Protein AF-0000000084602650 (afdb_homodimer)

Radius of gyration: 38.77 Å; Cα contacts (8 Å, |Δi|>4): 1571; chains: 2; bounding box: 84×88×216 Å

Sequence (1328 aa):
MAAQHLLAAPGPGEALDPTVNPKLTRLRRACDLCSRRKVKCDDSNIPCRPCRELGADCTWERETKRRGPPNKHAEAAKAAKRARLEMAAASPSPQTAAKTLMNIAADGILDAESIAPLPVLELLVDDFFTYIHPLAPFPHEPTFRQSFANREDRVKPEFLGLLASMVGALVASFPRSAREHLKAQHGAHLFPKAIVLVEKCRDVALLSRGSRWILKQPKTLDDACASYFLGLTGAYTLQLNVARHFMAETLILVRELGYVKPKHAGELPTFGADPFSQDALPFNHVKDQIGKRLFWCLLVTILSMSQSGISGADLVIPPSTPSLPYPAYPENVDDICVLANEIIHPAEGSVTLLTGFRFGIDVYTTMNGVVSLELAYGMSTLPWADQRILLRDGLLAAKSITDDLPPELQLGPQGDDANSLAFLDESGLQYVPPAWPNAQPPHDIRNVIKTQPAQRRRLQYEIQKANIFMSQLATRSHFVELYFNLRDIHLAEQQNSLVESGGGGGETAADKTFQDIDDAEIYTLIADEREVIVQNLLEVLGSISQRNMEPNGFSLISKIRQVASTLLNDSQDRKGPVALKSEEALSQLIDILIKLEKTGAAAAGRAPDPSQMTAEDEEEELSHWADLREYQLRFAASGGFAGVEAYGSCEKGLLTIRACKNELMAAQHLLAAPGPGEALDPTVNPKLTRLRRACDLCSRRKVKCDDSNIPCRPCRELGADCTWERETKRRGPPNKHAEAAKAAKRARLEMAAASPSPQTAAKTLMNIAADGILDAESIAPLPVLELLVDDFFTYIHPLAPFPHEPTFRQSFANREDRVKPEFLGLLASMVGALVASFPRSAREHLKAQHGAHLFPKAIVLVEKCRDVALLSRGSRWILKQPKTLDDACASYFLGLTGAYTLQLNVARHFMAETLILVRELGYVKPKHAGELPTFGADPFSQDALPFNHVKDQIGKRLFWCLLVTILSMSQSGISGADLVIPPSTPSLPYPAYPENVDDICVLANEIIHPAEGSVTLLTGFRFGIDVYTTMNGVVSLELAYGMSTLPWADQRILLRDGLLAAKSITDDLPPELQLGPQGDDANSLAFLDESGLQYVPPAWPNAQPPHDIRNVIKTQPAQRRRLQYEIQKANIFMSQLATRSHFVELYFNLRDIHLAEQQNSLVESGGGGGETAADKTFQDIDDAEIYTLIADEREVIVQNLLEVLGSISQRNMEPNGFSLISKIRQVASTLLNDSQDRKGPVALKSEEALSQLIDILIKLEKTGAAAAGRAPDPSQMTAEDEEEELSHWADLREYQLRFAASGGFAGVEAYGSCEKGLLTIRACKNEL

Structure (mmCIF, N/CA/C/O backbone):
data_AF-0000000084602650-model_v1
#
loop_
_entity.id
_entity.type
_entity.pdbx_description
1 polymer 'Zn(2)-C6 fungal-type domain-containing protein'
#
loop_
_atom_site.group_PDB
_atom_site.id
_atom_site.type_symbol
_atom_site.label_atom_id
_atom_site.label_alt_id
_atom_site.label_comp_id
_atom_site.label_asym_id
_atom_site.label_entity_id
_atom_site.label_seq_id
_atom_site.pdbx_PDB_ins_code
_atom_site.Cartn_x
_atom_site.Cartn_y
_atom_site.Cartn_z
_atom_site.occupancy
_atom_site.B_iso_or_equiv
_atom_site.auth_seq_id
_atom_site.auth_comp_id
_atom_site.auth_asym_id
_atom_site.auth_atom_id
_atom_site.pdbx_PDB_model_num
ATOM 1 N N . MET A 1 1 ? -32.344 -35.25 -100.25 1 19.3 1 MET A N 1
ATOM 2 C CA . MET A 1 1 ? -30.875 -35.188 -100.125 1 19.3 1 MET A CA 1
ATOM 3 C C . MET A 1 1 ? -30.391 -33.781 -99.875 1 19.3 1 MET A C 1
ATOM 5 O O . MET A 1 1 ? -29.188 -33.562 -99.75 1 19.3 1 MET A O 1
ATOM 9 N N . ALA A 1 2 ? -31.25 -32.938 -100.188 1 19.52 2 ALA A N 1
ATOM 10 C CA . ALA A 1 2 ? -31.359 -31.672 -100.938 1 19.52 2 ALA A CA 1
ATOM 11 C C . ALA A 1 2 ? -31.047 -30.484 -100 1 19.52 2 ALA A C 1
ATOM 13 O O . ALA A 1 2 ? -31.891 -30.062 -99.188 1 19.52 2 ALA A O 1
ATOM 14 N N . ALA A 1 3 ? -29.781 -30.5 -99.5 1 21.55 3 ALA A N 1
ATOM 15 C CA . ALA A 1 3 ? -29.047 -30.125 -98.312 1 21.55 3 ALA A CA 1
ATOM 16 C C . ALA A 1 3 ? -28.859 -28.625 -98.188 1 21.55 3 ALA A C 1
ATOM 18 O O . ALA A 1 3 ? -27.938 -28.062 -98.75 1 21.55 3 ALA A O 1
ATOM 19 N N . GLN A 1 4 ? -30.078 -27.953 -98.5 1 20.77 4 GLN A N 1
ATOM 20 C CA . GLN A 1 4 ? -30.188 -26.547 -98.938 1 20.77 4 GLN A CA 1
ATOM 21 C C . GLN A 1 4 ? -29.609 -25.609 -97.875 1 20.77 4 GLN A C 1
ATOM 23 O O . GLN A 1 4 ? -30.125 -25.547 -96.75 1 20.77 4 GLN A O 1
ATOM 28 N N . HIS A 1 5 ? -28.266 -25.359 -97.938 1 20.5 5 HIS A N 1
ATOM 29 C CA . HIS A 1 5 ? -27.188 -24.781 -97.125 1 20.5 5 HIS A CA 1
ATOM 30 C C . HIS A 1 5 ? -27.406 -23.297 -96.938 1 20.5 5 HIS A C 1
ATOM 32 O O . HIS A 1 5 ? -27.391 -22.516 -97.875 1 20.5 5 HIS A O 1
ATOM 38 N N . LEU A 1 6 ? -28.453 -22.953 -96.062 1 22.02 6 LEU A N 1
ATOM 39 C CA . LEU A 1 6 ? -29.188 -21.75 -95.625 1 22.02 6 LEU A CA 1
ATOM 40 C C . LEU A 1 6 ? -28.234 -20.656 -95.188 1 22.02 6 LEU A C 1
ATOM 42 O O . LEU A 1 6 ? -27.734 -20.719 -94.062 1 22.02 6 LEU A O 1
ATOM 46 N N . LEU A 1 7 ? -27.469 -20.219 -96.188 1 19.05 7 LEU A N 1
ATOM 47 C CA . LEU A 1 7 ? -26.203 -19.516 -96.062 1 19.05 7 LEU A CA 1
ATOM 48 C C . LEU A 1 7 ? -26.391 -18.203 -95.312 1 19.05 7 LEU A C 1
ATOM 50 O O . LEU A 1 7 ? -27.5 -17.672 -95.25 1 19.05 7 LEU A O 1
ATOM 54 N N . ALA A 1 8 ? -25.281 -17.484 -95.062 1 20.39 8 ALA A N 1
ATOM 55 C CA . ALA A 1 8 ? -24.359 -16.828 -94.125 1 20.39 8 ALA A CA 1
ATOM 56 C C . ALA A 1 8 ? -24.438 -15.305 -94.25 1 20.39 8 ALA A C 1
ATOM 58 O O . ALA A 1 8 ? -23.578 -14.586 -93.75 1 20.39 8 ALA A O 1
ATOM 59 N N . ALA A 1 9 ? -25.781 -14.781 -94.625 1 21.88 9 ALA A N 1
ATOM 60 C CA . ALA A 1 9 ? -25.531 -13.477 -95.25 1 21.88 9 ALA A CA 1
ATOM 61 C C . ALA A 1 9 ? -24.828 -12.531 -94.312 1 21.88 9 ALA A C 1
ATOM 63 O O . ALA A 1 9 ? -25.25 -12.391 -93.125 1 21.88 9 ALA A O 1
ATOM 64 N N . PRO A 1 10 ? -23.562 -12.172 -94.625 1 21.34 10 PRO A N 1
ATOM 65 C CA . PRO A 1 10 ? -22.469 -11.656 -93.812 1 21.34 10 PRO A CA 1
ATOM 66 C C . PRO A 1 10 ? -22.812 -10.328 -93.125 1 21.34 10 PRO A C 1
ATOM 68 O O . PRO A 1 10 ? -22.719 -10.203 -91.938 1 21.34 10 PRO A O 1
ATOM 71 N N . GLY A 1 11 ? -22.609 -9.281 -93.812 1 21.28 11 GLY A N 1
ATOM 72 C CA . GLY A 1 11 ? -21.375 -8.531 -93.625 1 21.28 11 GLY A CA 1
ATOM 73 C C . GLY A 1 11 ? -21.594 -7.195 -92.938 1 21.28 11 GLY A C 1
ATOM 74 O O . GLY A 1 11 ? -20.625 -6.508 -92.625 1 21.28 11 GLY A O 1
ATOM 75 N N . PRO A 1 12 ? -22.922 -6.547 -93.188 1 24.62 12 PRO A N 1
ATOM 76 C CA . PRO A 1 12 ? -22.641 -5.129 -93.438 1 24.62 12 PRO A CA 1
ATOM 77 C C . PRO A 1 12 ? -22.078 -4.414 -92.188 1 24.62 12 PRO A C 1
ATOM 79 O O . PRO A 1 12 ? -22.234 -4.887 -91.062 1 24.62 12 PRO A O 1
ATOM 82 N N . GLY A 1 13 ? -21.312 -3.289 -92.438 1 22.89 13 GLY A N 1
ATOM 83 C CA . GLY A 1 13 ? -20.297 -2.457 -91.812 1 22.89 13 GLY A CA 1
ATOM 84 C C . GLY A 1 13 ? -20.812 -1.647 -90.625 1 22.89 13 GLY A C 1
ATOM 85 O O . GLY A 1 13 ? -21.844 -0.969 -90.75 1 22.89 13 GLY A O 1
ATOM 86 N N . GLU A 1 14 ? -20.781 -2.201 -89.438 1 25.31 14 GLU A N 1
ATOM 87 C CA . GLU A 1 14 ? -21.234 -1.786 -88.125 1 25.31 14 GLU A CA 1
ATOM 88 C C . GLU A 1 14 ? -20.734 -0.387 -87.75 1 25.31 14 GLU A C 1
ATOM 90 O O . GLU A 1 14 ? -19.547 -0.188 -87.562 1 25.31 14 GLU A O 1
ATOM 95 N N . ALA A 1 15 ? -21.172 0.602 -88.75 1 27.3 15 ALA A N 1
ATOM 96 C CA . ALA A 1 15 ? -20.688 1.967 -88.562 1 27.3 15 ALA A CA 1
ATOM 97 C C . ALA A 1 15 ? -20.625 2.33 -87.062 1 27.3 15 ALA A C 1
ATOM 99 O O . ALA A 1 15 ? -21.578 2.072 -86.312 1 27.3 15 ALA A O 1
ATOM 100 N N . LEU A 1 16 ? -19.422 2.469 -86.625 1 25.92 16 LEU A N 1
ATOM 101 C CA . LEU A 1 16 ? -18.938 2.762 -85.25 1 25.92 16 LEU A CA 1
ATOM 102 C C . LEU A 1 16 ? -19.578 4.031 -84.688 1 25.92 16 LEU A C 1
ATOM 104 O O . LEU A 1 16 ? -19.406 5.113 -85.25 1 25.92 16 LEU A O 1
ATOM 108 N N . ASP A 1 17 ? -20.891 3.973 -84.5 1 27 17 ASP A N 1
ATOM 109 C CA . ASP A 1 17 ? -21.609 5.168 -84.062 1 27 17 ASP A CA 1
ATOM 110 C C . ASP A 1 17 ? -20.766 5.945 -83.062 1 27 17 ASP A C 1
ATOM 112 O O . ASP A 1 17 ? -20.359 5.398 -82 1 27 17 ASP A O 1
ATOM 116 N N . PRO A 1 18 ? -20 6.949 -83.625 1 31.09 18 PRO A N 1
ATOM 117 C CA . PRO A 1 18 ? -18.969 7.77 -83 1 31.09 18 PRO A CA 1
ATOM 118 C C . PRO A 1 18 ? -19.406 8.242 -81.625 1 31.09 18 PRO A C 1
ATOM 120 O O . PRO A 1 18 ? -18.594 8.812 -80.875 1 31.09 18 PRO A O 1
ATOM 123 N N . THR A 1 19 ? -20.688 8.586 -81.688 1 30.41 19 THR A N 1
ATOM 124 C CA . THR A 1 19 ? -21.078 9.625 -80.75 1 30.41 19 THR A CA 1
ATOM 125 C C . THR A 1 19 ? -20.891 9.133 -79.312 1 30.41 19 THR A C 1
ATOM 127 O O . THR A 1 19 ? -21.156 9.867 -78.375 1 30.41 19 THR A O 1
ATOM 130 N N . VAL A 1 20 ? -21.141 7.727 -79.25 1 29.08 20 VAL A N 1
ATOM 131 C CA . VAL A 1 20 ? -21.422 7.43 -77.812 1 29.08 20 VAL A CA 1
ATOM 132 C C . VAL A 1 20 ? -20.188 7.684 -77 1 29.08 20 VAL A C 1
ATOM 134 O O . VAL A 1 20 ? -19.203 6.957 -77.062 1 29.08 20 VAL A O 1
ATOM 137 N N . ASN A 1 21 ? -19.766 8.914 -77.062 1 27.72 21 ASN A N 1
ATOM 138 C CA . ASN A 1 21 ? -18.594 9.242 -76.25 1 27.72 21 ASN A CA 1
ATOM 139 C C . ASN A 1 21 ? -18.641 8.586 -74.875 1 27.72 21 ASN A C 1
ATOM 141 O O . ASN A 1 21 ? -19.5 8.93 -74.062 1 27.72 21 ASN A O 1
ATOM 145 N N . PRO A 1 22 ? -18.5 7.203 -74.812 1 27.55 22 PRO A N 1
ATOM 146 C CA . PRO A 1 22 ? -18.766 6.586 -73.5 1 27.55 22 PRO A CA 1
ATOM 147 C C . PRO A 1 22 ? -18.141 7.359 -72.375 1 27.55 22 PRO A C 1
ATOM 149 O O . PRO A 1 22 ? -16.969 7.734 -72.438 1 27.55 22 PRO A O 1
ATOM 152 N N . LYS A 1 23 ? -18.938 8.258 -71.812 1 30.94 23 LYS A N 1
ATOM 153 C CA . LYS A 1 23 ? -18.516 8.977 -70.625 1 30.94 23 LYS A CA 1
ATOM 154 C C . LYS A 1 23 ? -17.594 8.117 -69.75 1 30.94 23 LYS A C 1
ATOM 156 O O . LYS A 1 23 ? -17.891 6.945 -69.562 1 30.94 23 LYS A O 1
ATOM 161 N N . LEU A 1 24 ? -16.297 8.344 -69.875 1 29.89 24 LEU A N 1
ATOM 162 C CA . LEU A 1 24 ? -15.234 7.699 -69.125 1 29.89 24 LEU A CA 1
ATOM 163 C C . LEU A 1 24 ? -15.727 7.32 -67.75 1 29.89 24 LEU A C 1
ATOM 165 O O . LEU A 1 24 ? -16.094 8.195 -66.938 1 29.89 24 LEU A O 1
ATOM 169 N N . THR A 1 25 ? -16.641 6.328 -67.688 1 32.19 25 THR A N 1
ATOM 170 C CA . THR A 1 25 ? -17.125 5.91 -66.375 1 32.19 25 THR A CA 1
ATOM 171 C C . THR A 1 25 ? -15.992 5.984 -65.375 1 32.19 25 THR A C 1
ATOM 173 O O . THR A 1 25 ? -14.875 5.547 -65.625 1 32.19 25 THR A O 1
ATOM 176 N N . ARG A 1 26 ? -16.109 7.039 -64.625 1 37.59 26 ARG A N 1
ATOM 177 C CA . ARG A 1 26 ? -15.203 7.266 -63.531 1 37.59 26 ARG A CA 1
ATOM 178 C C . ARG A 1 26 ? -14.773 5.945 -62.906 1 37.59 26 ARG A C 1
ATOM 180 O O . ARG A 1 26 ? -15.602 5.051 -62.688 1 37.59 26 ARG A O 1
ATOM 187 N N . LEU A 1 27 ? -13.562 5.504 -63.312 1 40.66 27 LEU A N 1
ATOM 188 C CA . LEU A 1 27 ? -12.922 4.312 -62.781 1 40.66 27 LEU A CA 1
ATOM 189 C C . LEU A 1 27 ? -13.359 4.051 -61.344 1 40.66 27 LEU A C 1
ATOM 191 O O . LEU A 1 27 ? -13.32 4.953 -60.5 1 40.66 27 LEU A O 1
ATOM 195 N N . ARG A 1 28 ? -14.359 3.279 -61.25 1 50.09 28 ARG A N 1
ATOM 196 C CA . ARG A 1 28 ? -14.82 2.852 -59.906 1 50.09 28 ARG A CA 1
ATOM 197 C C . ARG A 1 28 ? -13.641 2.625 -58.969 1 50.09 28 ARG A C 1
ATOM 199 O O . ARG A 1 28 ? -12.531 2.328 -59.406 1 50.09 28 ARG A O 1
ATOM 206 N N . ARG A 1 29 ? -13.703 3.023 -57.844 1 60.31 29 ARG A N 1
ATOM 207 C CA . ARG A 1 29 ? -12.766 2.93 -56.719 1 60.31 29 ARG A CA 1
ATOM 208 C C . ARG A 1 29 ? -12.219 1.513 -56.594 1 60.31 29 ARG A C 1
ATOM 210 O O . ARG A 1 29 ? -12.961 0.54 -56.75 1 60.31 29 ARG A O 1
ATOM 217 N N . ALA A 1 30 ? -10.922 1.316 -56.688 1 69.81 30 ALA A N 1
ATOM 218 C CA . ALA A 1 30 ? -10.273 0.025 -56.469 1 69.81 30 ALA A CA 1
ATOM 219 C C . ALA A 1 30 ? -10.859 -0.68 -55.219 1 69.81 30 ALA A C 1
ATOM 221 O O . ALA A 1 30 ? -11.32 -0.028 -54.281 1 69.81 30 ALA A O 1
ATOM 222 N N . CYS A 1 31 ? -11.195 -1.968 -55.156 1 71.5 31 CYS A N 1
ATOM 223 C CA . CYS A 1 31 ? -11.672 -2.715 -54 1 71.5 31 CYS A CA 1
ATOM 224 C C . CYS A 1 31 ? -10.727 -2.539 -52.812 1 71.5 31 CYS A C 1
ATOM 226 O O . CYS A 1 31 ? -9.602 -2.07 -53 1 71.5 31 CYS A O 1
ATOM 228 N N . ASP A 1 32 ? -11.016 -2.793 -51.656 1 71.56 32 ASP A N 1
ATOM 229 C CA . ASP A 1 32 ? -10.273 -2.541 -50.438 1 71.56 32 ASP A CA 1
ATOM 230 C C . ASP A 1 32 ? -8.906 -3.229 -50.469 1 71.56 32 ASP A C 1
ATOM 232 O O . ASP A 1 32 ? -7.898 -2.641 -50.062 1 71.56 32 ASP A O 1
ATOM 236 N N . LEU A 1 33 ? -8.797 -4.43 -51 1 75.56 33 LEU A N 1
ATOM 237 C CA . LEU A 1 33 ? -7.539 -5.164 -51.062 1 75.56 33 LEU A CA 1
ATOM 238 C C . LEU A 1 33 ? -6.625 -4.613 -52.125 1 75.56 33 LEU A C 1
ATOM 240 O O . LEU A 1 33 ? -5.426 -4.43 -51.906 1 75.56 33 LEU A O 1
ATOM 244 N N . CYS A 1 34 ? -7.121 -4.434 -53.188 1 76.31 34 CYS A N 1
ATOM 245 C CA . CYS A 1 34 ? -6.305 -3.928 -54.281 1 76.31 34 CYS A CA 1
ATOM 246 C C . CYS A 1 34 ? -5.809 -2.518 -53.969 1 76.31 34 CYS A C 1
ATOM 248 O O . CYS A 1 34 ? -4.676 -2.168 -54.312 1 76.31 34 CYS A O 1
ATOM 250 N N . SER A 1 35 ? -6.664 -1.691 -53.344 1 74.38 35 SER A N 1
ATOM 251 C CA . SER A 1 35 ? -6.258 -0.364 -52.906 1 74.38 35 SER A CA 1
ATOM 252 C C . SER A 1 35 ? -5.129 -0.446 -51.875 1 74.38 35 SER A C 1
ATOM 254 O O . SER A 1 35 ? -4.164 0.318 -51.938 1 74.38 35 SER A O 1
ATOM 256 N N . ARG A 1 36 ? -5.199 -1.439 -51.062 1 70.31 36 ARG A N 1
ATOM 257 C CA . ARG A 1 36 ? -4.18 -1.606 -50.031 1 70.31 36 ARG A CA 1
ATOM 258 C C . ARG A 1 36 ? -2.867 -2.096 -50.625 1 70.31 36 ARG A C 1
ATOM 260 O O . ARG A 1 36 ? -1.789 -1.7 -50.156 1 70.31 36 ARG A O 1
ATOM 267 N N . ARG A 1 37 ? -2.938 -2.83 -51.531 1 74.56 37 ARG A N 1
ATOM 268 C CA . ARG A 1 37 ? -1.755 -3.395 -52.188 1 74.56 37 ARG A CA 1
ATOM 269 C C . ARG A 1 37 ? -1.275 -2.51 -53.312 1 74.56 37 ARG A C 1
ATOM 271 O O . ARG A 1 37 ? -0.245 -2.785 -53.938 1 74.56 37 ARG A O 1
ATOM 278 N N . LYS A 1 38 ? -1.939 -1.402 -53.562 1 74.06 38 LYS A N 1
ATOM 279 C CA . LYS A 1 38 ? -1.631 -0.415 -54.594 1 74.06 38 LYS A CA 1
ATOM 280 C C . LYS A 1 38 ? -1.478 -1.076 -55.969 1 74.06 38 LYS A C 1
ATOM 282 O O . LYS A 1 38 ? -0.571 -0.734 -56.75 1 74.06 38 LYS A O 1
ATOM 287 N N . VAL A 1 39 ? -2.295 -2.119 -56.188 1 78.75 39 VAL A N 1
ATOM 288 C CA . VAL A 1 39 ? -2.268 -2.76 -57.5 1 78.75 39 VAL A CA 1
ATOM 289 C C . VAL A 1 39 ? -3.498 -2.344 -58.312 1 78.75 39 VAL A C 1
ATOM 291 O O . VAL A 1 39 ? -4.508 -1.925 -57.75 1 78.75 39 VAL A O 1
ATOM 294 N N . LYS A 1 40 ? -3.365 -2.43 -59.562 1 73.81 40 LYS A N 1
ATOM 295 C CA . LYS A 1 40 ? -4.426 -2.01 -60.469 1 73.81 40 LYS A CA 1
ATOM 296 C C . LYS A 1 40 ? -5.633 -2.936 -60.375 1 73.81 40 LYS A C 1
ATOM 298 O O . LYS A 1 40 ? -5.52 -4.141 -60.625 1 73.81 40 LYS A O 1
ATOM 303 N N . CYS A 1 41 ? -6.719 -2.443 -59.719 1 69.19 41 CYS A N 1
ATOM 304 C CA . CYS A 1 41 ? -7.957 -3.199 -59.562 1 69.19 41 CYS A CA 1
ATOM 305 C C . CYS A 1 41 ? -8.719 -3.311 -60.875 1 69.19 41 CYS A C 1
ATOM 307 O O . CYS A 1 41 ? -8.883 -2.318 -61.594 1 69.19 41 CYS A O 1
ATOM 309 N N . ASP A 1 42 ? -8.836 -4.395 -61.531 1 67.69 42 ASP A N 1
ATOM 310 C CA . ASP A 1 42 ? -9.633 -4.551 -62.719 1 67.69 42 ASP A CA 1
ATOM 311 C C . ASP A 1 42 ? -11.133 -4.523 -62.406 1 67.69 42 ASP A C 1
ATOM 313 O O . ASP A 1 42 ? -11.617 -5.352 -61.656 1 67.69 42 ASP A O 1
ATOM 317 N N . ASP A 1 43 ? -11.93 -3.434 -62.312 1 58.91 43 ASP A N 1
ATOM 318 C CA . ASP A 1 43 ? -13.289 -3.117 -61.906 1 58.91 43 ASP A CA 1
ATOM 319 C C . ASP A 1 43 ? -14.312 -3.852 -62.75 1 58.91 43 ASP A C 1
ATOM 321 O O . ASP A 1 43 ? -15.516 -3.635 -62.625 1 58.91 43 ASP A O 1
ATOM 325 N N . SER A 1 44 ? -14.109 -4.566 -63.75 1 64.19 44 SER A N 1
ATOM 326 C CA . SER A 1 44 ? -15.148 -5.039 -64.688 1 64.19 44 SER A CA 1
ATOM 327 C C . SER A 1 44 ? -15.812 -6.309 -64.125 1 64.19 44 SER A C 1
ATOM 329 O O . SER A 1 44 ? -16.969 -6.586 -64.5 1 64.19 44 SER A O 1
ATOM 331 N N . ASN A 1 45 ? -15.164 -7.293 -63.375 1 66.06 45 ASN A N 1
ATOM 332 C CA . ASN A 1 45 ? -15.703 -8.531 -62.844 1 66.06 45 ASN A CA 1
ATOM 333 C C . ASN A 1 45 ? -15.484 -8.625 -61.312 1 66.06 45 ASN A C 1
ATOM 335 O O . ASN A 1 45 ? -14.352 -8.516 -60.844 1 66.06 45 ASN A O 1
ATOM 339 N N . ILE A 1 46 ? -16.547 -8.312 -60.438 1 66.94 46 ILE A N 1
ATOM 340 C CA . ILE A 1 46 ? -16.5 -8.5 -59 1 66.94 46 ILE A CA 1
ATOM 341 C C . ILE A 1 46 ? -16.594 -9.984 -58.656 1 66.94 46 ILE A C 1
ATOM 343 O O . ILE A 1 46 ? -17.531 -10.664 -59.094 1 66.94 46 ILE A O 1
ATOM 347 N N . PRO A 1 47 ? -15.547 -10.602 -57.906 1 71.5 47 PRO A N 1
ATOM 348 C CA . PRO A 1 47 ? -14.344 -10 -57.312 1 71.5 47 PRO A CA 1
ATOM 349 C C . PRO A 1 47 ? -13.305 -9.633 -58.375 1 71.5 47 PRO A C 1
ATOM 351 O O . PRO A 1 47 ? -13.234 -10.266 -59.438 1 71.5 47 PRO A O 1
ATOM 354 N N . CYS A 1 48 ? -12.578 -8.578 -58.094 1 73.88 48 CYS A N 1
ATOM 355 C CA . CYS A 1 48 ? -11.602 -8.094 -59.062 1 73.88 48 CYS A CA 1
ATOM 356 C C . CYS A 1 48 ? -10.531 -9.148 -59.312 1 73.88 48 CYS A C 1
ATOM 358 O O . CYS A 1 48 ? -10.336 -10.055 -58.5 1 73.88 48 CYS A O 1
ATOM 360 N N . ARG A 1 49 ? -9.914 -9.273 -60.5 1 76.69 49 ARG A N 1
ATOM 361 C CA . ARG A 1 49 ? -8.969 -10.305 -60.906 1 76.69 49 ARG A CA 1
ATOM 362 C C . ARG A 1 49 ? -7.871 -10.477 -59.875 1 76.69 49 ARG A C 1
ATOM 364 O O . ARG A 1 49 ? -7.551 -11.602 -59.469 1 76.69 49 ARG A O 1
ATOM 371 N N . PRO A 1 50 ? -7.344 -9.375 -59.406 1 77.31 50 PRO A N 1
ATOM 372 C CA . PRO A 1 50 ? -6.301 -9.625 -58.406 1 77.31 50 PRO A CA 1
ATOM 373 C C . PRO A 1 50 ? -6.844 -10.266 -57.125 1 77.31 50 PRO A C 1
ATOM 375 O O . PRO A 1 50 ? -6.172 -11.109 -56.531 1 77.31 50 PRO A O 1
ATOM 378 N N . CYS A 1 51 ? -7.914 -9.852 -56.625 1 74.06 51 CYS A N 1
ATOM 379 C CA . CYS A 1 51 ? -8.516 -10.469 -55.469 1 74.06 51 CYS A CA 1
ATOM 380 C C . CYS A 1 51 ? -8.891 -11.922 -55.75 1 74.06 51 CYS A C 1
ATOM 382 O O . CYS A 1 51 ? -8.695 -12.789 -54.875 1 74.06 51 CYS A O 1
ATOM 384 N N . ARG A 1 52 ? -9.414 -12.32 -56.812 1 77.06 52 ARG A N 1
ATOM 385 C CA . ARG A 1 52 ? -9.742 -13.688 -57.188 1 77.06 52 ARG A CA 1
ATOM 386 C C . ARG A 1 52 ? -8.492 -14.562 -57.25 1 77.06 52 ARG A C 1
ATOM 388 O O . ARG A 1 52 ? -8.508 -15.703 -56.781 1 77.06 52 ARG A O 1
ATOM 395 N N . GLU A 1 53 ? -7.414 -14.039 -57.844 1 76.25 53 GLU A N 1
ATOM 396 C CA . GLU A 1 53 ? -6.199 -14.836 -57.969 1 76.25 53 GLU A CA 1
ATOM 397 C C . GLU A 1 53 ? -5.57 -15.094 -56.594 1 76.25 53 GLU A C 1
ATOM 399 O O . GLU A 1 53 ? -4.914 -16.109 -56.375 1 76.25 53 GLU A O 1
ATOM 404 N N . LEU A 1 54 ? -5.781 -14.133 -55.625 1 71.62 54 LEU A N 1
ATOM 405 C CA . LEU A 1 54 ? -5.234 -14.273 -54.281 1 71.62 54 LEU A CA 1
ATOM 406 C C . LEU A 1 54 ? -6.238 -14.961 -53.344 1 71.62 54 LEU A C 1
ATOM 408 O O . LEU A 1 54 ? -5.914 -15.273 -52.188 1 71.62 54 LEU A O 1
ATOM 412 N N . GLY A 1 55 ? -7.43 -15.383 -53.781 1 74.38 55 GLY A N 1
ATOM 413 C CA . GLY A 1 55 ? -8.516 -15.984 -53.031 1 74.38 55 GLY A CA 1
ATOM 414 C C . GLY A 1 55 ? -9.055 -15.086 -51.938 1 74.38 55 GLY A C 1
ATOM 415 O O . GLY A 1 55 ? -9.562 -15.562 -50.906 1 74.38 55 GLY A O 1
ATOM 416 N N . ALA A 1 56 ? -8.805 -13.836 -52.031 1 68.88 56 ALA A N 1
ATOM 417 C CA . ALA A 1 56 ? -9.242 -12.898 -51.031 1 68.88 56 ALA A CA 1
ATOM 418 C C . ALA A 1 56 ? -10.586 -12.273 -51.406 1 68.88 56 ALA A C 1
ATOM 420 O O . ALA A 1 56 ? -10.961 -12.258 -52.562 1 68.88 56 ALA A O 1
ATOM 421 N N . ASP A 1 57 ? -11.344 -11.867 -50.375 1 73.06 57 ASP A N 1
ATOM 422 C CA . ASP A 1 57 ? -12.633 -11.227 -50.594 1 73.06 57 ASP A CA 1
ATOM 423 C C . ASP A 1 57 ? -12.461 -9.836 -51.219 1 73.06 57 ASP A C 1
ATOM 425 O O . ASP A 1 57 ? -11.641 -9.039 -50.75 1 73.06 57 ASP A O 1
ATOM 429 N N . CYS A 1 58 ? -12.992 -9.547 -52.312 1 70.88 58 CYS A N 1
ATOM 430 C CA . CYS A 1 58 ? -12.969 -8.289 -53.062 1 70.88 58 CYS A CA 1
ATOM 431 C C . CYS A 1 58 ? -14.031 -7.336 -52.531 1 70.88 58 CYS A C 1
ATOM 433 O O . CYS A 1 58 ? -15.203 -7.445 -52.906 1 70.88 58 CYS A O 1
ATOM 435 N N . THR A 1 59 ? -13.766 -6.66 -51.344 1 75.12 59 THR A N 1
ATOM 436 C CA . THR A 1 59 ? -14.734 -5.816 -50.656 1 75.12 59 THR A CA 1
ATOM 437 C C . THR A 1 59 ? -14.484 -4.34 -50.969 1 75.12 59 THR A C 1
ATOM 439 O O . THR A 1 59 ? -13.398 -3.969 -51.406 1 75.12 59 THR A O 1
ATOM 442 N N . TRP A 1 60 ? -15.43 -3.496 -50.969 1 65.56 60 TRP A N 1
ATOM 443 C CA . TRP A 1 60 ? -15.383 -2.059 -51.188 1 65.56 60 TRP A CA 1
ATOM 444 C C . TRP A 1 60 ? -15.93 -1.284 -50 1 65.56 60 TRP A C 1
ATOM 446 O O . TRP A 1 60 ? -16.766 -0.392 -50.156 1 65.56 60 TRP A O 1
ATOM 456 N N . GLU A 1 61 ? -15.719 -1.705 -48.875 1 64.62 61 GLU A N 1
ATOM 457 C CA . GLU A 1 61 ? -16.328 -1.139 -47.656 1 64.62 61 GLU A CA 1
ATOM 458 C C . GLU A 1 61 ? -15.57 0.09 -47.188 1 64.62 61 GLU A C 1
ATOM 460 O O . GLU A 1 61 ? -15.906 0.67 -46.156 1 64.62 61 GLU A O 1
ATOM 465 N N . ARG A 1 62 ? -14.609 0.371 -47.75 1 55.81 62 ARG A N 1
ATOM 466 C CA . ARG A 1 62 ? -13.812 1.503 -47.281 1 55.81 62 ARG A CA 1
ATOM 467 C C . ARG A 1 62 ? -14.602 2.805 -47.375 1 55.81 62 ARG A C 1
ATOM 469 O O . ARG A 1 62 ? -15.211 3.086 -48.438 1 55.81 62 ARG A O 1
ATOM 476 N N . GLU A 1 63 ? -14.898 3.451 -46.188 1 52.34 63 GLU A N 1
ATOM 477 C CA . GLU A 1 63 ? -15.57 4.75 -46.125 1 52.34 63 GLU A CA 1
ATOM 478 C C . GLU A 1 63 ? -14.758 5.824 -46.844 1 52.34 63 GLU A C 1
ATOM 480 O O . GLU A 1 63 ? -13.539 5.887 -46.688 1 52.34 63 GLU A O 1
ATOM 485 N N . THR A 1 64 ? -15.281 6.332 -47.844 1 44.38 64 THR A N 1
ATOM 486 C CA . THR A 1 64 ? -14.68 7.492 -48.469 1 44.38 64 THR A CA 1
ATOM 487 C C . THR A 1 64 ? -14.734 8.711 -47.562 1 44.38 64 THR A C 1
ATOM 489 O O . THR A 1 64 ? -15.812 9.125 -47.125 1 44.38 64 THR A O 1
ATOM 492 N N . LYS A 1 65 ? -13.664 9.094 -46.875 1 41.09 65 LYS A N 1
ATOM 493 C CA . LYS A 1 65 ? -13.594 10.352 -46.125 1 41.09 65 LYS A CA 1
ATOM 494 C C . LYS A 1 65 ? -13.898 11.547 -47.031 1 41.09 65 LYS A C 1
ATOM 496 O O . LYS A 1 65 ? -13.297 11.688 -48.094 1 41.09 65 LYS A O 1
ATOM 501 N N . ARG A 1 66 ? -15.148 12.078 -46.906 1 40.31 66 ARG A N 1
ATOM 502 C CA . ARG A 1 66 ? -15.352 13.359 -47.594 1 40.31 66 ARG A CA 1
ATOM 503 C C . ARG A 1 66 ? -14.273 14.367 -47.188 1 40.31 66 ARG A C 1
ATOM 505 O O . ARG A 1 66 ? -13.766 14.336 -46.062 1 40.31 66 ARG A O 1
ATOM 512 N N . ARG A 1 67 ? -13.672 15.117 -48.062 1 39.62 67 ARG A N 1
ATOM 513 C CA . ARG A 1 67 ? -12.578 16.062 -47.906 1 39.62 67 ARG A CA 1
ATOM 514 C C . ARG A 1 67 ? -12.953 17.188 -46.938 1 39.62 67 ARG A C 1
ATOM 516 O O . ARG A 1 67 ? -12.094 17.984 -46.531 1 39.62 67 ARG A O 1
ATOM 523 N N . GLY A 1 68 ? -14.203 17.734 -46.875 1 39.22 68 GLY A N 1
ATOM 524 C CA . GLY A 1 68 ? -14.297 19.062 -46.312 1 39.22 68 GLY A CA 1
ATOM 525 C C . GLY A 1 68 ? -14.133 19.078 -44.812 1 39.22 68 GLY A C 1
ATOM 526 O O . GLY A 1 68 ? -14.086 18.016 -44.156 1 39.22 68 GLY A O 1
ATOM 527 N N . PRO A 1 69 ? -13.953 20.406 -44.188 1 37.34 69 PRO A N 1
ATOM 528 C CA . PRO A 1 69 ? -13.625 20.516 -42.75 1 37.34 69 PRO A CA 1
ATOM 529 C C . PRO A 1 69 ? -14.68 19.875 -41.844 1 37.34 69 PRO A C 1
ATOM 531 O O . PRO A 1 69 ? -15.875 20.016 -42.094 1 37.34 69 PRO A O 1
ATOM 534 N N . PRO A 1 70 ? -14.453 18.703 -41.25 1 38.91 70 PRO A N 1
ATOM 535 C CA . PRO A 1 70 ? -15.469 17.922 -40.531 1 38.91 70 PRO A CA 1
ATOM 536 C C . PRO A 1 70 ? -16.25 18.766 -39.531 1 38.91 70 PRO A C 1
ATOM 538 O O . PRO A 1 70 ? -15.688 19.641 -38.875 1 38.91 70 PRO A O 1
ATOM 541 N N . ASN A 1 71 ? -17.516 19.047 -39.938 1 39.22 71 ASN A N 1
ATOM 542 C CA . ASN A 1 71 ? -18.359 19.922 -39.125 1 39.22 71 ASN A CA 1
ATOM 543 C C . ASN A 1 71 ? -18.375 19.469 -37.656 1 39.22 71 ASN A C 1
ATOM 545 O O . ASN A 1 71 ? -18.875 18.391 -37.344 1 39.22 71 ASN A O 1
ATOM 549 N N . LYS A 1 72 ? -17.484 20.016 -36.781 1 39.38 72 LYS A N 1
ATOM 550 C CA . LYS A 1 72 ? -17.156 19.766 -35.375 1 39.38 72 LYS A CA 1
ATOM 551 C C . LYS A 1 72 ? -18.422 19.672 -34.531 1 39.38 72 LYS A C 1
ATOM 553 O O . LYS A 1 72 ? -18.438 19 -33.5 1 39.38 72 LYS A O 1
ATOM 558 N N . HIS A 1 73 ? -19.438 20.484 -35.031 1 43 73 HIS A N 1
ATOM 559 C CA . HIS A 1 73 ? -20.641 20.547 -34.188 1 43 73 HIS A CA 1
ATOM 560 C C . HIS A 1 73 ? -21.438 19.25 -34.25 1 43 73 HIS A C 1
ATOM 562 O O . HIS A 1 73 ? -21.969 18.781 -33.25 1 43 73 HIS A O 1
ATOM 568 N N . ALA A 1 74 ? -21.719 18.797 -35.531 1 42.38 74 ALA A N 1
ATOM 569 C CA . ALA A 1 74 ? -22.531 17.594 -35.656 1 42.38 74 ALA A CA 1
ATOM 570 C C . ALA A 1 74 ? -21.812 16.375 -35.094 1 42.38 74 ALA A C 1
ATOM 572 O O . ALA A 1 74 ? -22.453 15.5 -34.5 1 42.38 74 ALA A O 1
ATOM 573 N N . GLU A 1 75 ? -20.469 16.328 -35.25 1 40.47 75 GLU A N 1
ATOM 574 C CA . GLU A 1 75 ? -19.719 15.211 -34.656 1 40.47 75 GLU A CA 1
ATOM 575 C C . GLU A 1 75 ? -19.719 15.273 -33.125 1 40.47 75 GLU A C 1
ATOM 577 O O . GLU A 1 75 ? -19.781 14.242 -32.469 1 40.47 75 GLU A O 1
ATOM 582 N N . ALA A 1 76 ? -19.703 16.5 -32.562 1 42.56 76 ALA A N 1
ATOM 583 C CA . ALA A 1 76 ? -19.844 16.672 -31.125 1 42.56 76 ALA A CA 1
ATOM 584 C C . ALA A 1 76 ? -21.219 16.203 -30.656 1 42.56 76 ALA A C 1
ATOM 586 O O . ALA A 1 76 ? -21.344 15.594 -29.594 1 42.56 76 ALA A O 1
ATOM 587 N N . ALA A 1 77 ? -22.328 16.562 -31.453 1 44.44 77 ALA A N 1
ATOM 588 C CA . ALA A 1 77 ? -23.672 16.125 -31.062 1 44.44 77 ALA A CA 1
ATOM 589 C C . ALA A 1 77 ? -23.812 14.617 -31.172 1 44.44 77 ALA A C 1
ATOM 591 O O . ALA A 1 77 ? -24.422 13.977 -30.312 1 44.44 77 ALA A O 1
ATOM 592 N N . LYS A 1 78 ? -23.344 14 -32.219 1 45.03 78 LYS A N 1
ATOM 593 C CA . LYS A 1 78 ? -23.391 12.547 -32.344 1 45.03 78 LYS A CA 1
ATOM 594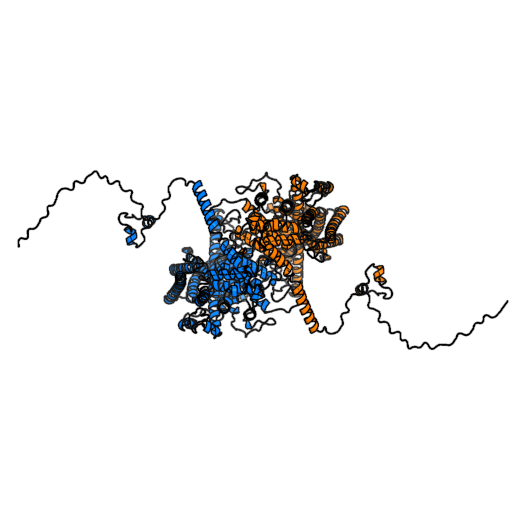 C C . LYS A 1 78 ? -22.469 11.883 -31.312 1 45.03 78 LYS A C 1
ATOM 596 O O . LYS A 1 78 ? -22.812 10.844 -30.75 1 45.03 78 LYS A O 1
ATOM 601 N N . ALA A 1 79 ? -21.281 12.461 -31.047 1 42.81 79 ALA A N 1
ATOM 602 C CA . ALA A 1 79 ? -20.422 11.945 -30 1 42.81 79 ALA A CA 1
ATOM 603 C C . ALA A 1 79 ? -21.078 12.109 -28.625 1 42.81 79 ALA A C 1
ATOM 605 O O . ALA A 1 79 ? -20.969 11.227 -27.766 1 42.81 79 ALA A O 1
ATOM 606 N N . ALA A 1 80 ? -21.797 13.266 -28.422 1 42.47 80 ALA A N 1
ATOM 607 C CA . ALA A 1 80 ? -22.594 13.422 -27.219 1 42.47 80 ALA A CA 1
ATOM 608 C C . ALA A 1 80 ? -23.734 12.406 -27.172 1 42.47 80 ALA A C 1
ATOM 610 O O . ALA A 1 80 ? -24.047 11.859 -26.109 1 42.47 80 ALA A O 1
ATOM 611 N N . LYS A 1 81 ? -24.469 12.195 -28.328 1 43.66 81 LYS A N 1
ATOM 612 C CA . LYS A 1 81 ? -25.516 11.18 -28.344 1 43.66 81 LYS A CA 1
ATOM 613 C C . LYS A 1 81 ? -24.938 9.781 -28.172 1 43.66 81 LYS A C 1
ATOM 615 O O . LYS A 1 81 ? -25.484 8.961 -27.438 1 43.66 81 LYS A O 1
ATOM 620 N N . ARG A 1 82 ? -23.875 9.406 -28.875 1 40.09 82 ARG A N 1
ATOM 621 C CA . ARG A 1 82 ? -23.266 8.094 -28.656 1 40.09 82 ARG A CA 1
ATOM 622 C C . ARG A 1 82 ? -22.688 7.98 -27.25 1 40.09 82 ARG A C 1
ATOM 624 O O . ARG A 1 82 ? -22.781 6.926 -26.625 1 40.09 82 ARG A O 1
ATOM 631 N N . ALA A 1 83 ? -22.016 9.039 -26.734 1 38.25 83 ALA A N 1
ATOM 632 C CA . ALA A 1 83 ? -21.578 9.047 -25.328 1 38.25 83 ALA A CA 1
ATOM 633 C C . ALA A 1 83 ? -22.766 8.867 -24.391 1 38.25 83 ALA A C 1
ATOM 635 O O . ALA A 1 83 ? -22.656 8.156 -23.375 1 38.25 83 ALA A O 1
ATOM 636 N N . ARG A 1 84 ? -23.891 9.547 -24.703 1 39.47 84 ARG A N 1
ATOM 637 C CA . ARG A 1 84 ? -25.125 9.305 -23.953 1 39.47 84 ARG A CA 1
ATOM 638 C C . ARG A 1 84 ? -25.625 7.879 -24.156 1 39.47 84 ARG A C 1
ATOM 640 O O . ARG A 1 84 ? -26.125 7.254 -23.219 1 39.47 84 ARG A O 1
ATOM 647 N N . LEU A 1 85 ? -25.641 7.492 -25.391 1 38.16 85 LEU A N 1
ATOM 648 C CA . LEU A 1 85 ? -26.094 6.129 -25.656 1 38.16 85 LEU A CA 1
ATOM 649 C C . LEU A 1 85 ? -25.109 5.113 -25.078 1 38.16 85 LEU A C 1
ATOM 651 O O . LEU A 1 85 ? -25.516 4.062 -24.578 1 38.16 85 LEU A O 1
ATOM 655 N N . GLU A 1 86 ? -23.781 5.293 -25.266 1 34.91 86 GLU A N 1
ATOM 656 C CA . GLU A 1 86 ? -22.797 4.395 -24.688 1 34.91 86 GLU A CA 1
ATOM 657 C C . GLU A 1 86 ? -22.719 4.566 -23.172 1 34.91 86 GLU A C 1
ATOM 659 O O . GLU A 1 86 ? -22.438 3.607 -22.438 1 34.91 86 GLU A O 1
ATOM 664 N N . MET A 1 87 ? -22.828 5.801 -22.562 1 33.62 87 MET A N 1
ATOM 665 C CA . MET A 1 87 ? -23.125 5.953 -21.125 1 33.62 87 MET A CA 1
ATOM 666 C C . MET A 1 87 ? -24.422 5.238 -20.766 1 33.62 87 MET A C 1
ATOM 668 O O . MET A 1 87 ? -24.609 4.863 -19.609 1 33.62 87 MET A O 1
ATOM 672 N N . ALA A 1 88 ? -25.453 5.234 -21.484 1 32.84 88 ALA A N 1
ATOM 673 C CA . ALA A 1 88 ? -26.688 4.477 -21.281 1 32.84 88 ALA A CA 1
ATOM 674 C C . ALA A 1 88 ? -26.438 2.977 -21.375 1 32.84 88 ALA A C 1
ATOM 676 O O . ALA A 1 88 ? -27.047 2.189 -20.656 1 32.84 88 ALA A O 1
ATOM 677 N N . ALA A 1 89 ? -25.734 2.408 -22.438 1 32.34 89 ALA A N 1
ATOM 678 C CA . ALA A 1 89 ? -25.469 0.977 -22.547 1 32.34 89 ALA A CA 1
ATOM 679 C C . ALA A 1 89 ? -24.438 0.53 -21.516 1 32.34 89 ALA A C 1
ATOM 681 O O . ALA A 1 89 ? -24.219 -0.668 -21.328 1 32.34 89 ALA A O 1
ATOM 682 N N . ALA A 1 90 ? -23.484 1.339 -21.234 1 32.78 90 ALA A N 1
ATOM 683 C CA . ALA A 1 90 ? -22.422 0.946 -20.297 1 32.78 90 ALA A CA 1
ATOM 684 C C . ALA A 1 90 ? -22.969 0.827 -18.875 1 32.78 90 ALA A C 1
ATOM 686 O O . ALA A 1 90 ? -22.219 0.562 -17.938 1 32.78 90 ALA A O 1
ATOM 687 N N . SER A 1 91 ? -24.031 1.645 -18.547 1 29.66 91 SER A N 1
ATOM 688 C CA . SER A 1 91 ? -24.672 1.433 -17.266 1 29.66 91 SER A CA 1
ATOM 689 C C . SER A 1 91 ? -25.234 0.02 -17.141 1 29.66 91 SER A C 1
ATOM 691 O O . SER A 1 91 ? -26.062 -0.396 -17.969 1 29.66 91 SER A O 1
ATOM 693 N N . PRO A 1 92 ? -24.516 -0.946 -16.875 1 31.36 92 PRO A N 1
ATOM 694 C CA . PRO A 1 92 ? -25.406 -2.113 -16.75 1 31.36 92 PRO A CA 1
ATOM 695 C C . PRO A 1 92 ? -26.828 -1.735 -16.375 1 31.36 92 PRO A C 1
ATOM 697 O O . PRO A 1 92 ? -27.062 -0.675 -15.797 1 31.36 92 PRO A O 1
ATOM 700 N N . SER A 1 93 ? -27.797 -2.006 -17.172 1 30.08 93 SER A N 1
ATOM 701 C CA . SER A 1 93 ? -29.188 -1.757 -16.844 1 30.08 93 SER A CA 1
ATOM 702 C C . SER A 1 93 ? -29.422 -1.773 -15.336 1 30.08 93 SER A C 1
ATOM 704 O O . SER A 1 93 ? -28.891 -2.645 -14.641 1 30.08 93 SER A O 1
ATOM 706 N N . PRO A 1 94 ? -29.656 -0.682 -14.664 1 32.88 94 PRO A N 1
ATOM 707 C CA . PRO A 1 94 ? -30.141 -0.638 -13.281 1 32.88 94 PRO A CA 1
ATOM 708 C C . PRO A 1 94 ? -30.922 -1.891 -12.891 1 32.88 94 PRO A C 1
ATOM 710 O O . PRO A 1 94 ? -30.969 -2.246 -11.711 1 32.88 94 PRO A O 1
ATOM 713 N N . GLN A 1 95 ? -31.656 -2.48 -13.836 1 33.19 95 GLN A N 1
ATOM 714 C CA . GLN A 1 95 ? -32.531 -3.609 -13.562 1 33.19 95 GLN A CA 1
ATOM 715 C C . GLN A 1 95 ? -31.734 -4.863 -13.227 1 33.19 95 GLN A C 1
ATOM 717 O O . GLN A 1 95 ? -32.094 -5.621 -12.328 1 33.19 95 GLN A O 1
ATOM 722 N N . THR A 1 96 ? -30.625 -5.164 -13.992 1 34.75 96 THR A N 1
ATOM 723 C CA . THR A 1 96 ? -29.984 -6.438 -13.719 1 34.75 96 THR A CA 1
ATOM 724 C C . THR A 1 96 ? -29.062 -6.328 -12.5 1 34.75 96 THR A C 1
ATOM 726 O O . THR A 1 96 ? -28.969 -7.262 -11.695 1 34.75 96 THR A O 1
ATOM 729 N N . ALA A 1 97 ? -28.312 -5.301 -12.211 1 34.75 97 ALA A N 1
ATOM 730 C CA . ALA A 1 97 ? -27.578 -5.117 -10.953 1 34.75 97 ALA A CA 1
ATOM 731 C C . ALA A 1 97 ? -28.547 -4.973 -9.781 1 34.75 97 ALA A C 1
ATOM 733 O O . ALA A 1 97 ? -28.312 -5.539 -8.711 1 34.75 97 ALA A O 1
ATOM 734 N N . ALA A 1 98 ? -29.641 -4.215 -9.867 1 36.09 98 ALA A N 1
ATOM 735 C CA . ALA A 1 98 ? -30.766 -4.188 -8.938 1 36.09 98 ALA A CA 1
ATOM 736 C C . ALA A 1 98 ? -31.406 -5.57 -8.82 1 36.09 98 ALA A C 1
ATOM 738 O O . ALA A 1 98 ? -31.734 -6.012 -7.715 1 36.09 98 ALA A O 1
ATOM 739 N N . LYS A 1 99 ? -31.562 -6.359 -9.906 1 39.03 99 LYS A N 1
ATOM 740 C CA . LYS A 1 99 ? -32.094 -7.719 -9.859 1 39.03 99 LYS A CA 1
ATOM 741 C C . LYS A 1 99 ? -31.125 -8.672 -9.188 1 39.03 99 LYS A C 1
ATOM 743 O O . LYS A 1 99 ? -31.531 -9.539 -8.406 1 39.03 99 LYS A O 1
ATOM 748 N N . THR A 1 100 ? -29.797 -8.562 -9.375 1 37.31 100 THR A N 1
ATOM 749 C CA . THR A 1 100 ? -28.844 -9.391 -8.664 1 37.31 100 THR A CA 1
ATOM 750 C C . THR A 1 100 ? -28.75 -8.984 -7.199 1 37.31 100 THR A C 1
ATOM 752 O O . THR A 1 100 ? -28.719 -9.836 -6.312 1 37.31 100 THR A O 1
ATOM 755 N N . LEU A 1 101 ? -28.641 -7.695 -6.879 1 37.88 101 LEU A N 1
ATOM 756 C CA . LEU A 1 101 ? -28.766 -7.23 -5.504 1 37.88 101 LEU A CA 1
ATOM 757 C C . LEU A 1 101 ? -30.156 -7.539 -4.953 1 37.88 101 LEU A C 1
ATOM 759 O O . LEU A 1 101 ? -30.297 -7.887 -3.781 1 37.88 101 LEU A O 1
ATOM 763 N N . MET A 1 102 ? -31.219 -7.195 -5.645 1 38.16 102 MET A N 1
ATOM 764 C CA . MET A 1 102 ? -32.562 -7.645 -5.316 1 38.16 102 MET A CA 1
ATOM 765 C C . MET A 1 102 ? -32.625 -9.156 -5.145 1 38.16 102 MET A C 1
ATOM 767 O O . MET A 1 102 ? -33.312 -9.664 -4.262 1 38.16 102 MET A O 1
ATOM 771 N N . ASN A 1 103 ? -32 -9.93 -6.043 1 39.09 103 ASN A N 1
ATOM 772 C CA . ASN A 1 103 ? -31.953 -11.367 -5.812 1 39.09 103 ASN A CA 1
ATOM 773 C C . ASN A 1 103 ? -31.094 -11.711 -4.605 1 39.09 103 ASN A C 1
ATOM 775 O O . ASN A 1 103 ? -31.375 -12.664 -3.881 1 39.09 103 ASN A O 1
ATOM 779 N N . ILE A 1 104 ? -29.938 -11.125 -4.406 1 40.34 104 ILE A N 1
ATOM 780 C CA . ILE A 1 104 ? -29.203 -11.344 -3.16 1 40.34 104 ILE A CA 1
ATOM 781 C C . ILE A 1 104 ? -29.984 -10.758 -1.992 1 40.34 104 ILE A C 1
ATOM 783 O O . ILE A 1 104 ? -30.047 -11.344 -0.91 1 40.34 104 ILE A O 1
ATOM 787 N N . ALA A 1 105 ? -30.406 -9.484 -1.988 1 36.38 105 ALA A N 1
ATOM 788 C CA . ALA A 1 105 ? -31.297 -8.953 -0.952 1 36.38 105 ALA A CA 1
ATOM 789 C C . ALA A 1 105 ? -32.594 -9.773 -0.861 1 36.38 105 ALA A C 1
ATOM 791 O O . ALA A 1 105 ? -33.438 -9.484 -0.027 1 36.38 105 ALA A O 1
ATOM 792 N N . ALA A 1 106 ? -33.25 -10.094 -1.98 1 34.69 106 ALA A N 1
ATOM 793 C CA . ALA A 1 106 ? -34.25 -11.055 -1.547 1 34.69 106 ALA A CA 1
ATOM 794 C C . ALA A 1 106 ? -33.719 -11.938 -0.418 1 34.69 106 ALA A C 1
ATOM 796 O O . ALA A 1 106 ? -32.562 -12.312 -0.415 1 34.69 106 ALA A O 1
ATOM 797 N N . ASP A 1 107 ? -34.406 -12.242 0.62 1 40.28 107 ASP A N 1
ATOM 798 C CA . ASP A 1 107 ? -34.25 -12.555 2.035 1 40.28 107 ASP A CA 1
ATOM 799 C C . ASP A 1 107 ? -33.219 -13.664 2.236 1 40.28 107 ASP A C 1
ATOM 801 O O . ASP A 1 107 ? -33.062 -14.18 3.344 1 40.28 107 ASP A O 1
ATOM 805 N N . GLY A 1 108 ? -32.781 -14.625 1.355 1 47.22 108 GLY A N 1
ATOM 806 C CA . GLY A 1 108 ? -32.312 -15.883 1.93 1 47.22 108 GLY A CA 1
ATOM 807 C C . GLY A 1 108 ? -30.859 -15.852 2.352 1 47.22 108 GLY A C 1
ATOM 808 O O . GLY A 1 108 ? -30.141 -14.898 2.051 1 47.22 108 GLY A O 1
ATOM 809 N N . ILE A 1 109 ? -30.203 -16.562 3.27 1 63.81 109 ILE A N 1
ATOM 810 C CA . ILE A 1 109 ? -28.969 -16.906 3.973 1 63.81 109 ILE A CA 1
ATOM 811 C C . ILE A 1 109 ? -27.859 -17.188 2.963 1 63.81 109 ILE A C 1
ATOM 813 O O . ILE A 1 109 ? -28 -18.062 2.104 1 63.81 109 ILE A O 1
ATOM 817 N N . LEU A 1 110 ? -26.859 -15.922 2.477 1 85.94 110 LEU A N 1
ATOM 818 C CA . LEU A 1 110 ? -25.672 -16.188 1.663 1 85.94 110 LEU A CA 1
ATOM 819 C C . LEU A 1 110 ? -24.844 -17.328 2.254 1 85.94 110 LEU A C 1
ATOM 821 O O . LEU A 1 110 ? -24.453 -17.266 3.422 1 85.94 110 LEU A O 1
ATOM 825 N N . ASP A 1 111 ? -24.844 -18.297 1.461 1 92.69 111 ASP A N 1
ATOM 826 C CA . ASP A 1 111 ? -23.984 -19.406 1.874 1 92.69 111 ASP A CA 1
ATOM 827 C C . ASP A 1 111 ? -23.281 -20.031 0.673 1 92.69 111 ASP A C 1
ATOM 829 O O . ASP A 1 111 ? -23.281 -19.469 -0.418 1 92.69 111 ASP A O 1
ATOM 833 N N . ALA A 1 112 ? -22.609 -21.078 0.81 1 94.69 112 ALA A N 1
ATOM 834 C CA . ALA A 1 112 ? -21.797 -21.719 -0.226 1 94.69 112 ALA A CA 1
ATOM 835 C C . ALA A 1 112 ? -22.656 -22.141 -1.41 1 94.69 112 ALA A C 1
ATOM 837 O O . ALA A 1 112 ? -22.203 -22.141 -2.553 1 94.69 112 ALA A O 1
ATOM 838 N N . GLU A 1 113 ? -23.891 -22.406 -1.187 1 91.25 113 GLU A N 1
ATOM 839 C CA . GLU A 1 113 ? -24.781 -22.891 -2.23 1 91.25 113 GLU A CA 1
ATOM 840 C C . GLU A 1 113 ? -25.203 -21.766 -3.16 1 91.25 113 GLU A C 1
ATOM 842 O O . GLU A 1 113 ? -25.766 -22 -4.23 1 91.25 113 GLU A O 1
ATOM 847 N N . SER A 1 114 ? -24.922 -20.547 -2.725 1 89.31 114 SER A N 1
ATOM 848 C CA . SER A 1 114 ? -25.109 -19.422 -3.623 1 89.31 114 SER A CA 1
ATOM 849 C C . SER A 1 114 ? -24.141 -19.469 -4.797 1 89.31 114 SER A C 1
ATOM 851 O O . SER A 1 114 ? -24.359 -18.828 -5.824 1 89.31 114 SER A O 1
ATOM 853 N N . ILE A 1 115 ? -23.047 -20.188 -4.68 1 90.81 115 ILE A N 1
ATOM 854 C CA . ILE A 1 115 ? -22.047 -20.344 -5.73 1 90.81 115 ILE A CA 1
ATOM 855 C C . ILE A 1 115 ? -22.406 -21.5 -6.637 1 90.81 115 ILE A C 1
ATOM 857 O O . ILE A 1 115 ? -22.531 -21.344 -7.855 1 90.81 115 ILE A O 1
ATOM 861 N N . ALA A 1 116 ? -22.578 -22.656 -6.043 1 87 116 ALA A N 1
ATOM 862 C CA . ALA A 1 116 ? -22.891 -23.906 -6.719 1 87 116 ALA A CA 1
ATOM 863 C C . ALA A 1 116 ? -23.391 -24.953 -5.723 1 87 116 ALA A C 1
ATOM 865 O O . ALA A 1 116 ? -23.203 -24.812 -4.512 1 87 116 ALA A O 1
ATOM 866 N N . PRO A 1 117 ? -24.031 -25.984 -6.219 1 85.69 117 PRO A N 1
ATOM 867 C CA . PRO A 1 117 ? -24.422 -27.062 -5.305 1 85.69 117 PRO A CA 1
ATOM 868 C C . PRO A 1 117 ? -23.25 -27.672 -4.566 1 85.69 117 PRO A C 1
ATOM 870 O O . PRO A 1 117 ? -22.141 -27.766 -5.117 1 85.69 117 PRO A O 1
ATOM 873 N N . LEU A 1 118 ? -23.438 -28.188 -3.352 1 88.19 118 LEU A N 1
ATOM 874 C CA . LEU A 1 118 ? -22.391 -28.641 -2.439 1 88.19 118 LEU A CA 1
ATOM 875 C C . LEU A 1 118 ? -21.547 -29.734 -3.072 1 88.19 118 LEU A C 1
ATOM 877 O O . LEU A 1 118 ? -20.312 -29.75 -2.945 1 88.19 118 LEU A O 1
ATOM 881 N N . PRO A 1 119 ? -22.125 -30.734 -3.799 1 83.81 119 PRO A N 1
ATOM 882 C CA . PRO A 1 119 ? -21.281 -31.781 -4.406 1 83.81 119 PRO A CA 1
ATOM 883 C C . PRO A 1 119 ? -20.312 -31.219 -5.445 1 83.81 119 PRO A C 1
ATOM 885 O O . PRO A 1 119 ? -19.188 -31.719 -5.574 1 83.81 119 PRO A O 1
ATOM 888 N N . VAL A 1 120 ? -20.781 -30.203 -6.141 1 84.25 120 VAL A N 1
ATOM 889 C CA . VAL A 1 120 ? -19.922 -29.547 -7.121 1 84.25 120 VAL A CA 1
ATOM 890 C C . VAL A 1 120 ? -18.812 -28.781 -6.406 1 84.25 120 VAL A C 1
ATOM 892 O O . VAL A 1 120 ? -17.656 -28.797 -6.836 1 84.25 120 VAL A O 1
ATOM 895 N N . LEU A 1 121 ? -19.188 -28.109 -5.352 1 91 121 LEU A N 1
ATOM 896 C CA . LEU A 1 121 ? -18.219 -27.344 -4.59 1 91 121 LEU A CA 1
ATOM 897 C C . LEU A 1 121 ? -17.141 -28.25 -4.004 1 91 121 LEU A C 1
ATOM 899 O O . LEU A 1 121 ? -15.977 -27.859 -3.902 1 91 121 LEU A O 1
ATOM 903 N N . GLU A 1 122 ? -17.531 -29.422 -3.625 1 90.06 122 GLU A N 1
ATOM 904 C CA . GLU A 1 122 ? -16.562 -30.391 -3.094 1 90.06 122 GLU A CA 1
ATOM 905 C C . GLU A 1 122 ? -15.516 -30.766 -4.145 1 90.06 122 GLU A C 1
ATOM 907 O O . GLU A 1 122 ? -14.328 -30.875 -3.834 1 90.06 122 GLU A O 1
ATOM 912 N N . LEU A 1 123 ? -15.992 -30.922 -5.344 1 86 123 LEU A N 1
ATOM 913 C CA . LEU A 1 123 ? -15.086 -31.25 -6.438 1 86 123 LEU A CA 1
ATOM 914 C C . LEU A 1 123 ? -14.156 -30.078 -6.746 1 86 123 LEU A C 1
ATOM 916 O O . LEU A 1 123 ? -12.969 -30.281 -7.027 1 86 123 LEU A O 1
ATOM 920 N N . LEU A 1 124 ? -14.711 -28.906 -6.727 1 90.06 124 LEU A N 1
ATOM 921 C CA . LEU A 1 124 ? -13.906 -27.719 -7 1 90.06 124 LEU A CA 1
ATOM 922 C C . LEU A 1 124 ? -12.867 -27.5 -5.91 1 90.06 124 LEU A C 1
ATOM 924 O O . LEU A 1 124 ? -11.734 -27.078 -6.195 1 90.06 124 LEU A O 1
ATOM 928 N N . VAL A 1 125 ? -13.242 -27.766 -4.691 1 93.62 125 VAL A N 1
ATOM 929 C CA . VAL A 1 125 ? -12.312 -27.656 -3.574 1 93.62 125 VAL A CA 1
ATOM 930 C C . VAL A 1 125 ? -11.188 -28.688 -3.742 1 93.62 125 VAL A C 1
ATOM 932 O O . VAL A 1 125 ? -10.016 -28.375 -3.514 1 93.62 125 VAL A O 1
ATOM 935 N N . ASP A 1 126 ? -11.531 -29.891 -4.172 1 91.06 126 ASP A N 1
ATOM 936 C CA . ASP A 1 126 ? -10.531 -30.906 -4.449 1 91.06 126 ASP A CA 1
ATOM 937 C C . ASP A 1 126 ? -9.562 -30.453 -5.535 1 91.06 126 ASP A C 1
ATOM 939 O O . ASP A 1 126 ? -8.352 -30.641 -5.414 1 91.06 126 ASP A O 1
ATOM 943 N N . ASP A 1 127 ? -10.117 -29.859 -6.535 1 89.06 127 ASP A N 1
ATOM 944 C CA . ASP A 1 127 ? -9.289 -29.359 -7.625 1 89.06 127 ASP A CA 1
ATOM 945 C C . ASP A 1 127 ? -8.359 -28.25 -7.137 1 89.06 127 ASP A C 1
ATOM 947 O O . ASP A 1 127 ? -7.195 -28.188 -7.547 1 89.06 127 ASP A O 1
ATOM 951 N N . PHE A 1 128 ? -8.906 -27.391 -6.344 1 94.44 128 PHE A N 1
ATOM 952 C CA . PHE A 1 128 ? -8.07 -26.312 -5.824 1 94.44 128 PHE A CA 1
ATOM 953 C C . PHE A 1 128 ? -6.852 -26.875 -5.098 1 94.44 128 PHE A C 1
ATOM 955 O O . PHE A 1 128 ? -5.723 -26.453 -5.355 1 94.44 128 PHE A O 1
ATOM 962 N N . PHE A 1 129 ? -7.078 -27.781 -4.188 1 94.75 129 PHE A N 1
ATOM 963 C CA . PHE A 1 129 ? -5.996 -28.297 -3.354 1 94.75 129 PHE A CA 1
ATOM 964 C C . PHE A 1 129 ? -5.051 -29.172 -4.164 1 94.75 129 PHE A C 1
ATOM 966 O O . PHE A 1 129 ? -3.914 -29.406 -3.758 1 94.75 129 PHE A O 1
ATOM 973 N N . THR A 1 130 ? -5.445 -29.562 -5.355 1 90.88 130 THR A N 1
ATOM 974 C CA . THR A 1 130 ? -4.59 -30.391 -6.211 1 90.88 130 THR A CA 1
ATOM 975 C C . THR A 1 130 ? -3.76 -29.5 -7.145 1 90.88 130 THR A C 1
ATOM 977 O O . THR A 1 130 ? -2.557 -29.719 -7.301 1 90.88 130 THR A O 1
ATOM 980 N N . TYR A 1 131 ? -4.438 -28.516 -7.715 1 89.19 131 TYR A N 1
ATOM 981 C CA . TYR A 1 131 ? -3.809 -27.844 -8.844 1 89.19 131 TYR A CA 1
ATOM 982 C C . TYR A 1 131 ? -3.307 -26.453 -8.445 1 89.19 131 TYR A C 1
ATOM 984 O O . TYR A 1 131 ? -2.332 -25.953 -9.016 1 89.19 131 TYR A O 1
ATOM 992 N N . ILE A 1 132 ? -3.949 -25.734 -7.523 1 93.75 132 ILE A N 1
ATOM 993 C CA . ILE A 1 132 ? -3.604 -24.359 -7.191 1 93.75 132 ILE A CA 1
ATOM 994 C C . ILE A 1 132 ? -2.764 -24.328 -5.914 1 93.75 132 ILE A C 1
ATOM 996 O O . ILE A 1 132 ? -1.825 -23.547 -5.801 1 93.75 132 ILE A O 1
ATOM 1000 N N . HIS A 1 133 ? -3.049 -25.219 -4.977 1 95.88 133 HIS A N 1
ATOM 1001 C CA . HIS A 1 133 ? -2.426 -25.266 -3.66 1 95.88 133 HIS A CA 1
ATOM 1002 C C . HIS A 1 133 ? -0.914 -25.422 -3.77 1 95.88 133 HIS A C 1
ATOM 1004 O O . HIS A 1 133 ? -0.169 -24.891 -2.938 1 95.88 133 HIS A O 1
ATOM 1010 N N . PRO A 1 134 ? -0.362 -26.141 -4.762 1 95 134 PRO A N 1
ATOM 1011 C CA . PRO A 1 134 ? 1.094 -26.234 -4.898 1 95 134 PRO A CA 1
ATOM 1012 C C . PRO A 1 134 ? 1.748 -24.891 -5.188 1 95 134 PRO A C 1
ATOM 1014 O O . PRO A 1 134 ? 2.926 -24.688 -4.879 1 95 134 PRO A O 1
ATOM 1017 N N . LEU A 1 135 ? 1.001 -24 -5.789 1 95.25 135 LEU A N 1
ATOM 1018 C CA . LEU A 1 135 ? 1.514 -22.688 -6.148 1 95.25 135 LEU A CA 1
ATOM 1019 C C . LEU A 1 135 ? 1.196 -21.672 -5.059 1 95.25 135 LEU A C 1
ATOM 1021 O O . LEU A 1 135 ? 1.976 -20.734 -4.824 1 95.25 135 LEU A O 1
ATOM 1025 N N . ALA A 1 136 ? 0.068 -21.781 -4.477 1 97 136 ALA A N 1
ATOM 1026 C CA . ALA A 1 136 ? -0.399 -20.984 -3.348 1 97 136 ALA A CA 1
ATOM 1027 C C . ALA A 1 136 ? -0.841 -21.875 -2.188 1 97 136 ALA A C 1
ATOM 1029 O O . ALA A 1 136 ? -2.039 -22.094 -1.988 1 97 136 ALA A O 1
ATOM 1030 N N . PRO A 1 137 ? 0.171 -22.25 -1.385 1 98.06 137 PRO A N 1
ATOM 1031 C CA . PRO A 1 137 ? -0.083 -23.312 -0.41 1 98.06 137 PRO A CA 1
ATOM 1032 C C . PRO A 1 137 ? -0.834 -22.812 0.823 1 98.06 137 PRO A C 1
ATOM 1034 O O . PRO A 1 137 ? -0.371 -23 1.95 1 98.06 137 PRO A O 1
ATOM 1037 N N . PHE A 1 138 ? -1.852 -22.25 0.676 1 98.19 138 PHE A N 1
ATOM 1038 C CA . PHE A 1 138 ? -2.838 -21.844 1.672 1 98.19 138 PHE A CA 1
ATOM 1039 C C . PHE A 1 138 ? -4.234 -21.797 1.063 1 98.19 138 PHE A C 1
ATOM 1041 O O . PHE A 1 138 ? -4.383 -21.656 -0.153 1 98.19 138 PHE A O 1
ATOM 1048 N N . PRO A 1 139 ? -5.305 -22 1.837 1 98.19 139 PRO A N 1
ATOM 1049 C CA . PRO A 1 139 ? -5.32 -22.188 3.291 1 98.19 139 PRO A CA 1
ATOM 1050 C C . PRO A 1 139 ? -4.848 -23.562 3.719 1 98.19 139 PRO A C 1
ATOM 1052 O O . PRO A 1 139 ? -4.43 -24.375 2.879 1 98.19 139 PRO A O 1
ATOM 1055 N N . HIS A 1 140 ? -4.73 -23.719 5.02 1 98.5 140 HIS A N 1
ATOM 1056 C CA . HIS A 1 140 ? -4.391 -25.016 5.586 1 98.5 140 HIS A CA 1
ATOM 1057 C C . HIS A 1 140 ? -5.461 -26.062 5.262 1 98.5 140 HIS A C 1
ATOM 1059 O O . HIS A 1 140 ? -6.602 -25.938 5.719 1 98.5 140 HIS A O 1
ATOM 1065 N N . GLU A 1 141 ? -5.105 -27.125 4.535 1 97.88 141 GLU A N 1
ATOM 1066 C CA . GLU A 1 141 ? -6.094 -28.016 3.949 1 97.88 141 GLU A CA 1
ATOM 1067 C C . GLU A 1 141 ? -6.898 -28.734 5.031 1 97.88 141 GLU A C 1
ATOM 1069 O O . GLU A 1 141 ? -8.133 -28.734 4.996 1 97.88 141 GLU A O 1
ATOM 1074 N N . PRO A 1 142 ? -6.293 -29.328 6.102 1 97.44 142 PRO A N 1
ATOM 1075 C CA . PRO A 1 142 ? -7.098 -30.047 7.094 1 97.44 142 PRO A CA 1
ATOM 1076 C C . PRO A 1 142 ? -8.086 -29.141 7.82 1 97.44 142 PRO A C 1
ATOM 1078 O O . PRO A 1 142 ? -9.25 -29.5 7.996 1 97.44 142 PRO A O 1
ATOM 1081 N N . THR A 1 143 ? -7.648 -27.984 8.211 1 97.38 143 THR A N 1
ATOM 1082 C CA . THR A 1 143 ? -8.516 -27.062 8.922 1 97.38 143 THR A CA 1
ATOM 1083 C C . THR A 1 143 ? -9.641 -26.562 8.016 1 97.38 143 THR A C 1
ATOM 1085 O O . THR A 1 143 ? -10.781 -26.406 8.453 1 97.38 143 THR A O 1
ATOM 1088 N N . PHE A 1 144 ? -9.328 -26.344 6.77 1 98.19 144 PHE A N 1
ATOM 1089 C CA . PHE A 1 144 ? -10.328 -25.875 5.812 1 98.19 144 PHE A CA 1
ATOM 1090 C C . PHE A 1 144 ? -11.406 -26.922 5.598 1 98.19 144 PHE A C 1
ATOM 1092 O O . PHE A 1 144 ? -12.602 -26.609 5.617 1 98.19 144 PHE A O 1
ATOM 1099 N N . ARG A 1 145 ? -10.938 -28.125 5.324 1 97.38 145 ARG A N 1
ATOM 1100 C CA . ARG A 1 145 ? -11.883 -29.203 5.047 1 97.38 145 ARG A CA 1
ATOM 1101 C C . ARG A 1 145 ? -12.781 -29.469 6.25 1 97.38 145 ARG A C 1
ATOM 1103 O O . ARG A 1 145 ? -13.945 -29.828 6.094 1 97.38 145 ARG A O 1
ATOM 1110 N N . GLN A 1 146 ? -12.219 -29.328 7.473 1 97.06 146 GLN A N 1
ATOM 1111 C CA . GLN A 1 146 ? -13.031 -29.453 8.672 1 97.06 146 GLN A CA 1
ATOM 1112 C C . GLN A 1 146 ? -14.102 -28.375 8.734 1 97.06 146 GLN A C 1
ATOM 1114 O O . GLN A 1 146 ? -15.266 -28.656 9.023 1 97.06 146 GLN A O 1
ATOM 1119 N N . SER A 1 147 ? -13.734 -27.125 8.453 1 97.44 147 SER A N 1
ATOM 1120 C CA . SER A 1 147 ? -14.672 -26 8.445 1 97.44 147 SER A CA 1
ATOM 1121 C C . SER A 1 147 ? -15.727 -26.188 7.352 1 97.44 147 SER A C 1
ATOM 1123 O O . SER A 1 147 ? -16.891 -25.844 7.551 1 97.44 147 SER A O 1
ATOM 1125 N N . PHE A 1 148 ? -15.281 -26.703 6.211 1 97.62 148 PHE A N 1
ATOM 1126 C CA . PHE A 1 148 ? -16.172 -26.953 5.086 1 97.62 148 PHE A CA 1
ATOM 1127 C C . PHE A 1 148 ? -17.203 -28.016 5.434 1 97.62 148 PHE A C 1
ATOM 1129 O O . PHE A 1 148 ? -18.391 -27.859 5.16 1 97.62 148 PHE A O 1
ATOM 1136 N N . ALA A 1 149 ? -16.703 -29.047 6.074 1 96.56 149 ALA A N 1
ATOM 1137 C CA . ALA A 1 149 ? -17.578 -30.141 6.484 1 96.56 149 ALA A CA 1
ATOM 1138 C C . ALA A 1 149 ? -18.578 -29.672 7.539 1 96.56 149 ALA A C 1
ATOM 1140 O O . ALA A 1 149 ? -19.719 -30.141 7.566 1 96.56 149 ALA A O 1
ATOM 1141 N N . ASN A 1 150 ? -18.156 -28.719 8.367 1 96.69 150 ASN A N 1
ATOM 1142 C CA . ASN A 1 150 ? -19 -28.188 9.422 1 96.69 150 ASN A CA 1
ATOM 1143 C C . ASN A 1 150 ? -19.938 -27.094 8.898 1 96.69 150 ASN A C 1
ATOM 1145 O O . ASN A 1 150 ? -20.719 -26.516 9.664 1 96.69 150 ASN A O 1
ATOM 1149 N N . ARG A 1 151 ? -19.906 -26.781 7.617 1 96.25 151 ARG A N 1
ATOM 1150 C CA . ARG A 1 151 ? -20.719 -25.766 6.953 1 96.25 151 ARG A CA 1
ATOM 1151 C C . ARG A 1 151 ? -20.547 -24.406 7.637 1 96.25 151 ARG A C 1
ATOM 1153 O O . ARG A 1 151 ? -21.531 -23.734 7.922 1 96.25 151 ARG A O 1
ATOM 1160 N N . GLU A 1 152 ? -19.312 -24.094 7.883 1 96.5 152 GLU A N 1
ATOM 1161 C CA . GLU A 1 152 ? -19.031 -22.812 8.531 1 96.5 152 GLU A CA 1
ATOM 1162 C C . GLU A 1 152 ? -19.297 -21.641 7.586 1 96.5 152 GLU A C 1
ATOM 1164 O O . GLU A 1 152 ? -19.312 -20.484 8.008 1 96.5 152 GLU A O 1
ATOM 1169 N N . ASP A 1 153 ? -19.547 -21.906 6.293 1 95.44 153 ASP A N 1
ATOM 1170 C CA . ASP A 1 153 ? -19.953 -20.875 5.332 1 95.44 153 ASP A CA 1
ATOM 1171 C C . ASP A 1 153 ? -21.25 -20.203 5.75 1 95.44 153 ASP A C 1
ATOM 1173 O O . ASP A 1 153 ? -21.547 -19.078 5.332 1 95.44 153 ASP A O 1
ATOM 1177 N N . ARG A 1 154 ? -21.984 -20.875 6.605 1 93.38 154 ARG A N 1
ATOM 1178 C CA . ARG A 1 154 ? -23.281 -20.359 7.012 1 93.38 154 ARG A CA 1
ATOM 1179 C C . ARG A 1 154 ? -23.156 -19.484 8.258 1 93.38 154 ARG A C 1
ATOM 1181 O O . ARG A 1 154 ? -24.031 -18.656 8.523 1 93.38 154 ARG A O 1
ATOM 1188 N N . VAL A 1 155 ? -22.062 -19.672 8.961 1 92.44 155 VAL A N 1
ATOM 1189 C CA . VAL A 1 155 ? -21.969 -19.016 10.258 1 92.44 155 VAL A CA 1
ATOM 1190 C C . VAL A 1 155 ? -20.844 -17.969 10.227 1 92.44 155 VAL A C 1
ATOM 1192 O O . VAL A 1 155 ? -20.891 -17 10.969 1 92.44 155 VAL A O 1
ATOM 1195 N N . LYS A 1 156 ? -19.859 -18.234 9.484 1 94.5 156 LYS A N 1
ATOM 1196 C CA . LYS A 1 156 ? -18.703 -17.344 9.398 1 94.5 156 LYS A CA 1
ATOM 1197 C C . LYS A 1 156 ? -18.578 -16.719 8.016 1 94.5 156 LYS A C 1
ATOM 1199 O O . LYS A 1 156 ? -18.047 -17.344 7.094 1 94.5 156 LYS A O 1
ATOM 1204 N N . PRO A 1 157 ? -18.922 -15.445 7.898 1 94.56 157 PRO A N 1
ATOM 1205 C CA . PRO A 1 157 ? -18.812 -14.805 6.586 1 94.56 157 PRO A CA 1
ATOM 1206 C C . PRO A 1 157 ? -17.391 -14.812 6.027 1 94.56 157 PRO A C 1
ATOM 1208 O O . PRO A 1 157 ? -17.203 -14.883 4.809 1 94.56 157 PRO A O 1
ATOM 1211 N N . GLU A 1 158 ? -16.422 -14.766 6.898 1 96.44 158 GLU A N 1
ATOM 1212 C CA . GLU A 1 158 ? -15.039 -14.781 6.441 1 96.44 158 GLU A CA 1
ATOM 1213 C C . GLU A 1 158 ? -14.695 -16.109 5.766 1 96.44 158 GLU A C 1
ATOM 1215 O O . GLU A 1 158 ? -13.914 -16.141 4.812 1 96.44 158 GLU A O 1
ATOM 1220 N N . PHE A 1 159 ? -15.305 -17.203 6.289 1 97.69 159 PHE A N 1
ATOM 1221 C CA . PHE A 1 159 ? -15.062 -18.5 5.664 1 97.69 159 PHE A CA 1
ATOM 1222 C C . PHE A 1 159 ? -15.758 -18.594 4.312 1 97.69 159 PHE A C 1
ATOM 1224 O O . PHE A 1 159 ? -15.211 -19.156 3.361 1 97.69 159 PHE A O 1
ATOM 1231 N N . LEU A 1 160 ? -16.953 -18.062 4.277 1 97.69 160 LEU A N 1
ATOM 1232 C CA . LEU A 1 160 ? -17.641 -18.031 2.996 1 97.69 160 LEU A CA 1
ATOM 1233 C C . LEU A 1 160 ? -16.844 -17.234 1.968 1 97.69 160 LEU A C 1
ATOM 1235 O O . LEU A 1 160 ? -16.734 -17.641 0.809 1 97.69 160 LEU A O 1
ATOM 1239 N N . GLY A 1 161 ? -16.344 -16.031 2.379 1 97.88 161 GLY A N 1
ATOM 1240 C CA . GLY A 1 161 ? -15.508 -15.234 1.496 1 97.88 161 GLY A CA 1
ATOM 1241 C C . GLY A 1 161 ? -14.273 -15.977 1.021 1 97.88 161 GLY A C 1
ATOM 1242 O O . GLY A 1 161 ? -13.898 -15.875 -0.147 1 97.88 161 GLY A O 1
ATOM 1243 N N . LEU A 1 162 ? -13.641 -16.703 1.907 1 98.69 162 LEU A N 1
ATOM 1244 C CA . LEU A 1 162 ? -12.461 -17.5 1.565 1 98.69 162 LEU A CA 1
ATOM 1245 C C . LEU A 1 162 ? -12.82 -18.578 0.543 1 98.69 162 LEU A C 1
ATOM 1247 O O . LEU A 1 162 ? -12.141 -18.719 -0.476 1 98.69 162 LEU A O 1
ATOM 1251 N N . LEU A 1 163 ? -13.891 -19.297 0.836 1 98.44 163 LEU A N 1
ATOM 1252 C CA . LEU A 1 163 ? -14.328 -20.359 -0.061 1 98.44 163 LEU A CA 1
ATOM 1253 C C . LEU A 1 163 ? -14.641 -19.812 -1.448 1 98.44 163 LEU A C 1
ATOM 1255 O O . LEU A 1 163 ? -14.18 -20.344 -2.455 1 98.44 163 LEU A O 1
ATOM 1259 N N . ALA A 1 164 ? -15.375 -18.75 -1.492 1 98 164 ALA A N 1
ATOM 1260 C CA . ALA A 1 164 ? -15.766 -18.156 -2.764 1 98 164 ALA A CA 1
ATOM 1261 C C . ALA A 1 164 ? -14.547 -17.672 -3.545 1 98 164 ALA A C 1
ATOM 1263 O O . ALA A 1 164 ? -14.445 -17.906 -4.75 1 98 164 ALA A O 1
ATOM 1264 N N . SER A 1 165 ? -13.641 -16.969 -2.875 1 98.38 165 SER A N 1
ATOM 1265 C CA . SER A 1 165 ? -12.461 -16.438 -3.543 1 98.38 165 SER A CA 1
ATOM 1266 C C . SER A 1 165 ? -11.531 -17.562 -4.008 1 98.38 165 SER A C 1
ATOM 1268 O O . SER A 1 165 ? -10.906 -17.453 -5.062 1 98.38 165 SER A O 1
ATOM 1270 N N . MET A 1 166 ? -11.453 -18.625 -3.258 1 97.69 166 MET A N 1
ATOM 1271 C CA . MET A 1 166 ? -10.648 -19.781 -3.625 1 97.69 166 MET A CA 1
ATOM 1272 C C . MET A 1 166 ? -11.164 -20.422 -4.914 1 97.69 166 MET A C 1
ATOM 1274 O O . MET A 1 166 ? -10.383 -20.719 -5.82 1 97.69 166 MET A O 1
ATOM 1278 N N . VAL A 1 167 ? -12.445 -20.625 -4.957 1 95.38 167 VAL A N 1
ATOM 1279 C CA . VAL A 1 167 ? -13.07 -21.219 -6.133 1 95.38 167 VAL A CA 1
ATOM 1280 C C . VAL A 1 167 ? -12.922 -20.281 -7.332 1 95.38 167 VAL A C 1
ATOM 1282 O O . VAL A 1 167 ? -12.641 -20.719 -8.445 1 95.38 167 VAL A O 1
ATOM 1285 N N . GLY A 1 168 ? -13.141 -18.984 -7.074 1 94.38 168 GLY A N 1
ATOM 1286 C CA . GLY A 1 168 ? -12.938 -18.016 -8.141 1 94.38 168 GLY A CA 1
ATOM 1287 C C . GLY A 1 168 ? -11.539 -18.062 -8.719 1 94.38 168 GLY A C 1
ATOM 1288 O O . GLY A 1 168 ? -11.367 -18 -9.938 1 94.38 168 GLY A O 1
ATOM 1289 N N . ALA A 1 169 ? -10.555 -18.156 -7.891 1 94.75 169 ALA A N 1
ATOM 1290 C CA . ALA A 1 169 ? -9.156 -18.203 -8.328 1 94.75 169 ALA A CA 1
ATOM 1291 C C . ALA A 1 169 ? -8.875 -19.484 -9.117 1 94.75 169 ALA A C 1
ATOM 1293 O O . ALA A 1 169 ? -8.125 -19.469 -10.094 1 94.75 169 ALA A O 1
ATOM 1294 N N . LEU A 1 170 ? -9.453 -20.578 -8.648 1 93.25 170 LEU A N 1
ATOM 1295 C CA . LEU A 1 170 ? -9.305 -21.844 -9.352 1 93.25 170 LEU A CA 1
ATOM 1296 C C . LEU A 1 170 ? -9.859 -21.75 -10.773 1 93.25 170 LEU A C 1
ATOM 1298 O O . LEU A 1 170 ? -9.195 -22.125 -11.734 1 93.25 170 LEU A O 1
ATOM 1302 N N . VAL A 1 171 ? -11.062 -21.203 -10.883 1 88.62 171 VAL A N 1
ATOM 1303 C CA . VAL A 1 171 ? -11.734 -21.141 -12.18 1 88.62 171 VAL A CA 1
ATOM 1304 C C . VAL A 1 171 ? -11 -20.156 -13.094 1 88.62 171 VAL A C 1
ATOM 1306 O O . VAL A 1 171 ? -10.891 -20.391 -14.297 1 88.62 171 VAL A O 1
ATOM 1309 N N . ALA A 1 172 ? -10.523 -19.109 -12.523 1 87.75 172 ALA A N 1
ATOM 1310 C CA . ALA A 1 172 ? -9.781 -18.141 -13.32 1 87.75 172 ALA A CA 1
ATOM 1311 C C . ALA A 1 172 ? -8.461 -18.719 -13.812 1 87.75 172 ALA A C 1
ATOM 1313 O O . ALA A 1 172 ? -8 -18.391 -14.906 1 87.75 172 ALA A O 1
ATOM 1314 N N . SER A 1 173 ? -7.867 -19.562 -13.047 1 84.88 173 SER A N 1
ATOM 1315 C CA . SER A 1 173 ? -6.574 -20.156 -13.367 1 84.88 173 SER A CA 1
ATOM 1316 C C . SER A 1 173 ? -6.734 -21.359 -14.297 1 84.88 173 SER A C 1
ATOM 1318 O O . SER A 1 173 ? -5.879 -21.594 -15.148 1 84.88 173 SER A O 1
ATOM 1320 N N . PHE A 1 174 ? -7.773 -22.062 -13.984 1 77.81 174 PHE A N 1
ATOM 1321 C CA . PHE A 1 174 ? -7.996 -23.344 -14.656 1 77.81 174 PHE A CA 1
ATOM 1322 C C . PHE A 1 174 ? -9.438 -23.453 -15.141 1 77.81 174 PHE A C 1
ATOM 1324 O O . PHE A 1 174 ? -10.18 -24.328 -14.695 1 77.81 174 PHE A O 1
ATOM 1331 N N . PRO A 1 175 ? -9.805 -22.656 -16.094 1 68.88 175 PRO A N 1
ATOM 1332 C CA . PRO A 1 175 ? -11.203 -22.578 -16.516 1 68.88 175 PRO A CA 1
ATOM 1333 C C . PRO A 1 175 ? -11.734 -23.906 -17.062 1 68.88 175 PRO A C 1
ATOM 1335 O O . PRO A 1 175 ? -12.906 -24.234 -16.859 1 68.88 175 PRO A O 1
ATOM 1338 N N . ARG A 1 176 ? -10.969 -24.641 -17.703 1 68.62 176 ARG A N 1
ATOM 1339 C CA . ARG A 1 176 ? -11.422 -25.875 -18.328 1 68.62 176 ARG A CA 1
ATOM 1340 C C . ARG A 1 176 ? -11.922 -26.859 -17.281 1 68.62 176 ARG A C 1
ATOM 1342 O O . ARG A 1 176 ? -12.953 -27.5 -17.469 1 68.62 176 ARG A O 1
ATOM 1349 N N . SER A 1 177 ? -11.172 -26.938 -16.234 1 64.62 177 SER A N 1
ATOM 1350 C CA . SER A 1 177 ? -11.578 -27.859 -15.172 1 64.62 177 SER A CA 1
ATOM 1351 C C . SER A 1 177 ? -12.945 -27.469 -14.602 1 64.62 177 SER A C 1
ATOM 1353 O O . SER A 1 177 ? -13.789 -28.328 -14.367 1 64.62 177 SER A O 1
ATOM 1355 N N . ALA A 1 178 ? -13.141 -26.188 -14.453 1 65.25 178 ALA A N 1
ATOM 1356 C CA . ALA A 1 178 ? -14.383 -25.688 -13.875 1 65.25 178 ALA A CA 1
ATOM 1357 C C . ALA A 1 178 ? -15.562 -25.906 -14.82 1 65.25 178 ALA A C 1
ATOM 1359 O O . ALA A 1 178 ? -16.656 -26.281 -14.391 1 65.25 178 ALA A O 1
ATOM 1360 N N . ARG A 1 179 ? -15.32 -25.672 -16.062 1 64.62 179 ARG A N 1
ATOM 1361 C CA . ARG A 1 179 ? -16.375 -25.828 -17.062 1 64.62 179 ARG A CA 1
ATOM 1362 C C . ARG A 1 179 ? -16.828 -27.281 -17.125 1 64.62 179 ARG A C 1
ATOM 1364 O O . ARG A 1 179 ? -18.031 -27.547 -17.266 1 64.62 179 ARG A O 1
ATOM 1371 N N . GLU A 1 180 ? -15.914 -28.047 -17.047 1 63.59 180 GLU A N 1
ATOM 1372 C CA . GLU A 1 180 ? -16.234 -29.469 -17.125 1 63.59 180 GLU A CA 1
ATOM 1373 C C . GLU A 1 180 ? -17.156 -29.891 -15.977 1 63.59 180 GLU A C 1
ATOM 1375 O O . GLU A 1 180 ? -18.062 -30.719 -16.172 1 63.59 180 GLU A O 1
ATOM 1380 N N . HIS A 1 181 ? -16.984 -29.219 -14.859 1 61.91 181 HIS A N 1
ATOM 1381 C CA . HIS A 1 181 ? -17.844 -29.5 -13.703 1 61.91 181 HIS A CA 1
ATOM 1382 C C . HIS A 1 181 ? -19.234 -28.938 -13.906 1 61.91 181 HIS A C 1
ATOM 1384 O O . HIS A 1 181 ? -20.234 -29.578 -13.531 1 61.91 181 HIS A O 1
ATOM 1390 N N . LEU A 1 182 ? -19.297 -27.812 -14.508 1 63.28 182 LEU A N 1
ATOM 1391 C CA . LEU A 1 182 ? -20.547 -27.094 -14.656 1 63.28 182 LEU A CA 1
ATOM 1392 C C . LEU A 1 182 ? -21.406 -27.703 -15.773 1 63.28 182 LEU A C 1
ATOM 1394 O O . LEU A 1 182 ? -22.625 -27.719 -15.68 1 63.28 182 LEU A O 1
ATOM 1398 N N . LYS A 1 183 ? -20.781 -28.125 -16.891 1 59.75 183 LYS A N 1
ATOM 1399 C CA . LYS A 1 183 ? -21.484 -28.781 -17.984 1 59.75 183 LYS A CA 1
ATOM 1400 C C . LYS A 1 183 ? -22.109 -30.109 -17.531 1 59.75 183 LYS A C 1
ATOM 1402 O O . LYS A 1 183 ? -23.203 -30.453 -17.953 1 59.75 183 LYS A O 1
ATOM 1407 N N . ALA A 1 184 ? -21.406 -30.734 -16.781 1 53.19 184 ALA A N 1
ATOM 1408 C CA . ALA A 1 184 ? -21.844 -32.062 -16.344 1 53.19 184 ALA A CA 1
ATOM 1409 C C . ALA A 1 184 ? -23.109 -31.969 -15.508 1 53.19 184 ALA A C 1
ATOM 1411 O O . ALA A 1 184 ? -23.891 -32.906 -15.453 1 53.19 184 ALA A O 1
ATOM 1412 N N . GLN A 1 185 ? -23.297 -30.859 -14.789 1 51.75 185 GLN A N 1
ATOM 1413 C CA . GLN A 1 185 ? -24.453 -30.734 -13.898 1 51.75 185 GLN A CA 1
ATOM 1414 C C . GLN A 1 185 ? -25.672 -30.188 -14.641 1 51.75 185 GLN A C 1
ATOM 1416 O O . GLN A 1 185 ? -26.672 -29.812 -14.016 1 51.75 185 GLN A O 1
ATOM 1421 N N . HIS A 1 186 ? -25.766 -30.656 -16.047 1 45.59 186 HIS A N 1
ATOM 1422 C CA . HIS A 1 186 ? -26.891 -30.109 -16.781 1 45.59 186 HIS A CA 1
ATOM 1423 C C . HIS A 1 186 ? -27.094 -28.641 -16.453 1 45.59 186 HIS A C 1
ATOM 1425 O O . HIS A 1 186 ? -28.188 -28.094 -16.688 1 45.59 186 HIS A O 1
ATOM 1431 N N . GLY A 1 187 ? -26.266 -28.141 -15.711 1 46.28 187 GLY A N 1
ATOM 1432 C CA . GLY A 1 187 ? -26.266 -26.734 -15.312 1 46.28 187 GLY A CA 1
ATOM 1433 C C . GLY A 1 187 ? -25.547 -25.844 -16.297 1 46.28 187 GLY A C 1
ATOM 1434 O O . GLY A 1 187 ? -25.203 -24.703 -15.969 1 46.28 187 GLY A O 1
ATOM 1435 N N . ALA A 1 188 ? -25.125 -26.578 -17.312 1 49.69 188 ALA A N 1
ATOM 1436 C CA . ALA A 1 188 ? -24.453 -25.906 -18.422 1 49.69 188 ALA A CA 1
ATOM 1437 C C . ALA A 1 188 ? -25.094 -24.547 -18.703 1 49.69 188 ALA A C 1
ATOM 1439 O O . ALA A 1 188 ? -24.438 -23.625 -19.188 1 49.69 188 ALA A O 1
ATOM 1440 N N . HIS A 1 189 ? -26.281 -24.703 -18.234 1 50.91 189 HIS A N 1
ATOM 1441 C CA . HIS A 1 189 ? -27.016 -23.469 -18.453 1 50.91 189 HIS A CA 1
ATOM 1442 C C . HIS A 1 189 ? -26.688 -22.438 -17.391 1 50.91 189 HIS A C 1
ATOM 1444 O O . HIS A 1 189 ? -27 -21.25 -17.562 1 50.91 189 HIS A O 1
ATOM 1450 N N . LEU A 1 190 ? -25.984 -23.031 -16.359 1 51.78 190 LEU A N 1
ATOM 1451 C CA . LEU A 1 190 ? -25.828 -22.078 -15.258 1 51.78 190 LEU A CA 1
ATOM 1452 C C . LEU A 1 190 ? -24.656 -21.141 -15.508 1 51.78 190 LEU A C 1
ATOM 1454 O O . LEU A 1 190 ? -24.734 -19.953 -15.219 1 51.78 190 LEU A O 1
ATOM 1458 N N . PHE A 1 191 ? -23.547 -21.812 -16.062 1 59.47 191 PHE A N 1
ATOM 1459 C CA . PHE A 1 191 ? -22.406 -20.922 -16.281 1 59.47 191 PHE A CA 1
ATOM 1460 C C . PHE A 1 191 ? -21.797 -21.156 -17.656 1 59.47 191 PHE A C 1
ATOM 1462 O O . PHE A 1 191 ? -20.828 -21.906 -17.781 1 59.47 191 PHE A O 1
ATOM 1469 N N . PRO A 1 192 ? -22.359 -20.578 -18.547 1 60.78 192 PRO A N 1
ATOM 1470 C CA . PRO A 1 192 ? -21.938 -20.812 -19.938 1 60.78 192 PRO A CA 1
ATOM 1471 C C . PRO A 1 192 ? -20.453 -20.5 -20.156 1 60.78 192 PRO A C 1
ATOM 1473 O O . PRO A 1 192 ? -19.797 -21.141 -20.984 1 60.78 192 PRO A O 1
ATOM 1476 N N . LYS A 1 193 ? -19.922 -19.531 -19.328 1 70.06 193 LYS A N 1
ATOM 1477 C CA . LYS A 1 193 ? -18.531 -19.125 -19.438 1 70.06 193 LYS A CA 1
ATOM 1478 C C . LYS A 1 193 ? -17.859 -19.109 -18.062 1 70.06 193 LYS A C 1
ATOM 1480 O O . LYS A 1 193 ? -18.516 -18.859 -17.047 1 70.06 193 LYS A O 1
ATOM 1485 N N . ALA A 1 194 ? -16.609 -19.5 -18.062 1 75.88 194 ALA A N 1
ATOM 1486 C CA . ALA A 1 194 ? -15.859 -19.5 -16.812 1 75.88 194 ALA A CA 1
ATOM 1487 C C . ALA A 1 194 ? -15.914 -18.141 -16.125 1 75.88 194 ALA A C 1
ATOM 1489 O O . ALA A 1 194 ? -15.969 -18.078 -14.898 1 75.88 194 ALA A O 1
ATOM 1490 N N . ILE A 1 195 ? -16.016 -17.125 -16.906 1 79.62 195 ILE A N 1
ATOM 1491 C CA . ILE A 1 195 ? -15.977 -15.781 -16.359 1 79.62 195 ILE A CA 1
ATOM 1492 C C . ILE A 1 195 ? -17.234 -15.523 -15.516 1 79.62 195 ILE A C 1
ATOM 1494 O O . ILE A 1 195 ? -17.188 -14.781 -14.531 1 79.62 195 ILE A O 1
ATOM 1498 N N . VAL A 1 196 ? -18.297 -16.172 -15.883 1 80.81 196 VAL A N 1
ATOM 1499 C CA . VAL A 1 196 ? -19.547 -15.992 -15.148 1 80.81 196 VAL A CA 1
ATOM 1500 C C . VAL A 1 196 ? -19.422 -16.562 -13.742 1 80.81 196 VAL A C 1
ATOM 1502 O O . VAL A 1 196 ? -19.859 -15.953 -12.773 1 80.81 196 VAL A O 1
ATOM 1505 N N . LEU A 1 197 ? -18.828 -17.719 -13.688 1 84.69 197 LEU A N 1
ATOM 1506 C CA . LEU A 1 197 ? -18.609 -18.312 -12.375 1 84.69 197 LEU A CA 1
ATOM 1507 C C . LEU A 1 197 ? -17.594 -17.516 -11.57 1 84.69 197 LEU A C 1
ATOM 1509 O O . LEU A 1 197 ? -17.734 -17.375 -10.359 1 84.69 197 LEU A O 1
ATOM 1513 N N . VAL A 1 198 ? -16.547 -17.062 -12.25 1 89.75 198 VAL A N 1
ATOM 1514 C CA . VAL A 1 198 ? -15.555 -16.219 -11.594 1 89.75 198 VAL A CA 1
ATOM 1515 C C . VAL A 1 198 ? -16.219 -14.992 -10.984 1 89.75 198 VAL A C 1
ATOM 1517 O O . VAL A 1 198 ? -15.984 -14.656 -9.828 1 89.75 198 VAL A O 1
ATOM 1520 N N . GLU A 1 199 ? -17.094 -14.391 -11.742 1 86.56 199 GLU A N 1
ATOM 1521 C CA . GLU A 1 199 ? -17.766 -13.18 -11.281 1 86.56 199 GLU A CA 1
ATOM 1522 C C . GLU A 1 199 ? -18.75 -13.492 -10.156 1 86.56 199 GLU A C 1
ATOM 1524 O O . GLU A 1 199 ? -18.891 -12.711 -9.211 1 86.56 199 GLU A O 1
ATOM 1529 N N . LYS A 1 200 ? -19.344 -14.594 -10.305 1 88.19 200 LYS A N 1
ATOM 1530 C CA . LYS A 1 200 ? -20.25 -15.016 -9.242 1 88.19 200 LYS A CA 1
ATOM 1531 C C . LYS A 1 200 ? -19.5 -15.227 -7.93 1 88.19 200 LYS A C 1
ATOM 1533 O O . LYS A 1 200 ? -19.953 -14.789 -6.871 1 88.19 200 LYS A O 1
ATOM 1538 N N . CYS A 1 201 ? -18.422 -15.922 -8.016 1 94.38 201 CYS A N 1
ATOM 1539 C CA . CYS A 1 201 ? -17.594 -16.172 -6.836 1 94.38 201 CYS A CA 1
ATOM 1540 C C . CYS A 1 201 ? -17.109 -14.852 -6.227 1 94.38 201 CYS A C 1
ATOM 1542 O O . CYS A 1 201 ? -17.172 -14.672 -5.008 1 94.38 201 CYS A O 1
ATOM 1544 N N . ARG A 1 202 ? -16.625 -13.961 -7.066 1 95.06 202 ARG A N 1
ATOM 1545 C CA . ARG A 1 202 ? -16.172 -12.648 -6.613 1 95.06 202 ARG A CA 1
ATOM 1546 C C . ARG A 1 202 ? -17.281 -11.883 -5.918 1 95.06 202 ARG A C 1
ATOM 1548 O O . ARG A 1 202 ? -17.078 -11.305 -4.852 1 95.06 202 ARG A O 1
ATOM 1555 N N . ASP A 1 203 ? -18.469 -11.953 -6.492 1 91.81 203 ASP A N 1
ATOM 1556 C CA . ASP A 1 203 ? -19.594 -11.234 -5.926 1 91.81 203 ASP A CA 1
ATOM 1557 C C . ASP A 1 203 ? -19.984 -11.812 -4.566 1 91.81 203 ASP A C 1
ATOM 1559 O O . ASP A 1 203 ? -20.266 -11.062 -3.627 1 91.81 203 ASP A O 1
ATOM 1563 N N . VAL A 1 204 ? -20.016 -13.094 -4.496 1 95.06 204 VAL A N 1
ATOM 1564 C CA . VAL A 1 204 ? -20.359 -13.727 -3.232 1 95.06 204 VAL A CA 1
ATOM 1565 C C . VAL A 1 204 ? -19.328 -13.367 -2.17 1 95.06 204 VAL A C 1
ATOM 1567 O O . VAL A 1 204 ? -19.672 -13.094 -1.02 1 95.06 204 VAL A O 1
ATOM 1570 N N . ALA A 1 205 ? -18.031 -13.391 -2.557 1 97.38 205 ALA A N 1
ATOM 1571 C CA . ALA A 1 205 ? -16.969 -13.023 -1.621 1 97.38 205 ALA A CA 1
ATOM 1572 C C . ALA A 1 205 ? -17.141 -11.586 -1.134 1 97.38 205 ALA A C 1
ATOM 1574 O O . ALA A 1 205 ? -17.062 -11.32 0.067 1 97.38 205 ALA A O 1
ATOM 1575 N N . LEU A 1 206 ? -17.469 -10.648 -2.023 1 95.62 206 LEU A N 1
ATOM 1576 C CA . LEU A 1 206 ? -17.594 -9.234 -1.681 1 95.62 206 LEU A CA 1
ATOM 1577 C C . LEU A 1 206 ? -18.859 -8.984 -0.871 1 95.62 206 LEU A C 1
ATOM 1579 O O . LEU A 1 206 ? -18.859 -8.172 0.057 1 95.62 206 LEU A O 1
ATOM 1583 N N . LEU A 1 207 ? -19.875 -9.703 -1.183 1 91.75 207 LEU A N 1
ATOM 1584 C CA . LEU A 1 207 ? -21.125 -9.555 -0.448 1 91.75 207 LEU A CA 1
ATOM 1585 C C . LEU A 1 207 ? -21 -10.109 0.966 1 91.75 207 LEU A C 1
ATOM 1587 O O . LEU A 1 207 ? -21.609 -9.586 1.9 1 91.75 207 LEU A O 1
ATOM 1591 N N . SER A 1 208 ? -20.234 -11.18 1.043 1 93.81 208 SER A N 1
ATOM 1592 C CA . SER A 1 208 ? -20.016 -11.734 2.377 1 93.81 208 SER A CA 1
ATOM 1593 C C . SER A 1 208 ? -19.297 -10.734 3.277 1 93.81 208 SER A C 1
ATOM 1595 O O . SER A 1 208 ? -19.484 -10.734 4.496 1 93.81 208 SER A O 1
ATOM 1597 N N . ARG A 1 209 ? -18.391 -9.898 2.756 1 92.69 209 ARG A N 1
ATOM 1598 C CA . ARG A 1 209 ? -17.672 -8.859 3.49 1 92.69 209 ARG A CA 1
ATOM 1599 C C . ARG A 1 209 ? -18.609 -7.711 3.857 1 92.69 209 ARG A C 1
ATOM 1601 O O . ARG A 1 209 ? -18.594 -7.238 4.996 1 92.69 209 ARG A O 1
ATOM 1608 N N . GLY A 1 210 ? -19.422 -7.359 2.902 1 88.56 210 GLY A N 1
ATOM 1609 C CA . GLY A 1 210 ? -20.297 -6.219 3.109 1 88.56 210 GLY A CA 1
ATOM 1610 C C . GLY A 1 210 ? -19.594 -4.887 2.939 1 88.56 210 GLY A C 1
ATOM 1611 O O . GLY A 1 210 ? -18.375 -4.836 2.779 1 88.56 210 GLY A O 1
ATOM 1612 N N . SER A 1 211 ? -20.312 -3.789 3.084 1 87.75 211 SER A N 1
ATOM 1613 C CA . SER A 1 211 ? -19.797 -2.447 2.834 1 87.75 211 SER A CA 1
ATOM 1614 C C . SER A 1 211 ? -18.984 -1.943 4.016 1 87.75 211 SER A C 1
ATOM 1616 O O . SER A 1 211 ? -18.141 -1.055 3.863 1 87.75 211 SER A O 1
ATOM 1618 N N . ARG A 1 212 ? -19.172 -2.486 5.188 1 91 212 ARG A N 1
ATOM 1619 C CA . ARG A 1 212 ? -18.516 -1.999 6.391 1 91 212 ARG A CA 1
ATOM 1620 C C . ARG A 1 212 ? -17.375 -2.924 6.801 1 91 212 ARG A C 1
ATOM 1622 O O . ARG A 1 212 ? -16.859 -2.83 7.918 1 91 212 ARG A O 1
ATOM 1629 N N . TRP A 1 213 ? -17.016 -3.84 5.938 1 93.06 213 TRP A N 1
ATOM 1630 C CA . TRP A 1 213 ? -16.016 -4.863 6.238 1 93.06 213 TRP A CA 1
ATOM 1631 C C . TRP A 1 213 ? -14.711 -4.23 6.703 1 93.06 213 TRP A C 1
ATOM 1633 O O . TRP A 1 213 ? -14.008 -4.797 7.543 1 93.06 213 TRP A O 1
ATOM 1643 N N . ILE A 1 214 ? -14.398 -3.045 6.242 1 93.31 214 ILE A N 1
ATOM 1644 C CA . ILE A 1 214 ? -13.133 -2.391 6.566 1 93.31 214 ILE A CA 1
ATOM 1645 C C . ILE A 1 214 ? -13.086 -2.068 8.055 1 93.31 214 ILE A C 1
ATOM 1647 O O . ILE A 1 214 ? -12.016 -2.033 8.656 1 93.31 214 ILE A O 1
ATOM 1651 N N . LEU A 1 215 ? -14.273 -1.908 8.664 1 91.19 215 LEU A N 1
ATOM 1652 C CA . LEU A 1 215 ? -14.367 -1.538 10.07 1 91.19 215 LEU A CA 1
ATOM 1653 C C . LEU A 1 215 ? -14.32 -2.775 10.961 1 91.19 215 LEU A C 1
ATOM 1655 O O . LEU A 1 215 ? -14.125 -2.664 12.18 1 91.19 215 LEU A O 1
ATOM 1659 N N . LYS A 1 216 ? -14.391 -3.957 10.297 1 90.88 216 LYS A N 1
ATOM 1660 C CA . LYS A 1 216 ? -14.375 -5.203 11.055 1 90.88 216 LYS A CA 1
ATOM 1661 C C . LYS A 1 216 ? -13.055 -5.383 11.797 1 90.88 216 LYS A C 1
ATOM 1663 O O . LYS A 1 216 ? -11.977 -5.234 11.211 1 90.88 216 LYS A O 1
ATOM 1668 N N . GLN A 1 217 ? -13.117 -5.625 13.133 1 87 217 GLN A N 1
ATOM 1669 C CA . GLN A 1 217 ? -11.961 -5.965 13.953 1 87 217 GLN A CA 1
ATOM 1670 C C . GLN A 1 217 ? -12.297 -7.066 14.953 1 87 217 GLN A C 1
ATOM 1672 O O . GLN A 1 217 ? -13.367 -7.047 15.57 1 87 217 GLN A O 1
ATOM 1677 N N . PRO A 1 218 ? -11.57 -8.094 15.008 1 87.19 218 PRO A N 1
ATOM 1678 C CA . PRO A 1 218 ? -10.281 -8.281 14.344 1 87.19 218 PRO A CA 1
ATOM 1679 C C . PRO A 1 218 ? -10.422 -8.898 12.953 1 87.19 218 PRO A C 1
ATOM 1681 O O . PRO A 1 218 ? -11.375 -9.633 12.688 1 87.19 218 PRO A O 1
ATOM 1684 N N . LYS A 1 219 ? -9.469 -8.547 12.062 1 93.31 219 LYS A N 1
ATOM 1685 C CA . LYS A 1 219 ? -9.344 -9.266 10.797 1 93.31 219 LYS A CA 1
ATOM 1686 C C . LYS A 1 219 ? -8.781 -10.664 11.008 1 93.31 219 LYS A C 1
ATOM 1688 O O . LYS A 1 219 ? -8.117 -10.93 12.008 1 93.31 219 LYS A O 1
ATOM 1693 N N . THR A 1 220 ? -9.07 -11.523 10.117 1 93.94 220 THR A N 1
ATOM 1694 C CA . THR A 1 220 ? -8.602 -12.906 10.219 1 93.94 220 THR A CA 1
ATOM 1695 C C . THR A 1 220 ? -7.703 -13.258 9.039 1 93.94 220 THR A C 1
ATOM 1697 O O . THR A 1 220 ? -7.648 -12.523 8.047 1 93.94 220 THR A O 1
ATOM 1700 N N . LEU A 1 221 ? -7.023 -14.344 9.188 1 96.31 221 LEU A N 1
ATOM 1701 C CA . LEU A 1 221 ? -6.203 -14.828 8.086 1 96.31 221 LEU A CA 1
ATOM 1702 C C . LEU A 1 221 ? -7.07 -15.242 6.898 1 96.31 221 LEU A C 1
ATOM 1704 O O . LEU A 1 221 ? -6.641 -15.148 5.75 1 96.31 221 LEU A O 1
ATOM 1708 N N . ASP A 1 222 ? -8.305 -15.688 7.156 1 97.69 222 ASP A N 1
ATOM 1709 C CA . ASP A 1 222 ? -9.234 -15.992 6.07 1 97.69 222 ASP A CA 1
ATOM 1710 C C . ASP A 1 222 ? -9.531 -14.75 5.234 1 97.69 222 ASP A C 1
ATOM 1712 O O . ASP A 1 222 ? -9.625 -14.828 4.008 1 97.69 222 ASP A O 1
ATOM 1716 N N . ASP A 1 223 ? -9.633 -13.609 5.961 1 97.75 223 ASP A N 1
ATOM 1717 C CA . ASP A 1 223 ? -9.82 -12.344 5.254 1 97.75 223 ASP A CA 1
ATOM 1718 C C . ASP A 1 223 ? -8.641 -12.055 4.324 1 97.75 223 ASP A C 1
ATOM 1720 O O . ASP A 1 223 ? -8.836 -11.664 3.17 1 97.75 223 ASP A O 1
ATOM 1724 N N . ALA A 1 224 ? -7.461 -12.242 4.832 1 98.12 224 ALA A N 1
ATOM 1725 C CA . ALA A 1 224 ? -6.25 -11.945 4.074 1 98.12 224 ALA A CA 1
ATOM 1726 C C . ALA A 1 224 ? -6.102 -12.891 2.887 1 98.12 224 ALA A C 1
ATOM 1728 O O . ALA A 1 224 ? -5.77 -12.461 1.78 1 98.12 224 ALA A O 1
ATOM 1729 N N . CYS A 1 225 ? -6.363 -14.164 3.113 1 98.69 225 CYS A N 1
ATOM 1730 C CA . CYS A 1 225 ? -6.301 -15.148 2.039 1 98.69 225 CYS A CA 1
ATOM 1731 C C . CYS A 1 225 ? -7.316 -14.828 0.948 1 98.69 225 CYS A C 1
ATOM 1733 O O . CYS A 1 225 ? -7.008 -14.93 -0.241 1 98.69 225 CYS A O 1
ATOM 1735 N N . ALA A 1 226 ? -8.484 -14.469 1.414 1 98.62 226 ALA A N 1
ATOM 1736 C CA . ALA A 1 226 ? -9.531 -14.117 0.456 1 98.62 226 ALA A CA 1
ATOM 1737 C C . ALA A 1 226 ? -9.109 -12.93 -0.405 1 98.62 226 ALA A C 1
ATOM 1739 O O . ALA A 1 226 ? -9.328 -12.93 -1.619 1 98.62 226 ALA A O 1
ATOM 1740 N N . SER A 1 227 ? -8.508 -11.922 0.219 1 98.44 227 SER A N 1
ATOM 1741 C CA . SER A 1 227 ? -8.039 -10.766 -0.531 1 98.44 227 SER A CA 1
ATOM 1742 C C . SER A 1 227 ? -6.996 -11.156 -1.57 1 98.44 227 SER A C 1
ATOM 1744 O O . SER A 1 227 ? -7.012 -10.656 -2.695 1 98.44 227 SER A O 1
ATOM 1746 N N . TYR A 1 228 ? -6.121 -12.008 -1.213 1 98.5 228 TYR A N 1
ATOM 1747 C CA . TYR A 1 228 ? -5.098 -12.445 -2.154 1 98.5 228 TYR A CA 1
ATOM 1748 C C . TYR A 1 228 ? -5.73 -13.141 -3.357 1 98.5 228 TYR A C 1
ATOM 1750 O O . TYR A 1 228 ? -5.367 -12.859 -4.504 1 98.5 228 TYR A O 1
ATOM 1758 N N . PHE A 1 229 ? -6.652 -14.055 -3.107 1 98.56 229 PHE A N 1
ATOM 1759 C CA . PHE A 1 229 ? -7.277 -14.805 -4.191 1 98.56 229 PHE A CA 1
ATOM 1760 C C . PHE A 1 229 ? -8.109 -13.883 -5.074 1 98.56 229 PHE A C 1
ATOM 1762 O O . PHE A 1 229 ? -8.195 -14.086 -6.289 1 98.56 229 PHE A O 1
ATOM 1769 N N . LEU A 1 230 ? -8.766 -12.906 -4.438 1 97.94 230 LEU A N 1
ATOM 1770 C CA . LEU A 1 230 ? -9.484 -11.922 -5.234 1 97.94 230 LEU A CA 1
ATOM 1771 C C . LEU A 1 230 ? -8.531 -11.148 -6.137 1 97.94 230 LEU A C 1
ATOM 1773 O O . LEU A 1 230 ? -8.859 -10.836 -7.281 1 97.94 230 LEU A O 1
ATOM 1777 N N . GLY A 1 231 ? -7.367 -10.828 -5.578 1 96.25 231 GLY A N 1
ATOM 1778 C CA . GLY A 1 231 ? -6.348 -10.18 -6.387 1 96.25 231 GLY A CA 1
ATOM 1779 C C . GLY A 1 231 ? -5.867 -11.047 -7.543 1 96.25 231 GLY A C 1
ATOM 1780 O O . GLY A 1 231 ? -5.703 -10.555 -8.664 1 96.25 231 GLY A O 1
ATOM 1781 N N . LEU A 1 232 ? -5.648 -12.281 -7.266 1 94.12 232 LEU A N 1
ATOM 1782 C CA . LEU A 1 232 ? -5.219 -13.219 -8.297 1 94.12 232 LEU A CA 1
ATOM 1783 C C . LEU A 1 232 ? -6.262 -13.32 -9.406 1 94.12 232 LEU A C 1
ATOM 1785 O O . LEU A 1 232 ? -5.918 -13.336 -10.594 1 94.12 232 LEU A O 1
ATOM 1789 N N . THR A 1 233 ? -7.539 -13.422 -8.961 1 93 233 THR A N 1
ATOM 1790 C CA . THR A 1 233 ? -8.633 -13.484 -9.922 1 93 233 THR A CA 1
ATOM 1791 C C . THR A 1 233 ? -8.664 -12.234 -10.789 1 93 233 THR A C 1
ATOM 1793 O O . THR A 1 233 ? -8.898 -12.312 -12 1 93 233 THR A O 1
ATOM 1796 N N . GLY A 1 234 ? -8.445 -11.094 -10.188 1 90.5 234 GLY A N 1
ATOM 1797 C CA . GLY A 1 234 ? -8.359 -9.859 -10.953 1 90.5 234 GLY A CA 1
ATOM 1798 C C . GLY A 1 234 ? -7.25 -9.875 -11.992 1 90.5 234 GLY A C 1
ATOM 1799 O O . GLY A 1 234 ? -7.453 -9.461 -13.133 1 90.5 234 GLY A O 1
ATOM 1800 N N . ALA A 1 235 ? -6.129 -10.383 -11.656 1 88.44 235 ALA A N 1
ATOM 1801 C CA . ALA A 1 235 ? -4.984 -10.445 -12.562 1 88.44 235 ALA A CA 1
ATOM 1802 C C . ALA A 1 235 ? -5.254 -11.398 -13.727 1 88.44 235 ALA A C 1
ATOM 1804 O O . ALA A 1 235 ? -4.949 -11.078 -14.875 1 88.44 235 ALA A O 1
ATOM 1805 N N . TYR A 1 236 ? -5.859 -12.547 -13.398 1 85.44 236 TYR A N 1
ATOM 1806 C CA . TYR A 1 236 ? -6.066 -13.578 -14.406 1 85.44 236 TYR A CA 1
ATOM 1807 C C . TYR A 1 236 ? -7.23 -13.227 -15.328 1 85.44 236 TYR A C 1
ATOM 1809 O O . TYR A 1 236 ? -7.363 -13.781 -16.422 1 85.44 236 TYR A O 1
ATOM 1817 N N . THR A 1 237 ? -8.102 -12.344 -14.898 1 84.44 237 THR A N 1
ATOM 1818 C CA . THR A 1 237 ? -9.188 -11.867 -15.75 1 84.44 237 THR A CA 1
ATOM 1819 C C . THR A 1 237 ? -8.844 -10.508 -16.359 1 84.44 237 THR A C 1
ATOM 1821 O O . THR A 1 237 ? -9.719 -9.812 -16.875 1 84.44 237 THR A O 1
ATOM 1824 N N . LEU A 1 238 ? -7.621 -10.039 -16.188 1 82.19 238 LEU A N 1
ATOM 1825 C CA . LEU A 1 238 ? -7.023 -8.852 -16.781 1 82.19 238 LEU A CA 1
ATOM 1826 C C . LEU A 1 238 ? -7.668 -7.586 -16.234 1 82.19 238 LEU A C 1
ATOM 1828 O O . LEU A 1 238 ? -7.844 -6.605 -16.953 1 82.19 238 LEU A O 1
ATOM 1832 N N . GLN A 1 239 ? -8.164 -7.703 -15.078 1 87.88 239 GLN A N 1
ATOM 1833 C CA . GLN A 1 239 ? -8.586 -6.527 -14.32 1 87.88 239 GLN A CA 1
ATOM 1834 C C . GLN A 1 239 ? -7.473 -6.051 -13.383 1 87.88 239 GLN A C 1
ATOM 1836 O O . GLN A 1 239 ? -7.535 -6.277 -12.18 1 87.88 239 GLN A O 1
ATOM 1841 N N . LEU A 1 240 ? -6.625 -5.348 -13.93 1 85.56 240 LEU A N 1
ATOM 1842 C CA . LEU A 1 240 ? -5.344 -5.086 -13.281 1 85.56 240 LEU A CA 1
ATOM 1843 C C . LEU A 1 240 ? -5.516 -4.133 -12.102 1 85.56 240 LEU A C 1
ATOM 1845 O O . LEU A 1 240 ? -4.848 -4.277 -11.078 1 85.56 240 LEU A O 1
ATOM 1849 N N . ASN A 1 241 ? -6.355 -3.076 -12.219 1 88.44 241 ASN A N 1
ATOM 1850 C CA . ASN A 1 241 ? -6.582 -2.164 -11.102 1 88.44 241 ASN A CA 1
ATOM 1851 C C . ASN A 1 241 ? -7.191 -2.887 -9.906 1 88.44 241 ASN A C 1
ATOM 1853 O O . ASN A 1 241 ? -6.832 -2.609 -8.758 1 88.44 241 ASN A O 1
ATOM 1857 N N . VAL A 1 242 ? -8.117 -3.807 -10.219 1 92.25 242 VAL A N 1
ATOM 1858 C CA . VAL A 1 242 ? -8.75 -4.602 -9.172 1 92.25 242 VAL A CA 1
ATOM 1859 C C . VAL A 1 242 ? -7.711 -5.5 -8.508 1 92.25 242 VAL A C 1
ATOM 1861 O O . VAL A 1 242 ? -7.684 -5.629 -7.281 1 92.25 242 VAL A O 1
ATOM 1864 N N . ALA A 1 243 ? -6.879 -6.102 -9.336 1 92.5 243 ALA A N 1
ATOM 1865 C CA . ALA A 1 243 ? -5.824 -6.969 -8.82 1 92.5 243 ALA A CA 1
ATOM 1866 C C . ALA A 1 243 ? -4.891 -6.203 -7.895 1 92.5 243 ALA A C 1
ATOM 1868 O O . ALA A 1 243 ? -4.578 -6.664 -6.793 1 92.5 243 ALA A O 1
ATOM 1869 N N . ARG A 1 244 ? -4.512 -5.027 -8.281 1 91.5 244 ARG A N 1
ATOM 1870 C CA . ARG A 1 244 ? -3.604 -4.199 -7.496 1 91.5 244 ARG A CA 1
ATOM 1871 C C . ARG A 1 244 ? -4.234 -3.812 -6.164 1 91.5 244 ARG A C 1
ATOM 1873 O O . ARG A 1 244 ? -3.562 -3.812 -5.129 1 91.5 244 ARG A O 1
ATOM 1880 N N . HIS A 1 245 ? -5.488 -3.479 -6.219 1 94 245 HIS A N 1
ATOM 1881 C CA . HIS A 1 245 ? -6.195 -3.1 -5 1 94 245 HIS A CA 1
ATOM 1882 C C . HIS A 1 245 ? -6.199 -4.242 -3.988 1 94 245 HIS A C 1
ATOM 1884 O O . HIS A 1 245 ? -5.871 -4.039 -2.816 1 94 245 HIS A O 1
ATOM 1890 N N . PHE A 1 246 ? -6.539 -5.41 -4.453 1 96.62 246 PHE A N 1
ATOM 1891 C CA . PHE A 1 246 ? -6.66 -6.535 -3.531 1 96.62 246 PHE A CA 1
ATOM 1892 C C . PHE A 1 246 ? -5.285 -7.004 -3.064 1 96.62 246 PHE A C 1
ATOM 1894 O O . PHE A 1 246 ? -5.129 -7.449 -1.927 1 96.62 246 PHE A O 1
ATOM 1901 N N . MET A 1 247 ? -4.273 -6.914 -3.902 1 95.25 247 MET A N 1
ATOM 1902 C CA . MET A 1 247 ? -2.92 -7.262 -3.475 1 95.25 247 MET A CA 1
ATOM 1903 C C . MET A 1 247 ? -2.428 -6.305 -2.396 1 95.25 247 MET A C 1
ATOM 1905 O O . MET A 1 247 ? -1.82 -6.73 -1.411 1 95.25 247 MET A O 1
ATOM 1909 N N . ALA A 1 248 ? -2.697 -5.051 -2.621 1 93.44 248 ALA A N 1
ATOM 1910 C CA . ALA A 1 248 ? -2.336 -4.066 -1.604 1 93.44 248 ALA A CA 1
ATOM 1911 C C . ALA A 1 248 ? -3.082 -4.328 -0.299 1 93.44 248 ALA A C 1
ATOM 1913 O O . ALA A 1 248 ? -2.512 -4.195 0.787 1 93.44 248 ALA A O 1
ATOM 1914 N N . GLU A 1 249 ? -4.344 -4.613 -0.456 1 95.31 249 GLU A N 1
ATOM 1915 C CA . GLU A 1 249 ? -5.148 -4.949 0.715 1 95.31 249 GLU A CA 1
ATOM 1916 C C . GLU A 1 249 ? -4.574 -6.156 1.454 1 95.31 249 GLU A C 1
ATOM 1918 O O . GLU A 1 249 ? -4.551 -6.18 2.686 1 95.31 249 GLU A O 1
ATOM 1923 N N . THR A 1 250 ? -4.148 -7.148 0.718 1 97 250 THR A N 1
ATOM 1924 C CA . THR A 1 250 ? -3.535 -8.32 1.325 1 97 250 THR A CA 1
ATOM 1925 C C . THR A 1 250 ? -2.307 -7.93 2.141 1 97 250 THR A C 1
ATOM 1927 O O . THR A 1 250 ? -2.109 -8.422 3.254 1 97 250 THR A O 1
ATOM 1930 N N . LEU A 1 251 ? -1.534 -7.066 1.597 1 94.5 251 LEU A N 1
ATOM 1931 C CA . LEU A 1 251 ? -0.323 -6.633 2.283 1 94.5 251 LEU A CA 1
ATOM 1932 C C . LEU A 1 251 ? -0.662 -5.93 3.594 1 94.5 251 LEU A C 1
ATOM 1934 O O . LEU A 1 251 ? -0.02 -6.176 4.617 1 94.5 251 LEU A O 1
ATOM 1938 N N . ILE A 1 252 ? -1.672 -5.102 3.598 1 92.5 252 ILE A N 1
ATOM 1939 C CA . ILE A 1 252 ? -2.1 -4.387 4.793 1 92.5 252 ILE A CA 1
ATOM 1940 C C . ILE A 1 252 ? -2.561 -5.383 5.855 1 92.5 252 ILE A C 1
ATOM 1942 O O . ILE A 1 252 ? -2.24 -5.234 7.035 1 92.5 252 ILE A O 1
ATOM 1946 N N . LEU A 1 253 ? -3.301 -6.371 5.41 1 94.88 253 LEU A N 1
ATOM 1947 C CA . LEU A 1 253 ? -3.84 -7.355 6.34 1 94.88 253 LEU A CA 1
ATOM 1948 C C . LEU A 1 253 ? -2.725 -8.211 6.93 1 94.88 253 LEU A C 1
ATOM 1950 O O . LEU A 1 253 ? -2.732 -8.516 8.125 1 94.88 253 LEU A O 1
ATOM 1954 N N . VAL A 1 254 ? -1.779 -8.594 6.094 1 94.44 254 VAL A N 1
ATOM 1955 C CA . VAL A 1 254 ? -0.667 -9.414 6.559 1 94.44 254 VAL A CA 1
ATOM 1956 C C . VAL A 1 254 ? 0.158 -8.641 7.582 1 94.44 254 VAL A C 1
ATOM 1958 O O . VAL A 1 254 ? 0.594 -9.203 8.594 1 94.44 254 VAL A O 1
ATOM 1961 N N . ARG A 1 255 ? 0.367 -7.43 7.359 1 90.56 255 ARG A N 1
ATOM 1962 C CA . ARG A 1 255 ? 1.132 -6.602 8.289 1 90.56 255 ARG A CA 1
ATOM 1963 C C . ARG A 1 255 ? 0.365 -6.387 9.594 1 90.56 255 ARG A C 1
ATOM 1965 O O . ARG A 1 255 ? 0.951 -6.426 10.672 1 90.56 255 ARG A O 1
ATOM 1972 N N . GLU A 1 256 ? -0.913 -6.16 9.453 1 88.62 256 GLU A N 1
ATOM 1973 C CA . GLU A 1 256 ? -1.764 -5.996 10.633 1 88.62 256 GLU A CA 1
ATOM 1974 C C . GLU A 1 256 ? -1.745 -7.246 11.508 1 88.62 256 GLU A C 1
ATOM 1976 O O . GLU A 1 256 ? -1.718 -7.148 12.734 1 88.62 256 GLU A O 1
ATOM 1981 N N . LEU A 1 257 ? -1.723 -8.367 10.867 1 90.88 257 LEU A N 1
ATOM 1982 C CA . LEU A 1 257 ? -1.895 -9.617 11.586 1 90.88 257 LEU A CA 1
ATOM 1983 C C . LEU A 1 257 ? -0.557 -10.141 12.102 1 90.88 257 LEU A C 1
ATOM 1985 O O . LEU A 1 257 ? -0.511 -10.883 13.086 1 90.88 257 LEU A O 1
ATOM 1989 N N . GLY A 1 258 ? 0.542 -9.711 11.492 1 87.94 258 GLY A N 1
ATOM 1990 C CA . GLY A 1 258 ? 1.79 -10.375 11.82 1 87.94 258 GLY A CA 1
ATOM 1991 C C . GLY A 1 258 ? 2.867 -9.43 12.312 1 87.94 258 GLY A C 1
ATOM 1992 O O . GLY A 1 258 ? 3.855 -9.859 12.914 1 87.94 258 GLY A O 1
ATOM 1993 N N . TYR A 1 259 ? 2.824 -8.258 11.992 1 79.06 259 TYR A N 1
ATOM 1994 C CA . TYR A 1 259 ? 3.916 -7.332 12.266 1 79.06 259 TYR A CA 1
ATOM 1995 C C . TYR A 1 259 ? 3.662 -6.555 13.555 1 79.06 259 TYR A C 1
ATOM 1997 O O . TYR A 1 259 ? 3.646 -5.32 13.547 1 79.06 259 TYR A O 1
ATOM 2005 N N . VAL A 1 260 ? 3.449 -7.273 14.531 1 73.19 260 VAL A N 1
ATOM 2006 C CA . VAL A 1 260 ? 3.309 -6.641 15.836 1 73.19 260 VAL A CA 1
ATOM 2007 C C . VAL A 1 260 ? 4.684 -6.238 16.359 1 73.19 260 VAL A C 1
ATOM 2009 O O . VAL A 1 260 ? 5.688 -6.879 16.047 1 73.19 260 VAL A O 1
ATOM 2012 N N . LYS A 1 261 ? 4.758 -5.168 17 1 68.5 261 LYS A N 1
ATOM 2013 C CA . LYS A 1 261 ? 6.016 -4.703 17.578 1 68.5 261 LYS A CA 1
ATOM 2014 C C . LYS A 1 261 ? 6.695 -5.812 18.375 1 68.5 261 LYS A C 1
ATOM 2016 O O . LYS A 1 261 ? 6.078 -6.41 19.266 1 68.5 261 LYS A O 1
ATOM 2021 N N . PRO A 1 262 ? 7.859 -6.043 17.859 1 70.38 262 PRO A N 1
ATOM 2022 C CA . PRO A 1 262 ? 8.555 -7.133 18.547 1 70.38 262 PRO A CA 1
ATOM 2023 C C . PRO A 1 262 ? 8.906 -6.781 19.984 1 70.38 262 PRO A C 1
ATOM 2025 O O . PRO A 1 262 ? 9.242 -5.633 20.281 1 70.38 262 PRO A O 1
ATOM 2028 N N . LYS A 1 263 ? 8.703 -7.664 20.844 1 65.69 263 LYS A N 1
ATOM 2029 C CA . LYS A 1 263 ? 9.086 -7.488 22.234 1 65.69 263 LYS A CA 1
ATOM 2030 C C . LYS A 1 263 ? 10.602 -7.438 22.391 1 65.69 263 LYS A C 1
ATOM 2032 O O . LYS A 1 263 ? 11.125 -6.691 23.219 1 65.69 263 LYS A O 1
ATOM 2037 N N . HIS A 1 264 ? 11.266 -8.211 21.438 1 69.44 264 HIS A N 1
ATOM 2038 C CA . HIS A 1 264 ? 12.719 -8.273 21.484 1 69.44 264 HIS A CA 1
ATOM 2039 C C . HIS A 1 264 ? 13.32 -7.914 20.125 1 69.44 264 HIS A C 1
ATOM 2041 O O . HIS A 1 264 ? 12.711 -8.172 19.078 1 69.44 264 HIS A O 1
ATOM 2047 N N . ALA A 1 265 ? 14.477 -7.316 20.25 1 68.75 265 ALA A N 1
ATOM 2048 C CA . ALA A 1 265 ? 15.172 -6.93 19.016 1 68.75 265 ALA A CA 1
ATOM 2049 C C . ALA A 1 265 ? 15.492 -8.148 18.156 1 68.75 265 ALA A C 1
ATOM 2051 O O . ALA A 1 265 ? 15.93 -9.18 18.688 1 68.75 265 ALA A O 1
ATOM 2052 N N . GLY A 1 266 ? 15.188 -8.109 16.984 1 74.88 266 GLY A N 1
ATOM 2053 C CA . GLY A 1 266 ? 15.57 -9.164 16.062 1 74.88 266 GLY A CA 1
ATOM 2054 C C . GLY A 1 266 ? 14.453 -10.164 15.805 1 74.88 266 GLY A C 1
ATOM 2055 O O . GLY A 1 266 ? 14.594 -11.07 14.977 1 74.88 266 GLY A O 1
ATOM 2056 N N . GLU A 1 267 ? 13.43 -9.969 16.594 1 84.25 267 GLU A N 1
ATOM 2057 C CA . GLU A 1 267 ? 12.312 -10.891 16.391 1 84.25 267 GLU A CA 1
ATOM 2058 C C . GLU A 1 267 ? 11.648 -10.664 15.039 1 84.25 267 GLU A C 1
ATOM 2060 O O . GLU A 1 267 ? 11.484 -9.523 14.594 1 84.25 267 GLU A O 1
ATOM 2065 N N . LEU A 1 268 ? 11.391 -11.781 14.422 1 90.69 268 LEU A N 1
ATOM 2066 C CA . LEU A 1 268 ? 10.75 -11.727 13.109 1 90.69 268 LEU A CA 1
ATOM 2067 C C . LEU A 1 268 ? 9.227 -11.703 13.258 1 90.69 268 LEU A C 1
ATOM 2069 O O . LEU A 1 268 ? 8.688 -12.133 14.281 1 90.69 268 LEU A O 1
ATOM 2073 N N . PRO A 1 269 ? 8.547 -11.164 12.305 1 90.5 269 PRO A N 1
ATOM 2074 C CA . PRO A 1 269 ? 7.086 -11.188 12.344 1 90.5 269 PRO A CA 1
ATOM 2075 C C . PRO A 1 269 ? 6.52 -12.602 12.438 1 90.5 269 PRO A C 1
ATOM 2077 O O . PRO A 1 269 ? 7.051 -13.531 11.812 1 90.5 269 PRO A O 1
ATOM 2080 N N . THR A 1 270 ? 5.5 -12.781 13.234 1 92.06 270 THR A N 1
ATOM 2081 C CA . THR A 1 270 ? 4.816 -14.062 13.391 1 92.06 270 THR A CA 1
ATOM 2082 C C . THR A 1 270 ? 3.301 -13.875 13.344 1 92.06 270 THR A C 1
ATOM 2084 O O . THR A 1 270 ? 2.799 -12.781 13.578 1 92.06 270 THR A O 1
ATOM 2087 N N . PHE A 1 271 ? 2.58 -14.945 13.047 1 93.75 271 PHE A N 1
ATOM 2088 C CA . PHE A 1 271 ? 1.137 -14.875 12.852 1 93.75 271 PHE A CA 1
ATOM 2089 C C . PHE A 1 271 ? 0.413 -15.789 13.836 1 93.75 271 PHE A C 1
ATOM 2091 O O . PHE A 1 271 ? -0.816 -15.875 13.82 1 93.75 271 PHE A O 1
ATOM 2098 N N . GLY A 1 272 ? 1.16 -16.453 14.625 1 91.81 272 GLY A N 1
ATOM 2099 C CA . GLY A 1 272 ? 0.57 -17.453 15.5 1 91.81 272 GLY A CA 1
ATOM 2100 C C . GLY A 1 272 ? 0.04 -16.875 16.797 1 91.81 272 GLY A C 1
ATOM 2101 O O . GLY A 1 272 ? -0.729 -17.516 17.516 1 91.81 272 GLY A O 1
ATOM 2102 N N . ALA A 1 273 ? 0.48 -15.656 17.031 1 84.31 273 ALA A N 1
ATOM 2103 C CA . ALA A 1 273 ? 0.044 -15.023 18.266 1 84.31 273 ALA A CA 1
ATOM 2104 C C . ALA A 1 273 ? -1.26 -14.258 18.062 1 84.31 273 ALA A C 1
ATOM 2106 O O . ALA A 1 273 ? -1.568 -13.828 16.953 1 84.31 273 ALA A O 1
ATOM 2107 N N . ASP A 1 274 ? -2.125 -14.312 19.016 1 77.44 274 ASP A N 1
ATOM 2108 C CA . ASP A 1 274 ? -3.348 -13.523 18.953 1 77.44 274 ASP A CA 1
ATOM 2109 C C . ASP A 1 274 ? -3.225 -12.25 19.797 1 77.44 274 ASP A C 1
ATOM 2111 O O . ASP A 1 274 ? -3.51 -12.266 21 1 77.44 274 ASP A O 1
ATOM 2115 N N . PRO A 1 275 ? -2.869 -11.273 19.156 1 67.31 275 PRO A N 1
ATOM 2116 C CA . PRO A 1 275 ? -2.643 -10.047 19.922 1 67.31 275 PRO A CA 1
ATOM 2117 C C . PRO A 1 275 ? -3.928 -9.477 20.516 1 67.31 275 PRO A C 1
ATOM 2119 O O . PRO A 1 275 ? -3.879 -8.664 21.453 1 67.31 275 PRO A O 1
ATOM 2122 N N . PHE A 1 276 ? -5.066 -9.844 20.078 1 64.25 276 PHE A N 1
ATOM 2123 C CA . PHE A 1 276 ? -6.312 -9.211 20.484 1 64.25 276 PHE A CA 1
ATOM 2124 C C . PHE A 1 276 ? -7.023 -10.047 21.531 1 64.25 276 PHE A C 1
ATOM 2126 O O . PHE A 1 276 ? -8.047 -9.625 22.094 1 64.25 276 PHE A O 1
ATOM 2133 N N . SER A 1 277 ? -6.332 -11.172 21.719 1 62.03 277 SER A N 1
ATOM 2134 C CA . SER A 1 277 ? -6.945 -11.992 22.75 1 62.03 277 SER A CA 1
ATOM 2135 C C . SER A 1 277 ? -6.5 -11.555 24.141 1 62.03 277 SER A C 1
ATOM 2137 O O . SER A 1 277 ? -5.34 -11.188 24.344 1 62.03 277 SER A O 1
ATOM 2139 N N . GLN A 1 278 ? -7.418 -11.312 24.906 1 58.88 278 GLN A N 1
ATOM 2140 C CA . GLN A 1 278 ? -7.148 -10.945 26.281 1 58.88 278 GLN A CA 1
ATOM 2141 C C . GLN A 1 278 ? -6.418 -12.062 27.016 1 58.88 278 GLN A C 1
ATOM 2143 O O . GLN A 1 278 ? -5.621 -11.797 27.922 1 58.88 278 GLN A O 1
ATOM 2148 N N . ASP A 1 279 ? -6.754 -13.25 26.531 1 60.16 279 ASP A N 1
ATOM 2149 C CA . ASP A 1 279 ? -6.129 -14.406 27.172 1 60.16 279 ASP A CA 1
ATOM 2150 C C . ASP A 1 279 ? -4.867 -14.828 26.422 1 60.16 279 ASP A C 1
ATOM 2152 O O . ASP A 1 279 ? -4.781 -14.664 25.203 1 60.16 279 ASP A O 1
ATOM 2156 N N . ALA A 1 280 ? -3.902 -14.945 27.125 1 65.12 280 ALA A N 1
ATOM 2157 C CA . ALA A 1 280 ? -2.678 -15.445 26.516 1 65.12 280 ALA A CA 1
ATOM 2158 C C . ALA A 1 280 ? -2.922 -16.781 25.812 1 65.12 280 ALA A C 1
ATOM 2160 O O . ALA A 1 280 ? -2.904 -17.844 26.453 1 65.12 280 ALA A O 1
ATOM 2161 N N . LEU A 1 281 ? -3.447 -16.719 24.625 1 72.25 281 LEU A N 1
ATOM 2162 C CA . LEU A 1 281 ? -3.639 -17.938 23.859 1 72.25 281 LEU A CA 1
ATOM 2163 C C . LEU A 1 281 ? -2.303 -18.5 23.391 1 72.25 281 LEU A C 1
ATOM 2165 O O . LEU A 1 281 ? -1.36 -17.75 23.141 1 72.25 281 LEU A O 1
ATOM 2169 N N . PRO A 1 282 ? -2.268 -19.781 23.469 1 83.44 282 PRO A N 1
ATOM 2170 C CA . PRO A 1 282 ? -1.029 -20.391 22.984 1 83.44 282 PRO A CA 1
ATOM 2171 C C . PRO A 1 282 ? -0.743 -20.062 21.531 1 83.44 282 PRO A C 1
ATOM 2173 O O . PRO A 1 282 ? -1.668 -19.766 20.766 1 83.44 282 PRO A O 1
ATOM 2176 N N . PHE A 1 283 ? 0.49 -20.047 21.281 1 91 283 PHE A N 1
ATOM 2177 C CA . PHE A 1 283 ? 0.951 -19.828 19.922 1 91 283 PHE A CA 1
ATOM 2178 C C . PHE A 1 283 ? 0.369 -20.891 18.984 1 91 283 PHE A C 1
ATOM 2180 O O . PHE A 1 283 ? 0.441 -22.078 19.25 1 91 283 PHE A O 1
ATOM 2187 N N . ASN A 1 284 ? -0.276 -20.5 17.906 1 94.62 284 ASN A N 1
ATOM 2188 C CA . ASN A 1 284 ? -0.9 -21.391 16.938 1 94.62 284 ASN A CA 1
ATOM 2189 C C . ASN A 1 284 ? -0.029 -21.562 15.695 1 94.62 284 ASN A C 1
ATOM 2191 O O . ASN A 1 284 ? 0.075 -20.656 14.875 1 94.62 284 ASN A O 1
ATOM 2195 N N . HIS A 1 285 ? 0.446 -22.75 15.445 1 96.5 285 HIS A N 1
ATOM 2196 C CA . HIS A 1 285 ? 1.397 -23 14.367 1 96.5 285 HIS A CA 1
ATOM 2197 C C . HIS A 1 285 ? 0.704 -23 13.016 1 96.5 285 HIS A C 1
ATOM 2199 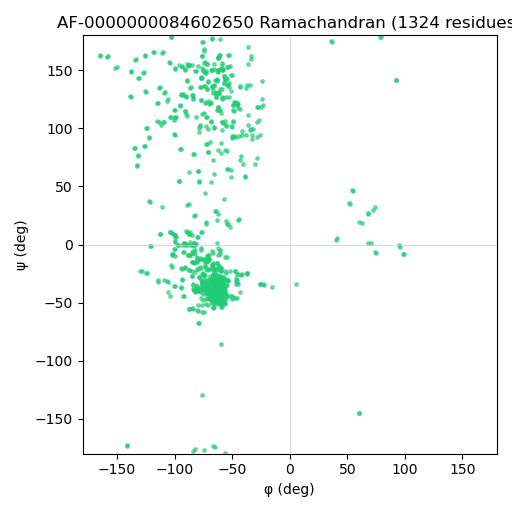O O . HIS A 1 285 ? 1.32 -22.672 11.992 1 96.5 285 HIS A O 1
ATOM 2205 N N . VAL A 1 286 ? -0.5 -23.391 12.938 1 97.38 286 VAL A N 1
ATOM 2206 C CA . VAL A 1 286 ? -1.24 -23.375 11.68 1 97.38 286 VAL A CA 1
ATOM 2207 C C . VAL A 1 286 ? -1.381 -21.938 11.172 1 97.38 286 VAL A C 1
ATOM 2209 O O . VAL A 1 286 ? -1.08 -21.656 10.008 1 97.38 286 VAL A O 1
ATOM 2212 N N . LYS A 1 287 ? -1.798 -21.094 12.109 1 96.25 287 LYS A N 1
ATOM 2213 C CA . LYS A 1 287 ? -1.939 -19.688 11.75 1 96.25 287 LYS A CA 1
ATOM 2214 C C . LYS A 1 287 ? -0.603 -19.094 11.32 1 96.25 287 LYS A C 1
ATOM 2216 O O . LYS A 1 287 ? -0.535 -18.344 10.336 1 96.25 287 LYS A O 1
ATOM 2221 N N . ASP A 1 288 ? 0.398 -19.422 12.055 1 97 288 ASP A N 1
ATOM 2222 C CA . ASP A 1 288 ? 1.728 -18.875 11.766 1 97 288 ASP A CA 1
ATOM 2223 C C . ASP A 1 288 ? 2.201 -19.297 10.383 1 97 288 ASP A C 1
ATOM 2225 O O . ASP A 1 288 ? 2.691 -18.484 9.609 1 97 288 ASP A O 1
ATOM 2229 N N . GLN A 1 289 ? 2.025 -20.562 10.023 1 98 289 GLN A N 1
ATOM 2230 C CA . GLN A 1 289 ? 2.473 -21.062 8.727 1 98 289 GLN A CA 1
ATOM 2231 C C . GLN A 1 289 ? 1.66 -20.453 7.59 1 98 289 GLN A C 1
ATOM 2233 O O . GLN A 1 289 ? 2.211 -20.125 6.539 1 98 289 GLN A O 1
ATOM 2238 N N . ILE A 1 290 ? 0.402 -20.328 7.809 1 98.19 290 ILE A N 1
ATOM 2239 C CA . ILE A 1 290 ? -0.448 -19.766 6.766 1 98.19 290 ILE A CA 1
ATOM 2240 C C . ILE A 1 290 ? -0.064 -18.297 6.52 1 98.19 290 ILE A C 1
ATOM 2242 O O . ILE A 1 290 ? 0.005 -17.859 5.371 1 98.19 290 ILE A O 1
ATOM 2246 N N . GLY A 1 291 ? 0.157 -17.594 7.645 1 97.88 291 GLY A N 1
ATOM 2247 C CA . GLY A 1 291 ? 0.582 -16.219 7.504 1 97.88 291 GLY A CA 1
ATOM 2248 C C . GLY A 1 291 ? 1.896 -16.062 6.762 1 97.88 291 GLY A C 1
ATOM 2249 O O . GLY A 1 291 ? 2.027 -15.203 5.887 1 97.88 291 GLY A O 1
ATOM 2250 N N . LYS A 1 292 ? 2.848 -16.891 7.09 1 98 292 LYS A N 1
ATOM 2251 C CA . LYS A 1 292 ? 4.145 -16.859 6.418 1 98 292 LYS A CA 1
ATOM 2252 C C . LYS A 1 292 ? 4 -17.188 4.934 1 98 292 LYS A C 1
ATOM 2254 O O . LYS A 1 292 ? 4.551 -16.484 4.082 1 98 292 LYS A O 1
ATOM 2259 N N . ARG A 1 293 ? 3.234 -18.219 4.625 1 98.56 293 ARG A N 1
ATOM 2260 C CA . ARG A 1 293 ? 3.021 -18.641 3.244 1 98.56 293 ARG A CA 1
ATOM 2261 C C . ARG A 1 293 ? 2.35 -17.531 2.436 1 98.56 293 ARG A C 1
ATOM 2263 O O . ARG A 1 293 ? 2.723 -17.281 1.288 1 98.56 293 ARG A O 1
ATOM 2270 N N . LEU A 1 294 ? 1.385 -16.938 3.061 1 98.56 294 LEU A N 1
ATOM 2271 C CA . LEU A 1 294 ? 0.658 -15.859 2.393 1 98.56 294 LEU A CA 1
ATOM 2272 C C . LEU A 1 294 ? 1.584 -14.688 2.084 1 98.56 294 LEU A C 1
ATOM 2274 O O . LEU A 1 294 ? 1.529 -14.117 0.99 1 98.56 294 LEU A O 1
ATOM 2278 N N . PHE A 1 295 ? 2.432 -14.281 2.971 1 97.75 295 PHE A N 1
ATOM 2279 C CA . PHE A 1 295 ? 3.361 -13.18 2.75 1 97.75 295 PHE A CA 1
ATOM 2280 C C . PHE A 1 295 ? 4.273 -13.469 1.565 1 97.75 295 PHE A C 1
ATOM 2282 O O . PHE A 1 295 ? 4.426 -12.633 0.674 1 97.75 295 PHE A O 1
ATOM 2289 N N . TRP A 1 296 ? 4.867 -14.555 1.656 1 98.19 296 TRP A N 1
ATOM 2290 C CA . TRP A 1 296 ? 5.84 -14.898 0.624 1 98.19 296 TRP A CA 1
ATOM 2291 C C . TRP A 1 296 ? 5.16 -15.055 -0.732 1 98.19 296 TRP A C 1
ATOM 2293 O O . TRP A 1 296 ? 5.727 -14.688 -1.765 1 98.19 296 TRP A O 1
ATOM 2303 N N . CYS A 1 297 ? 3.971 -15.664 -0.738 1 97.81 297 CYS A N 1
ATOM 2304 C CA . CYS A 1 297 ? 3.221 -15.773 -1.984 1 97.81 297 CYS A CA 1
ATOM 2305 C C . CYS A 1 297 ? 2.918 -14.391 -2.562 1 97.81 297 CYS A C 1
ATOM 2307 O O . CYS A 1 297 ? 3.021 -14.188 -3.773 1 97.81 297 CYS A O 1
ATOM 2309 N N . LEU A 1 298 ? 2.537 -13.5 -1.692 1 97.19 298 LEU A N 1
ATOM 2310 C CA . LEU A 1 298 ? 2.268 -12.125 -2.117 1 97.19 298 LEU A CA 1
ATOM 2311 C C . LEU A 1 298 ? 3.523 -11.477 -2.689 1 97.19 298 LEU A C 1
ATOM 2313 O O . LEU A 1 298 ? 3.467 -10.812 -3.727 1 97.19 298 LEU A O 1
ATOM 2317 N N . LEU A 1 299 ? 4.656 -11.641 -2.012 1 96.38 299 LEU A N 1
ATOM 2318 C CA . LEU A 1 299 ? 5.918 -11.07 -2.471 1 96.38 299 LEU A CA 1
ATOM 2319 C C . LEU A 1 299 ? 6.266 -11.578 -3.867 1 96.38 299 LEU A C 1
ATOM 2321 O O . LEU A 1 299 ? 6.605 -10.789 -4.75 1 96.38 299 LEU A O 1
ATOM 2325 N N . VAL A 1 300 ? 6.148 -12.867 -4.062 1 95.69 300 VAL A N 1
ATOM 2326 C CA . VAL A 1 300 ? 6.492 -13.484 -5.34 1 95.69 300 VAL A CA 1
ATOM 2327 C C . VAL A 1 300 ? 5.547 -12.977 -6.426 1 95.69 300 VAL A C 1
ATOM 2329 O O . VAL A 1 300 ? 5.977 -12.711 -7.555 1 95.69 300 VAL A O 1
ATOM 2332 N N . THR A 1 301 ? 4.309 -12.883 -6.07 1 94.31 301 THR A N 1
ATOM 2333 C CA . THR A 1 301 ? 3.324 -12.406 -7.035 1 94.31 301 THR A CA 1
ATOM 2334 C C . THR A 1 301 ? 3.633 -10.977 -7.461 1 94.31 301 THR A C 1
ATOM 2336 O O . THR A 1 301 ? 3.592 -10.656 -8.648 1 94.31 301 THR A O 1
ATOM 2339 N N . ILE A 1 302 ? 3.949 -10.164 -6.539 1 92.12 302 ILE A N 1
ATOM 2340 C CA . ILE A 1 302 ? 4.234 -8.758 -6.82 1 92.12 302 ILE A CA 1
ATOM 2341 C C . ILE A 1 302 ? 5.504 -8.648 -7.66 1 92.12 302 ILE A C 1
ATOM 2343 O O . ILE A 1 302 ? 5.551 -7.879 -8.625 1 92.12 302 ILE A O 1
ATOM 2347 N N . LEU A 1 303 ? 6.504 -9.367 -7.34 1 92.69 303 LEU A N 1
ATOM 2348 C CA . LEU A 1 303 ? 7.746 -9.359 -8.102 1 92.69 303 LEU A CA 1
ATOM 2349 C C . LEU A 1 303 ? 7.523 -9.898 -9.508 1 92.69 303 LEU A C 1
ATOM 2351 O O . LEU A 1 303 ? 8.086 -9.367 -10.477 1 92.69 303 LEU A O 1
ATOM 2355 N N . SER A 1 304 ? 6.711 -10.93 -9.555 1 91.5 304 SER A N 1
ATOM 2356 C CA . SER A 1 304 ? 6.371 -11.484 -10.867 1 91.5 304 SER A CA 1
ATOM 2357 C C . SER A 1 304 ? 5.648 -10.453 -11.727 1 91.5 304 SER A C 1
ATOM 2359 O O . SER A 1 304 ? 5.926 -10.328 -12.922 1 91.5 304 SER A O 1
ATOM 2361 N N . MET A 1 305 ? 4.742 -9.742 -11.141 1 87.19 305 MET A N 1
ATOM 2362 C CA . MET A 1 305 ? 4 -8.711 -11.859 1 87.19 305 MET A CA 1
ATOM 2363 C C . MET A 1 305 ? 4.93 -7.582 -12.297 1 87.19 305 MET A C 1
ATOM 2365 O O . MET A 1 305 ? 4.762 -7.02 -13.375 1 87.19 305 MET A O 1
ATOM 2369 N N . SER A 1 306 ? 5.859 -7.27 -11.484 1 84.75 306 SER A N 1
ATOM 2370 C CA . SER A 1 306 ? 6.82 -6.219 -11.812 1 84.75 306 SER A CA 1
ATOM 2371 C C . SER A 1 306 ? 7.676 -6.605 -13.008 1 84.75 306 SER A C 1
ATOM 2373 O O . SER A 1 306 ? 7.996 -5.762 -13.852 1 84.75 306 SER A O 1
ATOM 2375 N N . GLN A 1 307 ? 8.062 -7.812 -13.117 1 84.88 307 GLN A N 1
ATOM 2376 C CA . GLN A 1 307 ? 8.859 -8.312 -14.227 1 84.88 307 GLN A CA 1
ATOM 2377 C C . GLN A 1 307 ? 8.094 -8.195 -15.547 1 84.88 307 GLN A C 1
ATOM 2379 O O . GLN A 1 307 ? 8.688 -7.965 -16.594 1 84.88 307 GLN A O 1
ATOM 2384 N N . SER A 1 308 ? 6.828 -8.43 -15.359 1 77.56 308 SER A N 1
ATOM 2385 C CA . SER A 1 308 ? 6.008 -8.445 -16.562 1 77.56 308 SER A CA 1
ATOM 2386 C C . SER A 1 308 ? 5.625 -7.039 -17 1 77.56 308 SER A C 1
ATOM 2388 O O . SER A 1 308 ? 5.023 -6.848 -18.062 1 77.56 308 SER A O 1
ATOM 2390 N N . GLY A 1 309 ? 6.055 -6.09 -16.297 1 67.94 309 GLY A N 1
ATOM 2391 C CA . GLY A 1 309 ? 5.758 -4.711 -16.641 1 67.94 309 GLY A CA 1
ATOM 2392 C C . GLY A 1 309 ? 4.328 -4.309 -16.344 1 67.94 309 GLY A C 1
ATOM 2393 O O . GLY A 1 309 ? 3.869 -3.248 -16.766 1 67.94 309 GLY A O 1
ATOM 2394 N N . ILE A 1 310 ? 3.611 -5.246 -15.977 1 55.5 310 ILE A N 1
ATOM 2395 C CA . ILE A 1 310 ? 2.223 -4.957 -15.641 1 55.5 310 ILE A CA 1
ATOM 2396 C C . ILE A 1 310 ? 2.17 -3.99 -14.453 1 55.5 310 ILE A C 1
ATOM 2398 O O . ILE A 1 310 ? 1.261 -3.162 -14.359 1 55.5 310 ILE A O 1
ATOM 2402 N N . SER A 1 311 ? 3.088 -4.234 -13.453 1 53.75 311 SER A N 1
ATOM 2403 C CA . SER A 1 311 ? 3.021 -3.473 -12.211 1 53.75 311 SER A CA 1
ATOM 2404 C C . SER A 1 311 ? 3.457 -2.027 -12.422 1 53.75 311 SER A C 1
ATOM 2406 O O . SER A 1 311 ? 4.555 -1.771 -12.922 1 53.75 311 SER A O 1
ATOM 2408 N N . GLY A 1 312 ? 2.635 -1.334 -12.898 1 51.97 312 GLY A N 1
ATOM 2409 C CA . GLY A 1 312 ? 3.082 0.029 -12.664 1 51.97 312 GLY A CA 1
ATOM 2410 C C . GLY A 1 312 ? 3.826 0.195 -11.352 1 51.97 312 GLY A C 1
ATOM 2411 O O . GLY A 1 312 ? 4.02 -0.774 -10.617 1 51.97 312 GLY A O 1
ATOM 2412 N N . ALA A 1 313 ? 4.617 1.278 -11.117 1 52.66 313 ALA A N 1
ATOM 2413 C CA . ALA A 1 313 ? 5.434 1.702 -9.984 1 52.66 313 ALA A CA 1
ATOM 2414 C C . ALA A 1 313 ? 4.68 1.532 -8.664 1 52.66 313 ALA A C 1
ATOM 2416 O O . ALA A 1 313 ? 5.16 1.945 -7.609 1 52.66 313 ALA A O 1
ATOM 2417 N N . ASP A 1 314 ? 3.553 0.588 -8.625 1 63.91 314 ASP A N 1
ATOM 2418 C CA . ASP A 1 314 ? 2.645 1.074 -7.594 1 63.91 314 ASP A CA 1
ATOM 2419 C C . ASP A 1 314 ? 2.758 0.234 -6.324 1 63.91 314 ASP A C 1
ATOM 2421 O O . ASP A 1 314 ? 2.842 0.777 -5.219 1 63.91 314 ASP A O 1
ATOM 2425 N N . LEU A 1 315 ? 2.807 -1.215 -6.508 1 79.19 315 LEU A N 1
ATOM 2426 C CA . LEU A 1 315 ? 2.828 -2.018 -5.289 1 79.19 315 LEU A CA 1
ATOM 2427 C C . LEU A 1 315 ? 4.195 -2.664 -5.09 1 79.19 315 LEU A C 1
ATOM 2429 O O . LEU A 1 315 ? 4.641 -3.455 -5.926 1 79.19 315 LEU A O 1
ATOM 2433 N N . VAL A 1 316 ? 4.949 -2.127 -4.156 1 80.69 316 VAL A N 1
ATOM 2434 C CA . VAL A 1 316 ? 6.281 -2.662 -3.908 1 80.69 316 VAL A CA 1
ATOM 2435 C C . VAL A 1 316 ? 6.426 -3.037 -2.436 1 80.69 316 VAL A C 1
ATOM 2437 O O . VAL A 1 316 ? 5.957 -2.309 -1.555 1 80.69 316 VAL A O 1
ATOM 2440 N N . ILE A 1 317 ? 6.906 -4.188 -2.273 1 88.75 317 ILE A N 1
ATOM 2441 C CA . ILE A 1 317 ? 7.344 -4.602 -0.945 1 88.75 317 ILE A CA 1
ATOM 2442 C C . ILE A 1 317 ? 8.859 -4.445 -0.826 1 88.75 317 ILE A C 1
ATOM 2444 O O . ILE A 1 317 ? 9.617 -5.156 -1.487 1 88.75 317 ILE A O 1
ATOM 2448 N N . PRO A 1 318 ? 9.266 -3.504 -0.054 1 87.12 318 PRO A N 1
ATOM 2449 C CA . PRO A 1 318 ? 10.711 -3.32 0.072 1 87.12 318 PRO A CA 1
ATOM 2450 C C . PRO A 1 318 ? 11.414 -4.559 0.62 1 87.12 318 PRO A C 1
ATOM 2452 O O . PRO A 1 318 ? 10.82 -5.336 1.367 1 87.12 318 PRO A O 1
ATOM 2455 N N . PRO A 1 319 ? 12.68 -4.695 0.196 1 88.56 319 PRO A N 1
ATOM 2456 C CA . PRO A 1 319 ? 13.43 -5.836 0.717 1 88.56 319 PRO A CA 1
ATOM 2457 C C . PRO A 1 319 ? 13.586 -5.801 2.236 1 88.56 319 PRO A C 1
ATOM 2459 O O . PRO A 1 319 ? 13.438 -4.738 2.85 1 88.56 319 PRO A O 1
ATOM 2462 N N . SER A 1 320 ? 13.938 -6.941 2.771 1 88.81 320 SER A N 1
ATOM 2463 C CA . SER A 1 320 ? 14.07 -7.117 4.215 1 88.81 320 SER A CA 1
ATOM 2464 C C . SER A 1 320 ? 15.195 -6.258 4.781 1 88.81 320 SER A C 1
ATOM 2466 O O . SER A 1 320 ? 16.266 -6.176 4.191 1 88.81 320 SER A O 1
ATOM 2468 N N . THR A 1 321 ? 14.938 -5.531 5.805 1 83.69 321 THR A N 1
ATOM 2469 C CA . THR A 1 321 ? 15.914 -4.77 6.574 1 83.69 321 THR A CA 1
ATOM 2470 C C . THR A 1 321 ? 15.844 -5.141 8.055 1 83.69 321 THR A C 1
ATOM 2472 O O . THR A 1 321 ? 14.883 -5.777 8.492 1 83.69 321 THR A O 1
ATOM 2475 N N . PRO A 1 322 ? 16.797 -4.832 8.766 1 78.88 322 PRO A N 1
ATOM 2476 C CA . PRO A 1 322 ? 16.75 -5.164 10.195 1 78.88 322 PRO A CA 1
ATOM 2477 C C . PRO A 1 322 ? 15.547 -4.539 10.898 1 78.88 322 PRO A C 1
ATOM 2479 O O . PRO A 1 322 ? 15 -5.133 11.836 1 78.88 322 PRO A O 1
ATOM 2482 N N . SER A 1 323 ? 15.117 -3.395 10.461 1 78 323 SER A N 1
ATOM 2483 C CA . SER A 1 323 ? 13.992 -2.715 11.109 1 78 323 SER A CA 1
ATOM 2484 C C . SER A 1 323 ? 12.656 -3.223 10.57 1 78 323 SER A C 1
ATOM 2486 O O . SER A 1 323 ? 11.641 -3.137 11.258 1 78 323 SER A O 1
ATOM 2488 N N . LEU A 1 324 ? 12.688 -3.688 9.359 1 82.94 324 LEU A N 1
ATOM 2489 C CA . LEU A 1 324 ? 11.492 -4.234 8.727 1 82.94 324 LEU A CA 1
ATOM 2490 C C . LEU A 1 324 ? 11.789 -5.586 8.086 1 82.94 324 LEU A C 1
ATOM 2492 O O . LEU A 1 324 ? 11.75 -5.719 6.863 1 82.94 324 LEU A O 1
ATOM 2496 N N . PRO A 1 325 ? 11.875 -6.555 8.945 1 88.56 325 PRO A N 1
ATOM 2497 C CA . PRO A 1 325 ? 12.281 -7.863 8.43 1 88.56 325 PRO A CA 1
ATOM 2498 C C . PRO A 1 325 ? 11.125 -8.633 7.797 1 88.56 325 PRO A C 1
ATOM 2500 O O . PRO A 1 325 ? 9.969 -8.438 8.172 1 88.56 325 PRO A O 1
ATOM 2503 N N . TYR A 1 326 ? 11.484 -9.453 6.805 1 92.69 326 TYR A N 1
ATOM 2504 C CA . TYR A 1 326 ? 10.531 -10.445 6.32 1 92.69 326 TYR A CA 1
ATOM 2505 C C . TYR A 1 326 ? 10.281 -11.523 7.367 1 92.69 326 TYR A C 1
ATOM 2507 O O . TYR A 1 326 ? 11.133 -11.773 8.227 1 92.69 326 TYR A O 1
ATOM 2515 N N . PRO A 1 327 ? 9.078 -12.109 7.367 1 95.19 327 PRO A N 1
ATOM 2516 C CA . PRO A 1 327 ? 8.922 -13.297 8.211 1 95.19 327 PRO A CA 1
ATOM 2517 C C . PRO A 1 327 ? 9.836 -14.445 7.781 1 95.19 327 PRO A C 1
ATOM 2519 O O . PRO A 1 327 ? 10.367 -14.43 6.668 1 95.19 327 PRO A O 1
ATOM 2522 N N . ALA A 1 328 ? 10.031 -15.344 8.727 1 96.12 328 ALA A N 1
ATOM 2523 C CA . ALA A 1 328 ? 10.812 -16.531 8.391 1 96.12 328 ALA A CA 1
ATOM 2524 C C . ALA A 1 328 ? 10.172 -17.297 7.238 1 96.12 328 ALA A C 1
ATOM 2526 O O . ALA A 1 328 ? 8.969 -17.188 7.008 1 96.12 328 ALA A O 1
ATOM 2527 N N . TYR A 1 329 ? 10.992 -18.094 6.492 1 96.88 329 TYR A N 1
ATOM 2528 C CA . TYR A 1 329 ? 10.461 -18.984 5.469 1 96.88 329 TYR A CA 1
ATOM 2529 C C . TYR A 1 329 ? 9.43 -19.938 6.059 1 96.88 329 TYR A C 1
ATOM 2531 O O . TYR A 1 329 ? 9.57 -20.391 7.199 1 96.88 329 TYR A O 1
ATOM 2539 N N . PRO A 1 330 ? 8.352 -20.219 5.266 1 97.44 330 PRO A N 1
ATOM 2540 C CA . PRO A 1 330 ? 7.461 -21.281 5.723 1 97.44 330 PRO A CA 1
ATOM 2541 C C . PRO A 1 330 ? 8.188 -22.609 5.93 1 97.44 330 PRO A C 1
ATOM 2543 O O . PRO A 1 330 ? 9.102 -22.938 5.168 1 97.44 330 PRO A O 1
ATOM 2546 N N . GLU A 1 331 ? 7.738 -23.297 6.91 1 96.56 331 GLU A N 1
ATOM 2547 C CA . GLU A 1 331 ? 8.359 -24.594 7.207 1 96.56 331 GLU A CA 1
ATOM 2548 C C . GLU A 1 331 ? 8.18 -25.562 6.047 1 96.56 331 GLU A C 1
ATOM 2550 O O . GLU A 1 331 ? 7.129 -25.594 5.406 1 96.56 331 GLU A O 1
ATOM 2555 N N . ASN A 1 332 ? 9.234 -26.391 5.777 1 96.12 332 ASN A N 1
ATOM 2556 C CA . ASN A 1 332 ? 9.203 -27.375 4.699 1 96.12 332 ASN A CA 1
ATOM 2557 C C . ASN A 1 332 ? 8.438 -28.625 5.113 1 96.12 332 ASN A C 1
ATOM 2559 O O . ASN A 1 332 ? 9.008 -29.719 5.168 1 96.12 332 ASN A O 1
ATOM 2563 N N . VAL A 1 333 ? 7.16 -28.484 5.387 1 96.44 333 VAL A N 1
ATOM 2564 C CA . VAL A 1 333 ? 6.309 -29.562 5.848 1 96.44 333 VAL A CA 1
ATOM 2565 C C . VAL A 1 333 ? 4.953 -29.5 5.148 1 96.44 333 VAL A C 1
ATOM 2567 O O . VAL A 1 333 ? 4.523 -28.422 4.727 1 96.44 333 VAL A O 1
ATOM 2570 N N . ASP A 1 334 ? 4.355 -30.656 4.949 1 95.81 334 ASP A N 1
ATOM 2571 C CA . ASP A 1 334 ? 3.014 -30.703 4.379 1 95.81 334 ASP A CA 1
ATOM 2572 C C . ASP A 1 334 ? 1.964 -30.312 5.418 1 95.81 334 ASP A C 1
ATOM 2574 O O . ASP A 1 334 ? 2.223 -30.359 6.621 1 95.81 334 ASP A O 1
ATOM 2578 N N . ASP A 1 335 ? 0.824 -29.969 5.008 1 96.94 335 ASP A N 1
ATOM 2579 C CA . ASP A 1 335 ? -0.247 -29.453 5.859 1 96.94 335 ASP A CA 1
ATOM 2580 C C . ASP A 1 335 ? -0.606 -30.453 6.953 1 96.94 335 ASP A C 1
ATOM 2582 O O . ASP A 1 335 ? -0.94 -30.062 8.078 1 96.94 335 ASP A O 1
ATOM 2586 N N . ILE A 1 336 ? -0.565 -31.734 6.672 1 94.12 336 ILE A N 1
ATOM 2587 C CA . ILE A 1 336 ? -0.979 -32.75 7.613 1 94.12 336 ILE A CA 1
ATOM 2588 C C . ILE A 1 336 ? -0.049 -32.75 8.82 1 94.12 336 ILE A C 1
ATOM 2590 O O . ILE A 1 336 ? -0.439 -33.188 9.914 1 94.12 336 ILE A O 1
ATOM 2594 N N . CYS A 1 337 ? 1.135 -32.188 8.633 1 95.81 337 CYS A N 1
ATOM 2595 C CA . CYS A 1 337 ? 2.139 -32.219 9.688 1 95.81 337 CYS A CA 1
ATOM 2596 C C . CYS A 1 337 ? 2.121 -30.906 10.477 1 95.81 337 CYS A C 1
ATOM 2598 O O . CYS A 1 337 ? 2.902 -30.719 11.414 1 95.81 337 CYS A O 1
ATOM 2600 N N . VAL A 1 338 ? 1.294 -30 10.141 1 97.69 338 VAL A N 1
ATOM 2601 C CA . VAL A 1 338 ? 1.171 -28.734 10.859 1 97.69 338 VAL A CA 1
ATOM 2602 C C . VAL A 1 338 ? -0.076 -28.75 11.734 1 97.69 338 VAL A C 1
ATOM 2604 O O . VAL A 1 338 ? -1.2 -28.719 11.234 1 97.69 338 VAL A O 1
ATOM 2607 N N . LEU A 1 339 ? 0.111 -28.812 13 1 96.19 339 LEU A N 1
ATOM 2608 C CA . LEU A 1 339 ? -0.962 -28.766 13.992 1 96.19 339 LEU A CA 1
ATOM 2609 C C . LEU A 1 339 ? -0.93 -27.453 14.773 1 96.19 339 LEU A C 1
ATOM 2611 O O . LEU A 1 339 ? 0.063 -26.734 14.734 1 96.19 339 LEU A O 1
ATOM 2615 N N . ALA A 1 340 ? -1.993 -27.188 15.453 1 93.94 340 ALA A N 1
ATOM 2616 C CA . ALA A 1 340 ? -2.086 -25.922 16.203 1 93.94 340 ALA A CA 1
ATOM 2617 C C . ALA A 1 340 ? -0.979 -25.828 17.25 1 93.94 340 ALA A C 1
ATOM 2619 O O . ALA A 1 340 ? -0.414 -24.75 17.453 1 93.94 340 ALA A O 1
ATOM 2620 N N . ASN A 1 341 ? -0.628 -26.859 17.797 1 93 341 ASN A N 1
ATOM 2621 C CA . ASN A 1 341 ? 0.266 -26.828 18.953 1 93 341 ASN A CA 1
ATOM 2622 C C . ASN A 1 341 ? 1.691 -27.219 18.578 1 93 341 ASN A C 1
ATOM 2624 O O . ASN A 1 341 ? 2.635 -26.953 19.328 1 93 341 ASN A O 1
ATOM 2628 N N . GLU A 1 342 ? 1.791 -27.875 17.391 1 94.44 342 GLU A N 1
ATOM 2629 C CA . GLU A 1 342 ? 3.133 -28.344 17.047 1 94.44 342 GLU A CA 1
ATOM 2630 C C . GLU A 1 342 ? 3.262 -28.578 15.539 1 94.44 342 GLU A C 1
ATOM 2632 O O . GLU A 1 342 ? 2.256 -28.719 14.836 1 94.44 342 GLU A O 1
ATOM 2637 N N . ILE A 1 343 ? 4.512 -28.625 15.109 1 96.25 343 ILE A N 1
ATOM 2638 C CA . ILE A 1 343 ? 4.848 -29 13.75 1 96.25 343 ILE A CA 1
ATOM 2639 C C . ILE A 1 343 ? 5.637 -30.312 13.758 1 96.25 343 ILE A C 1
ATOM 2641 O O . ILE A 1 343 ? 6.66 -30.422 14.438 1 96.25 343 ILE A O 1
ATOM 2645 N N . ILE A 1 344 ? 5.117 -31.266 13.086 1 95.25 344 ILE A N 1
ATOM 2646 C CA . ILE A 1 344 ? 5.785 -32.562 12.969 1 95.25 344 ILE A CA 1
ATOM 2647 C C . ILE A 1 344 ? 6.688 -32.562 11.742 1 95.25 344 ILE A C 1
ATOM 2649 O O . ILE A 1 344 ? 6.199 -32.562 10.609 1 95.25 344 ILE A O 1
ATOM 2653 N N . HIS A 1 345 ? 7.965 -32.656 11.922 1 92.38 345 HIS A N 1
ATOM 2654 C CA . HIS A 1 345 ? 8.922 -32.594 10.82 1 92.38 345 HIS A CA 1
ATOM 2655 C C . HIS A 1 345 ? 9.203 -33.969 10.266 1 92.38 345 HIS A C 1
ATOM 2657 O O . HIS A 1 345 ? 9.414 -34.938 11.023 1 92.38 345 HIS A O 1
ATOM 2663 N N . PRO A 1 346 ? 9.055 -34.094 8.969 1 87.38 346 PRO A N 1
ATOM 2664 C CA . PRO A 1 346 ? 9.414 -35.375 8.352 1 87.38 346 PRO A CA 1
ATOM 2665 C C . PRO A 1 346 ? 10.914 -35.656 8.406 1 87.38 346 PRO A C 1
ATOM 2667 O O . PRO A 1 346 ? 11.68 -34.844 8.922 1 87.38 346 PRO A O 1
ATOM 2670 N N . ALA A 1 347 ? 11.188 -36.844 7.895 1 82.69 347 ALA A N 1
ATOM 2671 C CA . ALA A 1 347 ? 12.602 -37.219 7.832 1 82.69 347 ALA A CA 1
ATOM 2672 C C . ALA A 1 347 ? 13.383 -36.281 6.938 1 82.69 347 ALA A C 1
ATOM 2674 O O . ALA A 1 347 ? 12.828 -35.688 6 1 82.69 347 ALA A O 1
ATOM 2675 N N . GLU A 1 348 ? 14.562 -36.125 7.246 1 81.5 348 GLU A N 1
ATOM 2676 C CA . GLU A 1 348 ? 15.43 -35.219 6.496 1 81.5 348 GLU A CA 1
ATOM 2677 C C . GLU A 1 348 ? 15.516 -35.625 5.027 1 81.5 348 GLU A C 1
ATOM 2679 O O . GLU A 1 348 ? 15.594 -36.812 4.711 1 81.5 348 GLU A O 1
ATOM 2684 N N . GLY A 1 349 ? 15.383 -34.688 4.141 1 79.5 349 GLY A N 1
ATOM 2685 C CA . GLY A 1 349 ? 15.539 -34.938 2.715 1 79.5 349 GLY A CA 1
ATOM 2686 C C . GLY A 1 349 ? 14.227 -35.188 2.006 1 79.5 349 GLY A C 1
ATOM 2687 O O . GLY A 1 349 ? 14.195 -35.344 0.784 1 79.5 349 GLY A O 1
ATOM 2688 N N . SER A 1 350 ? 13.164 -35.188 2.787 1 89 350 SER A N 1
ATOM 2689 C CA . SER A 1 350 ? 11.859 -35.406 2.162 1 89 350 SER A CA 1
ATOM 2690 C C . SER A 1 350 ? 11.43 -34.188 1.345 1 89 350 SER A C 1
ATOM 2692 O O . SER A 1 350 ? 11.664 -33.062 1.744 1 89 350 SER A O 1
ATOM 2694 N N . VAL A 1 351 ? 10.969 -34.531 0.146 1 94.19 351 VAL A N 1
ATOM 2695 C CA . VAL A 1 351 ? 10.461 -33.469 -0.715 1 94.19 351 VAL A CA 1
ATOM 2696 C C . VAL A 1 351 ? 8.969 -33.25 -0.469 1 94.19 351 VAL A C 1
ATOM 2698 O O . VAL A 1 351 ? 8.172 -34.156 -0.701 1 94.19 351 VAL A O 1
ATOM 2701 N N . THR A 1 352 ? 8.633 -32.094 0.124 1 95.06 352 THR A N 1
ATOM 2702 C CA . THR A 1 352 ? 7.246 -31.781 0.422 1 95.06 352 THR A CA 1
ATOM 2703 C C . THR A 1 352 ? 6.695 -30.781 -0.597 1 95.06 352 THR A C 1
ATOM 2705 O O . THR A 1 352 ? 7.406 -30.375 -1.519 1 95.06 352 THR A O 1
ATOM 2708 N N . LEU A 1 353 ? 5.453 -30.453 -0.435 1 94.5 353 LEU A N 1
ATOM 2709 C CA . LEU A 1 353 ? 4.836 -29.453 -1.311 1 94.5 353 LEU A CA 1
ATOM 2710 C C . LEU A 1 353 ? 5.496 -28.094 -1.134 1 94.5 353 LEU A C 1
ATOM 2712 O O . LEU A 1 353 ? 5.57 -27.312 -2.082 1 94.5 353 LEU A O 1
ATOM 2716 N N . LEU A 1 354 ? 5.98 -27.844 0.033 1 97 354 LEU A N 1
ATOM 2717 C CA . LEU A 1 354 ? 6.559 -26.531 0.324 1 97 354 LEU A CA 1
ATOM 2718 C C . LEU A 1 354 ? 7.988 -26.453 -0.199 1 97 354 LEU A C 1
ATOM 2720 O O . LEU A 1 354 ? 8.547 -25.344 -0.316 1 97 354 LEU A O 1
ATOM 2724 N N . THR A 1 355 ? 8.578 -27.609 -0.532 1 96.69 355 THR A N 1
ATOM 2725 C CA . THR A 1 355 ? 9.922 -27.578 -1.09 1 96.69 355 THR A CA 1
ATOM 2726 C C . THR A 1 355 ? 9.953 -26.766 -2.383 1 96.69 355 THR A C 1
ATOM 2728 O O . THR A 1 355 ? 10.781 -25.859 -2.539 1 96.69 355 THR A O 1
ATOM 2731 N N . GLY A 1 356 ? 9.016 -27.141 -3.303 1 96.5 356 GLY A N 1
ATOM 2732 C CA . GLY A 1 356 ? 8.938 -26.391 -4.551 1 96.5 356 GLY A CA 1
ATOM 2733 C C . GLY A 1 356 ? 8.602 -24.922 -4.355 1 96.5 356 GLY A C 1
ATOM 2734 O O . GLY A 1 356 ? 9.148 -24.062 -5.043 1 96.5 356 GLY A O 1
ATOM 2735 N N . PHE A 1 357 ? 7.707 -24.719 -3.4 1 97.44 357 PHE A N 1
ATOM 2736 C CA . PHE A 1 357 ? 7.293 -23.359 -3.102 1 97.44 357 PHE A CA 1
ATOM 2737 C C . PHE A 1 357 ? 8.477 -22.531 -2.633 1 97.44 357 PHE A C 1
ATOM 2739 O O . PHE A 1 357 ? 8.641 -21.375 -3.047 1 97.44 357 PHE A O 1
ATOM 2746 N N . ARG A 1 358 ? 9.297 -23.031 -1.791 1 97.5 358 ARG A N 1
ATOM 2747 C CA . ARG A 1 358 ? 10.469 -22.344 -1.244 1 97.5 358 ARG A CA 1
ATOM 2748 C C . ARG A 1 358 ? 11.469 -22.016 -2.342 1 97.5 358 ARG A C 1
ATOM 2750 O O . ARG A 1 358 ? 12.07 -20.938 -2.336 1 97.5 358 ARG A O 1
ATOM 2757 N N . PHE A 1 359 ? 11.648 -22.906 -3.303 1 97.38 359 PHE A N 1
ATOM 2758 C CA . PHE A 1 359 ? 12.531 -22.625 -4.426 1 97.38 359 PHE A CA 1
ATOM 2759 C C . PHE A 1 359 ? 11.977 -21.5 -5.293 1 97.38 359 PHE A C 1
ATOM 2761 O O . PHE A 1 359 ? 12.727 -20.719 -5.859 1 97.38 359 PHE A O 1
ATOM 2768 N N . GLY A 1 360 ? 10.633 -21.516 -5.391 1 96.44 360 GLY A N 1
ATOM 2769 C CA . GLY A 1 360 ? 10.008 -20.391 -6.074 1 96.44 360 GLY A CA 1
ATOM 2770 C C . GLY A 1 360 ? 10.336 -19.062 -5.441 1 96.44 360 GLY A C 1
ATOM 2771 O O . GLY A 1 360 ? 10.602 -18.078 -6.145 1 96.44 360 GLY A O 1
ATOM 2772 N N . ILE A 1 361 ? 10.328 -19.016 -4.102 1 97.62 361 ILE A N 1
ATOM 2773 C CA . ILE A 1 361 ? 10.672 -17.812 -3.357 1 97.62 361 ILE A CA 1
ATOM 2774 C C . ILE A 1 361 ? 12.125 -17.422 -3.646 1 97.62 361 ILE A C 1
ATOM 2776 O O . ILE A 1 361 ? 12.422 -16.266 -3.893 1 97.62 361 ILE A O 1
ATOM 2780 N N . ASP A 1 362 ? 13 -18.391 -3.682 1 97.81 362 ASP A N 1
ATOM 2781 C CA . ASP A 1 362 ? 14.422 -18.141 -3.895 1 97.81 362 ASP A CA 1
ATOM 2782 C C . ASP A 1 362 ? 14.672 -17.469 -5.242 1 97.81 362 ASP A C 1
ATOM 2784 O O . ASP A 1 362 ? 15.531 -16.594 -5.355 1 97.81 362 ASP A O 1
ATOM 2788 N N . VAL A 1 363 ? 13.953 -17.922 -6.215 1 97.44 363 VAL A N 1
ATOM 2789 C CA . VAL A 1 363 ? 14.125 -17.359 -7.551 1 97.44 363 VAL A CA 1
ATOM 2790 C C . VAL A 1 363 ? 13.859 -15.852 -7.516 1 97.44 363 VAL A C 1
ATOM 2792 O O . VAL A 1 363 ? 14.695 -15.055 -7.941 1 97.44 363 VAL A O 1
ATOM 2795 N N . TYR A 1 364 ? 12.812 -15.484 -6.949 1 96.44 364 TYR A N 1
ATOM 2796 C CA . TYR A 1 364 ? 12.375 -14.094 -7.035 1 96.44 364 TYR A CA 1
ATOM 2797 C C . TYR A 1 364 ? 13.156 -13.211 -6.062 1 96.44 364 TYR A C 1
ATOM 2799 O O . TYR A 1 364 ? 13.336 -12.016 -6.305 1 96.44 364 TYR A O 1
ATOM 2807 N N . THR A 1 365 ? 13.648 -13.758 -4.953 1 95.69 365 THR A N 1
ATOM 2808 C CA . THR A 1 365 ? 14.398 -12.969 -3.986 1 95.69 365 THR A CA 1
ATOM 2809 C C . THR A 1 365 ? 15.758 -12.562 -4.559 1 95.69 365 THR A C 1
ATOM 2811 O O . THR A 1 365 ? 16.438 -11.688 -4.004 1 95.69 365 THR A O 1
ATOM 2814 N N . THR A 1 366 ? 16.188 -13.148 -5.695 1 96.69 366 THR A N 1
ATOM 2815 C CA . THR A 1 366 ? 17.422 -12.734 -6.352 1 96.69 366 THR A CA 1
ATOM 2816 C C . THR A 1 366 ? 17.297 -11.32 -6.906 1 96.69 366 THR A C 1
ATOM 2818 O O . THR A 1 366 ? 18.297 -10.672 -7.219 1 96.69 366 THR A O 1
ATOM 2821 N N . MET A 1 367 ? 16.062 -10.867 -6.996 1 94.31 367 MET A N 1
ATOM 2822 C CA . MET A 1 367 ? 15.805 -9.539 -7.531 1 94.31 367 MET A CA 1
ATOM 2823 C C . MET A 1 367 ? 15.93 -8.477 -6.438 1 94.31 367 MET A C 1
ATOM 2825 O O . MET A 1 367 ? 15.875 -7.281 -6.719 1 94.31 367 MET A O 1
ATOM 2829 N N . ASN A 1 368 ? 16.109 -8.844 -5.191 1 90.62 368 ASN A N 1
ATOM 2830 C CA . ASN A 1 368 ? 16.062 -7.918 -4.066 1 90.62 368 ASN A CA 1
ATOM 2831 C C . ASN A 1 368 ? 17.078 -6.789 -4.227 1 90.62 368 ASN A C 1
ATOM 2833 O O . ASN A 1 368 ? 16.812 -5.641 -3.875 1 90.62 368 ASN A O 1
ATOM 2837 N N . GLY A 1 369 ? 18.266 -7.16 -4.77 1 88.62 369 GLY A N 1
ATOM 2838 C CA . GLY A 1 369 ? 19.266 -6.125 -4.977 1 88.62 369 GLY A CA 1
ATOM 2839 C C . GLY A 1 369 ? 18.797 -5.023 -5.91 1 88.62 369 GLY A C 1
ATOM 2840 O O . GLY A 1 369 ? 19 -3.84 -5.629 1 88.62 369 GLY A O 1
ATOM 2841 N N . VAL A 1 370 ? 18.188 -5.418 -6.969 1 89.81 370 VAL A N 1
ATOM 2842 C CA . VAL A 1 370 ? 17.688 -4.473 -7.965 1 89.81 370 VAL A CA 1
ATOM 2843 C C . VAL A 1 370 ? 16.531 -3.666 -7.383 1 89.81 370 VAL A C 1
ATOM 2845 O O . VAL A 1 370 ? 16.469 -2.449 -7.566 1 89.81 370 VAL A O 1
ATOM 2848 N N . VAL A 1 371 ? 15.68 -4.34 -6.648 1 88.31 371 VAL A N 1
ATOM 2849 C CA . VAL A 1 371 ? 14.5 -3.695 -6.07 1 88.31 371 VAL A CA 1
ATOM 2850 C C . VAL A 1 371 ? 14.938 -2.662 -5.035 1 88.31 371 VAL A C 1
ATOM 2852 O O . VAL A 1 371 ? 14.406 -1.552 -4.992 1 88.31 371 VAL A O 1
ATOM 2855 N N . SER A 1 372 ? 15.867 -3.021 -4.223 1 86.75 372 SER A N 1
ATOM 2856 C CA . SER A 1 372 ? 16.359 -2.123 -3.186 1 86.75 372 SER A CA 1
ATOM 2857 C C . SER A 1 372 ? 16.953 -0.85 -3.789 1 86.75 372 SER A C 1
ATOM 2859 O O . SER A 1 372 ? 16.688 0.252 -3.307 1 86.75 372 SER A O 1
ATOM 2861 N N . LEU A 1 373 ? 17.719 -1.026 -4.789 1 85.56 373 LEU A N 1
ATOM 2862 C CA . LEU A 1 373 ? 18.375 0.114 -5.418 1 85.56 373 LEU A CA 1
ATOM 2863 C C . LEU A 1 373 ? 17.359 1.014 -6.109 1 85.56 373 LEU A C 1
ATOM 2865 O O . LEU A 1 373 ? 17.453 2.24 -6.039 1 85.56 373 LEU A O 1
ATOM 2869 N N . GLU A 1 374 ? 16.438 0.392 -6.723 1 83.56 374 GLU A N 1
ATOM 2870 C CA . GLU A 1 374 ? 15.406 1.151 -7.426 1 83.56 374 GLU A CA 1
ATOM 2871 C C . GLU A 1 374 ? 14.562 1.964 -6.449 1 83.56 374 GLU A C 1
ATOM 2873 O O . GLU A 1 374 ? 14.148 3.084 -6.762 1 83.56 374 GLU A O 1
ATOM 2878 N N . LEU A 1 375 ? 14.32 1.404 -5.328 1 80.44 375 LEU A N 1
ATOM 2879 C CA . LEU A 1 375 ? 13.477 2.062 -4.336 1 80.44 375 LEU A CA 1
ATOM 2880 C C . LEU A 1 375 ? 14.234 3.189 -3.641 1 80.44 375 LEU A C 1
ATOM 2882 O O . LEU A 1 375 ? 13.641 4.207 -3.275 1 80.44 375 LEU A O 1
ATOM 2886 N N . ALA A 1 376 ? 15.508 2.996 -3.473 1 78.62 376 ALA A N 1
ATOM 2887 C CA . ALA A 1 376 ? 16.281 3.945 -2.68 1 78.62 376 ALA A CA 1
ATOM 2888 C C . ALA A 1 376 ? 16.719 5.133 -3.527 1 78.62 376 ALA A C 1
ATOM 2890 O O . ALA A 1 376 ? 16.5 6.289 -3.158 1 78.62 376 ALA A O 1
ATOM 2891 N N . TYR A 1 377 ? 17.406 4.797 -4.609 1 78.56 377 TYR A N 1
ATOM 2892 C CA . TYR A 1 377 ? 18.062 5.867 -5.352 1 78.56 377 TYR A CA 1
ATOM 2893 C C . TYR A 1 377 ? 17.703 5.797 -6.832 1 78.56 377 TYR A C 1
ATOM 2895 O O . TYR A 1 377 ? 17.781 6.801 -7.543 1 78.56 377 TYR A O 1
ATOM 2903 N N . GLY A 1 378 ? 17.328 4.672 -7.234 1 79.94 378 GLY A N 1
ATOM 2904 C CA . GLY A 1 378 ? 17.203 4.445 -8.664 1 79.94 378 GLY A CA 1
ATOM 2905 C C . GLY A 1 378 ? 18.469 3.877 -9.289 1 79.94 378 GLY A C 1
ATOM 2906 O O . GLY A 1 378 ? 19.578 4.297 -8.953 1 79.94 378 GLY A O 1
ATOM 2907 N N . MET A 1 379 ? 18.359 3.039 -10.164 1 81.69 379 MET A N 1
ATOM 2908 C CA . MET A 1 379 ? 19.469 2.34 -10.805 1 81.69 379 MET A CA 1
ATOM 2909 C C . MET A 1 379 ? 20.359 3.316 -11.562 1 81.69 379 MET A C 1
ATOM 2911 O O . MET A 1 379 ? 21.578 3.146 -11.602 1 81.69 379 MET A O 1
ATOM 2915 N N . SER A 1 380 ? 19.75 4.293 -12.016 1 75.38 380 SER A N 1
ATOM 2916 C CA . SER A 1 380 ? 20.469 5.23 -12.867 1 75.38 380 SER A CA 1
ATOM 2917 C C . SER A 1 380 ? 21.422 6.094 -12.055 1 75.38 380 SER A C 1
ATOM 2919 O O . SER A 1 380 ? 22.328 6.719 -12.609 1 75.38 380 SER A O 1
ATOM 2921 N N . THR A 1 381 ? 21.219 6.023 -10.781 1 79.75 381 THR A N 1
ATOM 2922 C CA . THR A 1 381 ? 22.094 6.836 -9.938 1 79.75 381 THR A CA 1
ATOM 2923 C C . THR A 1 381 ? 23.406 6.117 -9.68 1 79.75 381 THR A C 1
ATOM 2925 O O . THR A 1 381 ? 24.391 6.742 -9.281 1 79.75 381 THR A O 1
ATOM 2928 N N . LEU A 1 382 ? 23.453 4.84 -9.938 1 84.94 382 LEU A N 1
ATOM 2929 C CA . LEU A 1 382 ? 24.672 4.047 -9.766 1 84.94 382 LEU A CA 1
ATOM 2930 C C . LEU A 1 382 ? 25.547 4.117 -11.016 1 84.94 382 LEU A C 1
ATOM 2932 O O . LEU A 1 382 ? 25.031 4.062 -12.141 1 84.94 382 LEU A O 1
ATOM 2936 N N . PRO A 1 383 ? 26.828 4.312 -10.734 1 87.38 383 PRO A N 1
ATOM 2937 C CA . PRO A 1 383 ? 27.703 4.242 -11.898 1 87.38 383 PRO A CA 1
ATOM 2938 C C . PRO A 1 383 ? 27.547 2.941 -12.688 1 87.38 383 PRO A C 1
ATOM 2940 O O . PRO A 1 383 ? 27.219 1.901 -12.102 1 87.38 383 PRO A O 1
ATOM 2943 N N . TRP A 1 384 ? 27.828 2.984 -13.953 1 89.81 384 TRP A N 1
ATOM 2944 C CA . TRP A 1 384 ? 27.625 1.859 -14.859 1 89.81 384 TRP A CA 1
ATOM 2945 C C . TRP A 1 384 ? 28.391 0.633 -14.391 1 89.81 384 TRP A C 1
ATOM 2947 O O . TRP A 1 384 ? 27.891 -0.49 -14.453 1 89.81 384 TRP A O 1
ATOM 2957 N N . ALA A 1 385 ? 29.625 0.838 -13.875 1 88.81 385 ALA A N 1
ATOM 2958 C CA . ALA A 1 385 ? 30.469 -0.266 -13.43 1 88.81 385 ALA A CA 1
ATOM 2959 C C . ALA A 1 385 ? 29.797 -1.049 -12.305 1 88.81 385 ALA A C 1
ATOM 2961 O O . ALA A 1 385 ? 29.875 -2.279 -12.258 1 88.81 385 ALA A O 1
ATOM 2962 N N . ASP A 1 386 ? 29.094 -0.345 -11.461 1 90.31 386 ASP A N 1
ATOM 2963 C CA . ASP A 1 386 ? 28.406 -0.994 -10.344 1 90.31 386 ASP A CA 1
ATOM 2964 C C . ASP A 1 386 ? 27.094 -1.616 -10.789 1 90.31 386 ASP A C 1
ATOM 2966 O O . ASP A 1 386 ? 26.688 -2.664 -10.281 1 90.31 386 ASP A O 1
ATOM 2970 N N . GLN A 1 387 ? 26.391 -0.986 -11.719 1 91.56 387 GLN A N 1
ATOM 2971 C CA . GLN A 1 387 ? 25.141 -1.518 -12.25 1 91.56 387 GLN A CA 1
ATOM 2972 C C . GLN A 1 387 ? 25.359 -2.893 -12.883 1 91.56 387 GLN A C 1
ATOM 2974 O O . GLN A 1 387 ? 24.609 -3.828 -12.602 1 91.56 387 GLN A O 1
ATOM 2979 N N . ARG A 1 388 ? 26.406 -2.967 -13.719 1 93.12 388 ARG A N 1
ATOM 2980 C CA . ARG A 1 388 ? 26.625 -4.207 -14.453 1 93.12 388 ARG A CA 1
ATOM 2981 C C . ARG A 1 388 ? 27 -5.344 -13.508 1 93.12 388 ARG A C 1
ATOM 2983 O O . ARG A 1 388 ? 26.609 -6.492 -13.727 1 93.12 388 ARG A O 1
ATOM 2990 N N . ILE A 1 389 ? 27.75 -5.059 -12.438 1 92.75 389 ILE A N 1
ATOM 2991 C CA . ILE A 1 389 ? 28.141 -6.082 -11.477 1 92.75 389 ILE A CA 1
ATOM 2992 C C . ILE A 1 389 ? 26.906 -6.582 -10.727 1 92.75 389 ILE A C 1
ATOM 2994 O O . ILE A 1 389 ? 26.75 -7.785 -10.5 1 92.75 389 ILE A O 1
ATOM 2998 N N . LEU A 1 390 ? 26.047 -5.656 -10.383 1 93.25 390 LEU A N 1
ATOM 2999 C CA . LEU A 1 390 ? 24.812 -6.004 -9.68 1 93.25 390 LEU A CA 1
ATOM 3000 C C . LEU A 1 390 ? 23.938 -6.918 -10.539 1 93.25 390 LEU A C 1
ATOM 3002 O O . LEU A 1 390 ? 23.391 -7.902 -10.039 1 93.25 390 LEU A O 1
ATOM 3006 N N . LEU A 1 391 ? 23.828 -6.613 -11.766 1 95 391 LEU A N 1
ATOM 3007 C CA . LEU A 1 391 ? 23 -7.383 -12.68 1 95 391 LEU A CA 1
ATOM 3008 C C . LEU A 1 391 ? 23.609 -8.75 -12.953 1 95 391 LEU A C 1
ATOM 3010 O O . LEU A 1 391 ? 22.906 -9.758 -13.016 1 95 391 LEU A O 1
ATOM 3014 N N . ARG A 1 392 ? 24.969 -8.75 -13.133 1 95.19 392 ARG A N 1
ATOM 3015 C CA . ARG A 1 392 ? 25.672 -10.023 -13.328 1 95.19 392 ARG A CA 1
ATOM 3016 C C . ARG A 1 392 ? 25.469 -10.938 -12.125 1 95.19 392 ARG A C 1
ATOM 3018 O O . ARG A 1 392 ? 25.156 -12.125 -12.289 1 95.19 392 ARG A O 1
ATOM 3025 N N . ASP A 1 393 ? 25.625 -10.383 -10.945 1 95.19 393 ASP A N 1
ATOM 3026 C CA . ASP A 1 393 ? 25.484 -11.18 -9.734 1 95.19 393 ASP A CA 1
ATOM 3027 C C . ASP A 1 393 ? 24.062 -11.695 -9.57 1 95.19 393 ASP A C 1
ATOM 3029 O O . ASP A 1 393 ? 23.844 -12.836 -9.141 1 95.19 393 ASP A O 1
ATOM 3033 N N . GLY A 1 394 ? 23.078 -10.844 -9.859 1 96.5 394 GLY A N 1
ATOM 3034 C CA . GLY A 1 394 ? 21.703 -11.281 -9.82 1 96.5 394 GLY A CA 1
ATOM 3035 C C . GLY A 1 394 ? 21.391 -12.391 -10.805 1 96.5 394 GLY A C 1
ATOM 3036 O O . GLY A 1 394 ? 20.703 -13.359 -10.461 1 96.5 394 GLY A O 1
ATOM 3037 N N . LEU A 1 395 ? 21.906 -12.281 -11.992 1 97 395 LEU A N 1
ATOM 3038 C CA . LEU A 1 395 ? 21.703 -13.281 -13.031 1 97 395 LEU A CA 1
ATOM 3039 C C . LEU A 1 395 ? 22.312 -14.625 -12.617 1 97 395 LEU A C 1
ATOM 3041 O O . LEU A 1 395 ? 21.672 -15.664 -12.75 1 97 395 LEU A O 1
ATOM 3045 N N . LEU A 1 396 ? 23.547 -14.555 -12.109 1 96.31 396 LEU A N 1
ATOM 3046 C CA . LEU A 1 396 ? 24.234 -15.781 -11.703 1 96.31 396 LEU A CA 1
ATOM 3047 C C . LEU A 1 396 ? 23.516 -16.438 -10.523 1 96.31 396 LEU A C 1
ATOM 3049 O O . LEU A 1 396 ? 23.422 -17.656 -10.453 1 96.31 396 LEU A O 1
ATOM 3053 N N . ALA A 1 397 ? 23.016 -15.609 -9.641 1 96.88 397 ALA A N 1
ATOM 3054 C CA . ALA A 1 397 ? 22.266 -16.141 -8.508 1 96.88 397 ALA A CA 1
ATOM 3055 C C . ALA A 1 397 ? 21 -16.844 -8.969 1 96.88 397 ALA A C 1
ATOM 3057 O O . ALA A 1 397 ? 20.656 -17.922 -8.477 1 96.88 397 ALA A O 1
ATOM 3058 N N . ALA A 1 398 ? 20.25 -16.281 -9.906 1 97 398 ALA A N 1
ATOM 3059 C CA . ALA A 1 398 ? 19.031 -16.875 -10.438 1 97 398 ALA A CA 1
ATOM 3060 C C . ALA A 1 398 ? 19.312 -18.203 -11.148 1 97 398 ALA A C 1
ATOM 3062 O O . ALA A 1 398 ? 18.562 -19.156 -11.008 1 97 398 ALA A O 1
ATOM 3063 N N . LYS A 1 399 ? 20.375 -18.234 -11.883 1 94.75 399 LYS A N 1
ATOM 3064 C CA . LYS A 1 399 ? 20.766 -19.422 -12.641 1 94.75 399 LYS A CA 1
ATOM 3065 C C . LYS A 1 399 ? 21.109 -20.578 -11.711 1 94.75 399 LYS A C 1
ATOM 3067 O O . LYS A 1 399 ? 20.797 -21.734 -12.016 1 94.75 399 LYS A O 1
ATOM 3072 N N . SER A 1 400 ? 21.672 -20.281 -10.602 1 95.19 400 SER A N 1
ATOM 3073 C CA . SER A 1 400 ? 22.203 -21.297 -9.703 1 95.19 400 SER A CA 1
ATOM 3074 C C . SER A 1 400 ? 21.094 -21.969 -8.914 1 95.19 400 SER A C 1
ATOM 3076 O O . SER A 1 400 ? 21.312 -23.047 -8.336 1 95.19 400 SER A O 1
ATOM 3078 N N . ILE A 1 401 ? 19.953 -21.469 -8.922 1 95.56 401 ILE A N 1
ATOM 3079 C CA . ILE A 1 401 ? 18.875 -21.984 -8.086 1 95.56 401 ILE A CA 1
ATOM 3080 C C . ILE A 1 401 ? 18.469 -23.375 -8.555 1 95.56 401 ILE A C 1
ATOM 3082 O O . ILE A 1 401 ? 18.188 -24.25 -7.738 1 95.56 401 ILE A O 1
ATOM 3086 N N . THR A 1 402 ? 18.359 -23.656 -9.836 1 91.75 402 THR A N 1
ATOM 3087 C CA . THR A 1 402 ? 17.891 -24.922 -10.383 1 91.75 402 THR A CA 1
ATOM 3088 C C . THR A 1 402 ? 18.922 -26.031 -10.156 1 91.75 402 THR A C 1
ATOM 3090 O O . THR A 1 402 ? 18.594 -27.203 -10.242 1 91.75 402 THR A O 1
ATOM 3093 N N . ASP A 1 403 ? 20.156 -25.594 -9.789 1 91.75 403 ASP A N 1
ATOM 3094 C CA . ASP A 1 403 ? 21.188 -26.578 -9.516 1 91.75 403 ASP A CA 1
ATOM 3095 C C . ASP A 1 403 ? 20.938 -27.297 -8.195 1 91.75 403 ASP A C 1
ATOM 3097 O O . ASP A 1 403 ? 21.406 -28.422 -7.984 1 91.75 403 ASP A O 1
ATOM 3101 N N . ASP A 1 404 ? 20.188 -26.719 -7.348 1 91.5 404 ASP A N 1
ATOM 3102 C CA . ASP A 1 404 ? 19.984 -27.25 -6.004 1 91.5 404 ASP A CA 1
ATOM 3103 C C . ASP A 1 404 ? 18.641 -27.969 -5.895 1 91.5 404 ASP A C 1
ATOM 3105 O O . ASP A 1 404 ? 18.234 -28.391 -4.809 1 91.5 404 ASP A O 1
ATOM 3109 N N . LEU A 1 405 ? 17.922 -28.203 -7.027 1 94.94 405 LEU A N 1
ATOM 3110 C CA . LEU A 1 405 ? 16.594 -28.812 -6.988 1 94.94 405 LEU A CA 1
ATOM 3111 C C . LEU A 1 405 ? 16.703 -30.312 -6.699 1 94.94 405 LEU A C 1
ATOM 3113 O O . LEU A 1 405 ? 17.594 -30.984 -7.215 1 94.94 405 LEU A O 1
ATOM 3117 N N . PRO A 1 406 ? 15.891 -30.859 -5.855 1 94.25 406 PRO A N 1
ATOM 3118 C CA . PRO A 1 406 ? 15.82 -32.312 -5.711 1 94.25 406 PRO A CA 1
ATOM 3119 C C . PRO A 1 406 ? 15.367 -33 -6.996 1 94.25 406 PRO A C 1
ATOM 3121 O O . PRO A 1 406 ? 14.758 -32.375 -7.863 1 94.25 406 PRO A O 1
ATOM 3124 N N . PRO A 1 407 ? 15.602 -34.219 -7.125 1 91.38 407 PRO A N 1
ATOM 3125 C CA . PRO A 1 407 ? 15.281 -34.938 -8.359 1 91.38 407 PRO A CA 1
ATOM 3126 C C . PRO A 1 407 ? 13.805 -34.875 -8.711 1 91.38 407 PRO A C 1
ATOM 3128 O O . PRO A 1 407 ? 13.445 -34.844 -9.891 1 91.38 407 PRO A O 1
ATOM 3131 N N . GLU A 1 408 ? 12.945 -34.844 -7.719 1 91.19 408 GLU A N 1
ATOM 3132 C CA . GLU A 1 408 ? 11.508 -34.844 -7.949 1 91.19 408 GLU A CA 1
ATOM 3133 C C . GLU A 1 408 ? 11.07 -33.562 -8.656 1 91.19 408 GLU A C 1
ATOM 3135 O O . GLU A 1 408 ? 10.023 -33.531 -9.305 1 91.19 408 GLU A O 1
ATOM 3140 N N . LEU A 1 409 ? 11.945 -32.5 -8.523 1 93.06 409 LEU A N 1
ATOM 3141 C CA . LEU A 1 409 ? 11.562 -31.203 -9.062 1 93.06 409 LEU A CA 1
ATOM 3142 C C . LEU A 1 409 ? 12.461 -30.812 -10.242 1 93.06 409 LEU A C 1
ATOM 3144 O O . LEU A 1 409 ? 12.43 -29.672 -10.695 1 93.06 409 LEU A O 1
ATOM 3148 N N . GLN A 1 410 ? 13.289 -31.734 -10.719 1 89.81 410 GLN A N 1
ATOM 3149 C CA . GLN A 1 410 ? 14.133 -31.5 -11.883 1 89.81 410 GLN A CA 1
ATOM 3150 C C . GLN A 1 410 ? 13.406 -31.859 -13.172 1 89.81 410 GLN A C 1
ATOM 3152 O O . GLN A 1 410 ? 12.469 -32.656 -13.156 1 89.81 410 GLN A O 1
ATOM 3157 N N . LEU A 1 411 ? 13.906 -31.141 -14.25 1 80.06 411 LEU A N 1
ATOM 3158 C CA . LEU A 1 411 ? 13.328 -31.453 -15.547 1 80.06 411 LEU A CA 1
ATOM 3159 C C . LEU A 1 411 ? 13.898 -32.75 -16.109 1 80.06 411 LEU A C 1
ATOM 3161 O O . LEU A 1 411 ? 15.102 -33 -16.016 1 80.06 411 LEU A O 1
ATOM 3165 N N . GLY A 1 412 ? 13.297 -33.875 -16.109 1 62.94 412 GLY A N 1
ATOM 3166 C CA . GLY A 1 412 ? 13.797 -35.125 -16.625 1 62.94 412 GLY A CA 1
ATOM 3167 C C . GLY A 1 412 ? 13.742 -35.219 -18.141 1 62.94 412 GLY A C 1
ATOM 3168 O O . GLY A 1 412 ? 13.047 -34.438 -18.797 1 62.94 412 GLY A O 1
ATOM 3169 N N . PRO A 1 413 ? 14.844 -35.906 -18.766 1 51.25 413 PRO A N 1
ATOM 3170 C CA . PRO A 1 413 ? 14.734 -36.156 -20.203 1 51.25 413 PRO A CA 1
ATOM 3171 C C . PRO A 1 413 ? 13.359 -36.688 -20.609 1 51.25 413 PRO A C 1
ATOM 3173 O O . PRO A 1 413 ? 12.664 -37.312 -19.797 1 51.25 413 PRO A O 1
ATOM 3176 N N . GLN A 1 414 ? 12.664 -35.969 -21.5 1 47.31 414 GLN A N 1
ATOM 3177 C CA . GLN A 1 414 ? 11.336 -36.25 -22.016 1 47.31 414 GLN A CA 1
ATOM 3178 C C . GLN A 1 414 ? 11.023 -37.75 -21.875 1 47.31 414 GLN A C 1
ATOM 3180 O O . GLN A 1 414 ? 9.859 -38.156 -21.844 1 47.31 414 GLN A O 1
ATOM 3185 N N . GLY A 1 415 ? 11.977 -38.594 -22 1 38.91 415 GLY A N 1
ATOM 3186 C CA . GLY A 1 415 ? 11.719 -40 -22.312 1 38.91 415 GLY A CA 1
ATOM 3187 C C . GLY A 1 415 ? 11.219 -40.781 -21.109 1 38.91 415 GLY A C 1
ATOM 3188 O O . GLY A 1 415 ? 10.336 -41.656 -21.25 1 38.91 415 GLY A O 1
ATOM 3189 N N . ASP A 1 416 ? 11.875 -40.875 -20.047 1 40.84 416 ASP A N 1
ATOM 3190 C CA . ASP A 1 416 ? 11.578 -41.906 -19.078 1 40.84 416 ASP A CA 1
ATOM 3191 C C . ASP A 1 416 ? 10.352 -41.531 -18.234 1 40.84 416 ASP A C 1
ATOM 3193 O O . ASP A 1 416 ? 9.461 -42.375 -18.047 1 40.84 416 ASP A O 1
ATOM 3197 N N . ASP A 1 417 ? 10.375 -40.531 -17.391 1 42.12 417 ASP A N 1
ATOM 3198 C CA . ASP A 1 417 ? 9.359 -40.25 -16.391 1 42.12 417 ASP A CA 1
ATOM 3199 C C . ASP A 1 417 ? 8.219 -39.438 -16.984 1 42.12 417 ASP A C 1
ATOM 3201 O O . ASP A 1 417 ? 7.277 -39.062 -16.266 1 42.12 417 ASP A O 1
ATOM 3205 N N . ALA A 1 418 ? 8.242 -38.719 -17.969 1 43.38 418 ALA A N 1
ATOM 3206 C CA . ALA A 1 418 ? 7.195 -38.219 -18.859 1 43.38 418 ALA A CA 1
ATOM 3207 C C . ALA A 1 418 ? 6.117 -39.281 -19.078 1 43.38 418 ALA A C 1
ATOM 3209 O O . ALA A 1 418 ? 5.082 -39 -19.688 1 43.38 418 ALA A O 1
ATOM 3210 N N . ASN A 1 419 ? 6.508 -40.438 -18.922 1 38.12 419 ASN A N 1
ATOM 3211 C CA . ASN A 1 419 ? 5.656 -41.594 -19.047 1 38.12 419 ASN A CA 1
ATOM 3212 C C . ASN A 1 419 ? 4.574 -41.625 -17.969 1 38.12 419 ASN A C 1
ATOM 3214 O O . ASN A 1 419 ? 3.557 -42.312 -18.125 1 38.12 419 ASN A O 1
ATOM 3218 N N . SER A 1 420 ? 4.973 -41.219 -16.875 1 42.19 420 SER A N 1
ATOM 3219 C CA . SER A 1 420 ? 3.967 -41.469 -15.844 1 42.19 420 SER A CA 1
ATOM 3220 C C . SER A 1 420 ? 2.729 -40.594 -16.078 1 42.19 420 SER A C 1
ATOM 3222 O O . SER A 1 420 ? 1.601 -41.094 -15.961 1 42.19 420 SER A O 1
ATOM 3224 N N . LEU A 1 421 ? 2.814 -39.281 -16.281 1 45.78 421 LEU A N 1
ATOM 3225 C CA . LEU A 1 421 ? 1.613 -38.5 -16.531 1 45.78 421 LEU A CA 1
ATOM 3226 C C . LEU A 1 421 ? 1.095 -38.719 -17.953 1 45.78 421 LEU A C 1
ATOM 3228 O O . LEU A 1 421 ? -0.068 -38.438 -18.25 1 45.78 421 LEU A O 1
ATOM 3232 N N . ALA A 1 422 ? 2.051 -39.094 -18.891 1 45.34 422 ALA A N 1
ATOM 3233 C CA . ALA A 1 422 ? 1.631 -39.719 -20.141 1 45.34 422 ALA A CA 1
ATOM 3234 C C . ALA A 1 422 ? 0.773 -40.969 -19.891 1 45.34 422 ALA A C 1
ATOM 3236 O O . ALA A 1 422 ? -0.119 -41.281 -20.672 1 45.34 422 ALA A O 1
ATOM 3237 N N . PHE A 1 423 ? 1.179 -41.562 -18.875 1 46.09 423 PHE A N 1
ATOM 3238 C CA . PHE A 1 423 ? 0.331 -42.656 -18.422 1 46.09 423 PHE A CA 1
ATOM 3239 C C . PHE A 1 423 ? -1.077 -42.156 -18.109 1 46.09 423 PHE A C 1
ATOM 3241 O O . PHE A 1 423 ? -2.061 -42.844 -18.422 1 46.09 423 PHE A O 1
ATOM 3248 N N . LEU A 1 424 ? -1.185 -41 -17.469 1 51.19 424 LEU A N 1
ATOM 3249 C CA . LEU A 1 424 ? -2.523 -40.5 -17.203 1 51.19 424 LEU A CA 1
ATOM 3250 C C . LEU A 1 424 ? -3.209 -40.094 -18.516 1 51.19 424 LEU A C 1
ATOM 3252 O O . LEU A 1 424 ? -4.426 -40.25 -18.656 1 51.19 424 LEU A O 1
ATOM 3256 N N . ASP A 1 425 ? -2.387 -39.656 -19.422 1 49.47 425 ASP A N 1
ATOM 3257 C CA . ASP A 1 425 ? -2.926 -39.375 -20.734 1 49.47 425 ASP A CA 1
ATOM 3258 C C . ASP A 1 425 ? -3.213 -40.656 -21.516 1 49.47 425 ASP A C 1
ATOM 3260 O O . ASP A 1 425 ? -4.199 -40.719 -22.25 1 49.47 425 ASP A O 1
ATOM 3264 N N . GLU A 1 426 ? -2.281 -41.625 -21.438 1 47.25 426 GLU A N 1
ATOM 3265 C CA . GLU A 1 426 ? -2.434 -42.906 -22.156 1 47.25 426 GLU A CA 1
ATOM 3266 C C . GLU A 1 426 ? -3.479 -43.781 -21.5 1 47.25 426 GLU A C 1
ATOM 3268 O O . GLU A 1 426 ? -4.059 -44.656 -22.141 1 47.25 426 GLU A O 1
ATOM 3273 N N . SER A 1 427 ? -3.588 -43.688 -20.172 1 49.56 427 SER A N 1
ATOM 3274 C CA . SER A 1 427 ? -4.504 -44.625 -19.5 1 49.56 427 SER A CA 1
ATOM 3275 C C . SER A 1 427 ? -5.957 -44.25 -19.766 1 49.56 427 SER A C 1
ATOM 3277 O O . SER A 1 427 ? -6.875 -44.844 -19.203 1 49.56 427 SER A O 1
ATOM 3279 N N . GLY A 1 428 ? -6.16 -43.469 -20.75 1 51.75 428 GLY A N 1
ATOM 3280 C CA . GLY A 1 428 ? -7.531 -43.125 -21.078 1 51.75 428 GLY A CA 1
ATOM 3281 C C . GLY A 1 428 ? -8.18 -42.219 -20.047 1 51.75 428 GLY A C 1
ATOM 3282 O O . GLY A 1 428 ? -9.398 -42.031 -20.062 1 51.75 428 GLY A O 1
ATOM 3283 N N . LEU A 1 429 ? -7.406 -41.938 -19.141 1 55.38 429 LEU A N 1
ATOM 3284 C CA . LEU A 1 429 ? -7.973 -41.094 -18.109 1 55.38 429 LEU A CA 1
ATOM 3285 C C . LEU A 1 429 ? -8.078 -39.625 -18.578 1 55.38 429 LEU A C 1
ATOM 3287 O O . LEU A 1 429 ? -7.168 -39.125 -19.25 1 55.38 429 LEU A O 1
ATOM 3291 N N . GLN A 1 430 ? -9.297 -39.312 -18.703 1 55.09 430 GLN A N 1
ATOM 3292 C CA . GLN A 1 430 ? -9.57 -37.938 -19.141 1 55.09 430 GLN A CA 1
ATOM 3293 C C . GLN A 1 430 ? -10.25 -37.125 -18.031 1 55.09 430 GLN A C 1
ATOM 3295 O O . GLN A 1 430 ? -10.828 -37.688 -17.109 1 55.09 430 GLN A O 1
ATOM 3300 N N . TYR A 1 431 ? -9.812 -36.031 -17.891 1 54.12 431 TYR A N 1
ATOM 3301 C CA . TYR A 1 431 ? -10.594 -35.156 -17.016 1 54.12 431 TYR A CA 1
ATOM 3302 C C . TYR A 1 431 ? -12.062 -35.156 -17.422 1 54.12 431 TYR A C 1
ATOM 3304 O O . TYR A 1 431 ? -12.398 -34.781 -18.547 1 54.12 431 TYR A O 1
ATOM 3312 N N . VAL A 1 432 ? -12.812 -36 -16.547 1 52.25 432 VAL A N 1
ATOM 3313 C CA . VAL A 1 432 ? -14.242 -36.062 -16.828 1 52.25 432 VAL A CA 1
ATOM 3314 C C . VAL A 1 432 ? -14.984 -35.031 -16 1 52.25 432 VAL A C 1
ATOM 3316 O O . VAL A 1 432 ? -14.727 -34.875 -14.805 1 52.25 432 VAL A O 1
ATOM 3319 N N . PRO A 1 433 ? -15.758 -34.281 -16.625 1 49.66 433 PRO A N 1
ATOM 3320 C CA . PRO A 1 433 ? -16.578 -33.312 -15.898 1 49.66 433 PRO A CA 1
ATOM 3321 C C . PRO A 1 433 ? -17.406 -33.938 -14.789 1 49.66 433 PRO A C 1
ATOM 3323 O O . PRO A 1 433 ? -17.719 -35.125 -14.859 1 49.66 433 PRO A O 1
ATOM 3326 N N . PRO A 1 434 ? -17.5 -33.281 -13.539 1 50 434 PRO A N 1
ATOM 3327 C CA . PRO A 1 434 ? -18.328 -33.906 -12.492 1 50 434 PRO A CA 1
ATOM 3328 C C . PRO A 1 434 ? -19.672 -34.406 -13.008 1 50 434 PRO A C 1
ATOM 3330 O O . PRO A 1 434 ? -20.391 -33.688 -13.688 1 50 434 PRO A O 1
ATOM 3333 N N . ALA A 1 435 ? -19.984 -35.656 -12.969 1 50.41 435 ALA A N 1
ATOM 3334 C CA . ALA A 1 435 ? -21.156 -36.344 -13.477 1 50.41 435 ALA A CA 1
ATOM 3335 C C . ALA A 1 435 ? -22.328 -36.25 -12.508 1 50.41 435 ALA A C 1
ATOM 3337 O O . ALA A 1 435 ? -23.312 -36.969 -12.633 1 50.41 435 ALA A O 1
ATOM 3338 N N . TRP A 1 436 ? -22.344 -35.219 -11.672 1 50.28 436 TRP A N 1
ATOM 3339 C CA . TRP A 1 436 ? -23.469 -35.156 -10.75 1 50.28 436 TRP A CA 1
ATOM 3340 C C . TRP A 1 436 ? -24.781 -35 -11.5 1 50.28 436 TRP A C 1
ATOM 3342 O O . TRP A 1 436 ? -24.859 -34.188 -12.445 1 50.28 436 TRP A O 1
ATOM 3352 N N . PRO A 1 437 ? -25.75 -35.594 -11.109 1 56.31 437 PRO A N 1
ATOM 3353 C CA . PRO A 1 437 ? -25.906 -36.5 -9.945 1 56.31 437 PRO A CA 1
ATOM 3354 C C . PRO A 1 437 ? -25.328 -37.875 -10.188 1 56.31 437 PRO A C 1
ATOM 3356 O O . PRO A 1 437 ? -25.438 -38.75 -9.328 1 56.31 437 PRO A O 1
ATOM 3359 N N . ASN A 1 438 ? -24.922 -37.969 -11.391 1 57.16 438 ASN A N 1
ATOM 3360 C CA . ASN A 1 438 ? -24.359 -39.281 -11.648 1 57.16 438 ASN A CA 1
ATOM 3361 C C . ASN A 1 438 ? -22.969 -39.438 -11.055 1 57.16 438 ASN A C 1
ATOM 3363 O O . ASN A 1 438 ? -22.312 -38.438 -10.719 1 57.16 438 ASN A O 1
ATOM 3367 N N . ALA A 1 439 ? -22.672 -40.625 -10.758 1 57.91 439 ALA A N 1
ATOM 3368 C CA . ALA A 1 439 ? -21.344 -40.906 -10.234 1 57.91 439 ALA A CA 1
ATOM 3369 C C . ALA A 1 439 ? -20.266 -40.562 -11.25 1 57.91 439 ALA A C 1
ATOM 3371 O O . ALA A 1 439 ? -20.469 -40.719 -12.461 1 57.91 439 ALA A O 1
ATOM 3372 N N . GLN A 1 440 ? -19.172 -39.812 -10.891 1 61.12 440 GLN A N 1
ATOM 3373 C CA . GLN A 1 440 ? -18.047 -39.469 -11.75 1 61.12 440 GLN A CA 1
ATOM 3374 C C . GLN A 1 440 ? -17.516 -40.719 -12.469 1 61.12 440 GLN A C 1
ATOM 3376 O O . GLN A 1 440 ? -17.359 -41.781 -11.852 1 61.12 440 GLN A O 1
ATOM 3381 N N . PRO A 1 441 ? -17.484 -40.719 -13.734 1 62.91 441 PRO A N 1
ATOM 3382 C CA . PRO A 1 441 ? -16.969 -41.875 -14.469 1 62.91 441 PRO A CA 1
ATOM 3383 C C . PRO A 1 441 ? -15.602 -42.344 -13.969 1 62.91 441 PRO A C 1
ATOM 3385 O O . PRO A 1 441 ? -14.82 -41.5 -13.477 1 62.91 441 PRO A O 1
ATOM 3388 N N . PRO A 1 442 ? -15.367 -43.594 -14 1 62.97 442 PRO A N 1
ATOM 3389 C CA . PRO A 1 442 ? -14.117 -44.156 -13.469 1 62.97 442 PRO A CA 1
ATOM 3390 C C . PRO A 1 442 ? -12.883 -43.625 -14.203 1 62.97 442 PRO A C 1
ATOM 3392 O O . PRO A 1 442 ? -11.781 -43.656 -13.656 1 62.97 442 PRO A O 1
ATOM 3395 N N . HIS A 1 443 ? -13.117 -43.094 -15.383 1 62.41 443 HIS A N 1
ATOM 3396 C CA . HIS A 1 443 ? -11.961 -42.656 -16.156 1 62.41 443 HIS A CA 1
ATOM 3397 C C . HIS A 1 443 ? -11.609 -41.188 -15.844 1 62.41 443 HIS A C 1
ATOM 3399 O O . HIS A 1 443 ? -10.719 -40.625 -16.469 1 62.41 443 HIS A O 1
ATOM 3405 N N . ASP A 1 444 ? -12.227 -40.781 -14.859 1 65.25 444 ASP A N 1
ATOM 3406 C CA . ASP A 1 444 ? -11.898 -39.406 -14.406 1 65.25 444 ASP A CA 1
ATOM 3407 C C . ASP A 1 444 ? -10.578 -39.406 -13.641 1 65.25 444 ASP A C 1
ATOM 3409 O O . ASP A 1 444 ? -10.422 -40.125 -12.648 1 65.25 444 ASP A O 1
ATOM 3413 N N . ILE A 1 445 ? -9.719 -38.562 -14.148 1 69 445 ILE A N 1
ATOM 3414 C CA . ILE A 1 445 ? -8.398 -38.438 -13.555 1 69 445 ILE A CA 1
ATOM 3415 C C . ILE A 1 445 ? -8.523 -38.125 -12.07 1 69 445 ILE A C 1
ATOM 3417 O O . ILE A 1 445 ? -7.672 -38.5 -11.266 1 69 445 ILE A O 1
ATOM 3421 N N . ARG A 1 446 ? -9.602 -37.562 -11.711 1 69.69 446 ARG A N 1
ATOM 3422 C CA . ARG A 1 446 ? -9.805 -37.156 -10.32 1 69.69 446 ARG A CA 1
ATOM 3423 C C . ARG A 1 446 ? -9.969 -38.375 -9.422 1 69.69 446 ARG A C 1
ATOM 3425 O O . ARG A 1 446 ? -9.602 -38.344 -8.242 1 69.69 446 ARG A O 1
ATOM 3432 N N . ASN A 1 447 ? -10.555 -39.312 -10.016 1 69.81 447 ASN A N 1
ATOM 3433 C CA . ASN A 1 447 ? -10.688 -40.562 -9.258 1 69.81 447 ASN A CA 1
ATOM 3434 C C . ASN A 1 447 ? -9.32 -41.156 -8.93 1 69.81 447 ASN A C 1
ATOM 3436 O O . ASN A 1 447 ? -9.102 -41.656 -7.824 1 69.81 447 ASN A O 1
ATOM 3440 N N . VAL A 1 448 ? -8.5 -41.031 -9.969 1 69.94 448 VAL A N 1
ATOM 3441 C CA . VAL A 1 448 ? -7.156 -41.562 -9.766 1 69.94 448 VAL A CA 1
ATOM 3442 C C . VAL A 1 448 ? -6.406 -40.719 -8.75 1 69.94 448 VAL A C 1
ATOM 3444 O O . VAL A 1 448 ? -5.73 -41.25 -7.859 1 69.94 448 VAL A O 1
ATOM 3447 N N . ILE A 1 449 ? -6.586 -39.5 -8.812 1 75.94 449 ILE A N 1
ATOM 3448 C CA . ILE A 1 449 ? -5.91 -38.562 -7.91 1 75.94 449 ILE A CA 1
ATOM 3449 C C . ILE A 1 449 ? -6.422 -38.75 -6.484 1 75.94 449 ILE A C 1
ATOM 3451 O O . ILE A 1 449 ? -5.645 -38.719 -5.531 1 75.94 449 ILE A O 1
ATOM 3455 N N . LYS A 1 450 ? -7.676 -39 -6.387 1 73.12 450 LYS A N 1
ATOM 3456 C CA . LYS A 1 450 ? -8.273 -39.188 -5.066 1 73.12 450 LYS A CA 1
ATOM 3457 C C . LYS A 1 450 ? -7.852 -40.5 -4.445 1 73.12 450 LYS A C 1
ATOM 3459 O O . LYS A 1 450 ? -7.613 -40.594 -3.238 1 73.12 450 LYS A O 1
ATOM 3464 N N . THR A 1 451 ? -7.684 -41.469 -5.254 1 76.75 451 THR A N 1
ATOM 3465 C CA . THR A 1 451 ? -7.445 -42.812 -4.73 1 76.75 451 THR A CA 1
ATOM 3466 C C . THR A 1 451 ? -5.949 -43.094 -4.629 1 76.75 451 THR A C 1
ATOM 3468 O O . THR A 1 451 ? -5.531 -43.969 -3.883 1 76.75 451 THR A O 1
ATOM 3471 N N . GLN A 1 452 ? -5.191 -42.344 -5.379 1 81.31 452 GLN A N 1
ATOM 3472 C CA . GLN A 1 452 ? -3.75 -42.562 -5.375 1 81.31 452 GLN A CA 1
ATOM 3473 C C . GLN A 1 452 ? -3.002 -41.281 -4.969 1 81.31 452 GLN A C 1
ATOM 3475 O O . GLN A 1 452 ? -2.582 -40.5 -5.828 1 81.31 452 GLN A O 1
ATOM 3480 N N . PRO A 1 453 ? -2.75 -41.156 -3.746 1 85.12 453 PRO A N 1
ATOM 3481 C CA . PRO A 1 453 ? -2.088 -39.938 -3.252 1 85.12 453 PRO A CA 1
ATOM 3482 C C . PRO A 1 453 ? -0.709 -39.75 -3.871 1 85.12 453 PRO A C 1
ATOM 3484 O O . PRO A 1 453 ? -0.275 -38.594 -4.043 1 85.12 453 PRO A O 1
ATOM 3487 N N . ALA A 1 454 ? -0.05 -40.812 -4.242 1 85.31 454 ALA A N 1
ATOM 3488 C CA . ALA A 1 454 ? 1.273 -40.688 -4.848 1 85.31 454 ALA A CA 1
ATOM 3489 C C . ALA A 1 454 ? 1.189 -40.062 -6.223 1 85.31 454 ALA A C 1
ATOM 3491 O O . ALA A 1 454 ? 2.076 -39.281 -6.609 1 85.31 454 ALA A O 1
ATOM 3492 N N . GLN A 1 455 ? 0.155 -40.344 -6.906 1 83.88 455 GLN A N 1
ATOM 3493 C CA . GLN A 1 455 ? -0.036 -39.781 -8.227 1 83.88 455 GLN A CA 1
ATOM 3494 C C . GLN A 1 455 ? -0.388 -38.281 -8.117 1 83.88 455 GLN A C 1
ATOM 3496 O O . GLN A 1 455 ? 0.041 -37.469 -8.945 1 83.88 455 GLN A O 1
ATOM 3501 N N . ARG A 1 456 ? -1.191 -38 -7.152 1 88 456 ARG A N 1
ATOM 3502 C CA . ARG A 1 456 ? -1.507 -36.594 -6.902 1 88 456 ARG A CA 1
ATOM 3503 C C . ARG A 1 456 ? -0.243 -35.781 -6.617 1 88 456 ARG A C 1
ATOM 3505 O O . ARG A 1 456 ? -0.071 -34.688 -7.145 1 88 456 ARG A O 1
ATOM 3512 N N . ARG A 1 457 ? 0.596 -36.375 -5.848 1 90.75 457 ARG A N 1
ATOM 3513 C CA . ARG A 1 457 ? 1.837 -35.719 -5.484 1 90.75 457 ARG A CA 1
ATOM 3514 C C . ARG A 1 457 ? 2.736 -35.531 -6.699 1 90.75 457 ARG A C 1
ATOM 3516 O O . ARG A 1 457 ? 3.363 -34.469 -6.863 1 90.75 457 ARG A O 1
ATOM 3523 N N . ARG A 1 458 ? 2.838 -36.469 -7.473 1 86.69 458 ARG A N 1
ATOM 3524 C CA . ARG A 1 458 ? 3.633 -36.375 -8.688 1 86.69 458 ARG A CA 1
ATOM 3525 C C . ARG A 1 458 ? 3.113 -35.281 -9.594 1 86.69 458 ARG A C 1
ATOM 3527 O O . ARG A 1 458 ? 3.9 -34.531 -10.188 1 86.69 458 ARG A O 1
ATOM 3534 N N . LEU A 1 459 ? 1.775 -35.25 -9.703 1 85.94 459 LEU A N 1
ATOM 3535 C CA . LEU A 1 459 ? 1.152 -34.188 -10.484 1 85.94 459 LEU A CA 1
ATOM 3536 C C . LEU A 1 459 ? 1.49 -32.812 -9.906 1 85.94 459 LEU A C 1
ATOM 3538 O O . LEU A 1 459 ? 1.801 -31.875 -10.648 1 85.94 459 LEU A O 1
ATOM 3542 N N . GLN A 1 460 ? 1.426 -32.688 -8.633 1 91.94 460 GLN A N 1
ATOM 3543 C CA . GLN A 1 460 ? 1.731 -31.422 -7.957 1 91.94 460 GLN A CA 1
ATOM 3544 C C . GLN A 1 460 ? 3.189 -31.031 -8.172 1 91.94 460 GLN A C 1
ATOM 3546 O O . GLN A 1 460 ? 3.492 -29.844 -8.367 1 91.94 460 GLN A O 1
ATOM 3551 N N . TYR A 1 461 ? 4.086 -32.031 -8.188 1 91.75 461 TYR A N 1
ATOM 3552 C CA . TYR A 1 461 ? 5.488 -31.75 -8.477 1 91.75 461 TYR A CA 1
ATOM 3553 C C . TYR A 1 461 ? 5.66 -31.219 -9.898 1 91.75 461 TYR A C 1
ATOM 3555 O O . TYR A 1 461 ? 6.441 -30.281 -10.125 1 91.75 461 TYR A O 1
ATOM 3563 N N . GLU A 1 462 ? 4.898 -31.766 -10.82 1 88.5 462 GLU A N 1
ATOM 3564 C CA . GLU A 1 462 ? 4.996 -31.328 -12.211 1 88.5 462 GLU A CA 1
ATOM 3565 C C . GLU A 1 462 ? 4.547 -29.875 -12.359 1 88.5 462 GLU A C 1
ATOM 3567 O O . GLU A 1 462 ? 5.145 -29.109 -13.117 1 88.5 462 GLU A O 1
ATOM 3572 N N . ILE A 1 463 ? 3.512 -29.547 -11.672 1 89.19 463 ILE A N 1
ATOM 3573 C CA . ILE A 1 463 ? 3.002 -28.172 -11.703 1 89.19 463 ILE A CA 1
ATOM 3574 C C . ILE A 1 463 ? 4.051 -27.219 -11.141 1 89.19 463 ILE A C 1
ATOM 3576 O O . ILE A 1 463 ? 4.301 -26.156 -11.703 1 89.19 463 ILE A O 1
ATOM 3580 N N . GLN A 1 464 ? 4.664 -27.609 -10.039 1 93.75 464 GLN A N 1
ATOM 3581 C CA . GLN A 1 464 ? 5.676 -26.766 -9.398 1 93.75 464 GLN A CA 1
ATOM 3582 C C . GLN A 1 464 ? 6.926 -26.656 -10.266 1 93.75 464 GLN A C 1
ATOM 3584 O O . GLN A 1 464 ? 7.562 -25.609 -10.312 1 93.75 464 GLN A O 1
ATOM 3589 N N . LYS A 1 465 ? 7.262 -27.781 -10.961 1 91.19 465 LYS A N 1
ATOM 3590 C CA . LYS A 1 465 ? 8.391 -27.766 -11.883 1 91.19 465 LYS A CA 1
ATOM 3591 C C . LYS A 1 465 ? 8.203 -26.688 -12.961 1 91.19 465 LYS A C 1
ATOM 3593 O O . LYS A 1 465 ? 9.109 -25.906 -13.219 1 91.19 465 LYS A O 1
ATOM 3598 N N . ALA A 1 466 ? 7.043 -26.75 -13.5 1 87.5 466 ALA A N 1
ATOM 3599 C CA . ALA A 1 466 ? 6.738 -25.766 -14.539 1 87.5 466 ALA A CA 1
ATOM 3600 C C . ALA A 1 466 ? 6.855 -24.344 -14.008 1 87.5 466 ALA A C 1
ATOM 3602 O O . ALA A 1 466 ? 7.418 -23.469 -14.672 1 87.5 466 ALA A O 1
ATOM 3603 N N . ASN A 1 467 ? 6.352 -24.109 -12.859 1 92.44 467 ASN A N 1
ATOM 3604 C CA . ASN A 1 467 ? 6.379 -22.797 -12.25 1 92.44 467 ASN A CA 1
ATOM 3605 C C . ASN A 1 467 ? 7.805 -22.344 -11.945 1 92.44 467 ASN A C 1
ATOM 3607 O O . ASN A 1 467 ? 8.18 -21.203 -12.234 1 92.44 467 ASN A O 1
ATOM 3611 N N . ILE A 1 468 ? 8.617 -23.25 -11.344 1 94.69 468 ILE A N 1
ATOM 3612 C CA . ILE A 1 468 ? 9.977 -22.922 -10.922 1 94.69 468 ILE A CA 1
ATOM 3613 C C . ILE A 1 468 ? 10.836 -22.594 -12.141 1 94.69 468 ILE A C 1
ATOM 3615 O O . ILE A 1 468 ? 11.5 -21.547 -12.18 1 94.69 468 ILE A O 1
ATOM 3619 N N . PHE A 1 469 ? 10.789 -23.406 -13.141 1 92.12 469 PHE A N 1
ATOM 3620 C CA . PHE A 1 469 ? 11.664 -23.234 -14.297 1 92.12 469 PHE A CA 1
ATOM 3621 C C . PHE A 1 469 ? 11.25 -22.031 -15.117 1 92.12 469 PHE A C 1
ATOM 3623 O O . PHE A 1 469 ? 12.102 -21.281 -15.602 1 92.12 469 PHE A O 1
ATOM 3630 N N . MET A 1 470 ? 9.992 -21.859 -15.227 1 90.44 470 MET A N 1
ATOM 3631 C CA . MET A 1 470 ? 9.555 -20.688 -15.984 1 90.44 470 MET A CA 1
ATOM 3632 C C . MET A 1 470 ? 9.852 -19.406 -15.227 1 90.44 470 MET A C 1
ATOM 3634 O O . MET A 1 470 ? 10.203 -18.391 -15.828 1 90.44 470 MET A O 1
ATOM 3638 N N . SER A 1 471 ? 9.617 -19.391 -13.93 1 93.94 471 SER A N 1
ATOM 3639 C CA . SER A 1 471 ? 9.938 -18.234 -13.117 1 93.94 471 SER A CA 1
ATOM 3640 C C . SER A 1 471 ? 11.43 -17.906 -13.18 1 93.94 471 SER A C 1
ATOM 3642 O O . SER A 1 471 ? 11.812 -16.734 -13.242 1 93.94 471 SER A O 1
ATOM 3644 N N . GLN A 1 472 ? 12.219 -18.969 -13.102 1 95.56 472 GLN A N 1
ATOM 3645 C CA . GLN A 1 472 ? 13.664 -18.797 -13.172 1 95.56 472 GLN A CA 1
ATOM 3646 C C . GLN A 1 472 ? 14.078 -18.234 -14.531 1 95.56 472 GLN A C 1
ATOM 3648 O O . GLN A 1 472 ? 14.922 -17.328 -14.602 1 95.56 472 GLN A O 1
ATOM 3653 N N . LEU A 1 473 ? 13.492 -18.75 -15.547 1 92.94 473 LEU A N 1
ATOM 3654 C CA . LEU A 1 473 ? 13.789 -18.281 -16.891 1 92.94 473 LEU A CA 1
ATOM 3655 C C . LEU A 1 473 ? 13.359 -16.828 -17.078 1 92.94 473 LEU A C 1
ATOM 3657 O O . LEU A 1 473 ? 14.086 -16.016 -17.656 1 92.94 473 LEU A O 1
ATOM 3661 N N . ALA A 1 474 ? 12.188 -16.547 -16.625 1 93 474 ALA A N 1
ATOM 3662 C CA . ALA A 1 474 ? 11.68 -15.188 -16.719 1 93 474 ALA A CA 1
ATOM 3663 C C . ALA A 1 474 ? 12.57 -14.211 -15.953 1 93 474 ALA A C 1
ATOM 3665 O O . ALA A 1 474 ? 12.805 -13.086 -16.406 1 93 474 ALA A O 1
ATOM 3666 N N . THR A 1 475 ? 13.039 -14.578 -14.789 1 96.12 475 THR A N 1
ATOM 3667 C CA . THR A 1 475 ? 13.906 -13.734 -13.977 1 96.12 475 THR A CA 1
ATOM 3668 C C . THR A 1 475 ? 15.25 -13.523 -14.656 1 96.12 475 THR A C 1
ATOM 3670 O O . THR A 1 475 ? 15.789 -12.406 -14.648 1 96.12 475 THR A O 1
ATOM 3673 N N . ARG A 1 476 ? 15.812 -14.57 -15.25 1 95.69 476 ARG A N 1
ATOM 3674 C CA . ARG A 1 476 ? 17.047 -14.445 -16.016 1 95.69 476 ARG A CA 1
ATOM 3675 C C . ARG A 1 476 ? 16.859 -13.477 -17.188 1 95.69 476 ARG A C 1
ATOM 3677 O O . ARG A 1 476 ? 17.703 -12.602 -17.406 1 95.69 476 ARG A O 1
ATOM 3684 N N . SER A 1 477 ? 15.789 -13.711 -17.875 1 92.94 477 SER A N 1
ATOM 3685 C CA . SER A 1 477 ? 15.484 -12.828 -19 1 92.94 477 SER A CA 1
ATOM 3686 C C . SER A 1 477 ? 15.352 -11.375 -18.531 1 92.94 477 SER A C 1
ATOM 3688 O O . SER A 1 477 ? 15.766 -10.461 -19.25 1 92.94 477 SER A O 1
ATOM 3690 N N . HIS A 1 478 ? 14.766 -11.188 -17.422 1 92.62 478 HIS A N 1
ATOM 3691 C CA . HIS A 1 478 ? 14.602 -9.852 -16.875 1 92.62 478 HIS A CA 1
ATOM 3692 C C . HIS A 1 478 ? 15.945 -9.188 -16.609 1 92.62 478 HIS A C 1
ATOM 3694 O O . HIS A 1 478 ? 16.141 -8.016 -16.938 1 92.62 478 HIS A O 1
ATOM 3700 N N . PHE A 1 479 ? 16.875 -9.898 -15.992 1 94.75 479 PHE A N 1
ATOM 3701 C CA . PHE A 1 479 ? 18.203 -9.367 -15.719 1 94.75 479 PHE A CA 1
ATOM 3702 C C . PHE A 1 479 ? 18.922 -9 -17.016 1 94.75 479 PHE A C 1
ATOM 3704 O O . PHE A 1 479 ? 19.578 -7.961 -17.094 1 94.75 479 PHE A O 1
ATOM 3711 N N . VAL A 1 480 ? 18.766 -9.82 -18 1 92.88 480 VAL A N 1
ATOM 3712 C CA . VAL A 1 480 ? 19.438 -9.609 -19.281 1 92.88 480 VAL A CA 1
ATOM 3713 C C . VAL A 1 480 ? 18.844 -8.367 -19.953 1 92.88 480 VAL A C 1
ATOM 3715 O O . VAL A 1 480 ? 19.594 -7.516 -20.453 1 92.88 480 VAL A O 1
ATOM 3718 N N . GLU A 1 481 ? 17.594 -8.32 -19.953 1 88.94 481 GLU A N 1
ATOM 3719 C CA . GLU A 1 481 ? 16.922 -7.168 -20.562 1 88.94 481 GLU A CA 1
ATOM 3720 C C . GLU A 1 481 ? 17.312 -5.871 -19.844 1 88.94 481 GLU A C 1
ATOM 3722 O O . GLU A 1 481 ? 17.562 -4.855 -20.5 1 88.94 481 GLU A O 1
ATOM 3727 N N . LEU A 1 482 ? 17.219 -5.93 -18.594 1 90.06 482 LEU A N 1
ATOM 3728 C CA . LEU A 1 482 ? 17.578 -4.754 -17.812 1 90.06 482 LEU A CA 1
ATOM 3729 C C . LEU A 1 482 ? 19.016 -4.32 -18.109 1 90.06 482 LEU A C 1
ATOM 3731 O O . LEU A 1 482 ? 19.297 -3.127 -18.219 1 90.06 482 LEU A O 1
ATOM 3735 N N . TYR A 1 483 ? 19.953 -5.262 -18.219 1 92.31 483 TYR A N 1
ATOM 3736 C CA . TYR A 1 483 ? 21.359 -4.977 -18.531 1 92.31 483 TYR A CA 1
ATOM 3737 C C . TYR A 1 483 ? 21.484 -4.242 -19.859 1 92.31 483 TYR A C 1
ATOM 3739 O O . TYR A 1 483 ? 22.156 -3.211 -19.953 1 92.31 483 TYR A O 1
ATOM 3747 N N . PHE A 1 484 ? 20.844 -4.738 -20.859 1 89.06 484 PHE A N 1
ATOM 3748 C CA . PHE A 1 484 ? 21 -4.16 -22.188 1 89.06 484 PHE A CA 1
ATOM 3749 C C . PHE A 1 484 ? 20.312 -2.799 -22.266 1 89.06 484 PHE A C 1
ATOM 3751 O O . PHE A 1 484 ? 20.812 -1.892 -22.938 1 89.06 484 PHE A O 1
ATOM 3758 N N . ASN A 1 485 ? 19.188 -2.654 -21.625 1 85.06 485 ASN A N 1
ATOM 3759 C CA . ASN A 1 485 ? 18.531 -1.352 -21.578 1 85.06 485 ASN A CA 1
ATOM 3760 C C . ASN A 1 485 ? 19.422 -0.302 -20.906 1 85.06 485 ASN A C 1
ATOM 3762 O O . ASN A 1 485 ? 19.547 0.82 -21.406 1 85.06 485 ASN A O 1
ATOM 3766 N N . LEU A 1 486 ? 19.969 -0.679 -19.781 1 88.19 486 LEU A N 1
ATOM 3767 C CA . LEU A 1 486 ? 20.828 0.247 -19.047 1 88.19 486 LEU A CA 1
ATOM 3768 C C . LEU A 1 486 ? 22.109 0.523 -19.812 1 88.19 486 LEU A C 1
ATOM 3770 O O . LEU A 1 486 ? 22.656 1.632 -19.766 1 88.19 486 LEU A O 1
ATOM 3774 N N . ARG A 1 487 ? 22.609 -0.443 -20.484 1 88.62 487 ARG A N 1
ATOM 3775 C CA . ARG A 1 487 ? 23.797 -0.265 -21.312 1 88.62 487 ARG A CA 1
ATOM 3776 C C . ARG A 1 487 ? 23.516 0.738 -22.438 1 88.62 487 ARG A C 1
ATOM 3778 O O . ARG A 1 487 ? 24.359 1.588 -22.734 1 88.62 487 ARG A O 1
ATOM 3785 N N . ASP A 1 488 ? 22.422 0.625 -23.031 1 84.44 488 ASP A N 1
ATOM 3786 C CA . ASP A 1 488 ? 22.047 1.557 -24.094 1 84.44 488 ASP A CA 1
ATOM 3787 C C . ASP A 1 488 ? 21.984 2.99 -23.562 1 84.44 488 ASP A C 1
ATOM 3789 O O . ASP A 1 488 ? 22.422 3.922 -24.234 1 84.44 488 ASP A O 1
ATOM 3793 N N . ILE A 1 489 ? 21.406 3.115 -22.438 1 83.56 489 ILE A N 1
ATOM 3794 C CA . ILE A 1 489 ? 21.312 4.434 -21.828 1 83.56 489 ILE A CA 1
ATOM 3795 C C . ILE A 1 489 ? 22.719 4.969 -21.562 1 83.56 489 ILE A C 1
ATOM 3797 O O . ILE A 1 489 ? 23.016 6.137 -21.828 1 83.56 489 ILE A O 1
ATOM 3801 N N . HIS A 1 490 ? 23.562 4.145 -21.062 1 86.06 490 HIS A N 1
ATOM 3802 C CA . HIS A 1 490 ? 24.938 4.523 -20.766 1 86.06 490 HIS A CA 1
ATOM 3803 C C . HIS A 1 490 ? 25.688 4.941 -22.031 1 86.06 490 HIS A C 1
ATOM 3805 O O . HIS A 1 490 ? 26.391 5.945 -22.047 1 86.06 490 HIS A O 1
ATOM 3811 N N . LEU A 1 491 ? 25.484 4.199 -23.047 1 85.19 491 LEU A N 1
ATOM 3812 C CA . LEU A 1 491 ? 26.156 4.496 -24.312 1 85.19 491 LEU A CA 1
ATOM 3813 C C . LEU A 1 491 ? 25.625 5.793 -24.922 1 85.19 491 LEU A C 1
ATOM 3815 O O . LEU A 1 491 ? 26.391 6.578 -25.484 1 85.19 491 LEU A O 1
ATOM 3819 N N . ALA A 1 492 ? 24.406 5.988 -24.75 1 82.19 492 ALA A N 1
ATOM 3820 C CA . ALA A 1 492 ? 23.812 7.23 -25.25 1 82.19 492 ALA A CA 1
ATOM 3821 C C . ALA A 1 492 ? 24.344 8.438 -24.469 1 82.19 492 ALA A C 1
ATOM 3823 O O . ALA A 1 492 ? 24.594 9.492 -25.047 1 82.19 492 ALA A O 1
ATOM 3824 N N . GLU A 1 493 ? 24.469 8.297 -23.203 1 82.5 493 GLU A N 1
ATOM 3825 C CA . GLU A 1 493 ? 24.984 9.359 -22.344 1 82.5 493 GLU A CA 1
ATOM 3826 C C . GLU A 1 493 ? 26.453 9.656 -22.672 1 82.5 493 GLU A C 1
ATOM 3828 O O . GLU A 1 493 ? 26.891 10.812 -22.625 1 82.5 493 GLU A O 1
ATOM 3833 N N . GLN A 1 494 ? 27.25 8.672 -22.969 1 81.5 494 GLN A N 1
ATOM 3834 C CA . GLN A 1 494 ? 28.641 8.828 -23.344 1 81.5 494 GLN A CA 1
ATOM 3835 C C . GLN A 1 494 ? 28.781 9.562 -24.672 1 81.5 494 GLN A C 1
ATOM 3837 O O . GLN A 1 494 ? 29.672 10.391 -24.859 1 81.5 494 GLN A O 1
ATOM 3842 N N . GLN A 1 495 ? 27.906 9.188 -25.5 1 79.81 495 GLN A N 1
ATOM 3843 C CA . GLN A 1 495 ? 27.938 9.836 -26.797 1 79.81 495 GLN A CA 1
ATOM 3844 C C . GLN A 1 495 ? 27.562 11.312 -26.688 1 79.81 495 GLN A C 1
ATOM 3846 O O . GLN A 1 495 ? 28.172 12.164 -27.344 1 79.81 495 GLN A O 1
ATOM 3851 N N . ASN A 1 496 ? 26.672 11.594 -25.812 1 76.5 496 ASN A N 1
ATOM 3852 C CA . ASN A 1 496 ? 26.266 12.977 -25.594 1 76.5 496 ASN A CA 1
ATOM 3853 C C . ASN A 1 496 ? 27.359 13.781 -24.891 1 76.5 496 ASN A C 1
ATOM 3855 O O . ASN A 1 496 ? 27.531 14.969 -25.188 1 76.5 496 ASN A O 1
ATOM 3859 N N . SER A 1 497 ? 28 13.188 -23.891 1 72 497 SER A N 1
ATOM 3860 C CA . SER A 1 497 ? 29.094 13.859 -23.172 1 72 497 SER A CA 1
ATOM 3861 C C . SER A 1 497 ? 30.266 14.117 -24.109 1 72 497 SER A C 1
ATOM 3863 O O . SER A 1 497 ? 30.969 15.125 -23.969 1 72 497 SER A O 1
ATOM 3865 N N . LEU A 1 498 ? 30.609 13.133 -24.922 1 63.75 498 LEU A N 1
ATOM 3866 C CA . LEU A 1 498 ? 31.672 13.312 -25.906 1 63.75 498 LEU A CA 1
ATOM 3867 C C . LEU A 1 498 ? 31.359 14.453 -26.859 1 63.75 498 LEU A C 1
ATOM 3869 O O . LEU A 1 498 ? 32.25 15.18 -27.281 1 63.75 498 LEU A O 1
ATOM 3873 N N . VAL A 1 499 ? 30.141 14.531 -27.094 1 60.53 499 VAL A N 1
ATOM 3874 C CA . VAL A 1 499 ? 29.719 15.617 -27.984 1 60.53 499 VAL A CA 1
ATOM 3875 C C . VAL A 1 499 ? 29.828 16.953 -27.25 1 60.53 499 VAL A C 1
ATOM 3877 O O . VAL A 1 499 ? 30.25 17.953 -27.844 1 60.53 499 VAL A O 1
ATOM 3880 N N . GLU A 1 500 ? 29.422 16.875 -25.938 1 59.41 500 GLU A N 1
ATOM 3881 C CA . GLU A 1 500 ? 29.484 18.109 -25.172 1 59.41 500 GLU A CA 1
ATOM 3882 C C . GLU A 1 500 ? 30.906 18.375 -24.672 1 59.41 500 GLU A C 1
ATOM 3884 O O . GLU A 1 500 ? 31.328 19.531 -24.578 1 59.41 500 GLU A O 1
ATOM 3889 N N . SER A 1 501 ? 31.484 17.359 -23.891 1 55.56 501 SER A N 1
ATOM 3890 C CA . SER A 1 501 ? 32.844 17.594 -23.375 1 55.56 501 SER A CA 1
ATOM 3891 C C . SER A 1 501 ? 33.875 17.359 -24.453 1 55.56 501 SER A C 1
ATOM 3893 O O . SER A 1 501 ? 33.781 16.422 -25.25 1 55.56 501 SER A O 1
ATOM 3895 N N . GLY A 1 502 ? 34.438 18.375 -25.125 1 43.25 502 GLY A N 1
ATOM 3896 C CA . GLY A 1 502 ? 35.719 18.266 -25.797 1 43.25 502 GLY A CA 1
ATOM 3897 C C . GLY A 1 502 ? 36.594 17.172 -25.203 1 43.25 502 GLY A C 1
ATOM 3898 O O . GLY A 1 502 ? 36.5 16.844 -24.016 1 43.25 502 GLY A O 1
ATOM 3899 N N . GLY A 1 503 ? 37.469 16.203 -25.641 1 44.53 503 GLY A N 1
ATOM 3900 C CA . GLY A 1 503 ? 38.344 15.062 -25.531 1 44.53 503 GLY A CA 1
ATOM 3901 C C . GLY A 1 503 ? 38.719 14.734 -24.094 1 44.53 503 GLY A C 1
ATOM 3902 O O . GLY A 1 503 ? 39.5 13.82 -23.844 1 44.53 503 GLY A O 1
ATOM 3903 N N . GLY A 1 504 ? 38.938 15.648 -23.156 1 40.25 504 GLY A N 1
ATOM 3904 C CA . GLY A 1 504 ? 39.969 15.547 -22.125 1 40.25 504 GLY A CA 1
ATOM 3905 C C . GLY A 1 504 ? 39.531 14.758 -20.922 1 40.25 504 GLY A C 1
ATOM 3906 O O . GLY A 1 504 ? 40.062 14.938 -19.812 1 40.25 504 GLY A O 1
ATOM 3907 N N . GLY A 1 505 ? 38.469 14.086 -20.797 1 41.25 505 GLY A N 1
ATOM 3908 C CA . GLY A 1 505 ? 38.219 13.75 -19.406 1 41.25 505 GLY A CA 1
ATOM 3909 C C . GLY A 1 505 ? 39.25 12.789 -18.828 1 41.25 505 GLY A C 1
ATOM 3910 O O . GLY A 1 505 ? 39.969 12.117 -19.578 1 41.25 505 GLY A O 1
ATOM 3911 N N . GLY A 1 506 ? 39.812 13.109 -17.547 1 42.25 506 GLY A N 1
ATOM 3912 C CA . GLY A 1 506 ? 40.938 12.734 -16.703 1 42.25 506 GLY A CA 1
ATOM 3913 C C . GLY A 1 506 ? 40.906 11.281 -16.281 1 42.25 506 GLY A C 1
ATOM 3914 O O . GLY A 1 506 ? 41.562 10.891 -15.32 1 42.25 506 GLY A O 1
ATOM 3915 N N . GLU A 1 507 ? 39.906 10.523 -16.5 1 46.84 507 GLU A N 1
ATOM 3916 C CA . GLU A 1 507 ? 40.188 9.172 -16.016 1 46.84 507 GLU A CA 1
ATOM 3917 C C . GLU A 1 507 ? 41.469 8.609 -16.641 1 46.84 507 GLU A C 1
ATOM 3919 O O . GLU A 1 507 ? 41.75 8.883 -17.812 1 46.84 507 GLU A O 1
ATOM 3924 N N . THR A 1 508 ? 42.406 8.141 -15.789 1 49.38 508 THR A N 1
ATOM 3925 C CA . THR A 1 508 ? 43.688 7.57 -16.234 1 49.38 508 THR A CA 1
ATOM 3926 C C . THR A 1 508 ? 43.438 6.445 -17.234 1 49.38 508 THR A C 1
ATOM 3928 O O . THR A 1 508 ? 42.406 5.789 -17.203 1 49.38 508 THR A O 1
ATOM 3931 N N . ALA A 1 509 ? 44.281 6.293 -18.297 1 48.56 509 ALA A N 1
ATOM 3932 C CA . ALA A 1 509 ? 44.281 5.316 -19.391 1 48.56 509 ALA A CA 1
ATOM 3933 C C . ALA A 1 509 ? 44.062 3.904 -18.844 1 48.56 509 ALA A C 1
ATOM 3935 O O . ALA A 1 509 ? 43.344 3.1 -19.469 1 48.56 509 ALA A O 1
ATOM 3936 N N . ALA A 1 510 ? 44.562 3.674 -17.656 1 49.28 510 ALA A N 1
ATOM 3937 C CA . ALA A 1 510 ? 44.531 2.33 -17.094 1 49.28 510 ALA A CA 1
ATOM 3938 C C . ALA A 1 510 ? 43.156 2.016 -16.516 1 49.28 510 ALA A C 1
ATOM 3940 O O . ALA A 1 510 ? 42.625 0.921 -16.703 1 49.28 510 ALA A O 1
ATOM 3941 N N . ASP A 1 511 ? 42.594 2.939 -15.602 1 50.25 511 ASP A N 1
ATOM 3942 C CA . ASP A 1 511 ? 41.281 2.754 -15.031 1 50.25 511 ASP A CA 1
ATOM 3943 C C . ASP A 1 511 ? 40.219 2.576 -16.125 1 50.25 511 ASP A C 1
ATOM 3945 O O . ASP A 1 511 ? 39.312 1.76 -15.984 1 50.25 511 ASP A O 1
ATOM 3949 N N . LYS A 1 512 ? 40.469 3.17 -17.172 1 59.47 512 LYS A N 1
ATOM 3950 C CA . LYS A 1 512 ? 39.594 3.064 -18.328 1 59.47 512 LYS A CA 1
ATOM 3951 C C . LYS A 1 512 ? 39.719 1.705 -19.016 1 59.47 512 LYS A C 1
ATOM 3953 O O . LYS A 1 512 ? 38.75 1.109 -19.438 1 59.47 512 LYS A O 1
ATOM 3958 N N . THR A 1 513 ? 41.031 1.268 -19.016 1 53.75 513 THR A N 1
ATOM 3959 C CA . THR A 1 513 ? 41.25 -0.018 -19.656 1 53.75 513 THR A CA 1
ATOM 3960 C C . THR A 1 513 ? 40.625 -1.152 -18.859 1 53.75 513 THR A C 1
ATOM 3962 O O . THR A 1 513 ? 40.031 -2.064 -19.438 1 53.75 513 THR A O 1
ATOM 3965 N N . PHE A 1 514 ? 40.844 -1.193 -17.516 1 47.62 514 PHE A N 1
ATOM 3966 C CA . PHE A 1 514 ? 40.25 -2.225 -16.672 1 47.62 514 PHE A CA 1
ATOM 3967 C C . PHE A 1 514 ? 38.75 -2.178 -16.719 1 47.62 514 PHE A C 1
ATOM 3969 O O . PHE A 1 514 ? 38.062 -3.221 -16.75 1 47.62 514 PHE A O 1
ATOM 3976 N N . GLN A 1 515 ? 38.188 -1.03 -16.641 1 61.69 515 GLN A N 1
ATOM 3977 C CA . GLN A 1 515 ? 36.75 -0.872 -16.766 1 61.69 515 GLN A CA 1
ATOM 3978 C C . GLN A 1 515 ? 36.25 -1.372 -18.109 1 61.69 515 GLN A C 1
ATOM 3980 O O . GLN A 1 515 ? 35.156 -1.97 -18.203 1 61.69 515 GLN A O 1
ATOM 3985 N N . ASP A 1 516 ? 37.188 -1.347 -18.891 1 69.56 516 ASP A N 1
ATOM 3986 C CA . ASP A 1 516 ? 36.844 -1.77 -20.25 1 69.56 516 ASP A CA 1
ATOM 3987 C C . ASP A 1 516 ? 36.844 -3.291 -20.375 1 69.56 516 ASP A C 1
ATOM 3989 O O . ASP A 1 516 ? 35.969 -3.879 -21 1 69.56 516 ASP A O 1
ATOM 3993 N N . ILE A 1 517 ? 37.875 -3.936 -19.688 1 70.69 517 ILE A N 1
ATOM 3994 C CA . ILE A 1 517 ? 37.969 -5.391 -19.75 1 70.69 517 ILE A CA 1
ATOM 3995 C C . ILE A 1 517 ? 36.781 -6.016 -19.016 1 70.69 517 ILE A C 1
ATOM 3997 O O . ILE A 1 517 ? 36.156 -6.934 -19.516 1 70.69 517 ILE A O 1
ATOM 4001 N N . ASP A 1 518 ? 36.594 -5.516 -17.828 1 78.06 518 ASP A N 1
ATOM 4002 C CA . ASP A 1 518 ? 35.469 -6.016 -17.031 1 78.06 518 ASP A CA 1
ATOM 4003 C C . ASP A 1 518 ? 34.156 -5.828 -17.766 1 78.06 518 ASP A C 1
ATOM 4005 O O . ASP A 1 518 ? 33.281 -6.703 -17.719 1 78.06 518 ASP A O 1
ATOM 4009 N N . ASP A 1 519 ? 34.156 -4.836 -18.438 1 85.81 519 ASP A N 1
ATOM 4010 C CA . ASP A 1 519 ? 32.938 -4.531 -19.188 1 85.81 519 ASP A CA 1
ATOM 4011 C C . ASP A 1 519 ? 32.75 -5.52 -20.344 1 85.81 519 ASP A C 1
ATOM 4013 O O . ASP A 1 519 ? 31.625 -5.973 -20.594 1 85.81 519 ASP A O 1
ATOM 4017 N N . ALA A 1 520 ? 33.812 -5.848 -20.922 1 86.56 520 ALA A N 1
ATOM 4018 C CA . ALA A 1 520 ? 33.75 -6.777 -22.047 1 86.56 520 ALA A CA 1
ATOM 4019 C C . ALA A 1 520 ? 33.375 -8.18 -21.578 1 86.56 520 ALA A C 1
ATOM 4021 O O . ALA A 1 520 ? 32.656 -8.906 -22.25 1 86.56 520 ALA A O 1
ATOM 4022 N N . GLU A 1 521 ? 33.938 -8.539 -20.469 1 89.12 521 GLU A N 1
ATOM 4023 C CA . GLU A 1 521 ? 33.625 -9.859 -19.906 1 89.12 521 GLU A CA 1
ATOM 4024 C C . GLU A 1 521 ? 32.156 -9.984 -19.531 1 89.12 521 GLU A C 1
ATOM 4026 O O . GLU A 1 521 ? 31.531 -11.008 -19.797 1 89.12 521 GLU A O 1
ATOM 4031 N N . ILE A 1 522 ? 31.688 -9.008 -18.922 1 92.56 522 ILE A N 1
ATOM 4032 C CA . ILE A 1 522 ? 30.297 -9.031 -18.484 1 92.56 522 ILE A CA 1
ATOM 4033 C C . ILE A 1 522 ? 29.391 -8.992 -19.719 1 92.56 522 ILE A C 1
ATOM 4035 O O . ILE A 1 522 ? 28.359 -9.68 -19.75 1 92.56 522 ILE A O 1
ATOM 4039 N N . TYR A 1 523 ? 29.75 -8.234 -20.656 1 90.75 523 TYR A N 1
ATOM 4040 C CA . TYR A 1 523 ? 28.969 -8.164 -21.906 1 90.75 523 TYR A CA 1
ATOM 4041 C C . TYR A 1 523 ? 28.875 -9.539 -22.547 1 90.75 523 TYR A C 1
ATOM 4043 O O . TYR A 1 523 ? 27.781 -9.961 -22.953 1 90.75 523 TYR A O 1
ATOM 4051 N N . THR A 1 524 ? 29.984 -10.18 -22.641 1 90.69 524 THR A N 1
ATOM 4052 C CA . THR A 1 524 ? 30 -11.5 -23.266 1 90.69 524 THR A CA 1
ATOM 4053 C C . THR A 1 524 ? 29.141 -12.492 -22.469 1 90.69 524 THR A C 1
ATOM 4055 O O . THR A 1 524 ? 28.422 -13.297 -23.047 1 90.69 524 THR A O 1
ATOM 4058 N N . LEU A 1 525 ? 29.25 -12.398 -21.219 1 92.44 525 LEU A N 1
ATOM 4059 C CA . LEU A 1 525 ? 28.484 -13.281 -20.344 1 92.44 525 LEU A CA 1
ATOM 4060 C C . LEU A 1 525 ? 26.984 -13.078 -20.547 1 92.44 525 LEU A C 1
ATOM 4062 O O . LEU A 1 525 ? 26.234 -14.047 -20.688 1 92.44 525 LEU A O 1
ATOM 4066 N N . ILE A 1 526 ? 26.562 -11.906 -20.594 1 91.94 526 ILE A N 1
ATOM 4067 C CA . ILE A 1 526 ? 25.156 -11.578 -20.672 1 91.94 526 ILE A CA 1
ATOM 4068 C C . ILE A 1 526 ? 24.641 -11.852 -22.094 1 91.94 526 ILE A C 1
ATOM 4070 O O . ILE A 1 526 ? 23.516 -12.32 -22.266 1 91.94 526 ILE A O 1
ATOM 4074 N N . ALA A 1 527 ? 25.453 -11.562 -23.078 1 87.88 527 ALA A N 1
ATOM 4075 C CA . ALA A 1 527 ? 25.078 -11.859 -24.453 1 87.88 527 ALA A CA 1
ATOM 4076 C C . ALA A 1 527 ? 24.891 -13.359 -24.672 1 87.88 527 ALA A C 1
ATOM 4078 O O . ALA A 1 527 ? 23.969 -13.789 -25.344 1 87.88 527 ALA A O 1
ATOM 4079 N N . ASP A 1 528 ? 25.797 -14.086 -24.062 1 90.19 528 ASP A N 1
ATOM 4080 C CA . ASP A 1 528 ? 25.703 -15.539 -24.156 1 90.19 528 ASP A CA 1
ATOM 4081 C C . ASP A 1 528 ? 24.453 -16.047 -23.438 1 90.19 528 ASP A C 1
ATOM 4083 O O . ASP A 1 528 ? 23.844 -17.031 -23.875 1 90.19 528 ASP A O 1
ATOM 4087 N N . GLU A 1 529 ? 24.188 -15.414 -22.359 1 92.19 529 GLU A N 1
ATOM 4088 C CA . GLU A 1 529 ? 23.031 -15.82 -21.594 1 92.19 529 GLU A CA 1
ATOM 4089 C C . GLU A 1 529 ? 21.734 -15.648 -22.406 1 92.19 529 GLU A C 1
ATOM 4091 O O . GLU A 1 529 ? 20.797 -16.438 -22.25 1 92.19 529 GLU A O 1
ATOM 4096 N N . ARG A 1 530 ? 21.719 -14.711 -23.172 1 87.88 530 ARG A N 1
ATOM 4097 C CA . ARG A 1 530 ? 20.562 -14.484 -24.016 1 87.88 530 ARG A CA 1
ATOM 4098 C C . ARG A 1 530 ? 20.297 -15.688 -24.922 1 87.88 530 ARG A C 1
ATOM 4100 O O . ARG A 1 530 ? 19.141 -16.094 -25.094 1 87.88 530 ARG A O 1
ATOM 4107 N N . GLU A 1 531 ? 21.328 -16.234 -25.406 1 86.44 531 GLU A N 1
ATOM 4108 C CA . GLU A 1 531 ? 21.219 -17.422 -26.25 1 86.44 531 GLU A CA 1
ATOM 4109 C C . GLU A 1 531 ? 20.766 -18.641 -25.453 1 86.44 531 GLU A C 1
ATOM 4111 O O . GLU A 1 531 ? 19.922 -19.422 -25.922 1 86.44 531 GLU A O 1
ATOM 4116 N N . VAL A 1 532 ? 21.297 -18.688 -24.312 1 89.94 532 VAL A N 1
ATOM 4117 C CA . VAL A 1 532 ? 20.953 -19.812 -23.453 1 89.94 532 VAL A CA 1
ATOM 4118 C C . VAL A 1 532 ? 19.484 -19.734 -23.047 1 89.94 532 VAL A C 1
ATOM 4120 O O . VAL A 1 532 ? 18.812 -20.75 -22.906 1 89.94 532 VAL A O 1
ATOM 4123 N N . ILE A 1 533 ? 19 -18.578 -22.828 1 90.81 533 ILE A N 1
ATOM 4124 C CA . ILE A 1 533 ? 17.609 -18.375 -22.422 1 90.81 533 ILE A CA 1
ATOM 4125 C C . ILE A 1 533 ? 16.672 -18.844 -23.531 1 90.81 533 ILE A C 1
ATOM 4127 O O . ILE A 1 533 ? 15.641 -19.453 -23.25 1 90.81 533 ILE A O 1
ATOM 4131 N N . VAL A 1 534 ? 17.016 -18.578 -24.734 1 83.44 534 VAL A N 1
ATOM 4132 C CA . VAL A 1 534 ? 16.203 -19.016 -25.859 1 83.44 534 VAL A CA 1
ATOM 4133 C C . VAL A 1 534 ? 16.125 -20.547 -25.891 1 83.44 534 VAL A C 1
ATOM 4135 O O . VAL A 1 534 ? 15.055 -21.125 -26.031 1 83.44 534 VAL A O 1
ATOM 4138 N N . GLN A 1 535 ? 17.25 -21.109 -25.656 1 83.12 535 GLN A N 1
ATOM 4139 C CA . GLN A 1 535 ? 17.328 -22.562 -25.656 1 83.12 535 GLN A CA 1
ATOM 4140 C C . GLN A 1 535 ? 16.516 -23.156 -24.516 1 83.12 535 GLN A C 1
ATOM 4142 O O . GLN A 1 535 ? 15.75 -24.109 -24.703 1 83.12 535 GLN A O 1
ATOM 4147 N N . ASN A 1 536 ? 16.719 -22.594 -23.438 1 87.12 536 ASN A N 1
ATOM 4148 C CA . ASN A 1 536 ? 16.031 -23.094 -22.25 1 87.12 536 ASN A CA 1
ATOM 4149 C C . ASN A 1 536 ? 14.523 -22.891 -22.359 1 87.12 536 ASN A C 1
ATOM 4151 O O . ASN A 1 536 ? 13.75 -23.703 -21.859 1 87.12 536 ASN A O 1
ATOM 4155 N N . LEU A 1 537 ? 14.125 -21.766 -22.906 1 87.06 537 LEU A N 1
ATOM 4156 C CA . LEU A 1 537 ? 12.703 -21.516 -23.094 1 87.06 537 LEU A CA 1
ATOM 4157 C C . LEU A 1 537 ? 12.055 -22.625 -23.922 1 87.06 537 LEU A C 1
ATOM 4159 O O . LEU A 1 537 ? 11.008 -23.156 -23.531 1 87.06 537 LEU A O 1
ATOM 4163 N N . LEU A 1 538 ? 12.711 -23 -24.922 1 78.06 538 LEU A N 1
ATOM 4164 C CA . LEU A 1 538 ? 12.195 -24.031 -25.812 1 78.06 538 LEU A CA 1
ATOM 4165 C C . LEU A 1 538 ? 12.234 -25.406 -25.141 1 78.06 538 LEU A C 1
ATOM 4167 O O . LEU A 1 538 ? 11.32 -26.219 -25.312 1 78.06 538 LEU A O 1
ATOM 4171 N N . GLU A 1 539 ? 13.227 -25.578 -24.375 1 79 539 GLU A N 1
ATOM 4172 C CA . GLU A 1 539 ? 13.344 -26.828 -23.641 1 79 539 GLU A CA 1
ATOM 4173 C C . GLU A 1 539 ? 12.25 -26.953 -22.578 1 79 539 GLU A C 1
ATOM 4175 O O . GLU A 1 539 ? 11.641 -28.016 -22.438 1 79 539 GLU A O 1
ATOM 4180 N N . VAL A 1 540 ? 12.047 -25.938 -21.891 1 81.25 540 VAL A N 1
ATOM 4181 C CA . VAL A 1 540 ? 11.047 -25.938 -20.828 1 81.25 540 VAL A CA 1
ATOM 4182 C C . VAL A 1 540 ? 9.656 -26.109 -21.422 1 81.25 540 VAL A C 1
ATOM 4184 O O . VAL A 1 540 ? 8.828 -26.875 -20.922 1 81.25 540 VAL A O 1
ATOM 4187 N N . LEU A 1 541 ? 9.406 -25.438 -22.469 1 78.12 541 LEU A N 1
ATOM 4188 C CA . LEU A 1 541 ? 8.102 -25.516 -23.125 1 78.12 541 LEU A CA 1
ATOM 4189 C C . LEU A 1 541 ? 7.844 -26.922 -23.656 1 78.12 541 LEU A C 1
ATOM 4191 O O . LEU A 1 541 ? 6.703 -27.391 -23.656 1 78.12 541 LEU A O 1
ATOM 4195 N N . GLY A 1 542 ? 8.891 -27.5 -24.094 1 72.81 542 GLY A N 1
ATOM 4196 C CA . GLY A 1 542 ? 8.758 -28.844 -24.609 1 72.81 542 GLY A CA 1
ATOM 4197 C C . GLY A 1 542 ? 8.555 -29.891 -23.516 1 72.81 542 GLY A C 1
ATOM 4198 O O . GLY A 1 542 ? 8 -30.953 -23.781 1 72.81 542 GLY A O 1
ATOM 4199 N N . SER A 1 543 ? 8.906 -29.484 -22.312 1 72.31 543 SER A N 1
ATOM 4200 C CA . SER A 1 543 ? 8.898 -30.469 -21.234 1 72.31 543 SER A CA 1
ATOM 4201 C C . SER A 1 543 ? 7.648 -30.328 -20.375 1 72.31 543 SER A C 1
ATOM 4203 O O . SER A 1 543 ? 7.367 -31.188 -19.531 1 72.31 543 SER A O 1
ATOM 4205 N N . ILE A 1 544 ? 6.852 -29.312 -20.562 1 73.56 544 ILE A N 1
ATOM 4206 C CA . ILE A 1 544 ? 5.695 -29.078 -19.703 1 73.56 544 ILE A CA 1
ATOM 4207 C C . ILE A 1 544 ? 4.414 -29.422 -20.453 1 73.56 544 ILE A C 1
ATOM 4209 O O . ILE A 1 544 ? 4.195 -28.953 -21.578 1 73.56 544 ILE A O 1
ATOM 4213 N N . SER A 1 545 ? 3.68 -30.328 -19.812 1 70.94 545 SER A N 1
ATOM 4214 C CA . SER A 1 545 ? 2.4 -30.688 -20.406 1 70.94 545 SER A CA 1
ATOM 4215 C C . SER A 1 545 ? 1.371 -29.578 -20.234 1 70.94 545 SER A C 1
ATOM 4217 O O . SER A 1 545 ? 1.517 -28.719 -19.359 1 70.94 545 SER A O 1
ATOM 4219 N N . GLN A 1 546 ? 0.398 -29.594 -21.109 1 67 546 GLN A N 1
ATOM 4220 C CA . GLN A 1 546 ? -0.682 -28.609 -21.062 1 67 546 GLN A CA 1
ATOM 4221 C C . GLN A 1 546 ? -1.362 -28.609 -19.688 1 67 546 GLN A C 1
ATOM 4223 O O . GLN A 1 546 ? -1.654 -27.547 -19.141 1 67 546 GLN A O 1
ATOM 4228 N N . ARG A 1 547 ? -1.573 -29.703 -19.234 1 65.44 547 ARG A N 1
ATOM 4229 C CA . ARG A 1 547 ? -2.279 -29.875 -17.953 1 65.44 547 ARG A CA 1
ATOM 4230 C C . ARG A 1 547 ? -1.507 -29.219 -16.812 1 65.44 547 ARG A C 1
ATOM 4232 O O . ARG A 1 547 ? -2.104 -28.75 -15.844 1 65.44 547 ARG A O 1
ATOM 4239 N N . ASN A 1 548 ? -0.245 -29.25 -17.031 1 69.25 548 ASN A N 1
ATOM 4240 C CA . ASN A 1 548 ? 0.601 -28.703 -15.984 1 69.25 548 ASN A CA 1
ATOM 4241 C C . ASN A 1 548 ? 0.824 -27.203 -16.156 1 69.25 548 ASN A C 1
ATOM 4243 O O . ASN A 1 548 ? 1.273 -26.531 -15.234 1 69.25 548 ASN A O 1
ATOM 4247 N N . MET A 1 549 ? 0.382 -26.781 -17.281 1 73.88 549 MET A N 1
ATOM 4248 C CA . MET A 1 549 ? 0.543 -25.359 -17.578 1 73.88 549 MET A CA 1
ATOM 4249 C C . MET A 1 549 ? -0.705 -24.578 -17.172 1 73.88 549 MET A C 1
ATOM 4251 O O . MET A 1 549 ? -0.607 -23.438 -16.703 1 73.88 549 MET A O 1
ATOM 4255 N N . GLU A 1 550 ? -1.78 -25.172 -17.234 1 72.31 550 GLU A N 1
ATOM 4256 C CA . GLU A 1 550 ? -3.059 -24.5 -17.078 1 72.31 550 GLU A CA 1
ATOM 4257 C C . GLU A 1 550 ? -3.238 -23.984 -15.648 1 72.31 550 GLU A C 1
ATOM 4259 O O . GLU A 1 550 ? -3.695 -22.859 -15.438 1 72.31 550 GLU A O 1
ATOM 4264 N N . PRO A 1 551 ? -2.822 -24.766 -14.773 1 72.5 551 PRO A N 1
ATOM 4265 C CA . PRO A 1 551 ? -3.006 -24.281 -13.406 1 72.5 551 PRO A CA 1
ATOM 4266 C C . PRO A 1 551 ? -2.203 -23.016 -13.117 1 72.5 551 PRO A C 1
ATOM 4268 O O . PRO A 1 551 ? -2.568 -22.234 -12.234 1 72.5 551 PRO A O 1
ATOM 4271 N N . ASN A 1 552 ? -1.096 -22.906 -13.812 1 75.81 552 ASN A N 1
ATOM 4272 C CA . ASN A 1 552 ? -0.292 -21.703 -13.633 1 75.81 552 ASN A CA 1
ATOM 4273 C C . ASN A 1 552 ? -0.955 -20.484 -14.273 1 75.81 552 ASN A C 1
ATOM 4275 O O . ASN A 1 552 ? -0.572 -19.359 -13.992 1 75.81 552 ASN A O 1
ATOM 4279 N N . GLY A 1 553 ? -1.948 -20.797 -15.016 1 65.88 553 GLY A N 1
ATOM 4280 C CA . GLY A 1 553 ? -2.848 -19.766 -15.516 1 65.88 553 GLY A CA 1
ATOM 4281 C C . GLY A 1 553 ? -2.15 -18.734 -16.375 1 65.88 553 GLY A C 1
ATOM 4282 O O . GLY A 1 553 ? -1.289 -19.078 -17.188 1 65.88 553 GLY A O 1
ATOM 4283 N N . PHE A 1 554 ? -2.637 -17.594 -16.234 1 72.12 554 PHE A N 1
ATOM 4284 C CA . PHE A 1 554 ? -2.199 -16.438 -17 1 72.12 554 PHE A CA 1
ATOM 4285 C C . PHE A 1 554 ? -0.755 -16.078 -16.656 1 72.12 554 PHE A C 1
ATOM 4287 O O . PHE A 1 554 ? -0.016 -15.594 -17.531 1 72.12 554 PHE A O 1
ATOM 4294 N N . SER A 1 555 ? -0.376 -16.375 -15.492 1 78.25 555 SER A N 1
ATOM 4295 C CA . SER A 1 555 ? 0.971 -16.016 -15.062 1 78.25 555 SER A CA 1
ATOM 4296 C C . SER A 1 555 ? 2.027 -16.688 -15.93 1 78.25 555 SER A C 1
ATOM 4298 O O . SER A 1 555 ? 2.951 -16.031 -16.422 1 78.25 555 SER A O 1
ATOM 4300 N N . LEU A 1 556 ? 1.851 -17.984 -16.156 1 78.25 556 LEU A N 1
ATOM 4301 C CA . LEU A 1 556 ? 2.822 -18.734 -16.938 1 78.25 556 LEU A CA 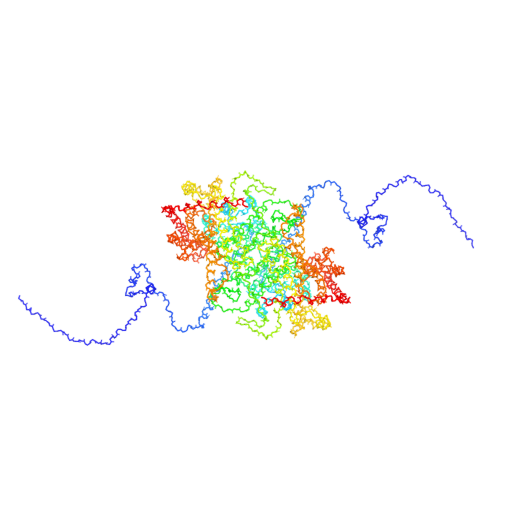1
ATOM 4302 C C . LEU A 1 556 ? 2.805 -18.297 -18.391 1 78.25 556 LEU A C 1
ATOM 4304 O O . LEU A 1 556 ? 3.861 -18.125 -19 1 78.25 556 LEU A O 1
ATOM 4308 N N . ILE A 1 557 ? 1.675 -18.109 -18.875 1 76 557 ILE A N 1
ATOM 4309 C CA . ILE A 1 557 ? 1.522 -17.719 -20.266 1 76 557 ILE A CA 1
ATOM 4310 C C . ILE A 1 557 ? 2.146 -16.344 -20.484 1 76 557 ILE A C 1
ATOM 4312 O O . ILE A 1 557 ? 2.867 -16.125 -21.453 1 76 557 ILE A O 1
ATOM 4316 N N . SER A 1 558 ? 1.86 -15.547 -19.594 1 78.31 558 SER A N 1
ATOM 4317 C CA . SER A 1 558 ? 2.385 -14.188 -19.688 1 78.31 558 SER A CA 1
ATOM 4318 C C . SER A 1 558 ? 3.906 -14.172 -19.578 1 78.31 558 SER A C 1
ATOM 4320 O O . SER A 1 558 ? 4.574 -13.414 -20.297 1 78.31 558 SER A O 1
ATOM 4322 N N . LYS A 1 559 ? 4.43 -14.961 -18.781 1 82.75 559 LYS A N 1
ATOM 4323 C CA . LYS A 1 559 ? 5.875 -15.039 -18.609 1 82.75 559 LYS A CA 1
ATOM 4324 C C . LYS A 1 559 ? 6.543 -15.547 -19.891 1 82.75 559 LYS A C 1
ATOM 4326 O O . LYS A 1 559 ? 7.539 -14.977 -20.344 1 82.75 559 LYS A O 1
ATOM 4331 N N . ILE A 1 560 ? 5.957 -16.562 -20.438 1 80.38 560 ILE A N 1
ATOM 4332 C CA . ILE A 1 560 ? 6.504 -17.141 -21.656 1 80.38 560 ILE A CA 1
ATOM 4333 C C . ILE A 1 560 ? 6.445 -16.125 -22.781 1 80.38 560 ILE A C 1
ATOM 4335 O O . ILE A 1 560 ? 7.422 -15.938 -23.516 1 80.38 560 ILE A O 1
ATOM 4339 N N . ARG A 1 561 ? 5.367 -15.547 -22.812 1 81.75 561 ARG A N 1
ATOM 4340 C CA . ARG A 1 561 ? 5.188 -14.555 -23.875 1 81.75 561 ARG A CA 1
ATOM 4341 C C . ARG A 1 561 ? 6.184 -13.414 -23.734 1 81.75 561 ARG A C 1
ATOM 4343 O O . ARG A 1 561 ? 6.766 -12.961 -24.719 1 81.75 561 ARG A O 1
ATOM 4350 N N . GLN A 1 562 ? 6.34 -12.961 -22.578 1 81.69 562 GLN A N 1
ATOM 4351 C CA . GLN A 1 562 ? 7.25 -11.852 -22.328 1 81.69 562 GLN A CA 1
ATOM 4352 C C . GLN A 1 562 ? 8.688 -12.227 -22.703 1 81.69 562 GLN A C 1
ATOM 4354 O O . GLN A 1 562 ? 9.391 -11.445 -23.344 1 81.69 562 GLN A O 1
ATOM 4359 N N . VAL A 1 563 ? 9.086 -13.336 -22.312 1 83.69 563 VAL A N 1
ATOM 4360 C CA . VAL A 1 563 ? 10.438 -13.805 -22.609 1 83.69 563 VAL A CA 1
ATOM 4361 C C . VAL A 1 563 ? 10.617 -13.961 -24.109 1 83.69 563 VAL A C 1
ATOM 4363 O O . VAL A 1 563 ? 11.594 -13.461 -24.688 1 83.69 563 VAL A O 1
ATOM 4366 N N . ALA A 1 564 ? 9.609 -14.562 -24.688 1 82 564 ALA A N 1
ATOM 4367 C CA . ALA A 1 564 ? 9.672 -14.789 -26.125 1 82 564 ALA A CA 1
ATOM 4368 C C . ALA A 1 564 ? 9.672 -13.469 -26.891 1 82 564 ALA A C 1
ATOM 4370 O O . ALA A 1 564 ? 10.422 -13.289 -27.844 1 82 564 ALA A O 1
ATOM 4371 N N . SER A 1 565 ? 8.891 -12.562 -26.438 1 80.62 565 SER A N 1
ATOM 4372 C CA . SER A 1 565 ? 8.781 -11.266 -27.094 1 80.62 565 SER A CA 1
ATOM 4373 C C . SER A 1 565 ? 10.07 -10.469 -26.969 1 80.62 565 SER A C 1
ATOM 4375 O O . SER A 1 565 ? 10.477 -9.773 -27.891 1 80.62 565 SER A O 1
ATOM 4377 N N . THR A 1 566 ? 10.602 -10.523 -25.844 1 78.25 566 THR A N 1
ATOM 4378 C CA . THR A 1 566 ? 11.859 -9.812 -25.609 1 78.25 566 THR A CA 1
ATOM 4379 C C . THR A 1 566 ? 12.969 -10.367 -26.484 1 78.25 566 THR A C 1
ATOM 4381 O O . THR A 1 566 ? 13.781 -9.609 -27.031 1 78.25 566 THR A O 1
ATOM 4384 N N . LEU A 1 567 ? 12.945 -11.648 -26.672 1 78.62 567 LEU A N 1
ATOM 4385 C CA . LEU A 1 567 ? 13.969 -12.305 -27.484 1 78.62 567 LEU A CA 1
ATOM 4386 C C . LEU A 1 567 ? 13.758 -12.016 -28.953 1 78.62 567 LEU A C 1
ATOM 4388 O O . LEU A 1 567 ? 14.719 -11.852 -29.703 1 78.62 567 LEU A O 1
ATOM 4392 N N . LEU A 1 568 ? 12.516 -11.859 -29.25 1 78.94 568 LEU A N 1
ATOM 4393 C CA . LEU A 1 568 ? 12.188 -11.641 -30.656 1 78.94 568 LEU A CA 1
ATOM 4394 C C . LEU A 1 568 ? 12.445 -10.188 -31.047 1 78.94 568 LEU A C 1
ATOM 4396 O O . LEU A 1 568 ? 12.898 -9.914 -32.156 1 78.94 568 LEU A O 1
ATOM 4400 N N . ASN A 1 569 ? 12.156 -9.203 -30.188 1 75.12 569 ASN A N 1
ATOM 4401 C CA . ASN A 1 569 ? 12.195 -7.785 -30.516 1 75.12 569 ASN A CA 1
ATOM 4402 C C . ASN A 1 569 ? 13.578 -7.195 -30.297 1 75.12 569 ASN A C 1
ATOM 4404 O O . ASN A 1 569 ? 13.789 -5.992 -30.469 1 75.12 569 ASN A O 1
ATOM 4408 N N . ASP A 1 570 ? 14.461 -7.934 -30.062 1 74.94 570 ASP A N 1
ATOM 4409 C CA . ASP A 1 570 ? 15.82 -7.445 -29.844 1 74.94 570 ASP A CA 1
ATOM 4410 C C . ASP A 1 570 ? 16.469 -7.039 -31.172 1 74.94 570 ASP A C 1
ATOM 4412 O O . ASP A 1 570 ? 16.078 -7.5 -32.25 1 74.94 570 ASP A O 1
ATOM 4416 N N . SER A 1 571 ? 17.344 -6.062 -31.016 1 74.31 571 SER A N 1
ATOM 4417 C CA . SER A 1 571 ? 18.078 -5.621 -32.188 1 74.31 571 SER A CA 1
ATOM 4418 C C . SER A 1 571 ? 18.828 -6.785 -32.844 1 74.31 571 SER A C 1
ATOM 4420 O O . SER A 1 571 ? 19.297 -7.691 -32.156 1 74.31 571 SER A O 1
ATOM 4422 N N . GLN A 1 572 ? 18.844 -6.754 -34.125 1 73.81 572 GLN A N 1
ATOM 4423 C CA . GLN A 1 572 ? 19.469 -7.82 -34.906 1 73.81 572 GLN A CA 1
ATOM 4424 C C . GLN A 1 572 ? 20.938 -7.977 -34.531 1 73.81 572 GLN A C 1
ATOM 4426 O O . GLN A 1 572 ? 21.469 -9.086 -34.562 1 73.81 572 GLN A O 1
ATOM 4431 N N . ASP A 1 573 ? 21.469 -6.855 -34.094 1 73.38 573 ASP A N 1
ATOM 4432 C CA . ASP A 1 573 ? 22.891 -6.879 -33.75 1 73.38 573 ASP A CA 1
ATOM 4433 C C . ASP A 1 573 ? 23.156 -7.637 -32.469 1 73.38 573 ASP A C 1
ATOM 4435 O O . ASP A 1 573 ? 24.266 -8.125 -32.219 1 73.38 573 ASP A O 1
ATOM 4439 N N . ARG A 1 574 ? 22.141 -7.875 -31.719 1 76.88 574 ARG A N 1
ATOM 4440 C CA . ARG A 1 574 ? 22.281 -8.5 -30.406 1 76.88 574 ARG A CA 1
ATOM 4441 C C . ARG A 1 574 ? 21.891 -9.969 -30.453 1 76.88 574 ARG A C 1
ATOM 4443 O O . ARG A 1 574 ? 22.141 -10.719 -29.5 1 76.88 574 ARG A O 1
ATOM 4450 N N . LYS A 1 575 ? 21.328 -10.281 -31.641 1 78.44 575 LYS A N 1
ATOM 4451 C CA . LYS A 1 575 ? 20.828 -11.656 -31.734 1 78.44 575 LYS A CA 1
ATOM 4452 C C . LYS A 1 575 ? 21.953 -12.609 -32.125 1 78.44 575 LYS A C 1
ATOM 4454 O O . LYS A 1 575 ? 22.688 -12.359 -33.094 1 78.44 575 LYS A O 1
ATOM 4459 N N . GLY A 1 576 ? 22.125 -13.633 -31.422 1 76.31 576 GLY A N 1
ATOM 4460 C CA . GLY A 1 576 ? 23.062 -14.703 -31.75 1 76.31 576 GLY A CA 1
ATOM 4461 C C . GLY A 1 576 ? 22.484 -15.711 -32.719 1 76.31 576 GLY A C 1
ATOM 4462 O O . GLY A 1 576 ? 21.391 -15.516 -33.25 1 76.31 576 GLY A O 1
ATOM 4463 N N . PRO A 1 577 ? 23.25 -16.703 -33 1 77.88 577 PRO A N 1
ATOM 4464 C CA . PRO A 1 577 ? 22.828 -17.703 -34 1 77.88 577 PRO A CA 1
ATOM 4465 C C . PRO A 1 577 ? 21.562 -18.453 -33.562 1 77.88 577 PRO A C 1
ATOM 4467 O O . PRO A 1 577 ? 20.703 -18.719 -34.406 1 77.88 577 PRO A O 1
ATOM 4470 N N . VAL A 1 578 ? 21.469 -18.734 -32.375 1 78.12 578 VAL A N 1
ATOM 4471 C CA . VAL A 1 578 ? 20.328 -19.5 -31.891 1 78.12 578 VAL A CA 1
ATOM 4472 C C . VAL A 1 578 ? 19.062 -18.625 -31.953 1 78.12 578 VAL A C 1
ATOM 4474 O O . VAL A 1 578 ? 18 -19.094 -32.375 1 78.12 578 VAL A O 1
ATOM 4477 N N . ALA A 1 579 ? 19.219 -17.469 -31.562 1 78.81 579 ALA A N 1
ATOM 4478 C CA . ALA A 1 579 ? 18.094 -16.531 -31.594 1 78.81 579 ALA A CA 1
ATOM 4479 C C . ALA A 1 579 ? 17.594 -16.312 -33 1 78.81 579 ALA A C 1
ATOM 4481 O O . ALA A 1 579 ? 16.391 -16.266 -33.25 1 78.81 579 ALA A O 1
ATOM 4482 N N . LEU A 1 580 ? 18.5 -16.203 -33.906 1 78.69 580 LEU A N 1
ATOM 4483 C CA . LEU A 1 580 ? 18.141 -15.969 -35.312 1 78.69 580 LEU A CA 1
ATOM 4484 C C . LEU A 1 580 ? 17.438 -17.188 -35.906 1 78.69 580 LEU A C 1
ATOM 4486 O O . LEU A 1 580 ? 16.453 -17.047 -36.625 1 78.69 580 LEU A O 1
ATOM 4490 N N . LYS A 1 581 ? 17.891 -18.344 -35.469 1 79.19 581 LYS A N 1
ATOM 4491 C CA . LYS A 1 581 ? 17.312 -19.578 -36 1 79.19 581 LYS A CA 1
ATOM 4492 C C . LYS A 1 581 ? 15.93 -19.828 -35.406 1 79.19 581 LYS A C 1
ATOM 4494 O O . LYS A 1 581 ? 15.086 -20.484 -36 1 79.19 581 LYS A O 1
ATOM 4499 N N . SER A 1 582 ? 15.758 -19.266 -34.281 1 79 582 SER A N 1
ATOM 4500 C CA . SER A 1 582 ? 14.539 -19.578 -33.531 1 79 582 SER A CA 1
ATOM 4501 C C . SER A 1 582 ? 13.492 -18.484 -33.719 1 79 582 SER A C 1
ATOM 4503 O O . SER A 1 582 ? 12.445 -18.5 -33.062 1 79 582 SER A O 1
ATOM 4505 N N . GLU A 1 583 ? 13.719 -17.578 -34.531 1 82.38 583 GLU A N 1
ATOM 4506 C CA . GLU A 1 583 ? 12.828 -16.438 -34.656 1 82.38 583 GLU A CA 1
ATOM 4507 C C . GLU A 1 583 ? 11.438 -16.859 -35.125 1 82.38 583 GLU A C 1
ATOM 4509 O O . GLU A 1 583 ? 10.43 -16.344 -34.625 1 82.38 583 GLU A O 1
ATOM 4514 N N . GLU A 1 584 ? 11.477 -17.719 -36.031 1 80.44 584 GLU A N 1
ATOM 4515 C CA . GLU A 1 584 ? 10.188 -18.188 -36.562 1 80.44 584 GLU A CA 1
ATOM 4516 C C . GLU A 1 584 ? 9.422 -18.969 -35.5 1 80.44 584 GLU A C 1
ATOM 4518 O O . GLU A 1 584 ? 8.211 -18.781 -35.344 1 80.44 584 GLU A O 1
ATOM 4523 N N . ALA A 1 585 ? 10.148 -19.797 -34.844 1 78.44 585 ALA A N 1
ATOM 4524 C CA . ALA A 1 585 ? 9.539 -20.578 -33.781 1 78.44 585 ALA A CA 1
ATOM 4525 C C . ALA A 1 585 ? 9.008 -19.688 -32.688 1 78.44 585 ALA A C 1
ATOM 4527 O O . ALA A 1 585 ? 7.914 -19.922 -32.156 1 78.44 585 ALA A O 1
ATOM 4528 N N . LEU A 1 586 ? 9.727 -18.766 -32.375 1 82.12 586 LEU A N 1
ATOM 4529 C CA . LEU A 1 586 ? 9.328 -17.844 -31.312 1 82.12 586 LEU A CA 1
ATOM 4530 C C . LEU A 1 586 ? 8.109 -17.031 -31.734 1 82.12 586 LEU A C 1
ATOM 4532 O O . LEU A 1 586 ? 7.207 -16.781 -30.922 1 82.12 586 LEU A O 1
ATOM 4536 N N . SER A 1 587 ? 8.102 -16.594 -32.906 1 82.94 587 SER A N 1
ATOM 4537 C CA . SER A 1 587 ? 6.969 -15.828 -33.406 1 82.94 587 SER A CA 1
ATOM 4538 C C . SER A 1 587 ? 5.684 -16.656 -33.375 1 82.94 587 SER A C 1
ATOM 4540 O O . SER A 1 587 ? 4.621 -16.141 -33.031 1 82.94 587 SER A O 1
ATOM 4542 N N . GLN A 1 588 ? 5.84 -17.859 -33.781 1 82.19 588 GLN A N 1
ATOM 4543 C CA . GLN A 1 588 ? 4.691 -18.766 -33.75 1 82.19 588 GLN A CA 1
ATOM 4544 C C . GLN A 1 588 ? 4.199 -18.984 -32.312 1 82.19 588 GLN A C 1
ATOM 4546 O O . GLN A 1 588 ? 2.99 -19.016 -32.094 1 82.19 588 GLN A O 1
ATOM 4551 N N . LEU A 1 589 ? 5.102 -19.203 -31.531 1 80.75 589 LEU A N 1
ATOM 4552 C CA . LEU A 1 589 ? 4.77 -19.391 -30.125 1 80.75 589 LEU A CA 1
ATOM 4553 C C . LEU A 1 589 ? 4.02 -18.172 -29.562 1 80.75 589 LEU A C 1
ATOM 4555 O O . LEU A 1 589 ? 2.998 -18.328 -28.891 1 80.75 589 LEU A O 1
ATOM 4559 N N . ILE A 1 590 ? 4.504 -17.047 -29.812 1 82.06 590 ILE A N 1
ATOM 4560 C CA . ILE A 1 590 ? 3.893 -15.812 -29.328 1 82.06 590 ILE A CA 1
ATOM 4561 C C . ILE A 1 590 ? 2.463 -15.703 -29.859 1 82.06 590 ILE A C 1
ATOM 4563 O O . ILE A 1 590 ? 1.546 -15.352 -29.109 1 82.06 590 ILE A O 1
ATOM 4567 N N . ASP A 1 591 ? 2.309 -16.047 -31.094 1 80.56 591 ASP A N 1
ATOM 4568 C CA . ASP A 1 591 ? 0.983 -15.992 -31.703 1 80.56 591 ASP A CA 1
ATOM 4569 C C . ASP A 1 591 ? 0.007 -16.922 -30.969 1 80.56 591 ASP A C 1
ATOM 4571 O O . ASP A 1 591 ? -1.145 -16.547 -30.734 1 80.56 591 ASP A O 1
ATOM 4575 N N . ILE A 1 592 ? 0.487 -18.062 -30.688 1 80.12 592 ILE A N 1
ATOM 4576 C CA . ILE A 1 592 ? -0.33 -19.031 -29.969 1 80.12 592 ILE A CA 1
ATOM 4577 C C . ILE A 1 592 ? -0.671 -18.516 -28.578 1 80.12 592 ILE A C 1
ATOM 4579 O O . ILE A 1 592 ? -1.82 -18.594 -28.141 1 80.12 592 ILE A O 1
ATOM 4583 N N . LEU A 1 593 ? 0.318 -18.016 -27.984 1 79.31 593 LEU A N 1
ATOM 4584 C CA . LEU A 1 593 ? 0.148 -17.562 -26.609 1 79.31 593 LEU A CA 1
ATOM 4585 C C . LEU A 1 593 ? -0.776 -16.359 -26.547 1 79.31 593 LEU A C 1
ATOM 4587 O O . LEU A 1 593 ? -1.563 -16.219 -25.609 1 79.31 593 LEU A O 1
ATOM 4591 N N . ILE A 1 594 ? -0.726 -15.508 -27.5 1 77.12 594 ILE A N 1
ATOM 4592 C CA . ILE A 1 594 ? -1.614 -14.352 -27.578 1 77.12 594 ILE A CA 1
ATOM 4593 C C . ILE A 1 594 ? -3.061 -14.82 -27.703 1 77.12 594 ILE A C 1
ATOM 4595 O O . ILE A 1 594 ? -3.957 -14.281 -27.047 1 77.12 594 ILE A O 1
ATOM 4599 N N . LYS A 1 595 ? -3.246 -15.805 -28.5 1 75.06 595 LYS A N 1
ATOM 4600 C CA . LYS A 1 595 ? -4.582 -16.359 -28.688 1 75.06 595 LYS A CA 1
ATOM 4601 C C . LYS A 1 595 ? -5.094 -17.016 -27.406 1 75.06 595 LYS A C 1
ATOM 4603 O O . LYS A 1 595 ? -6.273 -16.875 -27.062 1 75.06 595 LYS A O 1
ATOM 4608 N N . LEU A 1 596 ? -4.203 -17.641 -26.719 1 73.62 596 LEU A N 1
ATOM 4609 C CA . LEU A 1 596 ? -4.562 -18.297 -25.469 1 73.62 596 LEU A CA 1
ATOM 4610 C C . LEU A 1 596 ? -4.91 -17.266 -24.391 1 73.62 596 LEU A C 1
ATOM 4612 O O . LEU A 1 596 ? -5.812 -17.484 -23.594 1 73.62 596 LEU A O 1
ATOM 4616 N N . GLU A 1 597 ? -4.172 -16.234 -24.453 1 71.06 597 GLU A N 1
ATOM 4617 C CA . GLU A 1 597 ? -4.406 -15.18 -23.469 1 71.06 597 GLU A CA 1
ATOM 4618 C C . GLU A 1 597 ? -5.773 -14.531 -23.688 1 71.06 597 GLU A C 1
ATOM 4620 O O . GLU A 1 597 ? -6.418 -14.109 -22.719 1 71.06 597 GLU A O 1
ATOM 4625 N N . LYS A 1 598 ? -6.133 -14.445 -24.891 1 63.94 598 LYS A N 1
ATOM 4626 C CA . LYS A 1 598 ? -7.402 -13.812 -25.219 1 63.94 598 LYS A CA 1
ATOM 4627 C C . LYS A 1 598 ? -8.578 -14.734 -24.906 1 63.94 598 LYS A C 1
ATOM 4629 O O . LYS A 1 598 ? -9.719 -14.281 -24.797 1 63.94 598 LYS A O 1
ATOM 4634 N N . THR A 1 599 ? -8.305 -16 -24.922 1 59.38 599 THR A N 1
ATOM 4635 C CA . THR A 1 599 ? -9.375 -16.969 -24.672 1 59.38 599 THR A CA 1
ATOM 4636 C C . THR A 1 599 ? -9.484 -17.297 -23.188 1 59.38 599 THR A C 1
ATOM 4638 O O . THR A 1 599 ? -10.312 -18.109 -22.781 1 59.38 599 THR A O 1
ATOM 4641 N N . GLY A 1 600 ? -8.727 -16.75 -22.406 1 57.16 600 GLY A N 1
ATOM 4642 C CA . GLY A 1 600 ? -8.836 -17.047 -20.984 1 57.16 600 GLY A CA 1
ATOM 4643 C C . GLY A 1 600 ? -10.141 -16.547 -20.391 1 57.16 600 GLY A C 1
ATOM 4644 O O . GLY A 1 600 ? -11.109 -16.281 -21.109 1 57.16 600 GLY A O 1
ATOM 4645 N N . ALA A 1 601 ? -10.312 -16.625 -19.125 1 54.59 601 ALA A N 1
ATOM 4646 C CA . ALA A 1 601 ? -11.539 -16.297 -18.406 1 54.59 601 ALA A CA 1
ATOM 4647 C C . ALA A 1 601 ? -12.102 -14.961 -18.859 1 54.59 601 ALA A C 1
ATOM 4649 O O . ALA A 1 601 ? -13.32 -14.766 -18.875 1 54.59 601 ALA A O 1
ATOM 4650 N N . ALA A 1 602 ? -11.281 -14.102 -19.422 1 54.94 602 ALA A N 1
ATOM 4651 C CA . ALA A 1 602 ? -11.695 -12.742 -19.734 1 54.94 602 ALA A CA 1
ATOM 4652 C C . ALA A 1 602 ? -12.07 -12.625 -21.219 1 54.94 602 ALA A C 1
ATOM 4654 O O . ALA A 1 602 ? -12.406 -11.539 -21.688 1 54.94 602 ALA A O 1
ATOM 4655 N N . ALA A 1 603 ? -12.008 -13.727 -21.953 1 58.44 603 ALA A N 1
ATOM 4656 C CA . ALA A 1 603 ? -12.148 -13.648 -23.406 1 58.44 603 ALA A CA 1
ATOM 4657 C C . ALA A 1 603 ? -13.578 -13.281 -23.797 1 58.44 603 ALA A C 1
ATOM 4659 O O . ALA A 1 603 ? -14.539 -13.766 -23.188 1 58.44 603 ALA A O 1
ATOM 4660 N N . ALA A 1 604 ? -13.727 -12.141 -24.547 1 53.25 604 ALA A N 1
ATOM 4661 C CA . ALA A 1 604 ? -15.023 -11.75 -25.078 1 53.25 604 ALA A CA 1
ATOM 4662 C C . ALA A 1 604 ? -15.609 -12.852 -25.969 1 53.25 604 ALA A C 1
ATOM 4664 O O . ALA A 1 604 ? -14.906 -13.422 -26.797 1 53.25 604 ALA A O 1
ATOM 4665 N N . GLY A 1 605 ? -16.562 -13.594 -25.531 1 52.47 605 GLY A N 1
ATOM 4666 C CA . GLY A 1 605 ? -17.188 -14.656 -26.312 1 52.47 605 GLY A CA 1
ATOM 4667 C C . GLY A 1 605 ? -17.953 -14.141 -27.516 1 52.47 605 GLY A C 1
ATOM 4668 O O . GLY A 1 605 ? -18.172 -12.938 -27.656 1 52.47 605 GLY A O 1
ATOM 4669 N N . ARG A 1 606 ? -18.062 -14.922 -28.578 1 50.66 606 ARG A N 1
ATOM 4670 C CA . ARG A 1 606 ? -18.828 -14.641 -29.781 1 50.66 606 ARG A CA 1
ATOM 4671 C C . ARG A 1 606 ? -20.328 -14.617 -29.484 1 50.66 606 ARG A C 1
ATOM 4673 O O . ARG A 1 606 ? -21.125 -14.164 -30.312 1 50.66 606 ARG A O 1
ATOM 4680 N N . ALA A 1 607 ? -20.594 -14.977 -28.328 1 51.66 607 ALA A N 1
ATOM 4681 C CA . ALA A 1 607 ? -22.016 -15.055 -28.047 1 51.66 607 ALA A CA 1
ATOM 4682 C C . ALA A 1 607 ? -22.609 -13.664 -27.812 1 51.66 607 ALA A C 1
ATOM 4684 O O . ALA A 1 607 ? -21.906 -12.758 -27.344 1 51.66 607 ALA A O 1
ATOM 4685 N N . PRO A 1 608 ? -23.75 -13.406 -28.406 1 50.66 608 PRO A N 1
ATOM 4686 C CA . PRO A 1 608 ? -24.406 -12.125 -28.156 1 50.66 608 PRO A CA 1
ATOM 4687 C C . PRO A 1 608 ? -24.438 -11.75 -26.672 1 50.66 608 PRO A C 1
ATOM 4689 O O . PRO A 1 608 ? -24.312 -10.57 -26.328 1 50.66 608 PRO A O 1
ATOM 4692 N N . ASP A 1 609 ? -24.484 -12.836 -25.953 1 53.97 609 ASP A N 1
ATOM 4693 C CA . ASP A 1 609 ? -24.438 -12.633 -24.5 1 53.97 609 ASP A CA 1
ATOM 4694 C C . ASP A 1 609 ? -23.047 -12.883 -23.953 1 53.97 609 ASP A C 1
ATOM 4696 O O . ASP A 1 609 ? -22.531 -14 -24.031 1 53.97 609 ASP A O 1
ATOM 4700 N N . PRO A 1 610 ? -22.406 -11.875 -23.594 1 55.88 610 PRO A N 1
ATOM 4701 C CA . PRO A 1 610 ? -21.016 -11.984 -23.156 1 55.88 610 PRO A CA 1
ATOM 4702 C C . PRO A 1 610 ? -20.844 -13 -22.031 1 55.88 610 PRO A C 1
ATOM 4704 O O . PRO A 1 610 ? -19.719 -13.461 -21.781 1 55.88 610 PRO A O 1
ATOM 4707 N N . SER A 1 611 ? -21.984 -13.398 -21.531 1 56.03 611 SER A N 1
ATOM 4708 C CA . SER A 1 611 ? -21.922 -14.352 -20.422 1 56.03 611 SER A CA 1
ATOM 4709 C C . SER A 1 611 ? -21.984 -15.789 -20.938 1 56.03 611 SER A C 1
ATOM 4711 O O . SER A 1 611 ? -21.766 -16.734 -20.172 1 56.03 611 SER A O 1
ATOM 4713 N N . GLN A 1 612 ? -22.203 -15.945 -22.234 1 57.94 612 GLN A N 1
ATOM 4714 C CA . GLN A 1 612 ? -22.375 -17.281 -22.781 1 57.94 612 GLN A CA 1
ATOM 4715 C C . GLN A 1 612 ? -21.172 -17.688 -23.641 1 57.94 612 GLN A C 1
ATOM 4717 O O . GLN A 1 612 ? -20.5 -16.828 -24.219 1 57.94 612 GLN A O 1
ATOM 4722 N N . MET A 1 613 ? -20.656 -18.859 -23.391 1 60.91 613 MET A N 1
ATOM 4723 C CA . MET A 1 613 ? -19.656 -19.422 -24.281 1 60.91 613 MET A CA 1
ATOM 4724 C C . MET A 1 613 ? -20.297 -20.359 -25.297 1 60.91 613 MET A C 1
ATOM 4726 O O . MET A 1 613 ? -21.109 -21.219 -24.938 1 60.91 613 MET A O 1
ATOM 4730 N N . THR A 1 614 ? -20.094 -19.984 -26.531 1 59.91 614 THR A N 1
ATOM 4731 C CA . THR A 1 614 ? -20.578 -20.891 -27.562 1 59.91 614 THR A CA 1
ATOM 4732 C C . THR A 1 614 ? -19.672 -22.125 -27.672 1 59.91 614 THR A C 1
ATOM 4734 O O . THR A 1 614 ? -18.562 -22.125 -27.156 1 59.91 614 THR A O 1
ATOM 4737 N N . ALA A 1 615 ? -20.234 -23.25 -28.047 1 59.91 615 ALA A N 1
ATOM 4738 C CA . ALA A 1 615 ? -19.438 -24.438 -28.328 1 59.91 615 ALA A CA 1
ATOM 4739 C C . ALA A 1 615 ? -18.219 -24.094 -29.172 1 59.91 615 ALA A C 1
ATOM 4741 O O . ALA A 1 615 ? -17.156 -24.703 -29.016 1 59.91 615 ALA A O 1
ATOM 4742 N N . GLU A 1 616 ? -18.406 -23.047 -29.859 1 62.97 616 GLU A N 1
ATOM 4743 C CA . GLU A 1 616 ? -17.312 -22.641 -30.734 1 62.97 616 GLU A CA 1
ATOM 4744 C C . GLU A 1 616 ? -16.188 -22 -29.953 1 62.97 616 GLU A C 1
ATOM 4746 O O . GLU A 1 616 ? -15.008 -22.188 -30.266 1 62.97 616 GLU A O 1
ATOM 4751 N N . ASP A 1 617 ? -16.578 -21.328 -28.938 1 67.31 617 ASP A N 1
ATOM 4752 C CA . ASP A 1 617 ? -15.547 -20.688 -28.109 1 67.31 617 ASP A CA 1
ATOM 4753 C C . ASP A 1 617 ? -14.703 -21.734 -27.391 1 67.31 617 ASP A C 1
ATOM 4755 O O . ASP A 1 617 ? -13.484 -21.594 -27.281 1 67.31 617 ASP A O 1
ATOM 4759 N N . GLU A 1 618 ? -15.383 -22.703 -26.984 1 65.81 618 GLU A N 1
ATOM 4760 C CA . GLU A 1 618 ? -14.695 -23.797 -26.297 1 65.81 618 GLU A CA 1
ATOM 4761 C C . GLU A 1 618 ? -13.758 -24.547 -27.25 1 65.81 618 GLU A C 1
ATOM 4763 O O . GLU A 1 618 ? -12.633 -24.875 -26.875 1 65.81 618 GLU A O 1
ATOM 4768 N N . GLU A 1 619 ? -14.297 -24.766 -28.328 1 64.94 619 GLU A N 1
ATOM 4769 C CA . GLU A 1 619 ? -13.492 -25.469 -29.328 1 64.94 619 GLU A CA 1
ATOM 4770 C C . GLU A 1 619 ? -12.266 -24.641 -29.719 1 64.94 619 GLU A C 1
ATOM 4772 O O . GLU A 1 619 ? -11.195 -25.188 -29.969 1 64.94 619 GLU A O 1
ATOM 4777 N N . GLU A 1 620 ? -12.492 -23.406 -29.703 1 71.19 620 GLU A N 1
ATOM 4778 C CA . GLU A 1 620 ? -11.391 -22.516 -30.078 1 71.19 620 GLU A CA 1
ATOM 4779 C C . GLU A 1 620 ? -10.297 -22.531 -29 1 71.19 620 GLU A C 1
ATOM 4781 O O . GLU A 1 620 ? -9.109 -22.562 -29.328 1 71.19 620 GLU A O 1
ATOM 4786 N N . GLU A 1 621 ? -10.742 -22.5 -27.844 1 71.69 621 GLU A N 1
ATOM 4787 C CA . GLU A 1 621 ? -9.766 -22.562 -26.75 1 71.69 621 GLU A CA 1
ATOM 4788 C C . GLU A 1 621 ? -8.984 -23.875 -26.797 1 71.69 621 GLU A C 1
ATOM 4790 O O . GLU A 1 621 ? -7.754 -23.875 -26.656 1 71.69 621 GLU A O 1
ATOM 4795 N N . LEU A 1 622 ? -9.734 -24.953 -27 1 67.31 622 LEU A N 1
ATOM 4796 C CA . LEU A 1 622 ? -9.094 -26.266 -27.078 1 67.31 622 LEU A CA 1
ATOM 4797 C C . LEU A 1 622 ? -8.148 -26.344 -28.266 1 67.31 622 LEU A C 1
ATOM 4799 O O . LEU A 1 622 ? -7.09 -26.969 -28.188 1 67.31 622 LEU A O 1
ATOM 4803 N N . SER A 1 623 ? -8.586 -25.656 -29.219 1 71.88 623 SER A N 1
ATOM 4804 C CA . SER A 1 623 ? -7.754 -25.641 -30.422 1 71.88 623 SER A CA 1
ATOM 4805 C C . SER A 1 623 ? -6.449 -24.891 -30.172 1 71.88 623 SER A C 1
ATOM 4807 O O . SER A 1 623 ? -5.395 -25.297 -30.672 1 71.88 623 SER A O 1
ATOM 4809 N N . HIS A 1 624 ? -6.574 -23.875 -29.391 1 74.75 624 HIS A N 1
ATOM 4810 C CA . HIS A 1 624 ? -5.363 -23.109 -29.125 1 74.75 624 HIS A CA 1
ATOM 4811 C C . HIS A 1 624 ? -4.402 -23.891 -28.234 1 74.75 624 HIS A C 1
ATOM 4813 O O . HIS A 1 624 ? -3.188 -23.844 -28.438 1 74.75 624 HIS A O 1
ATOM 4819 N N . TRP A 1 625 ? -4.914 -24.609 -27.375 1 72.12 625 TRP A N 1
ATOM 4820 C CA . TRP A 1 625 ? -4.07 -25.484 -26.547 1 72.12 625 TRP A CA 1
ATOM 4821 C C . TRP A 1 625 ? -3.463 -26.609 -27.375 1 72.12 625 TRP A C 1
ATOM 4823 O O . TRP A 1 625 ? -2.312 -26.984 -27.172 1 72.12 625 TRP A O 1
ATOM 4833 N N . ALA A 1 626 ? -4.246 -27.062 -28.281 1 71.69 626 ALA A N 1
ATOM 4834 C CA . ALA A 1 626 ? -3.744 -28.094 -29.203 1 71.69 626 ALA A CA 1
ATOM 4835 C C . ALA A 1 626 ? -2.613 -27.531 -30.062 1 71.69 626 ALA A C 1
ATOM 4837 O O . ALA A 1 626 ? -1.642 -28.25 -30.344 1 71.69 626 ALA A O 1
ATOM 4838 N N . ASP A 1 627 ? -2.803 -26.328 -30.438 1 74.88 627 ASP A N 1
ATOM 4839 C CA . ASP A 1 627 ? -1.747 -25.688 -31.219 1 74.88 627 ASP A CA 1
ATOM 4840 C C . ASP A 1 627 ? -0.454 -25.594 -30.406 1 74.88 627 ASP A C 1
ATOM 4842 O O . ASP A 1 627 ? 0.637 -25.781 -30.953 1 74.88 627 ASP A O 1
ATOM 4846 N N . LEU A 1 628 ? -0.605 -25.25 -29.266 1 75.75 628 LEU A N 1
ATOM 4847 C CA . LEU A 1 628 ? 0.57 -25.172 -28.406 1 75.75 628 LEU A CA 1
ATOM 4848 C C . LEU A 1 628 ? 1.223 -26.531 -28.234 1 75.75 628 LEU A C 1
ATOM 4850 O O . LEU A 1 628 ? 2.451 -26.656 -28.266 1 75.75 628 LEU A O 1
ATOM 4854 N N . ARG A 1 629 ? 0.391 -27.516 -28.141 1 73.19 629 ARG A N 1
ATOM 4855 C CA . ARG A 1 629 ? 0.903 -28.875 -28.016 1 73.19 629 ARG A CA 1
ATOM 4856 C C . ARG A 1 629 ? 1.627 -29.297 -29.297 1 73.19 629 ARG A C 1
ATOM 4858 O O . ARG A 1 629 ? 2.689 -29.922 -29.219 1 73.19 629 ARG A O 1
ATOM 4865 N N . GLU A 1 630 ? 0.981 -28.984 -30.344 1 71.44 630 GLU A N 1
ATOM 4866 C CA . GLU A 1 630 ? 1.612 -29.297 -31.609 1 71.44 630 GLU A CA 1
ATOM 4867 C C . GLU A 1 630 ? 2.957 -28.594 -31.75 1 71.44 630 GLU A C 1
ATOM 4869 O O . GLU A 1 630 ? 3.922 -29.172 -32.25 1 71.44 630 GLU A O 1
ATOM 4874 N N . TYR A 1 631 ? 2.916 -27.438 -31.422 1 74.69 631 TYR A N 1
ATOM 4875 C CA . TYR A 1 631 ? 4.164 -26.688 -31.422 1 74.69 631 TYR A CA 1
ATOM 4876 C C . TYR A 1 631 ? 5.215 -27.359 -30.547 1 74.69 631 TYR A C 1
ATOM 4878 O O . TYR A 1 631 ? 6.371 -27.5 -30.953 1 74.69 631 TYR A O 1
ATOM 4886 N N . GLN A 1 632 ? 4.863 -27.812 -29.422 1 70.12 632 GLN A N 1
ATOM 4887 C CA . GLN A 1 632 ? 5.762 -28.484 -28.5 1 70.12 632 GLN A CA 1
ATOM 4888 C C . GLN A 1 632 ? 6.293 -29.781 -29.078 1 70.12 632 GLN A C 1
ATOM 4890 O O . GLN A 1 632 ? 7.48 -30.094 -28.953 1 70.12 632 GLN A O 1
ATOM 4895 N N . LEU A 1 633 ? 5.383 -30.469 -29.703 1 68.5 633 LEU A N 1
ATOM 4896 C CA . LEU A 1 633 ? 5.746 -31.75 -30.297 1 68.5 633 LEU A CA 1
ATOM 4897 C C . LEU A 1 633 ? 6.695 -31.547 -31.484 1 68.5 633 LEU A C 1
ATOM 4899 O O . LEU A 1 633 ? 7.656 -32.312 -31.641 1 68.5 633 LEU A O 1
ATOM 4903 N N . ARG A 1 634 ? 6.395 -30.625 -32.312 1 69.31 634 ARG A N 1
ATOM 4904 C CA . ARG A 1 634 ? 7.27 -30.297 -33.438 1 69.31 634 ARG A CA 1
ATOM 4905 C C . ARG A 1 634 ? 8.664 -29.922 -32.938 1 69.31 634 ARG A C 1
ATOM 4907 O O . ARG A 1 634 ? 9.664 -30.312 -33.562 1 69.31 634 ARG A O 1
ATOM 4914 N N . PHE A 1 635 ? 8.656 -29.234 -31.969 1 66.69 635 PHE A N 1
ATOM 4915 C CA . PHE A 1 635 ? 9.945 -28.844 -31.422 1 66.69 635 PHE A CA 1
ATOM 4916 C C . PHE A 1 635 ? 10.688 -30.062 -30.875 1 66.69 635 PHE A C 1
ATOM 4918 O O . PHE A 1 635 ? 11.898 -30.188 -31.062 1 66.69 635 PHE A O 1
ATOM 4925 N N . ALA A 1 636 ? 9.992 -30.859 -30.188 1 62.53 636 ALA A N 1
ATOM 4926 C CA . ALA A 1 636 ? 10.578 -32.094 -29.641 1 62.53 636 ALA A CA 1
ATOM 4927 C C . ALA A 1 636 ? 11.102 -33 -30.75 1 62.53 636 ALA A C 1
ATOM 4929 O O . ALA A 1 636 ? 12.156 -33.594 -30.625 1 62.53 636 ALA A O 1
ATOM 4930 N N . ALA A 1 637 ? 10.297 -33.125 -31.812 1 56.66 637 ALA A N 1
ATOM 4931 C CA . ALA A 1 637 ? 10.633 -33.969 -32.938 1 56.66 637 ALA A CA 1
ATOM 4932 C C . ALA A 1 637 ? 11.844 -33.438 -33.719 1 56.66 637 ALA A C 1
ATOM 4934 O O . ALA A 1 637 ? 12.617 -34.219 -34.281 1 56.66 637 ALA A O 1
ATOM 4935 N N . SER A 1 638 ? 11.82 -32.188 -34 1 55.06 638 SER A N 1
ATOM 4936 C CA . SER A 1 638 ? 12.914 -31.594 -34.75 1 55.06 638 SER A CA 1
ATOM 4937 C C . SER A 1 638 ? 14.234 -31.688 -34 1 55.06 638 SER A C 1
ATOM 4939 O O . SER A 1 638 ? 15.273 -31.219 -34.469 1 55.06 638 SER A O 1
ATOM 4941 N N . GLY A 1 639 ? 14.484 -32.719 -33.031 1 48.81 639 GLY A N 1
ATOM 4942 C CA . GLY A 1 639 ? 15.719 -33.062 -32.344 1 48.81 639 GLY A CA 1
ATOM 4943 C C . GLY A 1 639 ? 16.062 -32.062 -31.266 1 48.81 639 GLY A C 1
ATOM 4944 O O . GLY A 1 639 ? 17.203 -32.031 -30.766 1 48.81 639 GLY A O 1
ATOM 4945 N N . GLY A 1 640 ? 15.047 -31.422 -30.578 1 48.66 640 GLY A N 1
ATOM 4946 C CA . GLY A 1 640 ? 15.453 -30.438 -29.594 1 48.66 640 GLY A CA 1
ATOM 4947 C C . GLY A 1 640 ? 16.688 -29.656 -30 1 48.66 640 GLY A C 1
ATOM 4948 O O . GLY A 1 640 ? 17.109 -29.719 -31.156 1 48.66 640 GLY A O 1
ATOM 4949 N N . PHE A 1 641 ? 17.281 -28.609 -29.375 1 42.97 641 PHE A N 1
ATOM 4950 C CA . PHE A 1 641 ? 18.594 -28.078 -29.734 1 42.97 641 PHE A CA 1
ATOM 4951 C C . PHE A 1 641 ? 19.656 -29.172 -29.703 1 42.97 641 PHE A C 1
ATOM 4953 O O . PHE A 1 641 ? 20.562 -29.156 -28.875 1 42.97 641 PHE A O 1
ATOM 4960 N N . ALA A 1 642 ? 19.578 -30.344 -29.75 1 36.16 642 ALA A N 1
ATOM 4961 C CA . ALA A 1 642 ? 20.625 -31.359 -29.812 1 36.16 642 ALA A CA 1
ATOM 4962 C C . ALA A 1 642 ? 21.672 -30.984 -30.875 1 36.16 642 ALA A C 1
ATOM 4964 O O . ALA A 1 642 ? 22.812 -31.438 -30.828 1 36.16 642 ALA A O 1
ATOM 4965 N N . GLY A 1 643 ? 21.375 -30.578 -32.062 1 32.69 643 GLY A N 1
ATOM 4966 C CA . GLY A 1 643 ? 22.422 -30.312 -33.031 1 32.69 643 GLY A CA 1
ATOM 4967 C C . GLY A 1 643 ? 23.297 -29.141 -32.656 1 32.69 643 GLY A C 1
ATOM 4968 O O . GLY A 1 643 ? 24.188 -28.75 -33.406 1 32.69 643 GLY A O 1
ATOM 4969 N N . VAL A 1 644 ? 22.938 -28.203 -31.922 1 31.5 644 VAL A N 1
ATOM 4970 C CA . VAL A 1 644 ? 23.953 -27.234 -31.562 1 31.5 644 VAL A CA 1
ATOM 4971 C C . VAL A 1 644 ? 24.953 -27.859 -30.594 1 31.5 644 VAL A C 1
ATOM 4973 O O . VAL A 1 644 ? 24.562 -28.344 -29.531 1 31.5 644 VAL A O 1
ATOM 4976 N N . GLU A 1 645 ? 26.172 -28.344 -30.953 1 28.53 645 GLU A N 1
ATOM 4977 C CA . GLU A 1 645 ? 27.406 -28.734 -30.266 1 28.53 645 GLU A CA 1
ATOM 4978 C C . GLU A 1 645 ? 27.578 -27.969 -28.969 1 28.53 645 GLU A C 1
ATOM 4980 O O . GLU A 1 645 ? 27.328 -26.75 -28.906 1 28.53 645 GLU A O 1
ATOM 4985 N N . ALA A 1 646 ? 27.609 -28.641 -27.844 1 28.5 646 ALA A N 1
ATOM 4986 C CA . ALA A 1 646 ? 28.031 -28.281 -26.484 1 28.5 646 ALA A CA 1
ATOM 4987 C C . ALA A 1 646 ? 29.281 -27.391 -26.516 1 28.5 646 ALA A C 1
ATOM 4989 O O . ALA A 1 646 ? 30.391 -27.875 -26.703 1 28.5 646 ALA A O 1
ATOM 4990 N N . TYR A 1 647 ? 29.391 -26.328 -27.078 1 26.61 647 TYR A N 1
ATOM 4991 C CA . TYR A 1 647 ? 30.547 -25.484 -26.812 1 26.61 647 TYR A CA 1
ATOM 4992 C C . TYR A 1 647 ? 30.719 -25.266 -25.312 1 26.61 647 TYR A C 1
ATOM 4994 O O . TYR A 1 647 ? 30.422 -24.172 -24.797 1 26.61 647 TYR A O 1
ATOM 5002 N N . GLY A 1 648 ? 30.125 -25.984 -24.422 1 27.23 648 GLY A N 1
ATOM 5003 C CA . GLY A 1 648 ? 30.422 -25.797 -23.016 1 27.23 648 GLY A CA 1
ATOM 5004 C C . GLY A 1 648 ? 31.875 -26.109 -22.672 1 27.23 648 GLY A C 1
ATOM 5005 O O . GLY A 1 648 ? 32.219 -26.219 -21.5 1 27.23 648 GLY A O 1
ATOM 5006 N N . SER A 1 649 ? 32.781 -26.547 -23.484 1 25.34 649 SER A N 1
ATOM 5007 C CA . SER A 1 649 ? 34.062 -26.953 -22.906 1 25.34 649 SER A CA 1
ATOM 5008 C C . SER A 1 649 ? 34.781 -25.781 -22.234 1 25.34 649 SER A C 1
ATOM 5010 O O . SER A 1 649 ? 35.906 -25.922 -21.781 1 25.34 649 SER A O 1
ATOM 5012 N N . CYS A 1 650 ? 34.406 -24.594 -22.5 1 25.55 650 CYS A N 1
ATOM 5013 C CA . CYS A 1 650 ? 35.344 -23.625 -21.922 1 25.55 650 CYS A CA 1
ATOM 5014 C C . CYS A 1 650 ? 35.125 -23.469 -20.422 1 25.55 650 CYS A C 1
ATOM 5016 O O . CYS A 1 650 ? 35.656 -22.562 -19.797 1 25.55 650 CYS A O 1
ATOM 5018 N N . GLU A 1 651 ? 34.375 -24.25 -19.766 1 26.42 651 GLU A N 1
ATOM 5019 C CA . GLU A 1 651 ? 34.344 -24.125 -18.312 1 26.42 651 GLU A CA 1
ATOM 5020 C C . GLU A 1 651 ? 35.719 -24.391 -17.703 1 26.42 651 GLU A C 1
ATOM 5022 O O . GLU A 1 651 ? 35.906 -24.219 -16.484 1 26.42 651 GLU A O 1
ATOM 5027 N N . LYS A 1 652 ? 36.688 -25.031 -18.266 1 28.14 652 LYS A N 1
ATOM 5028 C CA . LYS A 1 652 ? 37.906 -25.406 -17.547 1 28.14 652 LYS A CA 1
ATOM 5029 C C . LYS A 1 652 ? 38.75 -24.188 -17.203 1 28.14 652 LYS A C 1
ATOM 5031 O O . LYS A 1 652 ? 39.562 -24.219 -16.297 1 28.14 652 LYS A O 1
ATOM 5036 N N . GLY A 1 653 ? 38.75 -23.125 -17.859 1 24.8 653 GLY A N 1
ATOM 5037 C CA . GLY A 1 653 ? 39.781 -22.156 -17.516 1 24.8 653 GLY A CA 1
ATOM 5038 C C . GLY A 1 653 ? 39.469 -21.375 -16.266 1 24.8 653 GLY A C 1
ATOM 5039 O O . GLY A 1 653 ? 40.375 -20.953 -15.539 1 24.8 653 GLY A O 1
ATOM 5040 N N . LEU A 1 654 ? 38.312 -20.984 -16.031 1 23.48 654 LEU A N 1
ATOM 5041 C CA . LEU A 1 654 ? 38.25 -20.016 -14.945 1 23.48 654 LEU A CA 1
ATOM 5042 C C . LEU A 1 654 ? 38.188 -20.719 -13.594 1 23.48 654 LEU A C 1
ATOM 5044 O O . LEU A 1 654 ? 38.094 -20.062 -12.555 1 23.48 654 LEU A O 1
ATOM 5048 N N . LEU A 1 655 ? 38.188 -22.031 -13.438 1 23.78 655 LEU A N 1
ATOM 5049 C CA . LEU A 1 655 ? 38.375 -22.656 -12.133 1 23.78 655 LEU A CA 1
ATOM 5050 C C . LEU A 1 655 ? 39.719 -22.312 -11.523 1 23.78 655 LEU A C 1
ATOM 5052 O O . LEU A 1 655 ? 39.906 -22.438 -10.32 1 23.78 655 LEU A O 1
ATOM 5056 N N . THR A 1 656 ? 40.719 -22.047 -12.273 1 25.12 656 THR A N 1
ATOM 5057 C CA . THR A 1 656 ? 42.031 -21.875 -11.703 1 25.12 656 THR A CA 1
ATOM 5058 C C . THR A 1 656 ? 42.125 -20.578 -10.891 1 25.12 656 THR A C 1
ATOM 5060 O O . THR A 1 656 ? 43.031 -20.391 -10.094 1 25.12 656 THR A O 1
ATOM 5063 N N . ILE A 1 657 ? 41.312 -19.609 -11.086 1 23.67 657 ILE A N 1
ATOM 5064 C CA . ILE A 1 657 ? 41.656 -18.438 -10.297 1 23.67 657 ILE A CA 1
ATOM 5065 C C . ILE A 1 657 ? 41.156 -18.594 -8.867 1 23.67 657 ILE A C 1
ATOM 5067 O O . ILE A 1 657 ? 41.531 -17.828 -7.98 1 23.67 657 ILE A O 1
ATOM 5071 N N . ARG A 1 658 ? 40.344 -19.516 -8.461 1 24.06 658 ARG A N 1
ATOM 5072 C CA . ARG A 1 658 ? 40.094 -19.625 -7.027 1 24.06 658 ARG A CA 1
ATOM 5073 C C . ARG A 1 658 ? 41.344 -20.156 -6.309 1 24.06 658 ARG A C 1
ATOM 5075 O O . ARG A 1 658 ? 41.438 -20.047 -5.082 1 24.06 658 ARG A O 1
ATOM 5082 N N . ALA A 1 659 ? 42.156 -20.938 -6.855 1 24.47 659 ALA A N 1
ATOM 5083 C CA . ALA A 1 659 ? 43.156 -21.547 -5.961 1 24.47 659 ALA A CA 1
ATOM 5084 C C . ALA A 1 659 ? 44.094 -20.5 -5.402 1 24.47 659 ALA A C 1
ATOM 5086 O O . ALA A 1 659 ? 44.688 -20.688 -4.332 1 24.47 659 ALA A O 1
ATOM 5087 N N . CYS A 1 660 ? 44.438 -19.469 -6.094 1 23.56 660 CYS A N 1
ATOM 5088 C CA . CYS A 1 660 ? 45.562 -18.734 -5.539 1 23.56 660 CYS A CA 1
ATOM 5089 C C . CYS A 1 660 ? 45.125 -17.859 -4.371 1 23.56 660 CYS A C 1
ATOM 5091 O O . CYS A 1 660 ? 45.969 -17.469 -3.547 1 23.56 660 CYS A O 1
ATOM 5093 N N . LYS A 1 661 ? 44 -17.188 -4.262 1 22.22 661 LYS A N 1
ATOM 5094 C CA . LYS A 1 661 ? 44.031 -16.188 -3.209 1 22.22 661 LYS A CA 1
ATOM 5095 C C . LYS A 1 661 ? 43.781 -16.797 -1.841 1 22.22 661 LYS A C 1
ATOM 5097 O O . LYS A 1 661 ? 43.562 -16.094 -0.857 1 22.22 661 LYS A O 1
ATOM 5102 N N . ASN A 1 662 ? 43.688 -18.156 -1.672 1 21.23 662 ASN A N 1
ATOM 5103 C CA . ASN A 1 662 ? 43.75 -18.562 -0.27 1 21.23 662 ASN A CA 1
ATOM 5104 C C . ASN A 1 662 ? 45.031 -18.109 0.392 1 21.23 662 ASN A C 1
ATOM 5106 O O . ASN A 1 662 ? 45.188 -18.25 1.604 1 21.23 662 ASN A O 1
ATOM 5110 N N . GLU A 1 663 ? 46.188 -18.094 -0.32 1 23.67 663 GLU A N 1
ATOM 5111 C CA . GLU A 1 663 ? 47.406 -17.953 0.427 1 23.67 663 GLU A CA 1
ATOM 5112 C C . GLU A 1 663 ? 47.625 -16.5 0.869 1 23.67 663 GLU A C 1
ATOM 5114 O O . GLU A 1 663 ? 48.375 -16.234 1.809 1 23.67 663 GLU A O 1
ATOM 5119 N N . LEU A 1 664 ? 47.188 -15.422 0.155 1 21.38 664 LEU A N 1
ATOM 5120 C CA . LEU A 1 664 ? 47.625 -14.227 0.871 1 21.38 664 LEU A CA 1
ATOM 5121 C C . LEU A 1 664 ? 46.562 -13.812 1.898 1 21.38 664 LEU A C 1
ATOM 5123 O O . LEU A 1 664 ? 45.375 -13.844 1.618 1 21.38 664 LEU A O 1
ATOM 5127 N N . MET B 1 1 ? -18.906 17.578 114.375 1 17.3 1 MET B N 1
ATOM 5128 C CA . MET B 1 1 ? -18.234 16.531 115.125 1 17.3 1 MET B CA 1
ATOM 5129 C C . MET B 1 1 ? -17.906 15.328 114.25 1 17.3 1 MET B C 1
ATOM 5131 O O . MET B 1 1 ? -16.797 14.781 114.312 1 17.3 1 MET B O 1
ATOM 5135 N N . ALA B 1 2 ? -19.016 14.68 113.812 1 16.42 2 ALA B N 1
ATOM 5136 C CA . ALA B 1 2 ? -19.031 13.234 114 1 16.42 2 ALA B CA 1
ATOM 5137 C C . ALA B 1 2 ? -18.109 12.539 113 1 16.42 2 ALA B C 1
ATOM 5139 O O . ALA B 1 2 ? -17.781 13.094 111.938 1 16.42 2 ALA B O 1
ATOM 5140 N N . ALA B 1 3 ? -18.188 11.32 113.125 1 16.91 3 ALA B N 1
ATOM 5141 C CA . ALA B 1 3 ? -17.203 10.258 113.25 1 16.91 3 ALA B CA 1
ATOM 5142 C C . ALA B 1 3 ? -16.547 9.914 111.938 1 16.91 3 ALA B C 1
ATOM 5144 O O . ALA B 1 3 ? -17.031 10.344 110.875 1 16.91 3 ALA B O 1
ATOM 5145 N N . GLN B 1 4 ? -16.547 8.742 111.688 1 18.09 4 GLN B N 1
ATOM 5146 C CA . GLN B 1 4 ? -15.75 7.535 111.562 1 18.09 4 GLN B CA 1
ATOM 5147 C C . GLN B 1 4 ? -15.68 7.102 110.125 1 18.09 4 GLN B C 1
ATOM 5149 O O . GLN B 1 4 ? -16.719 7 109.438 1 18.09 4 GLN B O 1
ATOM 5154 N N . HIS B 1 5 ? -14.477 7.371 109.375 1 20.3 5 HIS B N 1
ATOM 5155 C CA . HIS B 1 5 ? -13.82 7.332 108.062 1 20.3 5 HIS B CA 1
ATOM 5156 C C . HIS B 1 5 ? -13.836 5.926 107.5 1 20.3 5 HIS B C 1
ATOM 5158 O O . HIS B 1 5 ? -13.047 5.609 106.625 1 20.3 5 HIS B O 1
ATOM 5164 N N . LEU B 1 6 ? -15.156 5.301 107.812 1 18.98 6 LEU B N 1
ATOM 5165 C CA . LEU B 1 6 ? -15.031 3.848 107.812 1 18.98 6 LEU B CA 1
ATOM 5166 C C . LEU B 1 6 ? -14.531 3.33 106.438 1 18.98 6 LEU B C 1
ATOM 5168 O O . LEU B 1 6 ? -15.156 3.582 105.438 1 18.98 6 LEU B O 1
ATOM 5172 N N . LEU B 1 7 ? -13.195 3.041 106.312 1 19.72 7 LEU B N 1
ATOM 5173 C CA . LEU B 1 7 ? -12.156 2.713 105.375 1 19.72 7 LEU B CA 1
ATOM 5174 C C . LEU B 1 7 ? -12.453 1.38 104.688 1 19.72 7 LEU B C 1
ATOM 5176 O O . LEU B 1 7 ? -11.602 0.837 104 1 19.72 7 LEU B O 1
ATOM 5180 N N . ALA B 1 8 ? -13.852 1.039 104.75 1 19.47 8 ALA B N 1
ATOM 5181 C CA . ALA B 1 8 ? -13.828 -0.418 104.812 1 19.47 8 ALA B CA 1
ATOM 5182 C C . ALA B 1 8 ? -13.078 -1.023 103.625 1 19.47 8 ALA B C 1
ATOM 5184 O O . ALA B 1 8 ? -12.883 -0.367 102.625 1 19.47 8 ALA B O 1
ATOM 5185 N N . ALA B 1 9 ? -13.086 -2.316 103.688 1 20.58 9 ALA B N 1
ATOM 5186 C CA . ALA B 1 9 ? -12.344 -3.562 103.5 1 20.58 9 ALA B CA 1
ATOM 5187 C C . ALA B 1 9 ? -12.32 -3.996 102.062 1 20.58 9 ALA B C 1
ATOM 5189 O O . ALA B 1 9 ? -13.344 -3.955 101.375 1 20.58 9 ALA B O 1
ATOM 5190 N N . PRO B 1 10 ? -11.07 -3.9 101.375 1 25.03 10 PRO B N 1
ATOM 5191 C CA . PRO B 1 10 ? -10.656 -4.043 100 1 25.03 10 PRO B CA 1
ATOM 5192 C C . PRO B 1 10 ? -11.086 -5.371 99.375 1 25.03 10 PRO B C 1
ATOM 5194 O O . PRO B 1 10 ? -10.703 -6.438 99.875 1 25.03 10 PRO B O 1
ATOM 5197 N N . GLY B 1 11 ? -12.539 -5.391 99.312 1 21.67 11 GLY B N 1
ATOM 5198 C CA . GLY B 1 11 ? -13.109 -6.711 99.062 1 21.67 11 GLY B CA 1
ATOM 5199 C C . GLY B 1 11 ? -12.297 -7.566 98.125 1 21.67 11 GLY B C 1
ATOM 5200 O O . GLY B 1 11 ? -11.438 -7.055 97.375 1 21.67 11 GLY B O 1
ATOM 5201 N N . PRO B 1 12 ? -12.508 -8.859 98.312 1 22.95 12 PRO B N 1
ATOM 5202 C CA . PRO B 1 12 ? -11.781 -10.086 97.938 1 22.95 12 PRO B CA 1
ATOM 5203 C C . PRO B 1 12 ? -11.445 -10.156 96.438 1 22.95 12 PRO B C 1
ATOM 5205 O O . PRO B 1 12 ? -12.055 -9.453 95.625 1 22.95 12 PRO B O 1
ATOM 5208 N N . GLY B 1 13 ? -10.414 -10.859 96.062 1 21.61 13 GLY B N 1
ATOM 5209 C CA . GLY B 1 13 ? -9.414 -11.188 95.062 1 21.61 13 GLY B CA 1
ATOM 5210 C C . GLY B 1 13 ? -10.008 -11.773 93.812 1 21.61 13 GLY B C 1
ATOM 5211 O O . GLY B 1 13 ? -9.289 -12.344 93 1 21.61 13 GLY B O 1
ATOM 5212 N N . GLU B 1 14 ? -11.297 -11.375 93.5 1 23.14 14 GLU B N 1
ATOM 5213 C CA . GLU B 1 14 ? -11.891 -12.359 92.625 1 23.14 14 GLU B CA 1
ATOM 5214 C C . GLU B 1 14 ? -10.992 -12.617 91.438 1 23.14 14 GLU B C 1
ATOM 5216 O O . GLU B 1 14 ? -10.375 -11.695 90.875 1 23.14 14 GLU B O 1
ATOM 5221 N N . ALA B 1 15 ? -10.742 -13.977 91.312 1 26.98 15 ALA B N 1
ATOM 5222 C CA . ALA B 1 15 ? -9.914 -14.812 90.438 1 26.98 15 ALA B CA 1
ATOM 5223 C C . ALA B 1 15 ? -10.133 -14.453 88.938 1 26.98 15 ALA B C 1
ATOM 5225 O O . ALA B 1 15 ? -11.266 -14.43 88.5 1 26.98 15 ALA B O 1
ATOM 5226 N N . LEU B 1 16 ? -9.305 -13.555 88.438 1 23.61 16 LEU B N 1
ATOM 5227 C CA . LEU B 1 16 ? -9.25 -13.078 87.062 1 23.61 16 LEU B CA 1
ATOM 5228 C C . LEU B 1 16 ? -9.383 -14.242 86.125 1 23.61 16 LEU B C 1
ATOM 5230 O O . LEU B 1 16 ? -8.562 -15.164 86.125 1 23.61 16 LEU B O 1
ATOM 5234 N N . ASP B 1 17 ? -10.664 -14.766 86.062 1 25.94 17 ASP B N 1
ATOM 5235 C CA . ASP B 1 17 ? -10.867 -15.938 85.25 1 25.94 17 ASP B CA 1
ATOM 5236 C C . ASP B 1 17 ? -10.094 -15.82 83.938 1 25.94 17 ASP B C 1
ATOM 5238 O O . ASP B 1 17 ? -10.234 -14.828 83.188 1 25.94 17 ASP B O 1
ATOM 5242 N N . PRO B 1 18 ? -8.906 -16.453 83.938 1 29.39 18 PRO B N 1
ATOM 5243 C CA . PRO B 1 18 ? -7.875 -16.422 82.875 1 29.39 18 PRO B CA 1
ATOM 5244 C C . PRO B 1 18 ? -8.445 -16.609 81.5 1 29.39 18 PRO B C 1
ATOM 5246 O O . PRO B 1 18 ? -7.691 -16.656 80.5 1 29.39 18 PRO B O 1
ATOM 5249 N N . THR B 1 19 ? -9.625 -17.297 81.562 1 28.72 19 THR B N 1
ATOM 5250 C CA . THR B 1 19 ? -9.898 -18.062 80.312 1 28.72 19 THR B CA 1
ATOM 5251 C C . THR B 1 19 ? -10.07 -17.141 79.125 1 28.72 19 THR B C 1
ATOM 5253 O O . THR B 1 19 ? -10.273 -17.594 78 1 28.72 19 THR B O 1
ATOM 5256 N N . VAL B 1 20 ? -10.688 -15.906 79.438 1 28.39 20 VAL B N 1
ATOM 5257 C CA . VAL B 1 20 ? -11.273 -15.328 78.25 1 28.39 20 VAL B CA 1
ATOM 5258 C C . VAL B 1 20 ? -10.164 -14.914 77.312 1 28.39 20 VAL B C 1
ATOM 5260 O O . VAL B 1 20 ? -9.438 -13.953 77.562 1 28.39 20 VAL B O 1
ATOM 5263 N N . ASN B 1 21 ? -9.305 -15.836 77 1 26.41 21 ASN B N 1
ATOM 5264 C CA . ASN B 1 21 ? -8.25 -15.469 76.062 1 26.41 21 ASN B CA 1
ATOM 5265 C C . ASN B 1 21 ? -8.797 -14.633 74.938 1 26.41 21 ASN B C 1
ATOM 5267 O O . ASN B 1 21 ? -9.609 -15.117 74.125 1 26.41 21 ASN B O 1
ATOM 5271 N N . PRO B 1 22 ? -9.094 -13.312 75.188 1 27.06 22 PRO B N 1
ATOM 5272 C CA . PRO B 1 22 ? -9.719 -12.57 74.062 1 27.06 22 PRO B CA 1
ATOM 5273 C C . PRO B 1 22 ? -9.086 -12.891 72.688 1 27.06 22 PRO B C 1
ATOM 5275 O O . PRO B 1 22 ? -7.863 -12.922 72.562 1 27.06 22 PRO B O 1
ATOM 5278 N N . LYS B 1 23 ? -9.703 -13.812 72.062 1 29.91 23 LYS B N 1
ATOM 5279 C CA . LYS B 1 23 ? -9.32 -14.156 70.688 1 29.91 23 LYS B CA 1
ATOM 5280 C C . LYS B 1 23 ? -8.82 -12.93 69.938 1 29.91 23 LYS B C 1
ATOM 5282 O O . LYS B 1 23 ? -9.477 -11.883 69.938 1 29.91 23 LYS B O 1
ATOM 5287 N N . LEU B 1 24 ? -7.516 -12.703 70 1 29.02 24 LEU B N 1
ATOM 5288 C CA . LEU B 1 24 ? -6.82 -11.656 69.25 1 29.02 24 LEU B CA 1
ATOM 5289 C C . LEU B 1 24 ? -7.551 -11.328 67.938 1 29.02 24 LEU B C 1
ATOM 5291 O O . LEU B 1 24 ? -7.738 -12.203 67.125 1 29.02 24 LEU B O 1
ATOM 5295 N N . THR B 1 25 ? -8.664 -10.609 68.125 1 32.09 25 THR B N 1
ATOM 5296 C CA . THR B 1 25 ? -9.375 -10.211 66.938 1 32.09 25 THR B CA 1
ATOM 5297 C C . THR B 1 25 ? -8.406 -9.922 65.812 1 32.09 25 THR B C 1
ATOM 5299 O O . THR B 1 25 ? -7.398 -9.234 66 1 32.09 25 THR B O 1
ATOM 5302 N N . ARG B 1 26 ? -8.289 -10.914 65 1 36.75 26 ARG B N 1
ATOM 5303 C CA . ARG B 1 26 ? -7.5 -10.82 63.812 1 36.75 26 ARG B CA 1
ATOM 5304 C C . ARG B 1 26 ? -7.535 -9.406 63.219 1 36.75 26 ARG B C 1
ATOM 5306 O O . ARG B 1 26 ? -8.602 -8.789 63.156 1 36.75 26 ARG B O 1
ATOM 5313 N N . LEU B 1 27 ? -6.531 -8.625 63.594 1 40.22 27 LEU B N 1
ATOM 5314 C CA . LEU B 1 27 ? -6.309 -7.289 63.062 1 40.22 27 LEU B CA 1
ATOM 5315 C C . LEU B 1 27 ? -6.902 -7.156 61.656 1 40.22 27 LEU B C 1
ATOM 5317 O O . LEU B 1 27 ? -6.656 -7.996 60.812 1 40.22 27 LEU B O 1
ATOM 5321 N N . ARG B 1 28 ? -8.023 -6.695 61.656 1 50.16 28 ARG B N 1
ATOM 5322 C CA . ARG B 1 28 ? -8.711 -6.43 60.406 1 50.16 28 ARG B CA 1
ATOM 5323 C C . ARG B 1 28 ? -7.734 -5.891 59.344 1 50.16 28 ARG B C 1
ATOM 5325 O O . ARG B 1 28 ? -6.723 -5.277 59.688 1 50.16 28 ARG B O 1
ATOM 5332 N N . ARG B 1 29 ? -7.746 -6.301 58.25 1 59.5 29 ARG B N 1
ATOM 5333 C CA . ARG B 1 29 ? -6.98 -5.984 57.031 1 59.5 29 ARG B CA 1
ATOM 5334 C C . ARG B 1 29 ? -6.883 -4.477 56.844 1 59.5 29 ARG B C 1
ATOM 5336 O O . ARG B 1 29 ? -7.844 -3.748 57.094 1 59.5 29 ARG B O 1
ATOM 5343 N N . ALA B 1 30 ? -5.715 -3.902 56.781 1 69.62 30 ALA B N 1
ATOM 5344 C CA . ALA B 1 30 ? -5.488 -2.488 56.469 1 69.62 30 ALA B CA 1
ATOM 5345 C C . ALA B 1 30 ? -6.363 -2.023 55.312 1 69.62 30 ALA B C 1
ATOM 5347 O O . ALA B 1 30 ? -6.707 -2.812 54.438 1 69.62 30 ALA B O 1
ATOM 5348 N N . CYS B 1 31 ? -7.016 -0.877 55.281 1 71.25 31 CYS B N 1
ATOM 5349 C CA . CYS B 1 31 ? -7.797 -0.342 54.188 1 71.25 31 CYS B CA 1
ATOM 5350 C C . CYS B 1 31 ? -6.973 -0.297 52.906 1 71.25 31 CYS B C 1
ATOM 5352 O O . CYS B 1 31 ? -5.746 -0.426 52.938 1 71.25 31 CYS B O 1
ATOM 5354 N N . ASP B 1 32 ? -7.43 -0.172 51.781 1 71.81 32 ASP B N 1
ATOM 5355 C CA . ASP B 1 32 ? -6.77 -0.257 50.469 1 71.81 32 ASP B CA 1
ATOM 5356 C C . ASP B 1 32 ? -5.66 0.784 50.344 1 71.81 32 ASP B C 1
ATOM 5358 O O . ASP B 1 32 ? -4.578 0.49 49.844 1 71.81 32 ASP B O 1
ATOM 5362 N N . LEU B 1 33 ? -5.852 1.972 50.844 1 75.25 33 LEU B N 1
ATOM 5363 C CA . LEU B 1 33 ? -4.855 3.033 50.719 1 75.25 33 LEU B CA 1
ATOM 5364 C C . LEU B 1 33 ? -3.719 2.812 51.719 1 75.25 33 LEU B C 1
ATOM 5366 O O . LEU B 1 33 ? -2.545 2.967 51.375 1 75.25 33 LEU B O 1
ATOM 5370 N N . CYS B 1 34 ? -4.035 2.547 52.812 1 76 34 CYS B N 1
ATOM 5371 C CA . CYS B 1 34 ? -3.002 2.338 53.812 1 76 34 CYS B CA 1
ATOM 5372 C C . CYS B 1 34 ? -2.162 1.108 53.5 1 76 34 CYS B C 1
ATOM 5374 O O . CYS B 1 34 ? -0.95 1.103 53.719 1 76 34 CYS B O 1
ATOM 5376 N N . SER B 1 35 ? -2.803 0.057 52.969 1 74.12 35 SER B N 1
ATOM 5377 C CA . SER B 1 35 ? -2.092 -1.128 52.5 1 74.12 35 SER B CA 1
ATOM 5378 C C . SER B 1 35 ? -1.135 -0.785 51.375 1 74.12 35 SER B C 1
ATOM 5380 O O . SER B 1 35 ? 0.007 -1.251 51.344 1 74.12 35 SER B O 1
ATOM 5382 N N . ARG B 1 36 ? -1.571 0.121 50.5 1 70.44 36 ARG B N 1
ATOM 5383 C CA . ARG B 1 36 ? -0.754 0.516 49.375 1 70.44 36 ARG B CA 1
ATOM 5384 C C . ARG B 1 36 ? 0.422 1.381 49.812 1 70.44 36 ARG B C 1
ATOM 5386 O O . ARG B 1 36 ? 1.515 1.286 49.25 1 70.44 36 ARG B O 1
ATOM 5393 N N . ARG B 1 37 ? 0.249 2.113 50.719 1 73.94 37 ARG B N 1
ATOM 5394 C CA . ARG B 1 37 ? 1.281 3.016 51.219 1 73.94 37 ARG B CA 1
ATOM 5395 C C . ARG B 1 37 ? 2.102 2.354 52.344 1 73.94 37 ARG B C 1
ATOM 5397 O O . ARG B 1 37 ? 3.064 2.936 52.844 1 73.94 37 ARG B O 1
ATOM 5404 N N . LYS B 1 38 ? 1.82 1.117 52.688 1 73.75 38 LYS B N 1
ATOM 5405 C CA . LYS B 1 38 ? 2.494 0.308 53.688 1 73.75 38 LYS B CA 1
ATOM 5406 C C . LYS B 1 38 ? 2.594 1.057 55.031 1 73.75 38 LYS B C 1
ATOM 5408 O O . LYS B 1 38 ? 3.633 1.021 55.688 1 73.75 38 LYS B O 1
ATOM 5413 N N . VAL B 1 39 ? 1.541 1.824 55.312 1 78.69 39 VAL B N 1
ATOM 5414 C CA . VAL B 1 39 ? 1.52 2.506 56.594 1 78.69 39 VAL B CA 1
ATOM 5415 C C . VAL B 1 39 ? 0.541 1.805 57.531 1 78.69 39 VAL B C 1
ATOM 5417 O O . VAL B 1 39 ? -0.364 1.1 57.062 1 78.69 39 VAL B O 1
ATOM 5420 N N . LYS B 1 40 ? 0.771 2 58.75 1 73.5 40 LYS B N 1
ATOM 5421 C CA . LYS B 1 40 ? -0.029 1.345 59.781 1 73.5 40 LYS B CA 1
ATOM 5422 C C . LYS B 1 40 ? -1.454 1.892 59.781 1 73.5 40 LYS B C 1
ATOM 5424 O O . LYS B 1 40 ? -1.661 3.09 60 1 73.5 40 LYS B O 1
ATOM 5429 N N . CYS B 1 41 ? -2.43 1.098 59.281 1 69.06 41 CYS B N 1
ATOM 5430 C CA . CYS B 1 41 ? -3.84 1.465 59.25 1 69.06 41 CYS B CA 1
ATOM 5431 C C . CYS B 1 41 ? -4.469 1.418 60.625 1 69.06 41 CYS B C 1
ATOM 5433 O O . CYS B 1 41 ? -4.273 0.454 61.375 1 69.06 41 CYS B O 1
ATOM 5435 N N . ASP B 1 42 ? -4.82 2.457 61.25 1 67.56 42 ASP B N 1
ATOM 5436 C CA . ASP B 1 42 ? -5.5 2.439 62.562 1 67.56 42 ASP B CA 1
ATOM 5437 C C . ASP B 1 42 ? -6.945 1.969 62.406 1 67.56 42 ASP B C 1
ATOM 5439 O O . ASP B 1 42 ? -7.73 2.58 61.688 1 67.56 42 ASP B O 1
ATOM 5443 N N . ASP B 1 43 ? -7.41 0.719 62.406 1 58.41 43 ASP B N 1
ATOM 5444 C CA . ASP B 1 43 ? -8.656 0.001 62.156 1 58.41 43 ASP B CA 1
ATOM 5445 C C . ASP B 1 43 ? -9.758 0.457 63.125 1 58.41 43 ASP B C 1
ATOM 5447 O O . ASP B 1 43 ? -10.859 -0.097 63.125 1 58.41 43 ASP B O 1
ATOM 5451 N N . SER B 1 44 ? -9.656 1.234 64.062 1 63.22 44 SER B N 1
ATOM 5452 C CA . SER B 1 44 ? -10.688 1.429 65.125 1 63.22 44 SER B CA 1
ATOM 5453 C C . SER B 1 44 ? -11.734 2.432 64.625 1 63.22 44 SER B C 1
ATOM 5455 O O . SER B 1 44 ? -12.891 2.379 65.062 1 63.22 44 SER B O 1
ATOM 5457 N N . ASN B 1 45 ? -11.516 3.518 63.812 1 65.75 45 ASN B N 1
ATOM 5458 C CA . ASN B 1 45 ? -12.445 4.531 63.312 1 65.75 45 ASN B CA 1
ATOM 5459 C C . ASN B 1 45 ? -12.422 4.617 61.812 1 65.75 45 ASN B C 1
ATOM 5461 O O . ASN B 1 45 ? -11.367 4.828 61.188 1 65.75 45 ASN B O 1
ATOM 5465 N N . ILE B 1 46 ? -13.398 4 61.062 1 66.69 46 ILE B N 1
ATOM 5466 C CA . ILE B 1 46 ? -13.555 4.117 59.625 1 66.69 46 ILE B CA 1
ATOM 5467 C C . ILE B 1 46 ? -14.102 5.5 59.281 1 66.69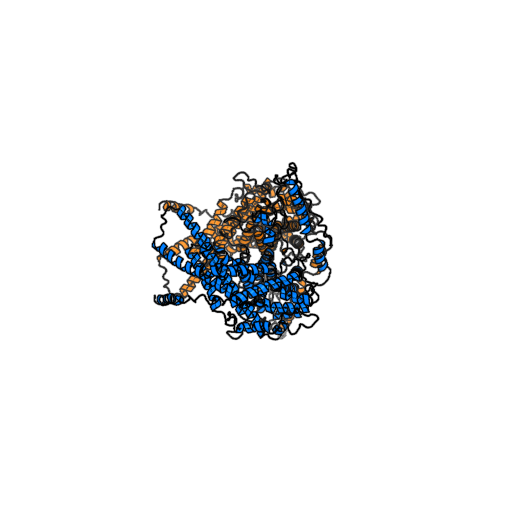 46 ILE B C 1
ATOM 5469 O O . ILE B 1 46 ? -15.133 5.922 59.812 1 66.69 46 ILE B O 1
ATOM 5473 N N . PRO B 1 47 ? -13.359 6.316 58.406 1 71.25 47 PRO B N 1
ATOM 5474 C CA . PRO B 1 47 ? -12.109 6.047 57.688 1 71.25 47 PRO B CA 1
ATOM 5475 C C . PRO B 1 47 ? -10.891 6.035 58.625 1 71.25 47 PRO B C 1
ATOM 5477 O O . PRO B 1 47 ? -10.891 6.707 59.656 1 71.25 47 PRO B O 1
ATOM 5480 N N . CYS B 1 48 ? -9.961 5.25 58.25 1 73.44 48 CYS B N 1
ATOM 5481 C CA . CYS B 1 48 ? -8.789 5.105 59.125 1 73.44 48 CYS B CA 1
ATOM 5482 C C . CYS B 1 48 ? -8.047 6.43 59.25 1 73.44 48 CYS B C 1
ATOM 5484 O O . CYS B 1 48 ? -8.188 7.316 58.406 1 73.44 48 CYS B O 1
ATOM 5486 N N . ARG B 1 49 ? -7.371 6.781 60.344 1 76.5 49 ARG B N 1
ATOM 5487 C CA . ARG B 1 49 ? -6.723 8.062 60.625 1 76.5 49 ARG B CA 1
ATOM 5488 C C . ARG B 1 49 ? -5.828 8.484 59.438 1 76.5 49 ARG B C 1
ATOM 5490 O O . ARG B 1 49 ? -5.883 9.633 59 1 76.5 49 ARG B O 1
ATOM 5497 N N . PRO B 1 50 ? -5.066 7.586 58.969 1 77 50 PRO B N 1
ATOM 5498 C CA . PRO B 1 50 ? -4.238 8.062 57.844 1 77 50 PRO B CA 1
ATOM 5499 C C . PRO B 1 50 ? -5.066 8.469 56.625 1 77 50 PRO B C 1
ATOM 5501 O O . PRO B 1 50 ? -4.727 9.43 55.938 1 77 50 PRO B O 1
ATOM 5504 N N . CYS B 1 51 ? -5.992 7.738 56.281 1 73.94 51 CYS B N 1
ATOM 5505 C CA . CYS B 1 51 ? -6.859 8.094 55.156 1 73.94 51 CYS B CA 1
ATOM 5506 C C . CYS B 1 51 ? -7.609 9.391 55.438 1 73.94 51 CYS B C 1
ATOM 5508 O O . CYS B 1 51 ? -7.762 10.234 54.562 1 73.94 51 CYS B O 1
ATOM 5510 N N . ARG B 1 52 ? -8.094 9.656 56.562 1 77.25 52 ARG B N 1
ATOM 5511 C CA . ARG B 1 52 ? -8.758 10.891 56.969 1 77.25 52 ARG B CA 1
ATOM 5512 C C . ARG B 1 52 ? -7.812 12.086 56.844 1 77.25 52 ARG B C 1
ATOM 5514 O O . ARG B 1 52 ? -8.203 13.156 56.375 1 77.25 52 ARG B O 1
ATOM 5521 N N . GLU B 1 53 ? -6.617 11.945 57.312 1 76 53 GLU B N 1
ATOM 5522 C CA . GLU B 1 53 ? -5.672 13.055 57.281 1 76 53 GLU B CA 1
ATOM 5523 C C . GLU B 1 53 ? -5.277 13.414 55.844 1 76 53 GLU B C 1
ATOM 5525 O O . GLU B 1 53 ? -4.969 14.57 55.562 1 76 53 GLU B O 1
ATOM 5530 N N . LEU B 1 54 ? -5.32 12.422 54.938 1 71.19 54 LEU B N 1
ATOM 5531 C CA . LEU B 1 54 ? -4.973 12.641 53.562 1 71.19 54 LEU B CA 1
ATOM 5532 C C . LEU B 1 54 ? -6.215 12.969 52.719 1 71.19 54 LEU B C 1
ATOM 5534 O O . LEU B 1 54 ? -6.109 13.305 51.531 1 71.19 54 LEU B O 1
ATOM 5538 N N . GLY B 1 55 ? -7.383 13.016 53.281 1 74.44 55 GLY B N 1
ATOM 5539 C CA . GLY B 1 55 ? -8.664 13.25 52.625 1 74.44 55 GLY B CA 1
ATOM 5540 C C . GLY B 1 55 ? -9.031 12.18 51.625 1 74.44 55 GLY B C 1
ATOM 5541 O O . GLY B 1 55 ? -9.766 12.453 50.656 1 74.44 55 GLY B O 1
ATOM 5542 N N . ALA B 1 56 ? -8.43 11.102 51.719 1 68.81 56 ALA B N 1
ATOM 5543 C CA . ALA B 1 56 ? -8.68 10.031 50.781 1 68.81 56 ALA B CA 1
ATOM 5544 C C . ALA B 1 56 ? -9.742 9.062 51.312 1 68.81 56 ALA B C 1
ATOM 5546 O O . ALA B 1 56 ? -9.984 9 52.5 1 68.81 56 ALA B O 1
ATOM 5547 N N . ASP B 1 57 ? -10.438 8.398 50.375 1 73.12 57 ASP B N 1
ATOM 5548 C CA . ASP B 1 57 ? -11.469 7.434 50.75 1 73.12 57 ASP B CA 1
ATOM 5549 C C . ASP B 1 57 ? -10.836 6.18 51.375 1 73.12 57 ASP B C 1
ATOM 5551 O O . ASP B 1 57 ? -9.883 5.625 50.812 1 73.12 57 ASP B O 1
ATOM 5555 N N . CYS B 1 58 ? -11.164 5.797 52.5 1 70.56 58 CYS B N 1
ATOM 5556 C CA . CYS B 1 58 ? -10.711 4.629 53.25 1 70.56 58 CYS B CA 1
ATOM 5557 C C . CYS B 1 58 ? -11.5 3.389 52.844 1 70.56 58 CYS B C 1
ATOM 5559 O O . CYS B 1 58 ? -12.617 3.186 53.344 1 70.56 58 CYS B O 1
ATOM 5561 N N . THR B 1 59 ? -11.156 2.783 51.656 1 75.44 59 THR B N 1
ATOM 5562 C CA . THR B 1 59 ? -11.906 1.668 51.094 1 75.44 59 THR B CA 1
ATOM 5563 C C . THR B 1 59 ? -11.211 0.342 51.406 1 75.44 59 THR B C 1
ATOM 5565 O O . THR B 1 59 ? -10.023 0.314 51.719 1 75.44 59 THR B O 1
ATOM 5568 N N . TRP B 1 60 ? -11.867 -0.732 51.5 1 65.81 60 TRP B N 1
ATOM 5569 C CA . TRP B 1 60 ? -11.383 -2.084 51.75 1 65.81 60 TRP B CA 1
ATOM 5570 C C . TRP B 1 60 ? -11.789 -3.037 50.625 1 65.81 60 TRP B C 1
ATOM 5572 O O . TRP B 1 60 ? -12.344 -4.109 50.906 1 65.81 60 TRP B O 1
ATOM 5582 N N . GLU B 1 61 ? -11.789 -2.613 49.438 1 64.75 61 GLU B N 1
ATOM 5583 C CA . GLU B 1 61 ? -12.32 -3.387 48.344 1 64.75 61 GLU B CA 1
ATOM 5584 C C . GLU B 1 61 ? -11.289 -4.375 47.812 1 64.75 61 GLU B C 1
ATOM 5586 O O . GLU B 1 61 ? -11.547 -5.086 46.812 1 64.75 61 GLU B O 1
ATOM 5591 N N . ARG B 1 62 ? -10.25 -4.312 48.25 1 56.03 62 ARG B N 1
ATOM 5592 C CA . ARG B 1 62 ? -9.203 -5.191 47.719 1 56.03 62 ARG B CA 1
ATOM 5593 C C . ARG B 1 62 ? -9.57 -6.656 47.938 1 56.03 62 ARG B C 1
ATOM 5595 O O . ARG B 1 62 ? -9.969 -7.051 49.031 1 56.03 62 ARG B O 1
ATOM 5602 N N . GLU B 1 63 ? -9.773 -7.379 46.781 1 52.53 63 GLU B N 1
ATOM 5603 C CA . GLU B 1 63 ? -10.031 -8.812 46.812 1 52.53 63 GLU B CA 1
ATOM 5604 C C . GLU B 1 63 ? -8.867 -9.578 47.406 1 52.53 63 GLU B C 1
ATOM 5606 O O . GLU B 1 63 ? -7.703 -9.289 47.125 1 52.53 63 GLU B O 1
ATOM 5611 N N . THR B 1 64 ? -9.086 -10.164 48.438 1 44.41 64 THR B N 1
ATOM 5612 C CA . THR B 1 64 ? -8.102 -11.07 49.031 1 44.41 64 THR B CA 1
ATOM 5613 C C . THR B 1 64 ? -7.895 -12.289 48.125 1 44.41 64 THR B C 1
ATOM 5615 O O . THR B 1 64 ? -8.852 -13.008 47.812 1 44.41 64 THR B O 1
ATOM 5618 N N . LYS B 1 65 ? -6.824 -12.328 47.312 1 41.03 65 LYS B N 1
ATOM 5619 C CA . LYS B 1 65 ? -6.477 -13.539 46.562 1 41.03 65 LYS B CA 1
ATOM 5620 C C . LYS B 1 65 ? -6.328 -14.734 47.5 1 41.03 65 LYS B C 1
ATOM 5622 O O . LYS B 1 65 ? -5.598 -14.664 48.5 1 41.03 65 LYS B O 1
ATOM 5627 N N . ARG B 1 66 ? -7.355 -15.586 47.531 1 40.84 66 ARG B N 1
ATOM 5628 C CA . ARG B 1 66 ? -7.133 -16.844 48.219 1 40.84 66 ARG B CA 1
ATOM 5629 C C . ARG B 1 66 ? -5.867 -17.531 47.719 1 40.84 66 ARG B C 1
ATOM 5631 O O . ARG B 1 66 ? -5.52 -17.422 46.531 1 40.84 66 ARG B O 1
ATOM 5638 N N . ARG B 1 67 ? -4.98 -18.016 48.469 1 39.56 67 ARG B N 1
ATOM 5639 C CA . ARG B 1 67 ? -3.684 -18.641 48.25 1 39.56 67 ARG B CA 1
ATOM 5640 C C . ARG B 1 67 ? -3.826 -19.875 47.344 1 39.56 67 ARG B C 1
ATOM 5642 O O . ARG B 1 67 ? -2.826 -20.453 46.906 1 39.56 67 ARG B O 1
ATOM 5649 N N . GLY B 1 68 ? -4.883 -20.734 47.406 1 38.88 68 GLY B N 1
ATOM 5650 C CA . GLY B 1 68 ? -4.664 -22.078 46.875 1 38.88 68 GLY B CA 1
ATOM 5651 C C . GLY B 1 68 ? -4.633 -22.125 45.375 1 38.88 68 GLY B C 1
ATOM 5652 O O . GLY B 1 68 ? -4.93 -21.125 44.688 1 38.88 68 GLY B O 1
ATOM 5653 N N . PRO B 1 69 ? -4.121 -23.344 44.75 1 37.81 69 PRO B N 1
ATOM 5654 C CA . PRO B 1 69 ? -3.895 -23.406 43.312 1 37.81 69 PRO B CA 1
ATOM 5655 C C . PRO B 1 69 ? -5.156 -23.141 42.5 1 37.81 69 PRO B C 1
ATOM 5657 O O . PRO B 1 69 ? -6.242 -23.594 42.844 1 37.81 69 PRO B O 1
ATOM 5660 N N . PRO B 1 70 ? -5.324 -21.969 41.875 1 39 70 PRO B N 1
ATOM 5661 C CA . PRO B 1 70 ? -6.574 -21.547 41.25 1 39 70 PRO B CA 1
ATOM 5662 C C . PRO B 1 70 ? -7.172 -22.609 40.312 1 39 70 PRO B C 1
ATOM 5664 O O . PRO B 1 70 ? -6.434 -23.312 39.625 1 39 70 PRO B O 1
ATOM 5667 N N . ASN B 1 71 ? -8.242 -23.219 40.844 1 39.09 71 ASN B N 1
ATOM 5668 C CA . ASN B 1 71 ? -8.875 -24.312 40.125 1 39.09 71 ASN B CA 1
ATOM 5669 C C . ASN B 1 71 ? -9.125 -23.938 38.656 1 39.09 71 ASN B C 1
ATOM 5671 O O . ASN B 1 71 ? -9.93 -23.047 38.375 1 39.09 71 ASN B O 1
ATOM 5675 N N . LYS B 1 72 ? -8.18 -24.266 37.719 1 39.09 72 LYS B N 1
ATOM 5676 C CA . LYS B 1 72 ? -8.055 -23.969 36.281 1 39.09 72 LYS B CA 1
ATOM 5677 C C . LYS B 1 72 ? -9.367 -24.234 35.562 1 39.09 72 LYS B C 1
ATOM 5679 O O . LYS B 1 72 ? -9.656 -23.594 34.531 1 39.09 72 LYS B O 1
ATOM 5684 N N . HIS B 1 73 ? -10.07 -25.281 36.094 1 42.56 73 HIS B N 1
ATOM 5685 C CA . HIS B 1 73 ? -11.273 -25.688 35.375 1 42.56 73 HIS B CA 1
ATOM 5686 C C . HIS B 1 73 ? -12.375 -24.641 35.531 1 42.56 73 HIS B C 1
ATOM 5688 O O . HIS B 1 73 ? -13.094 -24.344 34.562 1 42.56 73 HIS B O 1
ATOM 5694 N N . ALA B 1 74 ? -12.656 -24.266 36.812 1 41.78 74 ALA B N 1
ATOM 5695 C CA . ALA B 1 74 ? -13.742 -23.312 37.031 1 41.78 74 ALA B CA 1
ATOM 5696 C C . ALA B 1 74 ? -13.422 -21.953 36.406 1 41.78 74 ALA B C 1
ATOM 5698 O O . ALA B 1 74 ? -14.312 -21.297 35.875 1 41.78 74 ALA B O 1
ATOM 5699 N N . GLU B 1 75 ? -12.133 -21.562 36.469 1 40.56 75 GLU B N 1
ATOM 5700 C CA . GLU B 1 75 ? -11.758 -20.297 35.844 1 40.56 75 GLU B CA 1
ATOM 5701 C C . GLU B 1 75 ? -11.859 -20.375 34.312 1 40.56 75 GLU B C 1
ATOM 5703 O O . GLU B 1 75 ? -12.258 -19.406 33.656 1 40.56 75 GLU B O 1
ATOM 5708 N N . ALA B 1 76 ? -11.555 -21.547 33.719 1 42.31 76 ALA B N 1
ATOM 5709 C CA . ALA B 1 76 ? -11.758 -21.766 32.281 1 42.31 76 ALA B CA 1
ATOM 5710 C C . ALA B 1 76 ? -13.242 -21.688 31.938 1 42.31 76 ALA B C 1
ATOM 5712 O O . ALA B 1 76 ? -13.617 -21.141 30.906 1 42.31 76 ALA B O 1
ATOM 5713 N N . ALA B 1 77 ? -14.148 -22.328 32.812 1 44.5 77 ALA B N 1
ATOM 5714 C CA . ALA B 1 77 ? -15.578 -22.266 32.531 1 44.5 77 ALA B CA 1
ATOM 5715 C C . ALA B 1 77 ? -16.109 -20.844 32.688 1 44.5 77 ALA B C 1
ATOM 5717 O O . ALA B 1 77 ? -16.922 -20.406 31.875 1 44.5 77 ALA B O 1
ATOM 5718 N N . LYS B 1 78 ? -15.719 -20.125 33.688 1 44.88 78 LYS B N 1
ATOM 5719 C CA . LYS B 1 78 ? -16.141 -18.734 33.844 1 44.88 78 LYS B CA 1
ATOM 5720 C C . LYS B 1 78 ? -15.523 -17.859 32.75 1 44.88 78 LYS B C 1
ATOM 5722 O O . LYS B 1 78 ? -16.172 -16.953 32.219 1 44.88 78 LYS B O 1
ATOM 5727 N N . ALA B 1 79 ? -14.25 -18.094 32.375 1 43 79 ALA B N 1
ATOM 5728 C CA . ALA B 1 79 ? -13.641 -17.359 31.25 1 43 79 ALA B CA 1
ATOM 5729 C C . ALA B 1 79 ? -14.336 -17.703 29.938 1 43 79 ALA B C 1
ATOM 5731 O O . ALA B 1 79 ? -14.547 -16.828 29.094 1 43 79 ALA B O 1
ATOM 5732 N N . ALA B 1 80 ? -14.727 -19.016 29.766 1 42.97 80 ALA B N 1
ATOM 5733 C CA . ALA B 1 80 ? -15.555 -19.391 28.625 1 42.97 80 ALA B CA 1
ATOM 5734 C C . ALA B 1 80 ? -16.922 -18.703 28.703 1 42.97 80 ALA B C 1
ATOM 5736 O O . ALA B 1 80 ? -17.453 -18.266 27.672 1 42.97 80 ALA B O 1
ATOM 5737 N N . LYS B 1 81 ? -17.578 -18.688 29.922 1 43.25 81 LYS B N 1
ATOM 5738 C CA . LYS B 1 81 ? -18.844 -17.984 30.047 1 43.25 81 LYS B CA 1
ATOM 5739 C C . LYS B 1 81 ? -18.672 -16.484 29.859 1 43.25 81 LYS B C 1
ATOM 5741 O O . LYS B 1 81 ? -19.469 -15.836 29.188 1 43.25 81 LYS B O 1
ATOM 5746 N N . ARG B 1 82 ? -17.688 -15.852 30.469 1 40.94 82 ARG B N 1
ATOM 5747 C CA . ARG B 1 82 ? -17.453 -14.43 30.234 1 40.94 82 ARG B CA 1
ATOM 5748 C C . ARG B 1 82 ? -17.047 -14.172 28.781 1 40.94 82 ARG B C 1
ATOM 5750 O O . ARG B 1 82 ? -17.453 -13.172 28.188 1 40.94 82 ARG B O 1
ATOM 5757 N N . ALA B 1 83 ? -16.125 -15.039 28.188 1 38.19 83 ALA B N 1
ATOM 5758 C CA . ALA B 1 83 ? -15.828 -14.938 26.766 1 38.19 83 ALA B CA 1
ATOM 5759 C C . ALA B 1 83 ? -17.094 -15.07 25.922 1 38.19 83 ALA B C 1
ATOM 5761 O O . ALA B 1 83 ? -17.25 -14.367 24.922 1 38.19 83 ALA B O 1
ATOM 5762 N N . ARG B 1 84 ? -17.984 -16.016 26.281 1 39.38 84 ARG B N 1
ATOM 5763 C CA . ARG B 1 84 ? -19.297 -16.094 25.641 1 39.38 84 ARG B CA 1
ATOM 5764 C C . ARG B 1 84 ? -20.125 -14.844 25.906 1 39.38 84 ARG B C 1
ATOM 5766 O O . ARG B 1 84 ? -20.844 -14.367 25.031 1 39.38 84 ARG B O 1
ATOM 5773 N N . LEU B 1 85 ? -20.141 -14.453 27.172 1 37.78 85 LEU B N 1
ATOM 5774 C CA . LEU B 1 85 ? -20.906 -13.258 27.484 1 37.78 85 LEU B CA 1
ATOM 5775 C C . LEU B 1 85 ? -20.281 -12.016 26.875 1 37.78 85 LEU B C 1
ATOM 5777 O O . LEU B 1 85 ? -20.984 -11.117 26.422 1 37.78 85 LEU B O 1
ATOM 5781 N N . GLU B 1 86 ? -18.953 -11.844 26.953 1 35.19 86 GLU B N 1
ATOM 5782 C CA . GLU B 1 86 ? -18.266 -10.719 26.312 1 35.19 86 GLU B CA 1
ATOM 5783 C C . GLU B 1 86 ? -18.266 -10.852 24.797 1 35.19 86 GLU B C 1
ATOM 5785 O O . GLU B 1 86 ? -18.281 -9.852 24.078 1 35.19 86 GLU B O 1
ATOM 5790 N N . MET B 1 87 ? -18.125 -12.062 24.172 1 34.09 87 MET B N 1
ATOM 5791 C CA . MET B 1 87 ? -18.484 -12.273 22.766 1 34.09 87 MET B CA 1
ATOM 5792 C C . MET B 1 87 ? -19.938 -11.914 22.516 1 34.09 87 MET B C 1
ATOM 5794 O O . MET B 1 87 ? -20.328 -11.609 21.391 1 34.09 87 MET B O 1
ATOM 5798 N N . ALA B 1 88 ? -20.891 -12.172 23.312 1 32.69 88 ALA B N 1
ATOM 5799 C CA . ALA B 1 88 ? -22.281 -11.742 23.219 1 32.69 88 ALA B CA 1
ATOM 5800 C C . ALA B 1 88 ? -22.406 -10.227 23.344 1 32.69 88 ALA B C 1
ATOM 5802 O O . ALA B 1 88 ? -23.25 -9.602 22.688 1 32.69 88 ALA B O 1
ATOM 5803 N N . ALA B 1 89 ? -21.781 -9.484 24.344 1 33.09 89 ALA B N 1
ATOM 5804 C CA . ALA B 1 89 ? -21.859 -8.039 24.5 1 33.09 89 ALA B CA 1
ATOM 5805 C C . ALA B 1 89 ? -21.047 -7.324 23.422 1 33.09 89 ALA B C 1
ATOM 5807 O O . ALA B 1 89 ? -21.094 -6.098 23.297 1 33.09 89 ALA B O 1
ATOM 5808 N N . ALA B 1 90 ? -19.969 -7.871 23.031 1 33.59 90 ALA B N 1
ATOM 5809 C CA . ALA B 1 90 ? -19.109 -7.219 22.031 1 33.59 90 ALA B CA 1
ATOM 5810 C C . ALA B 1 90 ? -19.797 -7.172 20.672 1 33.59 90 ALA B C 1
ATOM 5812 O O . ALA B 1 90 ? -19.203 -6.738 19.688 1 33.59 90 ALA B O 1
ATOM 5813 N N . SER B 1 91 ? -20.734 -8.172 20.422 1 29.58 91 SER B N 1
ATOM 5814 C CA . SER B 1 91 ? -21.547 -8.031 19.203 1 29.58 91 SER B CA 1
ATOM 5815 C C . SER B 1 91 ? -22.406 -6.773 19.25 1 29.58 91 SER B C 1
ATOM 5817 O O . SER B 1 91 ? -23.188 -6.578 20.188 1 29.58 91 SER B O 1
ATOM 5819 N N . PRO B 1 92 ? -21.938 -5.656 18.969 1 31.14 92 PRO B N 1
ATOM 5820 C CA . PRO B 1 92 ? -23.047 -4.691 19 1 31.14 92 PRO B CA 1
ATOM 5821 C C . PRO B 1 92 ? -24.406 -5.348 18.797 1 31.14 92 PRO B C 1
ATOM 5823 O O . PRO B 1 92 ? -24.5 -6.43 18.219 1 31.14 92 PRO B O 1
ATOM 5826 N N . SER B 1 93 ? -25.281 -5.242 19.703 1 30.03 93 SER B N 1
ATOM 5827 C CA . SER B 1 93 ? -26.609 -5.805 19.547 1 30.03 93 SER B CA 1
ATOM 5828 C C . SER B 1 93 ? -27.016 -5.867 18.078 1 30.03 93 SER B C 1
ATOM 5830 O O . SER B 1 93 ? -26.828 -4.898 17.328 1 30.03 93 SER B O 1
ATOM 5832 N N . PRO B 1 94 ? -27.031 -6.988 17.406 1 32.81 94 PRO B N 1
ATOM 5833 C CA . PRO B 1 94 ? -27.625 -7.211 16.094 1 32.81 94 PRO B CA 1
ATOM 5834 C C . PRO B 1 94 ? -28.766 -6.238 15.789 1 32.81 94 PRO B C 1
ATOM 5836 O O . PRO B 1 94 ? -29.047 -5.945 14.617 1 32.81 94 PRO B O 1
ATOM 5839 N N . GLN B 1 95 ? -29.516 -5.855 16.797 1 33.06 95 GLN B N 1
ATOM 5840 C CA . GLN B 1 95 ? -30.734 -5.062 16.609 1 33.06 95 GLN B CA 1
ATOM 5841 C C . GLN B 1 95 ? -30.391 -3.641 16.172 1 33.06 95 GLN B C 1
ATOM 5843 O O . GLN B 1 95 ? -31.062 -3.084 15.297 1 33.06 95 GLN B O 1
ATOM 5848 N N . THR B 1 96 ? -29.406 -2.965 16.844 1 34.59 96 THR B N 1
ATOM 5849 C CA . THR B 1 96 ? -29.219 -1.562 16.484 1 34.59 96 THR B CA 1
ATOM 5850 C C . THR B 1 96 ? -28.406 -1.431 15.203 1 34.59 96 THR B C 1
ATOM 5852 O O . THR B 1 96 ? -28.672 -0.569 14.367 1 34.59 96 THR B O 1
ATOM 5855 N N . ALA B 1 97 ? -27.359 -2.18 14.891 1 34.66 97 ALA B N 1
ATOM 5856 C CA . ALA B 1 97 ? -26.688 -2.172 13.594 1 34.66 97 ALA B CA 1
ATOM 5857 C C . ALA B 1 97 ? -27.609 -2.699 12.492 1 34.66 97 ALA B C 1
ATOM 5859 O O . ALA B 1 97 ? -27.641 -2.15 11.391 1 34.66 97 ALA B O 1
ATOM 5860 N N . ALA B 1 98 ? -28.375 -3.77 12.672 1 36.41 98 ALA B N 1
ATOM 5861 C CA . ALA B 1 98 ? -29.484 -4.219 11.828 1 36.41 98 ALA B CA 1
ATOM 5862 C C . ALA B 1 98 ? -30.547 -3.129 11.688 1 36.41 98 ALA B C 1
ATOM 5864 O O . ALA B 1 98 ? -31.062 -2.891 10.594 1 36.41 98 ALA B O 1
ATOM 5865 N N . LYS B 1 99 ? -30.875 -2.369 12.758 1 38.94 99 LYS B N 1
ATOM 5866 C CA . LYS B 1 99 ? -31.828 -1.266 12.688 1 38.94 99 LYS B CA 1
ATOM 5867 C C . LYS B 1 99 ? -31.25 -0.095 11.898 1 38.94 99 LYS B C 1
ATOM 5869 O O . LYS B 1 99 ? -31.953 0.537 11.109 1 38.94 99 LYS B O 1
ATOM 5874 N N . THR B 1 100 ? -29.969 0.242 11.977 1 37.38 100 THR B N 1
ATOM 5875 C CA . THR B 1 100 ? -29.375 1.288 11.156 1 37.38 100 THR B CA 1
ATOM 5876 C C . THR B 1 100 ? -29.234 0.827 9.703 1 37.38 100 THR B C 1
ATOM 5878 O O . THR B 1 100 ? -29.547 1.58 8.781 1 37.38 100 THR B O 1
ATOM 5881 N N . LEU B 1 101 ? -28.734 -0.364 9.445 1 37.94 101 LEU B N 1
ATOM 5882 C CA . LEU B 1 101 ? -28.766 -0.948 8.102 1 37.94 101 LEU B CA 1
ATOM 5883 C C . LEU B 1 101 ? -30.219 -1.151 7.645 1 37.94 101 LEU B C 1
ATOM 5885 O O . LEU B 1 101 ? -30.531 -0.961 6.465 1 37.94 101 LEU B O 1
ATOM 5889 N N . MET B 1 102 ? -31.078 -1.782 8.414 1 37.81 102 MET B N 1
ATOM 5890 C CA . MET B 1 102 ? -32.5 -1.833 8.141 1 37.81 102 MET B CA 1
ATOM 5891 C C . MET B 1 102 ? -33.062 -0.435 7.895 1 37.81 102 MET B C 1
ATOM 5893 O O . MET B 1 102 ? -33.938 -0.25 7.035 1 37.81 102 MET B O 1
ATOM 5897 N N . ASN B 1 103 ? -32.688 0.513 8.711 1 39.06 103 ASN B N 1
ATOM 5898 C CA . ASN B 1 103 ? -33.156 1.87 8.414 1 39.06 103 ASN B CA 1
ATOM 5899 C C . ASN B 1 103 ? -32.5 2.396 7.129 1 39.06 103 ASN B C 1
ATOM 5901 O O . ASN B 1 103 ? -33.125 3.168 6.398 1 39.06 103 ASN B O 1
ATOM 5905 N N . ILE B 1 104 ? -31.281 2.246 6.809 1 38.72 104 ILE B N 1
ATOM 5906 C CA . ILE B 1 104 ? -30.734 2.576 5.504 1 38.72 104 ILE B CA 1
ATOM 5907 C C . ILE B 1 104 ? -31.312 1.653 4.441 1 38.72 104 ILE B C 1
ATOM 5909 O O . ILE B 1 104 ? -31.625 2.092 3.328 1 38.72 104 ILE B O 1
ATOM 5913 N N . ALA B 1 105 ? -31.25 0.348 4.527 1 37.38 105 ALA B N 1
ATOM 5914 C CA . ALA B 1 105 ? -31.938 -0.532 3.596 1 37.38 105 ALA B CA 1
ATOM 5915 C C . ALA B 1 105 ? -33.438 -0.204 3.541 1 37.38 105 ALA B C 1
ATOM 5917 O O . ALA B 1 105 ? -34.188 -0.808 2.768 1 37.38 105 ALA B O 1
ATOM 5918 N N . ALA B 1 106 ? -34.062 -0.019 4.715 1 34.69 106 ALA B N 1
ATOM 5919 C CA . ALA B 1 106 ? -35.406 0.416 4.332 1 34.69 106 ALA B CA 1
ATOM 5920 C C . ALA B 1 106 ? -35.375 1.307 3.096 1 34.69 106 ALA B C 1
ATOM 5922 O O . ALA B 1 106 ? -34.344 1.915 2.795 1 34.69 106 ALA B O 1
ATOM 5923 N N . ASP B 1 107 ? -36.5 1.683 2.426 1 39.09 107 ASP B N 1
ATOM 5924 C CA . ASP B 1 107 ? -36.844 2.025 1.055 1 39.09 107 ASP B CA 1
ATOM 5925 C C . ASP B 1 107 ? -36.031 3.203 0.546 1 39.09 107 ASP B C 1
ATOM 5927 O O . ASP B 1 107 ? -36.156 3.604 -0.613 1 39.09 107 ASP B O 1
ATOM 5931 N N . GLY B 1 108 ? -35.531 4.418 1.316 1 46.84 108 GLY B N 1
ATOM 5932 C CA . GLY B 1 108 ? -35.469 5.719 0.667 1 46.84 108 GLY B CA 1
ATOM 5933 C C . GLY B 1 108 ? -34.094 6.039 0.125 1 46.84 108 GLY B C 1
ATOM 5934 O O . GLY B 1 108 ? -33.125 5.332 0.415 1 46.84 108 GLY B O 1
ATOM 5935 N N . ILE B 1 109 ? -33.719 6.84 -0.865 1 64.19 109 ILE B N 1
ATOM 5936 C CA . ILE B 1 109 ? -32.688 7.488 -1.672 1 64.19 109 ILE B CA 1
ATOM 5937 C C . ILE B 1 109 ? -31.609 8.094 -0.761 1 64.19 109 ILE B C 1
ATOM 5939 O O . ILE B 1 109 ? -31.922 8.938 0.088 1 64.19 109 ILE B O 1
ATOM 5943 N N . LEU B 1 110 ? -30.266 7.203 -0.385 1 85.56 110 LEU B N 1
ATOM 5944 C CA . LEU B 1 110 ? -29.141 7.797 0.334 1 85.56 110 LEU B CA 1
ATOM 5945 C C . LEU B 1 110 ? -28.719 9.109 -0.31 1 85.56 110 LEU B C 1
ATOM 5947 O O . LEU B 1 110 ? -28.406 9.148 -1.505 1 85.56 110 LEU B O 1
ATOM 5951 N N . ASP B 1 111 ? -28.906 10.094 0.49 1 92.62 111 ASP B N 1
ATOM 5952 C CA . ASP B 1 111 ? -28.438 11.391 0.023 1 92.62 111 ASP B CA 1
ATOM 5953 C C . ASP B 1 111 ? -27.828 12.195 1.171 1 92.62 111 ASP B C 1
ATOM 5955 O O . ASP B 1 111 ? -27.578 11.656 2.252 1 92.62 111 ASP B O 1
ATOM 5959 N N . ALA B 1 112 ? -27.484 13.383 0.994 1 94.69 112 ALA B N 1
ATOM 5960 C CA . ALA B 1 112 ? -26.797 14.227 1.969 1 94.69 112 ALA B CA 1
ATOM 5961 C C . ALA B 1 112 ? -27.641 14.422 3.223 1 94.69 112 ALA B C 1
ATOM 5963 O O . ALA B 1 112 ? -27.109 14.562 4.324 1 94.69 112 ALA B O 1
ATOM 5964 N N . GLU B 1 113 ? -28.906 14.344 3.104 1 91.25 113 GLU B N 1
ATOM 5965 C CA . GLU B 1 113 ? -29.812 14.57 4.223 1 91.25 113 GLU B CA 1
ATOM 5966 C C . GLU B 1 113 ? -29.828 13.375 5.172 1 91.25 113 GLU B C 1
ATOM 5968 O O . GLU B 1 113 ? -30.359 13.469 6.285 1 91.25 113 GLU B O 1
ATOM 5973 N N . SER B 1 114 ? -29.25 12.281 4.699 1 89.19 114 SER B N 1
ATOM 5974 C CA . SER B 1 114 ? -29.047 11.156 5.598 1 89.19 114 SER B CA 1
ATOM 5975 C C . SER B 1 114 ? -28.047 11.492 6.688 1 89.19 114 SER B C 1
ATOM 5977 O O . SER B 1 114 ? -28 10.82 7.723 1 89.19 114 SER B O 1
ATOM 5979 N N . ILE B 1 115 ? -27.203 12.484 6.488 1 90.75 115 ILE B N 1
ATOM 5980 C CA . ILE B 1 115 ? -26.203 12.914 7.453 1 90.75 115 ILE B CA 1
ATOM 5981 C C . ILE B 1 115 ? -26.797 13.945 8.406 1 90.75 115 ILE B C 1
ATOM 5983 O O . ILE B 1 115 ? -26.766 13.766 9.625 1 90.75 115 ILE B O 1
ATOM 5987 N N . ALA B 1 116 ? -27.328 14.992 7.836 1 87 116 ALA B N 1
ATOM 5988 C CA . ALA B 1 116 ? -27.922 16.125 8.547 1 87 116 ALA B CA 1
ATOM 5989 C C . ALA B 1 116 ? -28.766 16.984 7.609 1 87 116 ALA B C 1
ATOM 5991 O O . ALA B 1 116 ? -28.641 16.875 6.387 1 87 116 ALA B O 1
ATOM 5992 N N . PRO B 1 117 ? -29.609 17.797 8.172 1 85.69 117 PRO B N 1
ATOM 5993 C CA . PRO B 1 117 ? -30.359 18.703 7.309 1 85.69 117 PRO B CA 1
ATOM 5994 C C . PRO B 1 117 ? -29.453 19.625 6.484 1 85.69 117 PRO B C 1
ATOM 5996 O O . PRO B 1 117 ? -28.391 20.016 6.949 1 85.69 117 PRO B O 1
ATOM 5999 N N . LEU B 1 118 ? -29.875 20.047 5.293 1 88.19 118 LEU B N 1
ATOM 6000 C CA . LEU B 1 118 ? -29.062 20.75 4.309 1 88.19 118 LEU B CA 1
ATOM 6001 C C . LEU B 1 118 ? -28.516 22.062 4.891 1 88.19 118 LEU B C 1
ATOM 6003 O O . LEU B 1 118 ? -27.359 22.406 4.66 1 88.19 118 LEU B O 1
ATOM 6007 N N . PRO B 1 119 ? -29.297 22.859 5.656 1 83.75 119 PRO B N 1
ATOM 6008 C CA . PRO B 1 119 ? -28.734 24.109 6.207 1 83.75 119 PRO B CA 1
ATOM 6009 C C . PRO B 1 119 ? -27.562 23.844 7.16 1 83.75 119 PRO B C 1
ATOM 6011 O O . PRO B 1 119 ? -26.625 24.641 7.207 1 83.75 119 PRO B O 1
ATOM 6014 N N . VAL B 1 120 ? -27.672 22.734 7.887 1 84.25 120 VAL B N 1
ATOM 6015 C CA . VAL B 1 120 ? -26.594 22.359 8.789 1 84.25 120 VAL B CA 1
ATOM 6016 C C . VAL B 1 120 ? -25.375 21.922 7.977 1 84.25 120 VAL B C 1
ATOM 6018 O O . VAL B 1 120 ? -24.234 22.266 8.312 1 84.25 120 VAL B O 1
ATOM 6021 N N . LEU B 1 121 ? -25.641 21.172 6.949 1 91.06 121 LEU B N 1
ATOM 6022 C CA . LEU B 1 121 ? -24.562 20.688 6.102 1 91.06 121 LEU B CA 1
ATOM 6023 C C . LEU B 1 121 ? -23.828 21.859 5.441 1 91.06 121 LEU B C 1
ATOM 6025 O O . LEU B 1 121 ? -22.609 21.797 5.238 1 91.06 121 LEU B O 1
ATOM 6029 N N . GLU B 1 122 ? -24.547 22.875 5.109 1 90 122 GLU B N 1
ATOM 6030 C CA . GLU B 1 122 ? -23.922 24.062 4.512 1 90 122 GLU B CA 1
ATOM 6031 C C . GLU B 1 122 ? -22.953 24.719 5.48 1 90 122 GLU B C 1
ATOM 6033 O O . GLU B 1 122 ? -21.875 25.156 5.078 1 90 122 GLU B O 1
ATOM 6038 N N . LEU B 1 123 ? -23.344 24.75 6.711 1 85.94 123 LEU B N 1
ATOM 6039 C CA . LEU B 1 123 ? -22.484 25.328 7.734 1 85.94 123 LEU B CA 1
ATOM 6040 C C . LEU B 1 123 ? -21.25 24.453 7.953 1 85.94 123 LEU B C 1
ATOM 6042 O O . LEU B 1 123 ? -20.141 24.984 8.141 1 85.94 123 LEU B O 1
ATOM 6046 N N . LEU B 1 124 ? -21.469 23.172 7.961 1 90.06 124 LEU B N 1
ATOM 6047 C CA . LEU B 1 124 ? -20.344 22.266 8.156 1 90.06 124 LEU B CA 1
ATOM 6048 C C . LEU B 1 124 ? -19.375 22.328 6.98 1 90.06 124 LEU B C 1
ATOM 6050 O O . LEU B 1 124 ? -18.156 22.25 7.168 1 90.06 124 LEU B O 1
ATOM 6054 N N . VAL B 1 125 ? -19.906 22.469 5.801 1 93.62 125 VAL B N 1
ATOM 6055 C CA . VAL B 1 125 ? -19.062 22.609 4.613 1 93.62 125 VAL B CA 1
ATOM 6056 C C . VAL B 1 125 ? -18.266 23.906 4.699 1 93.62 125 VAL B C 1
ATOM 6058 O O . VAL B 1 125 ? -17.078 23.938 4.371 1 93.62 125 VAL B O 1
ATOM 6061 N N . ASP B 1 126 ? -18.891 24.969 5.176 1 91 126 ASP B N 1
ATOM 6062 C CA . ASP B 1 126 ? -18.188 26.234 5.379 1 91 126 ASP B CA 1
ATOM 6063 C C . ASP B 1 126 ? -17.047 26.078 6.375 1 91 126 ASP B C 1
ATOM 6065 O O . ASP B 1 126 ? -15.945 26.594 6.16 1 91 126 ASP B O 1
ATOM 6069 N N . ASP B 1 127 ? -17.328 25.375 7.414 1 89 127 ASP B N 1
ATOM 6070 C CA . ASP B 1 127 ? -16.312 25.125 8.43 1 89 127 ASP B CA 1
ATOM 6071 C C . ASP B 1 127 ? -15.148 24.312 7.855 1 89 127 ASP B C 1
ATOM 6073 O O . ASP B 1 127 ? -13.984 24.562 8.172 1 89 127 ASP B O 1
ATOM 6077 N N . PHE B 1 128 ? -15.5 23.328 7.098 1 94.38 128 PHE B N 1
ATOM 6078 C CA . PHE B 1 128 ? -14.445 22.516 6.5 1 94.38 128 PHE B CA 1
ATOM 6079 C C . PHE B 1 128 ? -13.492 23.375 5.684 1 94.38 128 PHE B C 1
ATOM 6081 O O . PHE B 1 128 ? -12.273 23.297 5.848 1 94.38 128 PHE B O 1
ATOM 6088 N N . PHE B 1 129 ? -14.039 24.188 4.805 1 94.69 129 PHE B N 1
ATOM 6089 C CA . PHE B 1 129 ? -13.203 24.953 3.891 1 94.69 129 PHE B CA 1
ATOM 6090 C C . PHE B 1 129 ? -12.484 26.078 4.633 1 94.69 129 PHE B C 1
ATOM 6092 O O . PHE B 1 129 ? -11.492 26.609 4.141 1 94.69 129 PHE B O 1
ATOM 6099 N N . THR B 1 130 ? -12.875 26.375 5.855 1 90.88 130 THR B N 1
ATOM 6100 C CA . THR B 1 130 ? -12.211 27.391 6.648 1 90.88 130 THR B CA 1
ATOM 6101 C C . THR B 1 130 ? -11.102 26.797 7.5 1 90.88 130 THR B C 1
ATOM 6103 O O . THR B 1 130 ? -9.992 27.328 7.562 1 90.88 130 THR B O 1
ATOM 6106 N N . TYR B 1 131 ? -11.43 25.656 8.117 1 89.06 131 TYR B N 1
ATOM 6107 C CA . TYR B 1 131 ? -10.547 25.203 9.188 1 89.06 131 TYR B CA 1
ATOM 6108 C C . TYR B 1 131 ? -9.719 24 8.727 1 89.06 131 TYR B C 1
ATOM 6110 O O . TYR B 1 131 ? -8.602 23.797 9.203 1 89.06 131 TYR B O 1
ATOM 6118 N N . ILE B 1 132 ? -10.203 23.125 7.848 1 93.56 132 ILE B N 1
ATOM 6119 C CA . ILE B 1 132 ? -9.523 21.891 7.469 1 93.56 132 ILE B CA 1
ATOM 6120 C C . ILE B 1 132 ? -8.812 22.078 6.133 1 93.56 132 ILE B C 1
ATOM 6122 O O . ILE B 1 132 ? -7.707 21.578 5.93 1 93.56 132 ILE B O 1
ATOM 6126 N N . HIS B 1 133 ? -9.406 22.844 5.238 1 95.88 133 HIS B N 1
ATOM 6127 C CA . HIS B 1 133 ? -8.93 23.047 3.873 1 95.88 133 HIS B CA 1
ATOM 6128 C C . HIS B 1 133 ? -7.52 23.609 3.859 1 95.88 133 HIS B C 1
ATOM 6130 O O . HIS B 1 133 ? -6.73 23.312 2.963 1 95.88 133 HIS B O 1
ATOM 6136 N N . PRO B 1 134 ? -7.109 24.469 4.816 1 94.94 134 PRO B N 1
ATOM 6137 C CA . PRO B 1 134 ? -5.73 24.969 4.832 1 94.94 134 PRO B CA 1
ATOM 6138 C C . PRO B 1 134 ? -4.707 23.859 5.051 1 94.94 134 PRO B C 1
ATOM 6140 O O . PRO B 1 134 ? -3.551 23.984 4.645 1 94.94 134 PRO B O 1
ATOM 6143 N N . LEU B 1 135 ? -5.129 22.797 5.707 1 95.19 135 LEU B N 1
ATOM 6144 C CA . LEU B 1 135 ? -4.246 21.688 6.008 1 95.19 135 LEU B CA 1
ATOM 6145 C C . LEU B 1 135 ? -4.355 20.594 4.938 1 95.19 135 LEU B C 1
ATOM 6147 O O . LEU B 1 135 ? -3.375 19.922 4.633 1 95.19 135 LEU B O 1
ATOM 6151 N N . ALA B 1 136 ? -5.523 20.391 4.445 1 96.94 136 ALA B N 1
ATOM 6152 C CA . ALA B 1 136 ? -5.84 19.484 3.352 1 96.94 136 ALA B CA 1
ATOM 6153 C C . ALA B 1 136 ? -6.602 20.203 2.24 1 96.94 136 ALA B C 1
ATOM 6155 O O . ALA B 1 136 ? -7.824 20.078 2.146 1 96.94 136 ALA B O 1
ATOM 6156 N N . PRO B 1 137 ? -5.801 20.828 1.362 1 98 137 PRO B N 1
ATOM 6157 C CA . PRO B 1 137 ? -6.418 21.766 0.422 1 98 137 PRO B CA 1
ATOM 6158 C C . PRO B 1 137 ? -7.102 21.062 -0.75 1 98 137 PRO B C 1
ATOM 6160 O O . PRO B 1 137 ? -6.805 21.359 -1.91 1 98 137 PRO B O 1
ATOM 6163 N N . PHE B 1 138 ? -7.906 20.234 -0.529 1 98.19 138 PHE B N 1
ATOM 6164 C CA . PHE B 1 138 ? -8.82 19.562 -1.445 1 98.19 138 PHE B CA 1
ATOM 6165 C C . PHE B 1 138 ? -10.094 19.156 -0.727 1 98.19 138 PHE B C 1
ATOM 6167 O O . PHE B 1 138 ? -10.102 18.984 0.495 1 98.19 138 PHE B O 1
ATOM 6174 N N . PRO B 1 139 ? -11.227 19.047 -1.41 1 98.19 139 PRO B N 1
ATOM 6175 C CA . PRO B 1 139 ? -11.414 19.188 -2.855 1 98.19 139 PRO B CA 1
ATOM 6176 C C . PRO B 1 139 ? -11.375 20.656 -3.303 1 98.19 139 PRO B C 1
ATOM 6178 O O . PRO B 1 139 ? -11.133 21.547 -2.488 1 98.19 139 PRO B O 1
ATOM 6181 N N . HIS B 1 140 ? -11.414 20.812 -4.609 1 98.5 140 HIS B N 1
ATOM 6182 C CA . HIS B 1 140 ? -11.5 22.156 -5.184 1 98.5 140 HIS B CA 1
ATOM 6183 C C . HIS B 1 140 ? -12.789 22.859 -4.762 1 98.5 140 HIS B C 1
ATOM 6185 O O . HIS B 1 140 ? -13.883 22.422 -5.121 1 98.5 140 HIS B O 1
ATOM 6191 N N . GLU B 1 141 ? -12.688 23.984 -4.051 1 97.88 141 GLU B N 1
ATOM 6192 C CA . GLU B 1 141 ? -13.836 24.578 -3.375 1 97.88 141 GLU B CA 1
ATOM 6193 C C . GLU B 1 141 ? -14.891 25.031 -4.379 1 97.88 141 GLU B C 1
ATOM 6195 O O . GLU B 1 141 ? -16.062 24.703 -4.246 1 97.88 141 GLU B O 1
ATOM 6200 N N . PRO B 1 142 ? -14.547 25.766 -5.492 1 97.44 142 PRO B N 1
ATOM 6201 C CA . PRO B 1 142 ? -15.594 26.219 -6.406 1 97.44 142 PRO B CA 1
ATOM 6202 C C . PRO B 1 142 ? -16.344 25.062 -7.066 1 97.44 142 PRO B C 1
ATOM 6204 O O . PRO B 1 142 ? -17.578 25.094 -7.145 1 97.44 142 PRO B O 1
ATOM 6207 N N . THR B 1 143 ? -15.641 24.078 -7.504 1 97.38 143 THR B N 1
ATOM 6208 C CA . THR B 1 143 ? -16.281 22.938 -8.156 1 97.38 143 THR B CA 1
ATOM 6209 C C . THR B 1 143 ? -17.141 22.156 -7.168 1 97.38 143 THR B C 1
ATOM 6211 O O . THR B 1 143 ? -18.219 21.688 -7.52 1 97.38 143 THR B O 1
ATOM 6214 N N . PHE B 1 144 ? -16.688 22.047 -5.953 1 98.12 144 PHE B N 1
ATOM 6215 C CA . PHE B 1 144 ? -17.438 21.328 -4.926 1 98.12 144 PHE B CA 1
ATOM 6216 C C . PHE B 1 144 ? -18.75 22.047 -4.609 1 98.12 144 PHE B C 1
ATOM 6218 O O . PHE B 1 144 ? -19.797 21.406 -4.535 1 98.12 144 PHE B O 1
ATOM 6225 N N . ARG B 1 145 ? -18.609 23.328 -4.355 1 97.38 145 ARG B N 1
ATOM 6226 C CA . ARG B 1 145 ? -19.781 24.109 -3.988 1 97.38 145 ARG B CA 1
ATOM 6227 C C . ARG B 1 145 ? -20.812 24.109 -5.113 1 97.38 145 ARG B C 1
ATOM 6229 O O . ARG B 1 145 ? -22.016 24.125 -4.855 1 97.38 145 ARG B O 1
ATOM 6236 N N . GLN B 1 146 ? -20.328 24.109 -6.375 1 97.12 146 GLN B N 1
ATOM 6237 C CA . GLN B 1 146 ? -21.25 24 -7.508 1 97.12 146 GLN B CA 1
ATOM 6238 C C . GLN B 1 146 ? -21.969 22.656 -7.5 1 97.12 146 GLN B C 1
ATOM 6240 O O . GLN B 1 146 ? -23.188 22.609 -7.684 1 97.12 146 GLN B O 1
ATOM 6245 N N . SER B 1 147 ? -21.25 21.562 -7.266 1 97.44 147 SER B N 1
ATOM 6246 C CA . SER B 1 147 ? -21.844 20.234 -7.195 1 97.44 147 SER B CA 1
ATOM 6247 C C . SER B 1 147 ? -22.812 20.125 -6.02 1 97.44 147 SER B C 1
ATOM 6249 O O . SER B 1 147 ? -23.859 19.484 -6.129 1 97.44 147 SER B O 1
ATOM 6251 N N . PHE B 1 148 ? -22.438 20.75 -4.914 1 97.62 148 PHE B N 1
ATOM 6252 C CA . PHE B 1 148 ? -23.281 20.75 -3.717 1 97.62 148 PHE B CA 1
ATOM 6253 C C . PHE B 1 148 ? -24.578 21.5 -3.969 1 97.62 148 PHE B C 1
ATOM 6255 O O . PHE B 1 148 ? -25.656 21.016 -3.6 1 97.62 148 PHE B O 1
ATOM 6262 N N . ALA B 1 149 ? -24.438 22.609 -4.637 1 96.56 149 ALA B N 1
ATOM 6263 C CA . ALA B 1 149 ? -25.609 23.422 -4.961 1 96.56 149 ALA B CA 1
ATOM 6264 C C . ALA B 1 149 ? -26.531 22.688 -5.938 1 96.56 149 ALA B C 1
ATOM 6266 O O . ALA B 1 149 ? -27.75 22.828 -5.867 1 96.56 149 ALA B O 1
ATOM 6267 N N . ASN B 1 150 ? -25.938 21.875 -6.797 1 96.69 150 ASN B N 1
ATOM 6268 C CA . ASN B 1 150 ? -26.688 21.109 -7.789 1 96.69 150 ASN B CA 1
ATOM 6269 C C . ASN B 1 150 ? -27.234 19.828 -7.207 1 96.69 150 ASN B C 1
ATOM 6271 O O . ASN B 1 150 ? -27.875 19.047 -7.914 1 96.69 150 ASN B O 1
ATOM 6275 N N . ARG B 1 151 ? -27.016 19.547 -5.938 1 96.25 151 ARG B N 1
ATOM 6276 C CA . ARG B 1 151 ? -27.453 18.344 -5.227 1 96.25 151 ARG B CA 1
ATOM 6277 C C . ARG B 1 151 ? -26.984 17.078 -5.938 1 96.25 151 ARG B C 1
ATOM 6279 O O . ARG B 1 151 ? -27.766 16.156 -6.148 1 96.25 151 ARG B O 1
ATOM 6286 N N . GLU B 1 152 ? -25.719 17.109 -6.289 1 96.5 152 GLU B N 1
ATOM 6287 C CA . GLU B 1 152 ? -25.156 15.953 -6.973 1 96.5 152 GLU B CA 1
ATOM 6288 C C . GLU B 1 152 ? -25.016 14.773 -6.023 1 96.5 152 GLU B C 1
ATOM 6290 O O . GLU B 1 152 ? -24.734 13.648 -6.453 1 96.5 152 GLU B O 1
ATOM 6295 N N . ASP B 1 153 ? -25.219 14.961 -4.707 1 95.44 153 ASP B N 1
ATOM 6296 C CA . ASP B 1 153 ? -25.234 13.883 -3.727 1 95.44 153 ASP B CA 1
ATOM 6297 C C . ASP B 1 153 ? -26.328 12.867 -4.043 1 95.44 153 ASP B C 1
ATOM 6299 O O . ASP B 1 153 ? -26.266 11.719 -3.615 1 95.44 153 ASP B O 1
ATOM 6303 N N . ARG B 1 154 ? -27.281 13.312 -4.824 1 93.38 154 ARG B N 1
ATOM 6304 C CA . ARG B 1 154 ? -28.422 12.445 -5.125 1 93.38 154 ARG B CA 1
ATOM 6305 C C . ARG B 1 154 ? -28.172 11.625 -6.383 1 93.38 154 ARG B C 1
ATOM 6307 O O . ARG B 1 154 ? -28.781 10.578 -6.586 1 93.38 154 ARG B O 1
ATOM 6314 N N . VAL B 1 155 ? -27.219 12.109 -7.184 1 92.44 155 VAL B N 1
ATOM 6315 C CA . VAL B 1 155 ? -27.047 11.484 -8.492 1 92.44 155 VAL B CA 1
ATOM 6316 C C . VAL B 1 155 ? -25.688 10.797 -8.57 1 92.44 155 VAL B C 1
ATOM 6318 O O . VAL B 1 155 ? -25.516 9.836 -9.32 1 92.44 155 VAL B O 1
ATOM 6321 N N . LYS B 1 156 ? -24.766 11.32 -7.887 1 94.5 156 LYS B N 1
ATOM 6322 C CA . LYS B 1 156 ? -23.406 10.789 -7.914 1 94.5 156 LYS B CA 1
ATOM 6323 C C . LYS B 1 156 ? -23 10.242 -6.547 1 94.5 156 LYS B C 1
ATOM 6325 O O . LYS B 1 156 ? -22.578 11 -5.668 1 94.5 156 LYS B O 1
ATOM 6330 N N . PRO B 1 157 ? -22.953 8.922 -6.426 1 94.56 157 PRO B N 1
ATOM 6331 C CA . PRO B 1 157 ? -22.562 8.344 -5.133 1 94.56 157 PRO B CA 1
ATOM 6332 C C . PRO B 1 157 ? -21.172 8.758 -4.691 1 94.56 157 PRO B C 1
ATOM 6334 O O . PRO B 1 157 ? -20.906 8.883 -3.494 1 94.56 157 PRO B O 1
ATOM 6337 N N . GLU B 1 158 ? -20.297 8.961 -5.645 1 96.44 158 GLU B N 1
ATOM 6338 C CA . GLU B 1 158 ? -18.938 9.367 -5.301 1 96.44 158 GLU B CA 1
ATOM 6339 C C . GLU B 1 158 ? -18.922 10.742 -4.641 1 96.44 158 GLU B C 1
ATOM 6341 O O . GLU B 1 158 ? -18.109 11.008 -3.754 1 96.44 158 GLU B O 1
ATOM 6346 N N . PHE B 1 159 ? -19.844 11.633 -5.102 1 97.75 159 PHE B N 1
ATOM 6347 C CA . PHE B 1 159 ? -19.922 12.953 -4.48 1 97.75 159 PHE B CA 1
ATOM 6348 C C . PHE B 1 159 ? -20.5 12.859 -3.076 1 97.75 159 PHE B C 1
ATOM 6350 O O . PHE B 1 159 ? -20.062 13.562 -2.166 1 97.75 159 PHE B O 1
ATOM 6357 N N . LEU B 1 160 ? -21.5 12.023 -2.943 1 97.69 160 LEU B N 1
ATOM 6358 C CA . LEU B 1 160 ? -22.047 11.805 -1.611 1 97.69 160 LEU B CA 1
ATOM 6359 C C . LEU B 1 160 ? -20.984 11.273 -0.66 1 97.69 160 LEU B C 1
ATOM 6361 O O . LEU B 1 160 ? -20.906 11.703 0.492 1 97.69 160 LEU B O 1
ATOM 6365 N N . GLY B 1 161 ? -20.219 10.242 -1.131 1 97.88 161 GLY B N 1
ATOM 6366 C CA . GLY B 1 161 ? -19.125 9.727 -0.328 1 97.88 161 GLY B CA 1
ATOM 6367 C C . GLY B 1 161 ? -18.109 10.789 0.055 1 97.88 161 GLY B C 1
ATOM 6368 O O . GLY B 1 161 ? -17.609 10.805 1.187 1 97.88 161 GLY B O 1
ATOM 6369 N N . LEU B 1 162 ? -17.766 11.656 -0.87 1 98.69 162 LEU B N 1
ATOM 6370 C CA . LEU B 1 162 ? -16.828 12.75 -0.614 1 98.69 162 LEU B CA 1
ATOM 6371 C C . LEU B 1 162 ? -17.375 13.695 0.445 1 98.69 162 LEU B C 1
ATOM 6373 O O . LEU B 1 162 ? -16.688 14.031 1.408 1 98.69 162 LEU B O 1
ATOM 6377 N N . LEU B 1 163 ? -18.641 14.094 0.25 1 98.44 163 LEU B N 1
ATOM 6378 C CA . LEU B 1 163 ? -19.266 15 1.193 1 98.44 163 LEU B CA 1
ATOM 6379 C C . LEU B 1 163 ? -19.297 14.398 2.594 1 98.44 163 LEU B C 1
ATOM 6381 O O . LEU B 1 163 ? -18.938 15.062 3.566 1 98.44 163 LEU B O 1
ATOM 6385 N N . ALA B 1 164 ? -19.719 13.188 2.678 1 97.94 164 ALA B N 1
ATOM 6386 C CA . ALA B 1 164 ? -19.828 12.508 3.969 1 97.94 164 ALA B CA 1
ATOM 6387 C C . ALA B 1 164 ? -18.469 12.391 4.645 1 97.94 164 ALA B C 1
ATOM 6389 O O . ALA B 1 164 ? -18.328 12.656 5.84 1 97.94 164 ALA B O 1
ATOM 6390 N N . SER B 1 165 ? -17.453 11.969 3.898 1 98.38 165 SER B N 1
ATOM 6391 C CA . SER B 1 165 ? -16.125 11.789 4.461 1 98.38 165 SER B CA 1
ATOM 6392 C C . SER B 1 165 ? -15.508 13.125 4.863 1 98.38 165 SER B C 1
ATOM 6394 O O . SER B 1 165 ? -14.797 13.203 5.863 1 98.38 165 SER B O 1
ATOM 6396 N N . MET B 1 166 ? -15.773 14.164 4.113 1 97.62 166 MET B N 1
ATOM 6397 C CA . MET B 1 166 ? -15.297 15.508 4.43 1 97.62 166 MET B CA 1
ATOM 6398 C C . MET B 1 166 ? -15.859 15.992 5.766 1 97.62 166 MET B C 1
ATOM 6400 O O . MET B 1 166 ? -15.117 16.5 6.609 1 97.62 166 MET B O 1
ATOM 6404 N N . VAL B 1 167 ? -17.141 15.82 5.922 1 95.38 167 VAL B N 1
ATOM 6405 C CA . VAL B 1 167 ? -17.812 16.25 7.148 1 95.38 167 VAL B CA 1
ATOM 6406 C C . VAL B 1 167 ? -17.312 15.391 8.32 1 95.38 167 VAL B C 1
ATOM 6408 O O . VAL B 1 167 ? -17.078 15.906 9.414 1 95.38 167 VAL B O 1
ATOM 6411 N N . GLY B 1 168 ? -17.188 14.086 8.062 1 94.31 168 GLY B N 1
ATOM 6412 C CA . GLY B 1 168 ? -16.641 13.227 9.094 1 94.31 168 GLY B CA 1
ATOM 6413 C C . GLY B 1 168 ? -15.266 13.648 9.562 1 94.31 168 GLY B C 1
ATOM 6414 O O . GLY B 1 168 ? -14.984 13.664 10.766 1 94.31 168 GLY B O 1
ATOM 6415 N N . ALA B 1 169 ? -14.406 14 8.656 1 94.69 169 ALA B N 1
ATOM 6416 C CA . ALA B 1 169 ? -13.055 14.438 8.984 1 94.69 169 ALA B CA 1
ATOM 6417 C C . ALA B 1 169 ? -13.07 15.758 9.758 1 94.69 169 ALA B C 1
ATOM 6419 O O . ALA B 1 169 ? -12.266 15.961 10.664 1 94.69 169 ALA B O 1
ATOM 6420 N N . LEU B 1 170 ? -13.961 16.656 9.352 1 93.19 170 LEU B N 1
ATOM 6421 C CA . LEU B 1 170 ? -14.117 17.922 10.062 1 93.19 170 LEU B CA 1
ATOM 6422 C C . LEU B 1 170 ? -14.508 17.688 11.516 1 93.19 170 LEU B C 1
ATOM 6424 O O . LEU B 1 170 ? -13.891 18.25 12.422 1 93.19 170 LEU B O 1
ATOM 6428 N N . VAL B 1 171 ? -15.492 16.828 11.719 1 88.5 171 VAL B N 1
ATOM 6429 C CA . VAL B 1 171 ? -16.016 16.594 13.062 1 88.5 171 VAL B CA 1
ATOM 6430 C C . VAL B 1 171 ? -14.969 15.867 13.898 1 88.5 171 VAL B C 1
ATOM 6432 O O . VAL B 1 171 ? -14.828 16.141 15.094 1 88.5 171 VAL B O 1
ATOM 6435 N N . ALA B 1 172 ? -14.273 14.992 13.281 1 87.62 172 ALA B N 1
ATOM 6436 C CA . ALA B 1 172 ? -13.234 14.266 14 1 87.62 172 ALA B CA 1
ATOM 6437 C C . ALA B 1 172 ? -12.086 15.195 14.391 1 87.62 172 ALA B C 1
ATOM 6439 O O . ALA B 1 172 ? -11.469 15.023 15.445 1 87.62 172 ALA B O 1
ATOM 6440 N N . SER B 1 173 ? -11.805 16.156 13.586 1 84.75 173 SER B N 1
ATOM 6441 C CA . SER B 1 173 ? -10.703 17.078 13.805 1 84.75 173 SER B CA 1
ATOM 6442 C C . SER B 1 173 ? -11.109 18.203 14.758 1 84.75 173 SER B C 1
ATOM 6444 O O . SER B 1 173 ? -10.289 18.703 15.531 1 84.75 173 SER B O 1
ATOM 6446 N N . PHE B 1 174 ? -12.328 18.594 14.539 1 77.81 174 PHE B N 1
ATOM 6447 C CA . PHE B 1 174 ? -12.836 19.766 15.242 1 77.81 174 PHE B CA 1
ATOM 6448 C C . PHE B 1 174 ? -14.211 19.484 15.836 1 77.81 174 PHE B C 1
ATOM 6450 O O . PHE B 1 174 ? -15.203 20.125 15.453 1 77.81 174 PHE B O 1
ATOM 6457 N N . PRO B 1 175 ? -14.273 18.641 16.812 1 68.88 175 PRO B N 1
ATOM 6458 C CA . PRO B 1 175 ? -15.555 18.188 17.344 1 68.88 175 PRO B CA 1
ATOM 6459 C C . PRO B 1 175 ? -16.391 19.328 17.953 1 68.88 175 PRO B C 1
ATOM 6461 O O . PRO B 1 175 ? -17.609 19.312 17.859 1 68.88 175 PRO B O 1
ATOM 6464 N N . ARG B 1 176 ? -15.797 20.25 18.531 1 68.5 176 ARG B N 1
ATOM 6465 C CA . ARG B 1 176 ? -16.516 21.328 19.188 1 68.5 176 ARG B CA 1
ATOM 6466 C C . ARG B 1 176 ? -17.359 22.125 18.188 1 68.5 176 ARG B C 1
ATOM 6468 O O . ARG B 1 176 ? -18.516 22.453 18.469 1 68.5 176 ARG B O 1
ATOM 6475 N N . SER B 1 177 ? -16.766 22.375 17.094 1 64.06 177 SER B N 1
ATOM 6476 C CA . SER B 1 177 ? -17.5 23.109 16.078 1 64.06 177 SER B CA 1
ATOM 6477 C C . SER B 1 177 ? -18.734 22.359 15.625 1 64.06 177 SER B C 1
ATOM 6479 O O . SER B 1 177 ? -19.812 22.953 15.469 1 64.06 177 SER B O 1
ATOM 6481 N N . ALA B 1 178 ? -18.594 21.078 15.492 1 65.06 178 ALA B N 1
ATOM 6482 C CA . ALA B 1 178 ? -19.703 20.234 15.023 1 65.06 178 ALA B CA 1
ATOM 6483 C C . ALA B 1 178 ? -20.797 20.156 16.078 1 65.06 178 ALA B C 1
ATOM 6485 O O . ALA B 1 178 ? -21.984 20.203 15.742 1 65.06 178 ALA B O 1
ATOM 6486 N N . ARG B 1 179 ? -20.406 20 17.281 1 64.25 179 ARG B N 1
ATOM 6487 C CA . ARG B 1 179 ? -21.375 19.891 18.375 1 64.25 179 ARG B CA 1
ATOM 6488 C C . ARG B 1 179 ? -22.203 21.156 18.484 1 64.25 179 ARG B C 1
ATOM 6490 O O . ARG B 1 179 ? -23.406 21.094 18.75 1 64.25 179 ARG B O 1
ATOM 6497 N N . GLU B 1 180 ? -21.531 22.156 18.328 1 63.28 180 GLU B N 1
ATOM 6498 C CA . GLU B 1 180 ? -22.234 23.422 18.453 1 63.28 180 GLU B CA 1
ATOM 6499 C C . GLU B 1 180 ? -23.328 23.562 17.391 1 63.28 180 GLU B C 1
ATOM 6501 O O . GLU B 1 180 ? -24.391 24.109 17.672 1 63.28 180 GLU B O 1
ATOM 6506 N N . HIS B 1 181 ? -23.078 22.938 16.266 1 61.47 181 HIS B N 1
ATOM 6507 C CA . HIS B 1 181 ? -24.062 22.953 15.188 1 61.47 181 HIS B CA 1
ATOM 6508 C C . HIS B 1 181 ? -25.234 22.031 15.508 1 61.47 181 HIS B C 1
ATOM 6510 O O . HIS B 1 181 ? -26.391 22.375 15.234 1 61.47 181 HIS B O 1
ATOM 6516 N N . LEU B 1 182 ? -24.938 20.953 16.109 1 62.97 182 LEU B N 1
ATOM 6517 C CA . LEU B 1 182 ? -25.938 19.938 16.359 1 62.97 182 LEU B CA 1
ATOM 6518 C C . LEU B 1 182 ? -26.812 20.312 17.547 1 62.97 182 LEU B C 1
ATOM 6520 O O . LEU B 1 182 ? -28.016 20.031 17.547 1 62.97 182 LEU B O 1
ATOM 6524 N N . LYS B 1 183 ? -26.25 20.906 18.609 1 59.88 183 LYS B N 1
ATOM 6525 C CA . LYS B 1 183 ? -27 21.375 19.766 1 59.88 183 LYS B CA 1
ATOM 6526 C C . LYS B 1 183 ? -27.984 22.484 19.375 1 59.88 183 LYS B C 1
ATOM 6528 O O . LYS B 1 183 ? -29.109 22.531 19.875 1 59.88 183 LYS B O 1
ATOM 6533 N N . ALA B 1 184 ? -27.531 23.25 18.578 1 53.31 184 ALA B N 1
ATOM 6534 C CA . ALA B 1 184 ? -28.328 24.406 18.188 1 53.31 184 ALA B CA 1
ATOM 6535 C C . ALA B 1 184 ? -29.594 23.969 17.453 1 53.31 184 ALA B C 1
ATOM 6537 O O . ALA B 1 184 ? -30.609 24.672 17.469 1 53.31 184 ALA B O 1
ATOM 6538 N N . GLN B 1 185 ? -29.516 22.844 16.75 1 52.44 185 GLN B N 1
ATOM 6539 C CA . GLN B 1 185 ? -30.656 22.422 15.938 1 52.44 185 GLN B CA 1
ATOM 6540 C C . GLN B 1 185 ? -31.609 21.547 16.75 1 52.44 185 GLN B C 1
ATOM 6542 O O . GLN B 1 185 ? -32.469 20.875 16.188 1 52.44 185 GLN B O 1
ATOM 6547 N N . HIS B 1 186 ? -31.688 21.922 18.188 1 45.72 186 HIS B N 1
ATOM 6548 C CA . HIS B 1 186 ? -32.531 21.062 19 1 45.72 186 HIS B CA 1
ATOM 6549 C C . HIS B 1 186 ? -32.344 19.594 18.641 1 45.72 186 HIS B C 1
ATOM 6551 O O . HIS B 1 186 ? -33.219 18.781 18.906 1 45.72 186 HIS B O 1
ATOM 6557 N N . GLY B 1 187 ? -31.453 19.375 17.828 1 47.25 187 GLY B N 1
ATOM 6558 C CA . GLY B 1 187 ? -31.109 18.031 17.391 1 47.25 187 GLY B CA 1
ATOM 6559 C C . GLY B 1 187 ? -30.094 17.359 18.312 1 47.25 187 GLY B C 1
ATOM 6560 O O . GLY B 1 187 ? -29.5 16.344 17.938 1 47.25 187 GLY B O 1
ATOM 6561 N N . ALA B 1 188 ? -29.781 18.234 19.297 1 50.12 188 ALA B N 1
ATOM 6562 C CA . ALA B 1 188 ?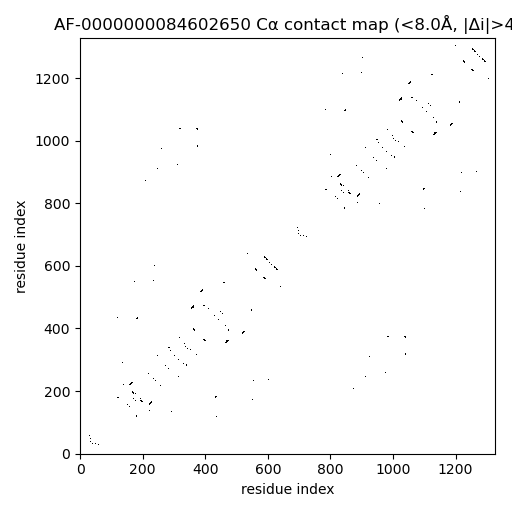 -28.875 17.75 20.328 1 50.12 188 ALA B CA 1
ATOM 6563 C C . ALA B 1 188 ? -29.156 16.281 20.656 1 50.12 188 ALA B C 1
ATOM 6565 O O . ALA B 1 188 ? -28.25 15.555 21.062 1 50.12 188 ALA B O 1
ATOM 6566 N N . HIS B 1 189 ? -30.375 16.156 20.312 1 50.78 189 HIS B N 1
ATOM 6567 C CA . HIS B 1 189 ? -30.766 14.766 20.578 1 50.78 189 HIS B CA 1
ATOM 6568 C C . HIS B 1 189 ? -30.266 13.836 19.469 1 50.78 189 HIS B C 1
ATOM 6570 O O . HIS B 1 189 ? -30.234 12.617 19.656 1 50.78 189 HIS B O 1
ATOM 6576 N N . LEU B 1 190 ? -29.844 14.586 18.391 1 51.81 190 LEU B N 1
ATOM 6577 C CA . LEU B 1 190 ? -29.531 13.711 17.266 1 51.81 190 LEU B CA 1
ATOM 6578 C C . LEU B 1 190 ? -28.125 13.133 17.406 1 51.81 190 LEU B C 1
ATOM 6580 O O . LEU B 1 190 ? -27.891 11.961 17.109 1 51.81 190 LEU B O 1
ATOM 6584 N N . PHE B 1 191 ? -27.203 14.07 17.891 1 59.62 191 PHE B N 1
ATOM 6585 C CA . PHE B 1 191 ? -25.859 13.531 18 1 59.62 191 PHE B CA 1
ATOM 6586 C C . PHE B 1 191 ? -25.219 13.938 19.328 1 59.62 191 PHE B C 1
ATOM 6588 O O . PHE B 1 191 ? -24.484 14.922 19.391 1 59.62 191 PHE B O 1
ATOM 6595 N N . PRO B 1 192 ? -25.516 13.234 20.25 1 60.59 192 PRO B N 1
ATOM 6596 C CA . PRO B 1 192 ? -25.078 13.57 21.609 1 60.59 192 PRO B CA 1
ATOM 6597 C C . PRO B 1 192 ? -23.547 13.68 21.703 1 60.59 192 PRO B C 1
ATOM 6599 O O . PRO B 1 192 ? -23.047 14.469 22.5 1 60.59 192 PRO B O 1
ATOM 6602 N N . LYS B 1 193 ? -22.844 12.891 20.844 1 69.81 193 LYS B N 1
ATOM 6603 C CA . LYS B 1 193 ? -21.391 12.875 20.812 1 69.81 193 LYS B CA 1
ATOM 6604 C C . LYS B 1 193 ? -20.859 13.031 19.391 1 69.81 193 LYS B C 1
ATOM 6606 O O . LYS B 1 193 ? -21.5 12.602 18.438 1 69.81 193 LYS B O 1
ATOM 6611 N N . ALA B 1 194 ? -19.781 13.742 19.312 1 75.62 194 ALA B N 1
ATOM 6612 C CA . ALA B 1 194 ? -19.156 13.953 18 1 75.62 194 ALA B CA 1
ATOM 6613 C C . ALA B 1 194 ? -18.891 12.617 17.297 1 75.62 194 ALA B C 1
ATOM 6615 O O . ALA B 1 194 ? -19.016 12.516 16.078 1 75.62 194 ALA B O 1
ATOM 6616 N N . ILE B 1 195 ? -18.641 11.633 18.094 1 79.5 195 ILE B N 1
ATOM 6617 C CA . ILE B 1 195 ? -18.281 10.336 17.516 1 79.5 195 ILE B CA 1
ATOM 6618 C C . ILE B 1 195 ? -19.469 9.742 16.781 1 79.5 195 ILE B C 1
ATOM 6620 O O . ILE B 1 195 ? -19.297 9.023 15.789 1 79.5 195 ILE B O 1
ATOM 6624 N N . VAL B 1 196 ? -20.641 10.07 17.234 1 80.62 196 VAL B N 1
ATOM 6625 C CA . VAL B 1 196 ? -21.844 9.539 16.609 1 80.62 196 VAL B CA 1
ATOM 6626 C C . VAL B 1 196 ? -21.984 10.117 15.203 1 80.62 196 VAL B C 1
ATOM 6628 O O . VAL B 1 196 ? -22.328 9.391 14.266 1 80.62 196 VAL B O 1
ATOM 6631 N N . LEU B 1 197 ? -21.75 11.391 15.109 1 84.62 197 LEU B N 1
ATOM 6632 C CA . LEU B 1 197 ? -21.812 12.008 13.789 1 84.62 197 LEU B CA 1
ATOM 6633 C C . LEU B 1 197 ? -20.688 11.5 12.891 1 84.62 197 LEU B C 1
ATOM 6635 O O . LEU B 1 197 ? -20.891 11.312 11.688 1 84.62 197 LEU B O 1
ATOM 6639 N N . VAL B 1 198 ? -19.516 11.352 13.484 1 89.81 198 VAL B N 1
ATOM 6640 C CA . VAL B 1 198 ? -18.375 10.82 12.734 1 89.81 198 VAL B CA 1
ATOM 6641 C C . VAL B 1 198 ? -18.734 9.445 12.172 1 89.81 198 VAL B C 1
ATOM 6643 O O . VAL B 1 198 ? -18.5 9.172 11 1 89.81 198 VAL B O 1
ATOM 6646 N N . GLU B 1 199 ? -19.328 8.641 12.984 1 86.56 199 GLU B N 1
ATOM 6647 C CA . GLU B 1 199 ? -19.688 7.289 12.57 1 86.56 199 GLU B CA 1
ATOM 6648 C C . GLU B 1 199 ? -20.797 7.305 11.523 1 86.56 199 GLU B C 1
ATOM 6650 O O . GLU B 1 199 ? -20.797 6.504 10.594 1 86.56 199 GLU B O 1
ATOM 6655 N N . LYS B 1 200 ? -21.656 8.203 11.734 1 88.19 200 LYS B N 1
ATOM 6656 C CA . LYS B 1 200 ? -22.734 8.344 10.75 1 88.19 200 LYS B CA 1
ATOM 6657 C C . LYS B 1 200 ? -22.172 8.742 9.391 1 88.19 200 LYS B C 1
ATOM 6659 O O . LYS B 1 200 ? -22.562 8.18 8.367 1 88.19 200 LYS B O 1
ATOM 6664 N N . CYS B 1 201 ? -21.328 9.703 9.391 1 94.31 201 CYS B N 1
ATOM 6665 C CA . CYS B 1 201 ? -20.688 10.148 8.148 1 94.31 201 CYS B CA 1
ATOM 6666 C C . CYS B 1 201 ? -19.922 9.016 7.492 1 94.31 201 CYS B C 1
ATOM 6668 O O . CYS B 1 201 ? -20.016 8.812 6.281 1 94.31 201 CYS B O 1
ATOM 6670 N N . ARG B 1 202 ? -19.141 8.297 8.289 1 95 202 ARG B N 1
ATOM 6671 C CA . ARG B 1 202 ? -18.375 7.16 7.785 1 95 202 ARG B CA 1
ATOM 6672 C C . ARG B 1 202 ? -19.297 6.105 7.172 1 95 202 ARG B C 1
ATOM 6674 O O . ARG B 1 202 ? -19.031 5.59 6.086 1 95 202 ARG B O 1
ATOM 6681 N N . ASP B 1 203 ? -20.391 5.852 7.844 1 91.56 203 ASP B N 1
ATOM 6682 C CA . ASP B 1 203 ? -21.328 4.844 7.359 1 91.56 203 ASP B CA 1
ATOM 6683 C C . ASP B 1 203 ? -21.969 5.273 6.039 1 91.56 203 ASP B C 1
ATOM 6685 O O . ASP B 1 203 ? -22.109 4.465 5.121 1 91.56 203 ASP B O 1
ATOM 6689 N N . VAL B 1 204 ? -22.344 6.496 5.98 1 94.94 204 VAL B N 1
ATOM 6690 C CA . VAL B 1 204 ? -22.953 7 4.754 1 94.94 204 VAL B CA 1
ATOM 6691 C C . VAL B 1 204 ? -21.953 6.922 3.609 1 94.94 204 VAL B C 1
ATOM 6693 O O . VAL B 1 204 ? -22.312 6.551 2.488 1 94.94 204 VAL B O 1
ATOM 6696 N N . ALA B 1 205 ? -20.688 7.301 3.896 1 97.44 205 ALA B N 1
ATOM 6697 C CA . ALA B 1 205 ? -19.641 7.23 2.873 1 97.44 205 ALA B CA 1
ATOM 6698 C C . ALA B 1 205 ? -19.453 5.797 2.385 1 97.44 205 ALA B C 1
ATOM 6700 O O . ALA B 1 205 ? -19.406 5.547 1.179 1 97.44 205 ALA B O 1
ATOM 6701 N N . LEU B 1 206 ? -19.438 4.824 3.289 1 95.62 206 LEU B N 1
ATOM 6702 C CA . LEU B 1 206 ? -19.203 3.428 2.941 1 95.62 206 LEU B CA 1
ATOM 6703 C C . LEU B 1 206 ? -20.406 2.83 2.232 1 95.62 206 LEU B C 1
ATOM 6705 O O . LEU B 1 206 ? -20.266 2.039 1.3 1 95.62 206 LEU B O 1
ATOM 6709 N N . LEU B 1 207 ? -21.547 3.234 2.635 1 91.62 207 LEU B N 1
ATOM 6710 C CA . LEU B 1 207 ? -22.766 2.742 2.002 1 91.62 207 LEU B CA 1
ATOM 6711 C C . LEU B 1 207 ? -22.906 3.293 0.588 1 91.62 207 LEU B C 1
ATOM 6713 O O . LEU B 1 207 ? -23.438 2.613 -0.3 1 91.62 207 LEU B O 1
ATOM 6717 N N . SER B 1 208 ? -22.484 4.539 0.459 1 93.81 208 SER B N 1
ATOM 6718 C CA . SER B 1 208 ? -22.531 5.109 -0.882 1 93.81 208 SER B CA 1
ATOM 6719 C C . SER B 1 208 ? -21.625 4.34 -1.845 1 93.81 208 SER B C 1
ATOM 6721 O O . SER B 1 208 ? -21.906 4.27 -3.043 1 93.81 208 SER B O 1
ATOM 6723 N N . ARG B 1 209 ? -20.484 3.797 -1.399 1 92.81 209 ARG B N 1
ATOM 6724 C CA . ARG B 1 209 ? -19.578 2.984 -2.197 1 92.81 209 ARG B CA 1
ATOM 6725 C C . ARG B 1 209 ? -20.188 1.617 -2.498 1 92.81 209 ARG B C 1
ATOM 6727 O O . ARG B 1 209 ? -20.125 1.148 -3.639 1 92.81 209 ARG B O 1
ATOM 6734 N N . GLY B 1 210 ? -20.781 1.072 -1.486 1 88.56 210 GLY B N 1
ATOM 6735 C CA . GLY B 1 210 ? -21.328 -0.268 -1.635 1 88.56 210 GLY B CA 1
ATOM 6736 C C . GLY B 1 210 ? -20.266 -1.354 -1.533 1 88.56 210 GLY B C 1
ATOM 6737 O O . GLY B 1 210 ? -19.062 -1.062 -1.472 1 88.56 210 GLY B O 1
ATOM 6738 N N . SER B 1 211 ? -20.672 -2.619 -1.63 1 87.75 211 SER B N 1
ATOM 6739 C CA . SER B 1 211 ? -19.781 -3.764 -1.442 1 87.75 211 SER B CA 1
ATOM 6740 C C . SER B 1 211 ? -18.953 -4.035 -2.695 1 87.75 211 SER B C 1
ATOM 6742 O O . SER B 1 211 ? -17.891 -4.656 -2.623 1 87.75 211 SER B O 1
ATOM 6744 N N . ARG B 1 212 ? -19.391 -3.574 -3.836 1 91 212 ARG B N 1
ATOM 6745 C CA . ARG B 1 212 ? -18.719 -3.873 -5.102 1 91 212 ARG B CA 1
ATOM 6746 C C . ARG B 1 212 ? -17.922 -2.676 -5.59 1 91 212 ARG B C 1
ATOM 6748 O O . ARG B 1 212 ? -17.484 -2.639 -6.746 1 91 212 ARG B O 1
ATOM 6755 N N . TRP B 1 213 ? -17.766 -1.691 -4.754 1 93.19 213 TRP B N 1
ATOM 6756 C CA . TRP B 1 213 ? -17.109 -0.436 -5.125 1 93.19 213 TRP B CA 1
ATOM 6757 C C . TRP B 1 213 ? -15.727 -0.688 -5.707 1 93.19 213 TRP B C 1
ATOM 6759 O O . TRP B 1 213 ? -15.281 0.037 -6.598 1 93.19 213 TRP B O 1
ATOM 6769 N N . ILE B 1 214 ? -15.062 -1.734 -5.289 1 93.44 214 ILE B N 1
ATOM 6770 C CA . ILE B 1 214 ? -13.703 -2.018 -5.727 1 93.44 214 ILE B CA 1
ATOM 6771 C C . ILE B 1 214 ? -13.688 -2.334 -7.219 1 93.44 214 ILE B C 1
ATOM 6773 O O . ILE B 1 214 ? -12.703 -2.078 -7.91 1 93.44 214 ILE B O 1
ATOM 6777 N N . LEU B 1 215 ? -14.828 -2.82 -7.727 1 91.31 215 LEU B N 1
ATOM 6778 C CA . LEU B 1 215 ? -14.93 -3.217 -9.125 1 91.31 215 LEU B CA 1
ATOM 6779 C C . LEU B 1 215 ? -15.297 -2.027 -10.008 1 91.31 215 LEU B C 1
ATOM 6781 O O . LEU B 1 215 ? -15.188 -2.096 -11.234 1 91.31 215 LEU B O 1
ATOM 6785 N N . LYS B 1 216 ? -15.641 -0.9 -9.328 1 90.88 216 LYS B N 1
ATOM 6786 C CA . LYS B 1 216 ? -16.031 0.293 -10.07 1 90.88 216 LYS B CA 1
ATOM 6787 C C . LYS B 1 216 ? -14.875 0.823 -10.906 1 90.88 216 LYS B C 1
ATOM 6789 O O . LYS B 1 216 ? -13.758 0.983 -10.406 1 90.88 216 LYS B O 1
ATOM 6794 N N . GLN B 1 217 ? -15.102 1.025 -12.242 1 87.12 217 GLN B N 1
ATOM 6795 C CA . GLN B 1 217 ? -14.156 1.663 -13.148 1 87.12 217 GLN B CA 1
ATOM 6796 C C . GLN B 1 217 ? -14.859 2.621 -14.102 1 87.12 217 GLN B C 1
ATOM 6798 O O . GLN B 1 217 ? -15.922 2.299 -14.641 1 87.12 217 GLN B O 1
ATOM 6803 N N . PRO B 1 218 ? -14.453 3.811 -14.195 1 87.25 218 PRO B N 1
ATOM 6804 C CA . PRO B 1 218 ? -13.219 4.348 -13.625 1 87.25 218 PRO B CA 1
ATOM 6805 C C . PRO B 1 218 ? -13.406 4.922 -12.227 1 87.25 218 PRO B C 1
ATOM 6807 O O . PRO B 1 218 ? -14.508 5.359 -11.875 1 87.25 218 PRO B O 1
ATOM 6810 N N . LYS B 1 219 ? -12.328 4.867 -11.43 1 93.38 219 LYS B N 1
ATOM 6811 C CA . LYS B 1 219 ? -12.305 5.602 -10.172 1 93.38 219 LYS B CA 1
ATOM 6812 C C . LYS B 1 219 ? -12.172 7.102 -10.406 1 93.38 219 LYS B C 1
ATOM 6814 O O . LYS B 1 219 ? -11.688 7.531 -11.461 1 93.38 219 LYS B O 1
ATOM 6819 N N . THR B 1 220 ? -12.617 7.855 -9.484 1 94 220 THR B N 1
ATOM 6820 C CA . THR B 1 220 ? -12.57 9.312 -9.609 1 94 220 THR B CA 1
ATOM 6821 C C . THR B 1 220 ? -11.703 9.914 -8.5 1 94 220 THR B C 1
ATOM 6823 O O . THR B 1 220 ? -11.367 9.234 -7.531 1 94 220 THR B O 1
ATOM 6826 N N . LEU B 1 221 ? -11.359 11.133 -8.688 1 96.38 221 LEU B N 1
ATOM 6827 C CA . LEU B 1 221 ? -10.617 11.836 -7.652 1 96.38 221 LEU B CA 1
ATOM 6828 C C . LEU B 1 221 ? -11.469 12.008 -6.395 1 96.38 221 LEU B C 1
ATOM 6830 O O . LEU B 1 221 ? -10.938 12.055 -5.285 1 96.38 221 LEU B O 1
ATOM 6834 N N . ASP B 1 222 ? -12.797 12.094 -6.551 1 97.69 222 ASP B N 1
ATOM 6835 C CA . ASP B 1 222 ? -13.68 12.141 -5.395 1 97.69 222 ASP B CA 1
ATOM 6836 C C . ASP B 1 222 ? -13.547 10.875 -4.551 1 97.69 222 ASP B C 1
ATOM 6838 O O . ASP B 1 222 ? -13.562 10.938 -3.318 1 97.69 222 ASP B O 1
ATOM 6842 N N . ASP B 1 223 ? -13.391 9.742 -5.277 1 97.75 223 ASP B N 1
ATOM 6843 C CA . ASP B 1 223 ? -13.164 8.484 -4.574 1 97.75 223 ASP B CA 1
ATOM 6844 C C . ASP B 1 223 ? -11.883 8.547 -3.744 1 97.75 223 ASP B C 1
ATOM 6846 O O . ASP B 1 223 ? -11.867 8.133 -2.584 1 97.75 223 ASP B O 1
ATOM 6850 N N . ALA B 1 224 ? -10.844 9.047 -4.352 1 98.19 224 ALA B N 1
ATOM 6851 C CA . ALA B 1 224 ? -9.539 9.109 -3.695 1 98.19 224 ALA B CA 1
ATOM 6852 C C . ALA B 1 224 ? -9.57 10.07 -2.512 1 98.19 224 ALA B C 1
ATOM 6854 O O . ALA B 1 224 ? -9.039 9.758 -1.442 1 98.19 224 ALA B O 1
ATOM 6855 N N . CYS B 1 225 ? -10.188 11.219 -2.695 1 98.69 225 CYS B N 1
ATOM 6856 C CA . CYS B 1 225 ? -10.312 12.188 -1.614 1 98.69 225 CYS B CA 1
ATOM 6857 C C . CYS B 1 225 ? -11.109 11.617 -0.45 1 98.69 225 CYS B C 1
ATOM 6859 O O . CYS B 1 225 ? -10.75 11.812 0.712 1 98.69 225 CYS B O 1
ATOM 6861 N N . ALA B 1 226 ? -12.164 10.93 -0.824 1 98.62 226 ALA B N 1
ATOM 6862 C CA . ALA B 1 226 ? -13 10.32 0.21 1 98.62 226 ALA B CA 1
ATOM 6863 C C . ALA B 1 226 ? -12.195 9.305 1.021 1 98.62 226 ALA B C 1
ATOM 6865 O O . ALA B 1 226 ? -12.312 9.258 2.248 1 98.62 226 ALA B O 1
ATOM 6866 N N . SER B 1 227 ? -11.391 8.492 0.331 1 98.44 227 SER B N 1
ATOM 6867 C CA . SER B 1 227 ? -10.562 7.516 1.026 1 98.44 227 SER B CA 1
ATOM 6868 C C . SER B 1 227 ? -9.594 8.195 1.984 1 98.44 227 SER B C 1
ATOM 6870 O O . SER B 1 227 ? -9.375 7.719 3.1 1 98.44 227 SER B O 1
ATOM 6872 N N . TYR B 1 228 ? -9.016 9.258 1.569 1 98.5 228 TYR B N 1
ATOM 6873 C CA . TYR B 1 228 ? -8.078 9.977 2.432 1 98.5 228 TYR B CA 1
ATOM 6874 C C . TYR B 1 228 ? -8.781 10.477 3.691 1 98.5 228 TYR B C 1
ATOM 6876 O O . TYR B 1 228 ? -8.258 10.32 4.797 1 98.5 228 TYR B O 1
ATOM 6884 N N . PHE B 1 229 ? -9.93 11.094 3.527 1 98.56 229 PHE B N 1
ATOM 6885 C CA . PHE B 1 229 ? -10.648 11.656 4.668 1 98.56 229 PHE B CA 1
ATOM 6886 C C . PHE B 1 229 ? -11.125 10.547 5.602 1 98.56 229 PHE B C 1
ATOM 6888 O O . PHE B 1 229 ? -11.164 10.734 6.82 1 98.56 229 PHE B O 1
ATOM 6895 N N . LEU B 1 230 ? -11.539 9.43 5.008 1 97.94 230 LEU B N 1
ATOM 6896 C CA . LEU B 1 230 ? -11.891 8.289 5.852 1 97.94 230 LEU B CA 1
ATOM 6897 C C . LEU B 1 230 ? -10.688 7.82 6.664 1 97.94 230 LEU B C 1
ATOM 6899 O O . LEU B 1 230 ? -10.828 7.441 7.828 1 97.94 230 LEU B O 1
ATOM 6903 N N . GLY B 1 231 ? -9.531 7.82 6.008 1 96.25 231 GLY B N 1
ATOM 6904 C CA . GLY B 1 231 ? -8.305 7.492 6.723 1 96.25 231 GLY B CA 1
ATOM 6905 C C . GLY B 1 231 ? -7.988 8.461 7.844 1 96.25 231 GLY B C 1
ATOM 6906 O O . GLY B 1 231 ? -7.605 8.055 8.945 1 96.25 231 GLY B O 1
ATOM 6907 N N . LEU B 1 232 ? -8.141 9.711 7.566 1 94.12 232 LEU B N 1
ATOM 6908 C CA . LEU B 1 232 ? -7.906 10.742 8.57 1 94.12 232 LEU B CA 1
ATOM 6909 C C . LEU B 1 232 ? -8.844 10.562 9.766 1 94.12 232 LEU B C 1
ATOM 6911 O O . LEU B 1 232 ? -8.422 10.695 10.914 1 94.12 232 LEU B O 1
ATOM 6915 N N . THR B 1 233 ? -10.133 10.312 9.422 1 92.94 233 THR B N 1
ATOM 6916 C CA . THR B 1 233 ? -11.125 10.086 10.461 1 92.94 233 THR B CA 1
ATOM 6917 C C . THR B 1 233 ? -10.734 8.883 11.32 1 92.94 233 THR B C 1
ATOM 6919 O O . THR B 1 233 ? -10.891 8.906 12.547 1 92.94 233 THR B O 1
ATOM 6922 N N . GLY B 1 234 ? -10.258 7.844 10.695 1 90.56 234 GLY B N 1
ATOM 6923 C CA . GLY B 1 234 ? -9.781 6.691 11.438 1 90.56 234 GLY B CA 1
ATOM 6924 C C . GLY B 1 234 ? -8.641 7.023 12.383 1 90.56 234 GLY B C 1
ATOM 6925 O O . GLY B 1 234 ? -8.625 6.582 13.531 1 90.56 234 GLY B O 1
ATOM 6926 N N . ALA B 1 235 ? -7.719 7.812 11.953 1 88.44 235 ALA B N 1
ATOM 6927 C CA . ALA B 1 235 ? -6.566 8.203 12.766 1 88.44 235 ALA B CA 1
ATOM 6928 C C . ALA B 1 235 ? -6.996 9.055 13.961 1 88.44 235 ALA B C 1
ATOM 6930 O O . ALA B 1 235 ? -6.52 8.844 15.078 1 88.44 235 ALA B O 1
ATOM 6931 N N . TYR B 1 236 ? -7.926 9.984 13.703 1 85.25 236 TYR B N 1
ATOM 6932 C CA . TYR B 1 236 ? -8.32 10.938 14.734 1 85.25 236 TYR B CA 1
ATOM 6933 C C . TYR B 1 236 ? -9.266 10.281 15.742 1 85.25 236 TYR B C 1
ATOM 6935 O O . TYR B 1 236 ? -9.461 10.805 16.844 1 85.25 236 TYR B O 1
ATOM 6943 N N . THR B 1 237 ? -9.891 9.18 15.375 1 84.5 237 THR B N 1
ATOM 6944 C CA . THR B 1 237 ? -10.727 8.438 16.312 1 84.5 237 THR B CA 1
ATOM 6945 C C . THR B 1 237 ? -9.977 7.234 16.875 1 84.5 237 THR B C 1
ATOM 6947 O O . THR B 1 237 ? -10.578 6.328 17.438 1 84.5 237 THR B O 1
ATOM 6950 N N . LEU B 1 238 ? -8.703 7.125 16.594 1 82.12 238 LEU B N 1
ATOM 6951 C CA . LEU B 1 238 ? -7.75 6.156 17.125 1 82.12 238 LEU B CA 1
ATOM 6952 C C . LEU B 1 238 ? -8.062 4.754 16.625 1 82.12 238 LEU B C 1
ATOM 6954 O O . LEU B 1 238 ? -7.891 3.771 17.344 1 82.12 238 LEU B O 1
ATOM 6958 N N . GLN B 1 239 ? -8.656 4.719 15.508 1 87.81 239 GLN B N 1
ATOM 6959 C CA . GLN B 1 239 ? -8.797 3.467 14.773 1 87.81 239 GLN B CA 1
ATOM 6960 C C . GLN B 1 239 ? -7.676 3.307 13.742 1 87.81 239 GLN B C 1
ATOM 6962 O O . GLN B 1 239 ? -7.898 3.486 12.547 1 87.81 239 GLN B O 1
ATOM 6967 N N . LEU B 1 240 ? -6.625 2.865 14.211 1 85.5 240 LEU B N 1
ATOM 6968 C CA . LEU B 1 240 ? -5.383 2.961 13.453 1 85.5 240 LEU B CA 1
ATOM 6969 C C . LEU B 1 240 ? -5.379 1.981 12.281 1 85.5 240 LEU B C 1
ATOM 6971 O O . LEU B 1 240 ? -4.855 2.291 11.211 1 85.5 240 LEU B O 1
ATOM 6975 N N . ASN B 1 241 ? -5.875 0.735 12.461 1 88.38 241 ASN B N 1
ATOM 6976 C CA . ASN B 1 241 ? -5.93 -0.219 11.359 1 88.38 241 ASN B CA 1
ATOM 6977 C C . ASN B 1 241 ? -6.812 0.291 10.219 1 88.38 241 ASN B C 1
ATOM 6979 O O . ASN B 1 241 ? -6.484 0.109 9.047 1 88.38 241 ASN B O 1
ATOM 6983 N N . VAL B 1 242 ? -7.93 0.919 10.617 1 92.31 242 VAL B N 1
ATOM 6984 C CA . VAL B 1 242 ? -8.836 1.496 9.633 1 92.31 242 VAL B CA 1
ATOM 6985 C C . VAL B 1 242 ? -8.141 2.641 8.898 1 92.31 242 VAL B C 1
ATOM 6987 O O . VAL B 1 242 ? -8.25 2.76 7.676 1 92.31 242 VAL B O 1
ATOM 6990 N N . ALA B 1 243 ? -7.445 3.467 9.664 1 92.5 243 ALA B N 1
ATOM 6991 C CA . ALA B 1 243 ? -6.719 4.586 9.078 1 92.5 243 ALA B CA 1
ATOM 6992 C C . ALA B 1 243 ? -5.684 4.098 8.062 1 92.5 243 ALA B C 1
ATOM 6994 O O . ALA B 1 243 ? -5.602 4.617 6.949 1 92.5 243 ALA B O 1
ATOM 6995 N N . ARG B 1 244 ? -4.969 3.076 8.414 1 91.56 244 ARG B N 1
ATOM 6996 C CA . ARG B 1 244 ? -3.936 2.525 7.543 1 91.56 244 ARG B CA 1
ATOM 6997 C C . ARG B 1 244 ? -4.539 1.963 6.262 1 91.56 244 ARG B C 1
ATOM 6999 O O . ARG B 1 244 ? -3.98 2.135 5.176 1 91.56 244 ARG B O 1
ATOM 7006 N N . HIS B 1 245 ? -5.641 1.299 6.41 1 94.06 245 HIS B N 1
ATOM 7007 C CA . HIS B 1 245 ? -6.316 0.724 5.25 1 94.06 245 HIS B CA 1
ATOM 7008 C C . HIS B 1 245 ? -6.719 1.807 4.254 1 94.06 245 HIS B C 1
ATOM 7010 O O . HIS B 1 245 ? -6.441 1.689 3.061 1 94.06 245 HIS B O 1
ATOM 7016 N N . PHE B 1 246 ? -7.324 2.848 4.758 1 96.62 246 PHE B N 1
ATOM 7017 C CA . PHE B 1 246 ? -7.828 3.883 3.863 1 96.62 246 PHE B CA 1
ATOM 7018 C C . PHE B 1 246 ? -6.684 4.707 3.293 1 96.62 246 PHE B C 1
ATOM 7020 O O . PHE B 1 246 ? -6.75 5.168 2.15 1 96.62 246 PHE B O 1
ATOM 7027 N N . MET B 1 247 ? -5.617 4.914 4.039 1 95.38 247 MET B N 1
ATOM 7028 C CA . MET B 1 247 ? -4.453 5.617 3.508 1 95.38 247 MET B CA 1
ATOM 7029 C C . MET B 1 247 ? -3.801 4.82 2.383 1 95.38 247 MET B C 1
ATOM 7031 O O . MET B 1 247 ? -3.418 5.383 1.357 1 95.38 247 MET B O 1
ATOM 7035 N N . ALA B 1 248 ? -3.699 3.543 2.617 1 93.5 248 ALA B N 1
ATOM 7036 C CA . ALA B 1 248 ? -3.162 2.686 1.565 1 93.5 248 ALA B CA 1
ATOM 7037 C C . ALA B 1 248 ? -4.055 2.711 0.328 1 93.5 248 ALA B C 1
ATOM 7039 O O . ALA B 1 248 ? -3.561 2.725 -0.802 1 93.5 248 ALA B O 1
ATOM 7040 N N . GLU B 1 249 ? -5.332 2.641 0.587 1 95.38 249 GLU B N 1
ATOM 7041 C CA . GLU B 1 249 ? -6.289 2.727 -0.51 1 95.38 249 GLU B CA 1
ATOM 7042 C C . GLU B 1 249 ? -6.133 4.035 -1.279 1 95.38 249 GLU B C 1
ATOM 7044 O O . GLU B 1 249 ? -6.215 4.051 -2.51 1 95.38 249 GLU B O 1
ATOM 7049 N N . THR B 1 250 ? -5.941 5.117 -0.569 1 97.06 250 THR B N 1
ATOM 7050 C CA . THR B 1 250 ? -5.727 6.41 -1.209 1 97.06 250 THR B CA 1
ATOM 7051 C C . THR B 1 250 ? -4.504 6.363 -2.123 1 97.06 250 THR B C 1
ATOM 7053 O O . THR B 1 250 ? -4.539 6.879 -3.242 1 97.06 250 THR B O 1
ATOM 7056 N N . LEU B 1 251 ? -3.49 5.746 -1.652 1 94.5 251 LEU B N 1
ATOM 7057 C CA . LEU B 1 251 ? -2.264 5.656 -2.438 1 94.5 251 LEU B CA 1
ATOM 7058 C C . LEU B 1 251 ? -2.498 4.875 -3.725 1 94.5 251 LEU B C 1
ATOM 7060 O O . LEU B 1 251 ? -2.031 5.273 -4.793 1 94.5 251 LEU B O 1
ATOM 7064 N N . ILE B 1 252 ? -3.236 3.803 -3.658 1 92.56 252 ILE B N 1
ATOM 7065 C CA . ILE B 1 252 ? -3.541 2.982 -4.824 1 92.56 252 ILE B CA 1
ATOM 7066 C C . ILE B 1 252 ? -4.344 3.799 -5.836 1 92.56 252 ILE B C 1
ATOM 7068 O O . ILE B 1 252 ? -4.09 3.73 -7.043 1 92.56 252 ILE B O 1
ATOM 7072 N N . LEU B 1 253 ? -5.285 4.555 -5.324 1 94.94 253 LEU B N 1
ATOM 7073 C CA . LEU B 1 253 ? -6.148 5.344 -6.195 1 94.94 253 LEU B CA 1
ATOM 7074 C C . LEU B 1 253 ? -5.363 6.469 -6.863 1 94.94 253 LEU B C 1
ATOM 7076 O O . LEU B 1 253 ? -5.547 6.742 -8.047 1 94.94 253 LEU B O 1
ATOM 7080 N N . VAL B 1 254 ? -4.492 7.102 -6.094 1 94.56 254 VAL B N 1
ATOM 7081 C CA . VAL B 1 254 ? -3.688 8.195 -6.637 1 94.56 254 VAL B CA 1
ATOM 7082 C C . VAL B 1 254 ? -2.768 7.66 -7.734 1 94.56 254 VAL B C 1
ATOM 7084 O O . VAL B 1 254 ? -2.584 8.305 -8.766 1 94.56 254 VAL B O 1
ATOM 7087 N N . ARG B 1 255 ? -2.225 6.551 -7.543 1 90.62 255 ARG B N 1
ATOM 7088 C CA . ARG B 1 255 ? -1.338 5.957 -8.539 1 90.62 255 ARG B CA 1
ATOM 7089 C C . ARG B 1 255 ? -2.115 5.527 -9.781 1 90.62 255 ARG B C 1
ATOM 7091 O O . ARG B 1 255 ? -1.649 5.707 -10.906 1 90.62 255 ARG B O 1
ATOM 7098 N N . GLU B 1 256 ? -3.271 4.961 -9.547 1 88.75 256 GLU B N 1
ATOM 7099 C CA . GLU B 1 256 ? -4.137 4.555 -10.656 1 88.75 256 GLU B CA 1
ATOM 7100 C C . GLU B 1 256 ? -4.531 5.75 -11.516 1 88.75 256 GLU B C 1
ATOM 7102 O O . GLU B 1 256 ? -4.574 5.652 -12.742 1 88.75 256 GLU B O 1
ATOM 7107 N N . LEU B 1 257 ? -4.762 6.848 -10.867 1 90.94 257 LEU B N 1
ATOM 7108 C CA . LEU B 1 257 ? -5.328 8 -11.555 1 90.94 257 LEU B CA 1
ATOM 7109 C C . LEU B 1 257 ? -4.23 8.859 -12.164 1 90.94 257 LEU B C 1
ATOM 7111 O O . LEU B 1 257 ? -4.469 9.578 -13.141 1 90.94 257 LEU B O 1
ATOM 7115 N N . GLY B 1 258 ? -3.01 8.758 -11.656 1 88.12 258 GLY B N 1
ATOM 7116 C CA . GLY B 1 258 ? -2.025 9.742 -12.07 1 88.12 258 GLY B CA 1
ATOM 7117 C C . GLY B 1 258 ? -0.769 9.125 -12.656 1 88.12 258 GLY B C 1
ATOM 7118 O O . GLY B 1 258 ? 0.012 9.797 -13.328 1 88.12 258 GLY B O 1
ATOM 7119 N N . TYR B 1 259 ? -0.46 7.984 -12.344 1 79.62 259 TYR B N 1
ATOM 7120 C CA . TYR B 1 259 ? 0.821 7.391 -12.711 1 79.62 259 TYR B CA 1
ATOM 7121 C C . TYR B 1 259 ? 0.689 6.555 -13.977 1 79.62 259 TYR B C 1
ATOM 7123 O O . TYR B 1 259 ? 1.011 5.363 -13.977 1 79.62 259 TYR B O 1
ATOM 7131 N N . VAL B 1 260 ? 0.206 7.176 -14.93 1 73.38 260 VAL B N 1
ATOM 7132 C CA . VAL B 1 260 ? 0.14 6.512 -16.219 1 73.38 260 VAL B CA 1
ATOM 7133 C C . VAL B 1 260 ? 1.521 6.508 -16.875 1 73.38 260 VAL B C 1
ATOM 7135 O O . VAL B 1 260 ? 2.326 7.414 -16.641 1 73.38 260 VAL B O 1
ATOM 7138 N N . LYS B 1 261 ? 1.846 5.488 -17.531 1 68.94 261 LYS B N 1
ATOM 7139 C CA . LYS B 1 261 ? 3.131 5.395 -18.219 1 68.94 261 LYS B CA 1
ATOM 7140 C C . LYS B 1 261 ? 3.396 6.637 -19.062 1 68.94 261 LYS B C 1
ATOM 7142 O O . LYS B 1 261 ? 2.562 7.023 -19.891 1 68.94 261 LYS B O 1
ATOM 7147 N N . PRO B 1 262 ? 4.488 7.191 -18.641 1 70.56 262 PRO B N 1
ATOM 7148 C CA . PRO B 1 262 ? 4.785 8.422 -19.375 1 70.56 262 PRO B CA 1
ATOM 7149 C C . PRO B 1 262 ? 5.105 8.164 -20.844 1 70.56 262 PRO B C 1
ATOM 7151 O O . PRO B 1 262 ? 5.723 7.152 -21.188 1 70.56 262 PRO B O 1
ATOM 7154 N N . LYS B 1 263 ? 4.602 8.945 -21.672 1 66 263 LYS B N 1
ATOM 7155 C CA . LYS B 1 263 ? 4.906 8.867 -23.094 1 66 263 LYS B CA 1
ATOM 7156 C C . LYS B 1 263 ? 6.359 9.234 -23.375 1 66 263 LYS B C 1
ATOM 7158 O O . LYS B 1 263 ? 7 8.656 -24.25 1 66 263 LYS B O 1
ATOM 7163 N N . HIS B 1 264 ? 6.852 10.172 -22.469 1 69.44 264 HIS B N 1
ATOM 7164 C CA . HIS B 1 264 ? 8.227 10.633 -22.625 1 69.44 264 HIS B CA 1
ATOM 7165 C C . HIS B 1 264 ? 9.008 10.469 -21.328 1 69.44 264 HIS B C 1
ATOM 7167 O O . HIS B 1 264 ? 8.438 10.547 -20.234 1 69.44 264 HIS B O 1
ATOM 7173 N N . ALA B 1 265 ? 10.273 10.219 -21.547 1 68.5 265 ALA B N 1
ATOM 7174 C CA . ALA B 1 265 ? 11.141 10.047 -20.391 1 68.5 265 ALA B CA 1
ATOM 7175 C C . ALA B 1 265 ? 11.188 11.312 -19.531 1 68.5 265 ALA B C 1
ATOM 7177 O O . ALA B 1 265 ? 11.273 12.422 -20.078 1 68.5 265 ALA B O 1
ATOM 7178 N N . GLY B 1 266 ? 11.016 11.203 -18.344 1 75 266 GLY B N 1
ATOM 7179 C CA . GLY B 1 266 ? 11.164 12.328 -17.438 1 75 266 GLY B CA 1
ATOM 7180 C C . GLY B 1 266 ? 9.844 12.984 -17.078 1 75 266 GLY B C 1
ATOM 7181 O O . GLY B 1 266 ? 9.797 13.898 -16.25 1 75 266 GLY B O 1
ATOM 7182 N N . GLU B 1 267 ? 8.852 12.508 -17.781 1 84.5 267 GLU B N 1
ATOM 7183 C CA . GLU B 1 267 ? 7.543 13.094 -17.469 1 84.5 267 GLU B CA 1
ATOM 7184 C C . GLU B 1 267 ? 7.074 12.703 -16.078 1 84.5 267 GLU B C 1
ATOM 7186 O O . GLU B 1 267 ? 7.273 11.562 -15.641 1 84.5 267 GLU B O 1
ATOM 7191 N N . LEU B 1 268 ? 6.57 13.711 -15.422 1 90.81 268 LEU B N 1
ATOM 7192 C CA . LEU B 1 268 ? 6.074 13.484 -14.07 1 90.81 268 LEU B CA 1
ATOM 7193 C C . LEU B 1 268 ? 4.613 13.039 -14.094 1 90.81 268 LEU B C 1
ATOM 7195 O O . LEU B 1 268 ? 3.9 13.297 -15.062 1 90.81 268 LEU B O 1
ATOM 7199 N N . PRO B 1 269 ? 4.188 12.344 -13.094 1 90.81 269 PRO B N 1
ATOM 7200 C CA . PRO B 1 269 ? 2.775 11.961 -13.016 1 90.81 269 PRO B CA 1
ATOM 7201 C C . PRO B 1 269 ? 1.837 13.164 -13.047 1 90.81 269 PRO B C 1
ATOM 7203 O O . PRO B 1 269 ? 2.141 14.203 -12.445 1 90.81 269 PRO B O 1
ATOM 7206 N N . THR B 1 270 ? 0.745 13.062 -13.758 1 92.19 270 THR B N 1
ATOM 7207 C CA . THR B 1 270 ? -0.275 14.102 -13.836 1 92.19 270 THR B CA 1
ATOM 7208 C C . THR B 1 270 ? -1.67 13.508 -13.672 1 92.19 270 THR B C 1
ATOM 7210 O O . THR B 1 270 ? -1.868 12.305 -13.891 1 92.19 270 THR B O 1
ATOM 7213 N N . PHE B 1 271 ? -2.635 14.328 -13.305 1 93.88 271 PHE B N 1
ATOM 7214 C CA . PHE B 1 271 ? -3.98 13.867 -12.992 1 93.88 271 PHE B CA 1
ATOM 7215 C C . PHE B 1 271 ? -5.008 14.531 -13.906 1 93.88 271 PHE B C 1
ATOM 7217 O O . PHE B 1 271 ? -6.207 14.281 -13.789 1 93.88 271 PHE B O 1
ATOM 7224 N N . GLY B 1 272 ? -4.543 15.367 -14.75 1 91.88 272 GLY B N 1
ATOM 7225 C CA . GLY B 1 272 ? -5.457 16.156 -15.562 1 91.88 272 GLY B CA 1
ATOM 7226 C C . GLY B 1 272 ? -5.914 15.43 -16.812 1 91.88 272 GLY B C 1
ATOM 7227 O O . GLY B 1 272 ? -6.887 15.836 -17.453 1 91.88 272 GLY B O 1
ATOM 7228 N N . ALA B 1 273 ? -5.18 14.383 -17.094 1 84.38 273 ALA B N 1
ATOM 7229 C CA . ALA B 1 273 ? -5.523 13.633 -18.297 1 84.38 273 ALA B CA 1
ATOM 7230 C C . ALA B 1 273 ? -6.543 12.539 -18 1 84.38 273 ALA B C 1
ATOM 7232 O O . ALA B 1 273 ? -6.617 12.055 -16.859 1 84.38 273 ALA B O 1
ATOM 7233 N N . ASP B 1 274 ? -7.465 12.336 -18.875 1 77.5 274 ASP B N 1
ATOM 7234 C CA . ASP B 1 274 ? -8.414 11.242 -18.719 1 77.5 274 ASP B CA 1
ATOM 7235 C C . ASP B 1 274 ? -8.016 10.047 -19.594 1 77.5 274 ASP B C 1
ATOM 7237 O O . ASP B 1 274 ? -8.406 9.969 -20.766 1 77.5 274 ASP B O 1
ATOM 7241 N N . PRO B 1 275 ? -7.355 9.203 -19 1 67.62 275 PRO B N 1
ATOM 7242 C CA . PRO B 1 275 ? -6.867 8.086 -19.797 1 67.62 275 PRO B CA 1
ATOM 7243 C C . PRO B 1 275 ? -7.992 7.172 -20.297 1 67.62 275 PRO B C 1
ATOM 7245 O O . PRO B 1 275 ? -7.801 6.398 -21.234 1 67.62 275 PRO B O 1
ATOM 7248 N N . PHE B 1 276 ? -9.133 7.23 -19.734 1 64.44 276 PHE B N 1
ATOM 7249 C CA . PHE B 1 276 ? -10.188 6.277 -20.047 1 64.44 276 PHE B CA 1
ATOM 7250 C C . PHE B 1 276 ? -11.188 6.879 -21.031 1 64.44 276 PHE B C 1
ATOM 7252 O O . PHE B 1 276 ? -12.094 6.188 -21.5 1 64.44 276 PHE B O 1
ATOM 7259 N N . SER B 1 277 ? -10.844 8.156 -21.25 1 61.97 277 SER B N 1
ATOM 7260 C CA . SER B 1 277 ? -11.742 8.773 -22.219 1 61.97 277 SER B CA 1
ATOM 7261 C C . SER B 1 277 ? -11.305 8.461 -23.656 1 61.97 277 SER B C 1
ATOM 7263 O O . SER B 1 277 ? -10.109 8.43 -23.953 1 61.97 277 SER B O 1
ATOM 7265 N N . GLN B 1 278 ? -12.172 7.957 -24.344 1 58.66 278 GLN B N 1
ATOM 7266 C CA . GLN B 1 278 ? -11.922 7.66 -25.75 1 58.66 278 GLN B CA 1
ATOM 7267 C C . GLN B 1 278 ? -11.586 8.93 -26.531 1 58.66 278 GLN B C 1
ATOM 7269 O O . GLN B 1 278 ? -10.828 8.883 -27.5 1 58.66 278 GLN B O 1
ATOM 7274 N N . ASP B 1 279 ? -12.188 9.992 -26 1 59.97 279 ASP B N 1
ATOM 7275 C CA . ASP B 1 279 ? -11.953 11.266 -26.672 1 59.97 279 ASP B CA 1
ATOM 7276 C C . ASP B 1 279 ? -10.805 12.023 -26.016 1 59.97 279 ASP B C 1
ATOM 7278 O O . ASP B 1 279 ? -10.57 11.898 -24.812 1 59.97 279 ASP B O 1
ATOM 7282 N N . ALA B 1 280 ? -9.984 12.406 -26.812 1 65 280 ALA B N 1
ATOM 7283 C CA . ALA B 1 280 ? -8.898 13.234 -26.281 1 65 280 ALA B CA 1
ATOM 7284 C C . ALA B 1 280 ? -9.445 14.453 -25.547 1 65 280 ALA B C 1
ATOM 7286 O O . ALA B 1 280 ? -9.758 15.477 -26.172 1 65 280 ALA B O 1
ATOM 7287 N N . LEU B 1 281 ? -9.836 14.258 -24.344 1 72.25 281 LEU B N 1
ATOM 7288 C CA . LEU B 1 281 ? -10.297 15.391 -23.547 1 72.25 281 LEU B CA 1
ATOM 7289 C C . LEU B 1 281 ? -9.125 16.297 -23.172 1 72.25 281 LEU B C 1
ATOM 7291 O O . LEU B 1 281 ? -8 15.828 -23 1 72.25 281 LEU B O 1
ATOM 7295 N N . PRO B 1 282 ? -9.438 17.531 -23.25 1 83.38 282 PRO B N 1
ATOM 7296 C CA . PRO B 1 282 ? -8.383 18.469 -22.859 1 83.38 282 PRO B CA 1
ATOM 7297 C C . PRO B 1 282 ? -7.898 18.234 -21.422 1 83.38 282 PRO B C 1
ATOM 7299 O O . PRO B 1 282 ? -8.648 17.719 -20.594 1 83.38 282 PRO B O 1
ATOM 7302 N N . PHE B 1 283 ? -6.699 18.578 -21.266 1 91.06 283 PHE B N 1
ATOM 7303 C CA . PHE B 1 283 ? -6.09 18.5 -19.953 1 91.06 283 PHE B CA 1
ATOM 7304 C C . PHE B 1 283 ? -6.859 19.359 -18.953 1 91.06 283 PHE B C 1
ATOM 7306 O O . PHE B 1 283 ? -7.129 20.531 -19.219 1 91.06 283 PHE B O 1
ATOM 7313 N N . ASN B 1 284 ? -7.301 18.812 -17.859 1 94.56 284 ASN B N 1
ATOM 7314 C CA . ASN B 1 284 ? -8.062 19.516 -16.828 1 94.56 284 ASN B CA 1
ATOM 7315 C C . ASN B 1 284 ? -7.18 19.922 -15.648 1 94.56 284 ASN B C 1
ATOM 7317 O O . ASN B 1 284 ? -6.766 19.094 -14.852 1 94.56 284 ASN B O 1
ATOM 7321 N N . HIS B 1 285 ? -7.027 21.203 -15.438 1 96.62 285 HIS B N 1
ATOM 7322 C CA . HIS B 1 285 ? -6.098 21.719 -14.438 1 96.62 285 HIS B CA 1
ATOM 7323 C C . HIS B 1 285 ? -6.652 21.547 -13.023 1 96.62 285 HIS B C 1
ATOM 7325 O O . HIS B 1 285 ? -5.891 21.422 -12.062 1 96.62 285 HIS B O 1
ATOM 7331 N N . VAL B 1 286 ? -7.91 21.578 -12.844 1 97.38 286 VAL B N 1
ATOM 7332 C CA . VAL B 1 286 ? -8.516 21.391 -11.531 1 97.38 286 VAL B CA 1
ATOM 7333 C C . VAL B 1 286 ? -8.211 19.969 -11.031 1 97.38 286 VAL B C 1
ATOM 7335 O O . VAL B 1 286 ? -7.754 19.797 -9.898 1 97.38 286 VAL B O 1
ATOM 7338 N N . LYS B 1 287 ? -8.453 19.031 -11.945 1 96.25 287 LYS B N 1
ATOM 7339 C CA . LYS B 1 287 ? -8.172 17.641 -11.594 1 96.25 287 LYS B CA 1
ATOM 7340 C C . LYS B 1 287 ? -6.691 17.453 -11.281 1 96.25 287 LYS B C 1
ATOM 7342 O O . LYS B 1 287 ? -6.344 16.766 -10.312 1 96.25 287 LYS B O 1
ATOM 7347 N N . ASP B 1 288 ? -5.887 18.031 -12.094 1 97 288 ASP B N 1
ATOM 7348 C CA . ASP B 1 288 ? -4.441 17.891 -11.922 1 97 288 ASP B CA 1
ATOM 7349 C C . ASP B 1 288 ? -3.992 18.438 -10.57 1 97 288 ASP B C 1
ATOM 7351 O O . ASP B 1 288 ? -3.23 17.781 -9.852 1 97 288 ASP B O 1
ATOM 7355 N N . GLN B 1 289 ? -4.469 19.594 -10.18 1 98 289 GLN B N 1
ATOM 7356 C CA . GLN B 1 289 ? -4.074 20.234 -8.922 1 98 289 GLN B CA 1
ATOM 7357 C C . GLN B 1 289 ? -4.594 19.438 -7.727 1 98 289 GLN B C 1
ATOM 7359 O O . GLN B 1 289 ? -3.889 19.281 -6.73 1 98 289 GLN B O 1
ATOM 7364 N N . ILE B 1 290 ? -5.781 18.953 -7.844 1 98.19 290 ILE B N 1
ATOM 7365 C CA . ILE B 1 290 ? -6.355 18.188 -6.738 1 98.19 290 ILE B CA 1
ATOM 7366 C C . ILE B 1 290 ? -5.57 16.891 -6.543 1 98.19 290 ILE B C 1
ATOM 7368 O O . ILE B 1 290 ? -5.289 16.5 -5.41 1 98.19 290 ILE B O 1
ATOM 7372 N N . GLY B 1 291 ? -5.25 16.266 -7.691 1 97.94 291 GLY B N 1
ATOM 7373 C CA . GLY B 1 291 ? -4.453 15.055 -7.605 1 97.94 291 GLY B CA 1
ATOM 7374 C C . GLY B 1 291 ? -3.094 15.281 -6.973 1 97.94 291 GLY B C 1
ATOM 7375 O O . GLY B 1 291 ? -2.662 14.5 -6.117 1 97.94 291 GLY B O 1
ATOM 7376 N N . LYS B 1 292 ? -2.438 16.328 -7.367 1 98.06 292 LYS B N 1
ATOM 7377 C CA . LYS B 1 292 ? -1.137 16.672 -6.801 1 98.06 292 LYS B CA 1
ATOM 7378 C C . LYS B 1 292 ? -1.246 16.969 -5.309 1 98.06 292 LYS B C 1
ATOM 7380 O O . LYS B 1 292 ? -0.454 16.453 -4.512 1 98.06 292 LYS B O 1
ATOM 7385 N N . ARG B 1 293 ? -2.23 17.75 -4.926 1 98.56 293 ARG B N 1
ATOM 7386 C CA . ARG B 1 293 ? -2.436 18.109 -3.527 1 98.56 293 ARG B CA 1
ATOM 7387 C C . ARG B 1 293 ? -2.709 16.875 -2.68 1 98.56 293 ARG B C 1
ATOM 7389 O O . ARG B 1 293 ? -2.186 16.75 -1.569 1 98.56 293 ARG B O 1
ATOM 7396 N N . LEU B 1 294 ? -3.527 16.031 -3.232 1 98.56 294 LEU B N 1
ATOM 7397 C CA . LEU B 1 294 ? -3.873 14.797 -2.52 1 98.56 294 LEU B CA 1
ATOM 7398 C C . LEU B 1 294 ? -2.639 13.93 -2.297 1 98.56 294 LEU B C 1
ATOM 7400 O O . LEU B 1 294 ? -2.447 13.383 -1.21 1 98.56 294 LEU B O 1
ATOM 7404 N N . PHE B 1 295 ? -1.786 13.758 -3.256 1 97.75 295 PHE B N 1
ATOM 7405 C CA . PHE B 1 295 ? -0.575 12.961 -3.123 1 97.75 295 PHE B CA 1
ATOM 7406 C C . PHE B 1 295 ? 0.315 13.508 -2.012 1 97.75 295 PHE B C 1
ATOM 7408 O O . PHE B 1 295 ? 0.762 12.758 -1.143 1 97.75 295 PHE B O 1
ATOM 7415 N N . TRP B 1 296 ? 0.58 14.719 -2.145 1 98.25 296 TRP B N 1
ATOM 7416 C CA . TRP B 1 296 ? 1.502 15.328 -1.191 1 98.25 296 TRP B CA 1
ATOM 7417 C C . TRP B 1 296 ? 0.918 15.312 0.217 1 98.25 296 TRP B C 1
ATOM 7419 O O . TRP B 1 296 ? 1.646 15.125 1.195 1 98.25 296 TRP B O 1
ATOM 7429 N N . CYS B 1 297 ? -0.385 15.562 0.333 1 97.75 297 CYS B N 1
ATOM 7430 C CA . CYS B 1 297 ? -1.032 15.477 1.637 1 97.75 297 CYS B CA 1
ATOM 7431 C C . CYS B 1 297 ? -0.895 14.078 2.221 1 97.75 297 CYS B C 1
ATOM 7433 O O . CYS B 1 297 ? -0.642 13.922 3.418 1 97.75 297 CYS B O 1
ATOM 7435 N N . LEU B 1 298 ? -1.088 13.102 1.375 1 97.25 298 LEU B N 1
ATOM 7436 C CA . LEU B 1 298 ? -0.935 11.711 1.804 1 97.25 298 LEU B CA 1
ATOM 7437 C C . LEU B 1 298 ? 0.493 11.438 2.266 1 97.25 298 LEU B C 1
ATOM 7439 O O . LEU B 1 298 ? 0.705 10.797 3.293 1 97.25 298 LEU B O 1
ATOM 7443 N N . LEU B 1 299 ? 1.478 11.898 1.501 1 96.44 299 LEU B N 1
ATOM 7444 C CA . LEU B 1 299 ? 2.881 11.703 1.852 1 96.44 299 LEU B CA 1
ATOM 7445 C C . LEU B 1 299 ? 3.186 12.297 3.221 1 96.44 299 LEU B C 1
ATOM 7447 O O . LEU B 1 299 ? 3.799 11.641 4.066 1 96.44 299 LEU B O 1
ATOM 7451 N N . VAL B 1 300 ? 2.74 13.508 3.438 1 95.75 300 VAL B N 1
ATOM 7452 C CA . VAL B 1 300 ? 3.002 14.211 4.691 1 95.75 300 VAL B CA 1
ATOM 7453 C C . VAL B 1 300 ? 2.324 13.477 5.844 1 95.75 300 VAL B C 1
ATOM 7455 O O . VAL B 1 300 ? 2.895 13.352 6.93 1 95.75 300 VAL B O 1
ATOM 7458 N N . THR B 1 301 ? 1.133 13.039 5.586 1 94.38 301 THR B N 1
ATOM 7459 C CA . THR B 1 301 ? 0.397 12.328 6.621 1 94.38 301 THR B CA 1
ATOM 7460 C C . THR B 1 301 ? 1.12 11.039 7.004 1 94.38 301 THR B C 1
ATOM 7462 O O . THR B 1 301 ? 1.265 10.727 8.188 1 94.38 301 THR B O 1
ATOM 7465 N N . ILE B 1 302 ? 1.571 10.328 6.055 1 92.19 302 ILE B N 1
ATOM 7466 C CA . ILE B 1 302 ? 2.252 9.062 6.297 1 92.19 302 ILE B CA 1
ATOM 7467 C C . ILE B 1 302 ? 3.566 9.312 7.031 1 92.19 302 ILE B C 1
ATOM 7469 O O . ILE B 1 302 ? 3.9 8.594 7.98 1 92.19 302 ILE B O 1
ATOM 7473 N N . LEU B 1 303 ? 4.309 10.273 6.629 1 92.75 303 LEU B N 1
ATOM 7474 C CA . LEU B 1 303 ? 5.562 10.617 7.289 1 92.75 303 LEU B CA 1
ATOM 7475 C C . LEU B 1 303 ? 5.312 11.086 8.719 1 92.75 303 LEU B C 1
ATOM 7477 O O . LEU B 1 303 ? 6.07 10.75 9.633 1 92.75 303 LEU B O 1
ATOM 7481 N N . SER B 1 304 ? 4.254 11.859 8.844 1 91.56 304 SER B N 1
ATOM 7482 C CA . SER B 1 304 ? 3.881 12.312 10.18 1 91.56 304 SER B CA 1
ATOM 7483 C C . SER B 1 304 ? 3.537 11.133 11.086 1 91.56 304 SER B C 1
ATOM 7485 O O . SER B 1 304 ? 3.932 11.109 12.25 1 91.56 304 SER B O 1
ATOM 7487 N N . MET B 1 305 ? 2.814 10.203 10.578 1 87.25 305 MET B N 1
ATOM 7488 C CA . MET B 1 305 ? 2.449 9.008 11.336 1 87.25 305 MET B CA 1
ATOM 7489 C C . MET B 1 305 ? 3.684 8.188 11.688 1 87.25 305 MET B C 1
ATOM 7491 O O . MET B 1 305 ? 3.766 7.617 12.773 1 87.25 305 MET B O 1
ATOM 7495 N N . SER B 1 306 ? 4.594 8.125 10.797 1 85 306 SER B N 1
ATOM 7496 C CA . SER B 1 306 ? 5.828 7.383 11.039 1 85 306 SER B CA 1
ATOM 7497 C C . SER B 1 306 ? 6.637 8.008 12.172 1 85 306 SER B C 1
ATOM 7499 O O . SER B 1 306 ? 7.238 7.289 12.977 1 85 306 SER B O 1
ATOM 7501 N N . GLN B 1 307 ? 6.684 9.273 12.25 1 84.81 307 GLN B N 1
ATOM 7502 C CA . GLN B 1 307 ? 7.402 9.984 13.305 1 84.81 307 GLN B CA 1
ATOM 7503 C C . GLN B 1 307 ? 6.805 9.68 14.68 1 84.81 307 GLN B C 1
ATOM 7505 O O . GLN B 1 307 ? 7.523 9.641 15.68 1 84.81 307 GLN B O 1
ATOM 7510 N N . SER B 1 308 ? 5.508 9.547 14.594 1 77.69 308 SER B N 1
ATOM 7511 C CA . SER B 1 308 ? 4.812 9.359 15.859 1 77.69 308 SER B CA 1
ATOM 7512 C C . SER B 1 308 ? 4.867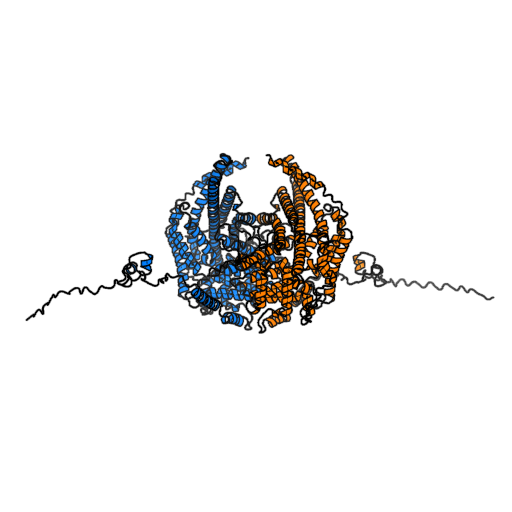 7.898 16.312 1 77.69 308 SER B C 1
ATOM 7514 O O . SER B 1 308 ? 4.43 7.566 17.406 1 77.69 308 SER B O 1
ATOM 7516 N N . GLY B 1 309 ? 5.48 7.098 15.562 1 68.31 309 GLY B N 1
ATOM 7517 C CA . GLY B 1 309 ? 5.605 5.695 15.922 1 68.31 309 GLY B CA 1
ATOM 7518 C C . GLY B 1 309 ? 4.32 4.91 15.719 1 68.31 309 GLY B C 1
ATOM 7519 O O . GLY B 1 309 ? 4.203 3.773 16.172 1 68.31 309 GLY B O 1
ATOM 7520 N N . ILE B 1 310 ? 3.346 5.613 15.422 1 55.75 310 ILE B N 1
ATOM 7521 C CA . ILE B 1 310 ? 2.07 4.945 15.188 1 55.75 310 ILE B CA 1
ATOM 7522 C C . ILE B 1 310 ? 2.195 3.992 14 1 55.75 310 ILE B C 1
ATOM 7524 O O . ILE B 1 310 ? 1.536 2.951 13.961 1 55.75 310 ILE B O 1
ATOM 7528 N N . SER B 1 311 ? 2.93 4.469 12.93 1 53.81 311 SER B N 1
ATOM 7529 C CA . SER B 1 311 ? 2.969 3.703 11.688 1 53.81 311 SER B CA 1
ATOM 7530 C C . SER B 1 311 ? 3.787 2.426 11.844 1 53.81 311 SER B C 1
ATOM 7532 O O . SER B 1 311 ? 4.953 2.477 12.25 1 53.81 311 SER B O 1
ATOM 7534 N N . GLY B 1 312 ? 3.229 1.544 12.375 1 52.03 312 GLY B N 1
ATOM 7535 C CA . GLY B 1 312 ? 3.994 0.341 12.086 1 52.03 312 GLY B CA 1
ATOM 7536 C C . GLY B 1 312 ? 4.641 0.362 10.711 1 52.03 312 GLY B C 1
ATOM 7537 O O . GLY B 1 312 ? 4.488 1.328 9.961 1 52.03 312 GLY B O 1
ATOM 7538 N N . ALA B 1 313 ? 5.684 -0.44 10.422 1 52.56 313 ALA B N 1
ATOM 7539 C CA . ALA B 1 313 ? 6.508 -0.642 9.227 1 52.56 313 ALA B CA 1
ATOM 7540 C C . ALA B 1 313 ? 5.645 -0.716 7.973 1 52.56 313 ALA B C 1
ATOM 7542 O O . ALA B 1 313 ? 6.148 -0.992 6.883 1 52.56 313 ALA B O 1
ATOM 7543 N N . ASP B 1 314 ? 4.293 -0.121 8.008 1 63.84 314 ASP B N 1
ATOM 7544 C CA . ASP B 1 314 ? 3.508 -0.861 7.023 1 63.84 314 ASP B CA 1
ATOM 7545 C C . ASP B 1 314 ? 3.271 -0.026 5.77 1 63.84 314 ASP B C 1
ATOM 7547 O O . ASP B 1 314 ? 3.387 -0.531 4.648 1 63.84 314 ASP B O 1
ATOM 7551 N N . LEU B 1 315 ? 2.951 1.387 5.984 1 79.19 315 LEU B N 1
ATOM 7552 C CA . LEU B 1 315 ? 2.652 2.156 4.781 1 79.19 315 LEU B CA 1
ATOM 7553 C C . LEU B 1 315 ? 3.77 3.15 4.48 1 79.19 315 LEU B C 1
ATOM 7555 O O . LEU B 1 315 ? 4.055 4.035 5.293 1 79.19 315 LEU B O 1
ATOM 7559 N N . VAL B 1 316 ? 4.555 2.836 3.48 1 80.81 316 VAL B N 1
ATOM 7560 C CA . VAL B 1 316 ? 5.664 3.717 3.133 1 80.81 316 VAL B CA 1
ATOM 7561 C C . VAL B 1 316 ? 5.578 4.105 1.659 1 80.81 316 VAL B C 1
ATOM 7563 O O . VAL B 1 316 ? 5.254 3.273 0.81 1 80.81 316 VAL B O 1
ATOM 7566 N N . ILE B 1 317 ? 5.719 5.336 1.476 1 88.94 317 ILE B N 1
ATOM 7567 C CA . ILE B 1 317 ? 5.914 5.848 0.124 1 88.94 317 ILE B CA 1
ATOM 7568 C C . ILE B 1 317 ? 7.398 6.113 -0.117 1 88.94 317 ILE B C 1
ATOM 7570 O O . ILE B 1 317 ? 7.98 7.016 0.488 1 88.94 317 ILE B O 1
ATOM 7574 N N . PRO B 1 318 ? 7.984 5.332 -0.916 1 87.38 318 PRO B N 1
ATOM 7575 C CA . PRO B 1 318 ? 9.414 5.551 -1.157 1 87.38 318 PRO B CA 1
ATOM 7576 C C . PRO B 1 318 ? 9.703 6.93 -1.746 1 87.38 318 PRO B C 1
ATOM 7578 O O . PRO B 1 318 ? 8.859 7.5 -2.438 1 87.38 318 PRO B O 1
ATOM 7581 N N . PRO B 1 319 ? 10.914 7.41 -1.42 1 88.62 319 PRO B N 1
ATOM 7582 C CA . PRO B 1 319 ? 11.281 8.711 -1.987 1 88.62 319 PRO B CA 1
ATOM 7583 C C . PRO B 1 319 ? 11.312 8.695 -3.514 1 88.62 319 PRO B C 1
ATOM 7585 O O . PRO B 1 319 ? 11.414 7.633 -4.125 1 88.62 319 PRO B O 1
ATOM 7588 N N . SER B 1 320 ? 11.281 9.883 -4.066 1 88.81 320 SER B N 1
ATOM 7589 C CA . SER B 1 320 ? 11.242 10.07 -5.516 1 88.81 320 SER B CA 1
ATOM 7590 C C . SER B 1 320 ? 12.508 9.547 -6.18 1 88.81 320 SER B C 1
ATOM 7592 O O . SER B 1 320 ? 13.617 9.766 -5.676 1 88.81 320 SER B O 1
ATOM 7594 N N . THR B 1 321 ? 12.375 8.766 -7.188 1 83.69 321 THR B N 1
ATOM 7595 C CA . THR B 1 321 ? 13.461 8.297 -8.047 1 83.69 321 THR B CA 1
ATOM 7596 C C . THR B 1 321 ? 13.172 8.609 -9.508 1 83.69 321 THR B C 1
ATOM 7598 O O . THR B 1 321 ? 12.039 8.953 -9.859 1 83.69 321 THR B O 1
ATOM 7601 N N . PRO B 1 322 ? 14.125 8.578 -10.289 1 78.75 322 PRO B N 1
ATOM 7602 C CA . PRO B 1 322 ? 13.867 8.867 -11.695 1 78.75 322 PRO B CA 1
ATOM 7603 C C . PRO B 1 322 ? 12.836 7.926 -12.312 1 78.75 322 PRO B C 1
ATOM 7605 O O . PRO B 1 322 ? 12.07 8.328 -13.195 1 78.75 322 PRO B O 1
ATOM 7608 N N . SER B 1 323 ? 12.773 6.711 -11.867 1 77.81 323 SER B N 1
ATOM 7609 C CA . SER B 1 323 ? 11.844 5.742 -12.422 1 77.81 323 SER B CA 1
ATOM 7610 C C . SER B 1 323 ? 10.461 5.863 -11.773 1 77.81 323 SER B C 1
ATOM 7612 O O . SER B 1 323 ? 9.453 5.48 -12.375 1 77.81 323 SER B O 1
ATOM 7614 N N . LEU B 1 324 ? 10.461 6.336 -10.57 1 83 324 LEU B N 1
ATOM 7615 C CA . LEU B 1 324 ? 9.211 6.535 -9.836 1 83 324 LEU B CA 1
ATOM 7616 C C . LEU B 1 324 ? 9.172 7.922 -9.211 1 83 324 LEU B C 1
ATOM 7618 O O . LEU B 1 324 ? 9.203 8.055 -7.98 1 83 324 LEU B O 1
ATOM 7622 N N . PRO B 1 325 ? 8.906 8.875 -10.055 1 88.62 325 PRO B N 1
ATOM 7623 C CA . PRO B 1 325 ? 8.977 10.25 -9.555 1 88.62 325 PRO B CA 1
ATOM 7624 C C . PRO B 1 325 ? 7.711 10.68 -8.82 1 88.62 325 PRO B C 1
ATOM 7626 O O . PRO B 1 325 ? 6.621 10.18 -9.125 1 88.62 325 PRO B O 1
ATOM 7629 N N . TYR B 1 326 ? 7.91 11.562 -7.844 1 92.81 326 TYR B N 1
ATOM 7630 C CA . TYR B 1 326 ? 6.762 12.266 -7.273 1 92.81 326 TYR B CA 1
ATOM 7631 C C . TYR B 1 326 ? 6.141 13.211 -8.289 1 92.81 326 TYR B C 1
ATOM 7633 O O . TYR B 1 326 ? 6.82 13.672 -9.211 1 92.81 326 TYR B O 1
ATOM 7641 N N . PRO B 1 327 ? 4.828 13.453 -8.195 1 95.31 327 PRO B N 1
ATOM 7642 C CA . PRO B 1 327 ? 4.285 14.539 -9.008 1 95.31 327 PRO B CA 1
ATOM 7643 C C . PRO B 1 327 ? 4.883 15.898 -8.648 1 95.31 327 PRO B C 1
ATOM 7645 O O . PRO B 1 327 ? 5.488 16.047 -7.586 1 95.31 327 PRO B O 1
ATOM 7648 N N . ALA B 1 328 ? 4.734 16.797 -9.594 1 96.12 328 ALA B N 1
ATOM 7649 C CA . ALA B 1 328 ? 5.184 18.172 -9.312 1 96.12 328 ALA B CA 1
ATOM 7650 C C . ALA B 1 328 ? 4.453 18.75 -8.102 1 96.12 328 ALA B C 1
ATOM 7652 O O . ALA B 1 328 ? 3.346 18.312 -7.773 1 96.12 328 ALA B O 1
ATOM 7653 N N . TYR B 1 329 ? 5.086 19.734 -7.41 1 96.94 329 TYR B N 1
ATOM 7654 C CA . TYR B 1 329 ? 4.414 20.453 -6.336 1 96.94 329 TYR B CA 1
ATOM 7655 C C . TYR B 1 329 ? 3.117 21.078 -6.828 1 96.94 329 TYR B C 1
ATOM 7657 O O . TYR B 1 329 ? 3.035 21.531 -7.973 1 96.94 329 TYR B O 1
ATOM 7665 N N . PRO B 1 330 ? 2.07 21.078 -5.953 1 97.44 330 PRO B N 1
ATOM 7666 C CA . PRO B 1 330 ? 0.888 21.859 -6.32 1 97.44 330 PRO B CA 1
ATOM 7667 C C . PRO B 1 330 ? 1.207 23.328 -6.57 1 97.44 330 PRO B C 1
ATOM 7669 O O . PRO B 1 330 ? 2.057 23.906 -5.883 1 97.44 330 PRO B O 1
ATOM 7672 N N . GLU B 1 331 ? 0.5 23.859 -7.504 1 96.62 331 GLU B N 1
ATOM 7673 C CA . GLU B 1 331 ? 0.712 25.266 -7.832 1 96.62 331 GLU B CA 1
ATOM 7674 C C . GLU B 1 331 ? 0.365 26.172 -6.648 1 96.62 331 GLU B C 1
ATOM 7676 O O . GLU B 1 331 ? -0.596 25.906 -5.922 1 96.62 331 GLU B O 1
ATOM 7681 N N . ASN B 1 332 ? 1.167 27.25 -6.453 1 96.19 332 ASN B N 1
ATOM 7682 C CA . ASN B 1 332 ? 0.949 28.188 -5.363 1 96.19 332 ASN B CA 1
ATOM 7683 C C . ASN B 1 332 ? -0.163 29.188 -5.699 1 96.19 332 ASN B C 1
ATOM 7685 O O . ASN B 1 332 ? 0.078 30.391 -5.785 1 96.19 332 ASN B O 1
ATOM 7689 N N . VAL B 1 333 ? -1.357 28.688 -5.883 1 96.5 333 VAL B N 1
ATOM 7690 C CA . VAL B 1 333 ? -2.514 29.484 -6.262 1 96.5 333 VAL B CA 1
ATOM 7691 C C . VAL B 1 333 ? -3.736 29.047 -5.461 1 96.5 333 VAL B C 1
ATOM 7693 O O . VAL B 1 333 ? -3.814 27.906 -5.012 1 96.5 333 VAL B O 1
ATOM 7696 N N . ASP B 1 334 ? -4.621 30 -5.207 1 95.81 334 ASP B N 1
ATOM 7697 C CA . ASP B 1 334 ? -5.875 29.672 -4.527 1 95.81 334 ASP B CA 1
ATOM 7698 C C . ASP B 1 334 ? -6.855 29 -5.484 1 95.81 334 ASP B C 1
ATOM 7700 O O . ASP B 1 334 ? -6.723 29.109 -6.703 1 95.81 334 ASP B O 1
ATOM 7704 N N . ASP B 1 335 ? -7.824 28.359 -4.98 1 96.88 335 ASP B N 1
ATOM 7705 C CA . ASP B 1 335 ? -8.781 27.562 -5.742 1 96.88 335 ASP B CA 1
ATOM 7706 C C . ASP B 1 335 ? -9.492 28.422 -6.793 1 96.88 335 ASP B C 1
ATOM 7708 O O . ASP B 1 335 ? -9.797 27.938 -7.887 1 96.88 335 ASP B O 1
ATOM 7712 N N . ILE B 1 336 ? -9.773 29.656 -6.504 1 94.12 336 ILE B N 1
ATOM 7713 C CA . ILE B 1 336 ? -10.531 30.531 -7.395 1 94.12 336 ILE B CA 1
ATOM 7714 C C . ILE B 1 336 ? -9.734 30.766 -8.68 1 94.12 336 ILE B C 1
ATOM 7716 O O . ILE B 1 336 ? -10.312 31.047 -9.727 1 94.12 336 ILE B O 1
ATOM 7720 N N . CYS B 1 337 ? -8.43 30.547 -8.586 1 95.88 337 CYS B N 1
ATOM 7721 C CA . CYS B 1 337 ? -7.562 30.828 -9.719 1 95.88 337 CYS B CA 1
ATOM 7722 C C . CYS B 1 337 ? -7.281 29.562 -10.516 1 95.88 337 CYS B C 1
ATOM 7724 O O . CYS B 1 337 ? -6.566 29.594 -11.523 1 95.88 337 CYS B O 1
ATOM 7726 N N . VAL B 1 338 ? -7.797 28.453 -10.133 1 97.62 338 VAL B N 1
ATOM 7727 C CA . VAL B 1 338 ? -7.621 27.203 -10.852 1 97.62 338 VAL B CA 1
ATOM 7728 C C . VAL B 1 338 ? -8.891 26.875 -11.633 1 97.62 338 VAL B C 1
ATOM 7730 O O . VAL B 1 338 ? -9.914 26.516 -11.039 1 97.62 338 VAL B O 1
ATOM 7733 N N . LEU B 1 339 ? -8.812 26.969 -12.906 1 96.19 339 LEU B N 1
ATOM 7734 C CA . LEU B 1 339 ? -9.914 26.625 -13.805 1 96.19 339 LEU B CA 1
ATOM 7735 C C . LEU B 1 339 ? -9.586 25.359 -14.602 1 96.19 339 LEU B C 1
ATOM 7737 O O . LEU B 1 339 ? -8.43 24.938 -14.641 1 96.19 339 LEU B O 1
ATOM 7741 N N . ALA B 1 340 ? -10.586 24.797 -15.195 1 93.94 340 ALA B N 1
ATOM 7742 C CA . ALA B 1 340 ? -10.391 23.547 -15.945 1 93.94 340 ALA B CA 1
ATOM 7743 C C . ALA B 1 340 ? -9.391 23.75 -17.078 1 93.94 340 ALA B C 1
ATOM 7745 O O . ALA B 1 340 ? -8.57 22.875 -17.359 1 93.94 340 ALA B O 1
ATOM 7746 N N . ASN B 1 341 ? -9.383 24.844 -17.656 1 93.06 341 ASN B N 1
ATOM 7747 C CA . ASN B 1 341 ? -8.609 25.047 -18.875 1 93.06 341 ASN B CA 1
ATOM 7748 C C . ASN B 1 341 ? -7.32 25.812 -18.594 1 93.06 341 ASN B C 1
ATOM 7750 O O . ASN B 1 341 ? -6.406 25.812 -19.422 1 93.06 341 ASN B O 1
ATOM 7754 N N . GLU B 1 342 ? -7.309 26.5 -17.422 1 94.44 342 GLU B N 1
ATOM 7755 C CA . GLU B 1 342 ? -6.121 27.312 -17.172 1 94.44 342 GLU B CA 1
ATOM 7756 C C . GLU B 1 342 ? -5.945 27.594 -15.68 1 94.44 342 GLU B C 1
ATOM 7758 O O . GLU B 1 342 ? -6.887 27.453 -14.906 1 94.44 342 GLU B O 1
ATOM 7763 N N . ILE B 1 343 ? -4.727 27.984 -15.359 1 96.19 343 ILE B N 1
ATOM 7764 C CA . ILE B 1 343 ? -4.395 28.453 -14.016 1 96.19 343 ILE B CA 1
ATOM 7765 C C . ILE B 1 343 ? -4.004 29.938 -14.078 1 96.19 343 ILE B C 1
ATOM 7767 O O . ILE B 1 343 ? -3.107 30.312 -14.828 1 96.19 343 ILE B O 1
ATOM 7771 N N . ILE B 1 344 ? -4.711 30.719 -13.352 1 95.25 344 ILE B N 1
ATOM 7772 C CA . ILE B 1 344 ? -4.414 32.156 -13.273 1 95.25 344 ILE B CA 1
ATOM 7773 C C . ILE B 1 344 ? -3.459 32.406 -12.117 1 95.25 344 ILE B C 1
ATOM 7775 O O . ILE B 1 344 ? -3.842 32.312 -10.953 1 95.25 344 ILE B O 1
ATOM 7779 N N . HIS B 1 345 ? -2.268 32.844 -12.406 1 92.25 345 HIS B N 1
ATOM 7780 C CA . HIS B 1 345 ? -1.251 33.062 -11.383 1 92.25 345 HIS B CA 1
ATOM 7781 C C . HIS B 1 345 ? -1.319 34.469 -10.828 1 92.25 345 HIS B C 1
ATOM 7783 O O . HIS B 1 345 ? -1.438 35.438 -11.594 1 92.25 345 HIS B O 1
ATOM 7789 N N . PRO B 1 346 ? -1.398 34.562 -9.531 1 87.31 346 PRO B N 1
ATOM 7790 C CA . PRO B 1 346 ? -1.361 35.906 -8.93 1 87.31 346 PRO B CA 1
ATOM 7791 C C . PRO B 1 346 ? -0.009 36.594 -9.102 1 87.31 346 PRO B C 1
ATOM 7793 O O . PRO B 1 346 ? 0.912 36 -9.68 1 87.31 346 PRO B O 1
ATOM 7796 N N . ALA B 1 347 ? -0.034 37.812 -8.602 1 82.75 347 ALA B N 1
ATOM 7797 C CA . ALA B 1 347 ? 1.215 38.562 -8.648 1 82.75 347 ALA B CA 1
ATOM 7798 C C . ALA B 1 347 ? 2.307 37.875 -7.836 1 82.75 347 ALA B C 1
ATOM 7800 O O . ALA B 1 347 ? 2.014 37.188 -6.863 1 82.75 347 ALA B O 1
ATOM 7801 N N . GLU B 1 348 ? 3.449 38.062 -8.234 1 81.56 348 GLU B N 1
ATOM 7802 C CA . GLU B 1 348 ? 4.594 37.438 -7.574 1 81.56 348 GLU B CA 1
ATOM 7803 C C . GLU B 1 348 ? 4.684 37.875 -6.113 1 81.56 348 GLU B C 1
ATOM 7805 O O . GLU B 1 348 ? 4.445 39.031 -5.785 1 81.56 348 GLU B O 1
ATOM 7810 N N . GLY B 1 349 ? 4.891 36.938 -5.227 1 79.56 349 GLY B N 1
ATOM 7811 C CA . GLY B 1 349 ? 5.094 37.219 -3.812 1 79.56 349 GLY B CA 1
ATOM 7812 C C . GLY B 1 349 ? 3.822 37.125 -2.994 1 79.56 349 GLY B C 1
ATOM 7813 O O . GLY B 1 349 ? 3.846 37.281 -1.773 1 79.56 349 GLY B O 1
ATOM 7814 N N . SER B 1 350 ? 2.746 36.812 -3.693 1 88.88 350 SER B N 1
ATOM 7815 C CA . SER B 1 350 ? 1.492 36.656 -2.961 1 88.88 350 SER B CA 1
ATOM 7816 C C . SER B 1 350 ? 1.477 35.406 -2.127 1 88.88 350 SER B C 1
ATOM 7818 O O . SER B 1 350 ? 1.985 34.344 -2.559 1 88.88 350 SER B O 1
ATOM 7820 N N . VAL B 1 351 ? 1.042 35.594 -0.889 1 94.06 351 VAL B N 1
ATOM 7821 C CA . VAL B 1 351 ? 0.919 34.438 -0.005 1 94.06 351 VAL B CA 1
ATOM 7822 C C . VAL B 1 351 ? -0.478 33.844 -0.134 1 94.06 351 VAL B C 1
ATOM 7824 O O . VAL B 1 351 ? -1.477 34.5 0.156 1 94.06 351 VAL B O 1
ATOM 7827 N N . THR B 1 352 ? -0.534 32.625 -0.705 1 95 352 THR B N 1
ATOM 7828 C CA . THR B 1 352 ? -1.798 31.922 -0.891 1 95 352 THR B CA 1
ATOM 7829 C C . THR B 1 352 ? -1.966 30.828 0.155 1 95 352 THR B C 1
ATOM 7831 O O . THR B 1 352 ? -1.098 30.641 1.01 1 95 352 THR B O 1
ATOM 7834 N N . LEU B 1 353 ? -3.068 30.156 0.093 1 94.31 353 LEU B N 1
ATOM 7835 C CA . LEU B 1 353 ? -3.312 29.047 1.004 1 94.31 353 LEU B CA 1
ATOM 7836 C C . LEU B 1 353 ? -2.32 27.906 0.756 1 94.31 353 LEU B C 1
ATOM 7838 O O . LEU B 1 353 ? -1.961 27.188 1.682 1 94.31 353 LEU B O 1
ATOM 7842 N N . LEU B 1 354 ? -1.882 27.781 -0.442 1 96.94 354 LEU B N 1
ATOM 7843 C CA . LEU B 1 354 ? -0.991 26.688 -0.797 1 96.94 354 LEU B CA 1
ATOM 7844 C C . LEU B 1 354 ? 0.446 27 -0.396 1 96.94 354 LEU B C 1
ATOM 7846 O O . LEU B 1 354 ? 1.29 26.109 -0.34 1 96.94 354 LEU B O 1
ATOM 7850 N N . THR B 1 355 ? 0.714 28.297 -0.098 1 96.75 355 THR B N 1
ATOM 7851 C CA . THR B 1 355 ? 2.059 28.641 0.346 1 96.75 355 THR B CA 1
ATOM 7852 C C . THR B 1 355 ? 2.42 27.891 1.622 1 96.75 355 THR B C 1
ATOM 7854 O O . THR B 1 355 ? 3.475 27.266 1.698 1 96.75 355 THR B O 1
ATOM 7857 N N . GLY B 1 356 ? 1.489 28 2.623 1 96.44 356 GLY B N 1
ATOM 7858 C CA . GLY B 1 356 ? 1.727 27.281 3.863 1 96.44 356 GLY B CA 1
ATOM 7859 C C . GLY B 1 356 ? 1.788 25.781 3.678 1 96.44 356 GLY B C 1
ATOM 7860 O O . GLY B 1 356 ? 2.604 25.094 4.309 1 96.44 356 GLY B O 1
ATOM 7861 N N . PHE B 1 357 ? 0.915 25.328 2.789 1 97.44 357 PHE B N 1
ATOM 7862 C CA . PHE B 1 357 ? 0.872 23.906 2.508 1 97.44 357 PHE B CA 1
ATOM 7863 C C . PHE B 1 357 ? 2.201 23.422 1.936 1 97.44 357 PHE B C 1
ATOM 7865 O O . PHE B 1 357 ? 2.705 22.359 2.324 1 97.44 357 PHE B O 1
ATOM 7872 N N . ARG B 1 358 ? 2.773 24.109 1.036 1 97.44 358 ARG B N 1
ATOM 7873 C CA . ARG B 1 358 ? 4.035 23.766 0.39 1 97.44 358 ARG B CA 1
ATOM 7874 C C . ARG B 1 358 ? 5.176 23.734 1.399 1 97.44 358 ARG B C 1
ATOM 7876 O O . ARG B 1 358 ? 6.047 22.875 1.335 1 97.44 358 ARG B O 1
ATOM 7883 N N . PHE B 1 359 ? 5.176 24.656 2.355 1 97.38 359 PHE B N 1
ATOM 7884 C CA . PHE B 1 359 ? 6.195 24.656 3.4 1 97.38 359 PHE B CA 1
ATOM 7885 C C . PHE B 1 359 ? 6.035 23.422 4.297 1 97.38 359 PHE B C 1
ATOM 7887 O O . PHE B 1 359 ? 7.023 22.875 4.789 1 97.38 359 PHE B O 1
ATOM 7894 N N . GLY B 1 360 ? 4.754 23.078 4.508 1 96.38 360 GLY B N 1
ATOM 7895 C CA . GLY B 1 360 ? 4.523 21.828 5.23 1 96.38 360 GLY B CA 1
ATOM 7896 C C . GLY B 1 360 ? 5.148 20.625 4.555 1 96.38 360 GLY B C 1
ATOM 7897 O O . GLY B 1 360 ? 5.727 19.766 5.223 1 96.38 360 GLY B O 1
ATOM 7898 N N . ILE B 1 361 ? 5.043 20.562 3.219 1 97.62 361 ILE B N 1
ATOM 7899 C CA . ILE B 1 361 ? 5.648 19.5 2.434 1 97.62 361 ILE B CA 1
ATOM 7900 C C . ILE B 1 361 ? 7.164 19.531 2.6 1 97.62 361 ILE B C 1
ATOM 7902 O O . ILE B 1 361 ? 7.793 18.484 2.805 1 97.62 361 ILE B O 1
ATOM 7906 N N . ASP B 1 362 ? 7.746 20.688 2.57 1 97.81 362 ASP B N 1
ATOM 7907 C CA . ASP B 1 362 ? 9.195 20.859 2.662 1 97.81 362 ASP B CA 1
ATOM 7908 C C . ASP B 1 362 ? 9.727 20.297 3.979 1 97.81 362 ASP B C 1
ATOM 7910 O O . ASP B 1 362 ? 10.797 19.688 4.012 1 97.81 362 ASP B O 1
ATOM 7914 N N . VAL B 1 363 ? 8.992 20.531 5.016 1 97.44 363 VAL B N 1
ATOM 7915 C CA . VAL B 1 363 ? 9.422 20.047 6.324 1 97.44 363 VAL B CA 1
ATOM 7916 C C . VAL B 1 363 ? 9.578 18.531 6.293 1 97.44 363 VAL B C 1
ATOM 7918 O O . VAL B 1 363 ? 10.633 18 6.645 1 97.44 363 VAL B O 1
ATOM 7921 N N . TYR B 1 364 ? 8.625 17.891 5.816 1 96.5 364 TYR B N 1
ATOM 7922 C CA . TYR B 1 364 ? 8.602 16.438 5.918 1 96.5 364 TYR B CA 1
ATOM 7923 C C . TYR B 1 364 ? 9.516 15.797 4.879 1 96.5 364 TYR B C 1
ATOM 7925 O O . TYR B 1 364 ? 10.031 14.695 5.086 1 96.5 364 TYR B O 1
ATOM 7933 N N . THR B 1 365 ? 9.75 16.438 3.738 1 95.75 365 THR B N 1
ATOM 7934 C CA . THR B 1 365 ? 10.609 15.867 2.705 1 95.75 365 THR B CA 1
ATOM 7935 C C . THR B 1 365 ? 12.062 15.859 3.16 1 95.75 365 THR B C 1
ATOM 7937 O O . THR B 1 365 ? 12.906 15.203 2.543 1 95.75 365 THR B O 1
ATOM 7940 N N . THR B 1 366 ? 12.406 16.562 4.258 1 96.75 366 THR B N 1
ATOM 7941 C CA . THR B 1 366 ? 13.758 16.516 4.809 1 96.75 366 THR B CA 1
ATOM 7942 C C . THR B 1 366 ? 14.062 15.125 5.352 1 96.75 366 THR B C 1
ATOM 7944 O O . THR B 1 366 ? 15.227 14.781 5.57 1 96.75 366 THR B O 1
ATOM 7947 N N . MET B 1 367 ? 13.023 14.352 5.547 1 94.38 367 MET B N 1
ATOM 7948 C CA . MET B 1 367 ? 13.18 13 6.082 1 94.38 367 MET B CA 1
ATOM 7949 C C . MET B 1 367 ? 13.516 12.008 4.973 1 94.38 367 MET B C 1
ATOM 7951 O O . MET B 1 367 ? 13.82 10.852 5.242 1 94.38 367 MET B O 1
ATOM 7955 N N . ASN B 1 368 ? 13.484 12.398 3.717 1 90.88 368 ASN B N 1
ATOM 7956 C CA . ASN B 1 368 ? 13.609 11.484 2.586 1 90.88 368 ASN B CA 1
ATOM 7957 C C . ASN B 1 368 ? 14.906 10.688 2.656 1 90.88 368 ASN B C 1
ATOM 7959 O O . ASN B 1 368 ? 14.93 9.5 2.314 1 90.88 368 ASN B O 1
ATOM 7963 N N . GLY B 1 369 ? 15.984 11.375 3.104 1 88.81 369 GLY B N 1
ATOM 7964 C CA . GLY B 1 369 ? 17.25 10.656 3.221 1 88.81 369 GLY B CA 1
ATOM 7965 C C . GLY B 1 369 ? 17.172 9.477 4.176 1 88.81 369 GLY B C 1
ATOM 7966 O O . GLY B 1 369 ? 17.672 8.391 3.867 1 88.81 369 GLY B O 1
ATOM 7967 N N . VAL B 1 370 ? 16.562 9.711 5.289 1 90 370 VAL B N 1
ATOM 7968 C CA . VAL B 1 370 ? 16.438 8.672 6.312 1 90 370 VAL B CA 1
ATOM 7969 C C . VAL B 1 370 ? 15.5 7.574 5.812 1 90 370 VAL B C 1
ATOM 7971 O O . VAL B 1 370 ? 15.781 6.387 5.988 1 90 370 VAL B O 1
ATOM 7974 N N . VAL B 1 371 ? 14.438 7.965 5.16 1 88.5 371 VAL B N 1
ATOM 7975 C CA . VAL B 1 371 ? 13.438 7.02 4.672 1 88.5 371 VAL B CA 1
ATOM 7976 C C . VAL B 1 371 ? 14.047 6.133 3.59 1 88.5 371 VAL B C 1
ATOM 7978 O O . VAL B 1 371 ? 13.836 4.918 3.578 1 88.5 371 VAL B O 1
ATOM 7981 N N . SER B 1 372 ? 14.773 6.73 2.709 1 86.94 372 SER B N 1
ATOM 7982 C CA . SER B 1 372 ? 15.406 5.992 1.624 1 86.94 372 SER B CA 1
ATOM 7983 C C . SER B 1 372 ? 16.375 4.934 2.162 1 86.94 372 SER B C 1
ATOM 7985 O O . SER B 1 372 ? 16.375 3.797 1.688 1 86.94 372 SER B O 1
ATOM 7987 N N . LEU B 1 373 ? 17.156 5.32 3.096 1 85.69 373 LEU B N 1
ATOM 7988 C CA . LEU B 1 373 ? 18.141 4.406 3.658 1 85.69 373 LEU B CA 1
ATOM 7989 C C . LEU B 1 373 ? 17.469 3.273 4.418 1 85.69 373 LEU B C 1
ATOM 7991 O O . LEU B 1 373 ? 17.891 2.119 4.324 1 85.69 373 LEU B O 1
ATOM 7995 N N . GLU B 1 374 ? 16.469 3.625 5.113 1 83.81 374 GLU B N 1
ATOM 7996 C CA . GLU B 1 374 ? 15.742 2.621 5.891 1 83.81 374 GLU B CA 1
ATOM 7997 C C . GLU B 1 374 ? 15.07 1.595 4.98 1 83.81 374 GLU B C 1
ATOM 7999 O O . GLU B 1 374 ? 15.008 0.41 5.316 1 83.81 374 GLU B O 1
ATOM 8004 N N . LEU B 1 375 ? 14.594 2.053 3.891 1 81 375 LEU B N 1
ATOM 8005 C CA . LEU B 1 375 ? 13.883 1.174 2.967 1 81 375 LEU B CA 1
ATOM 8006 C C . LEU B 1 375 ? 14.859 0.292 2.195 1 81 375 LEU B C 1
ATOM 8008 O O . LEU B 1 375 ? 14.539 -0.852 1.863 1 81 375 LEU B O 1
ATOM 8012 N N . ALA B 1 376 ? 16.016 0.826 1.927 1 78.94 376 ALA B N 1
ATOM 8013 C CA . ALA B 1 376 ? 16.953 0.118 1.062 1 78.94 376 ALA B CA 1
ATOM 8014 C C . ALA B 1 376 ? 17.781 -0.888 1.857 1 78.94 376 ALA B C 1
ATOM 8016 O O . ALA B 1 376 ? 17.844 -2.066 1.5 1 78.94 376 ALA B O 1
ATOM 8017 N N . TYR B 1 377 ? 18.422 -0.361 2.891 1 78.62 377 TYR B N 1
ATOM 8018 C CA . TYR B 1 377 ? 19.406 -1.198 3.566 1 78.62 377 TYR B CA 1
ATOM 8019 C C . TYR B 1 377 ? 19.172 -1.208 5.074 1 78.62 377 TYR B C 1
ATOM 8021 O O . TYR B 1 377 ? 19.578 -2.145 5.766 1 78.62 377 TYR B O 1
ATOM 8029 N N . GLY B 1 378 ? 18.531 -0.217 5.512 1 80.19 378 GLY B N 1
ATOM 8030 C CA . GLY B 1 378 ? 18.469 -0.016 6.949 1 80.19 378 GLY B CA 1
ATOM 8031 C C . GLY B 1 378 ? 19.562 0.88 7.48 1 80.19 378 GLY B C 1
ATOM 8032 O O . GLY B 1 378 ? 20.719 0.778 7.047 1 80.19 378 GLY B O 1
ATOM 8033 N N . MET B 1 379 ? 19.297 1.668 8.375 1 81.94 379 MET B N 1
ATOM 8034 C CA . MET B 1 379 ? 20.219 2.648 8.938 1 81.94 379 MET B CA 1
ATOM 8035 C C . MET B 1 379 ? 21.406 1.958 9.602 1 81.94 379 MET B C 1
ATOM 8037 O O . MET B 1 379 ? 22.531 2.453 9.547 1 81.94 379 MET B O 1
ATOM 8041 N N . SER B 1 380 ? 21.125 0.859 10.094 1 75.62 380 SER B N 1
ATOM 8042 C CA . SER B 1 380 ? 22.141 0.161 10.875 1 75.62 380 SER B CA 1
ATOM 8043 C C . SER B 1 380 ? 23.234 -0.415 9.977 1 75.62 380 SER B C 1
ATOM 8045 O O . SER B 1 380 ? 24.312 -0.769 10.453 1 75.62 380 SER B O 1
ATOM 8047 N N . THR B 1 381 ? 22.922 -0.415 8.711 1 79.88 381 THR B N 1
ATOM 8048 C CA . THR B 1 381 ? 23.906 -0.966 7.797 1 79.88 381 THR B CA 1
ATOM 8049 C C . THR B 1 381 ? 24.953 0.083 7.441 1 79.88 381 THR B C 1
ATOM 8051 O O . THR B 1 381 ? 26.047 -0.254 6.965 1 79.88 381 THR B O 1
ATOM 8054 N N . LEU B 1 382 ? 24.672 1.332 7.719 1 85 382 LEU B N 1
ATOM 8055 C CA . LEU B 1 382 ? 25.609 2.424 7.465 1 85 382 LEU B CA 1
ATOM 8056 C C . LEU B 1 382 ? 26.562 2.607 8.641 1 85 382 LEU B C 1
ATOM 8058 O O . LEU B 1 382 ? 26.141 2.533 9.805 1 85 382 LEU B O 1
ATOM 8062 N N . PRO B 1 383 ? 27.812 2.758 8.266 1 87.5 383 PRO B N 1
ATOM 8063 C CA . PRO B 1 383 ? 28.734 3.084 9.359 1 87.5 383 PRO B CA 1
ATOM 8064 C C . PRO B 1 383 ? 28.281 4.301 10.172 1 87.5 383 PRO B C 1
ATOM 8066 O O . PRO B 1 383 ? 27.641 5.207 9.625 1 87.5 383 PRO B O 1
ATOM 8069 N N . TRP B 1 384 ? 28.656 4.355 11.406 1 89.88 384 TRP B N 1
ATOM 8070 C CA . TRP B 1 384 ? 28.219 5.395 12.336 1 89.88 384 TRP B CA 1
ATOM 8071 C C . TRP B 1 384 ? 28.594 6.781 11.82 1 89.88 384 TRP B C 1
ATOM 8073 O O . TRP B 1 384 ? 27.797 7.723 11.938 1 89.88 384 TRP B O 1
ATOM 8083 N N . ALA B 1 385 ? 29.781 6.918 11.195 1 89 385 ALA B N 1
ATOM 8084 C CA . ALA B 1 385 ? 30.25 8.211 10.688 1 89 385 ALA B CA 1
ATOM 8085 C C . ALA B 1 385 ? 29.297 8.758 9.633 1 89 385 ALA B C 1
ATOM 8087 O O . ALA B 1 385 ? 29.031 9.969 9.594 1 89 385 ALA B O 1
ATOM 8088 N N . ASP B 1 386 ? 28.75 7.875 8.852 1 90.44 386 ASP B N 1
ATOM 8089 C CA . ASP B 1 386 ? 27.828 8.297 7.801 1 90.44 386 ASP B CA 1
ATOM 8090 C C . ASP B 1 386 ? 26.438 8.539 8.359 1 90.44 386 ASP B C 1
ATOM 8092 O O . ASP B 1 386 ? 25.719 9.43 7.895 1 90.44 386 ASP B O 1
ATOM 8096 N N . GLN B 1 387 ? 26.016 7.75 9.328 1 91.62 387 GLN B N 1
ATOM 8097 C CA . GLN B 1 387 ? 24.719 7.926 9.969 1 91.62 387 GLN B CA 1
ATOM 8098 C C . GLN B 1 387 ? 24.594 9.312 10.586 1 91.62 387 GLN B C 1
ATOM 8100 O O . GLN B 1 387 ? 23.594 10 10.391 1 91.62 387 GLN B O 1
ATOM 8105 N N . ARG B 1 388 ? 25.641 9.68 11.344 1 93.25 388 ARG B N 1
ATOM 8106 C CA . ARG B 1 388 ? 25.562 10.945 12.07 1 93.25 388 ARG B CA 1
ATOM 8107 C C . ARG B 1 388 ? 25.547 12.133 11.117 1 93.25 388 ARG B C 1
ATOM 8109 O O . ARG B 1 388 ? 24.875 13.133 11.375 1 93.25 388 ARG B O 1
ATOM 8116 N N . ILE B 1 389 ? 26.25 12.039 9.977 1 92.88 389 ILE B N 1
ATOM 8117 C CA . ILE B 1 389 ? 26.266 13.117 8.992 1 92.88 389 ILE B CA 1
ATOM 8118 C C . ILE B 1 389 ? 24.891 13.258 8.352 1 92.88 389 ILE B C 1
ATOM 8120 O O . ILE B 1 389 ? 24.406 14.367 8.156 1 92.88 389 ILE B O 1
ATOM 8124 N N . LEU B 1 390 ? 24.297 12.125 8.07 1 93.44 390 LEU B N 1
ATOM 8125 C CA . LEU B 1 390 ? 22.969 12.117 7.473 1 93.44 390 LEU B CA 1
ATOM 8126 C C . LEU B 1 390 ? 21.953 12.766 8.406 1 93.44 390 LEU B C 1
ATOM 8128 O O . LEU B 1 390 ? 21.109 13.547 7.961 1 93.44 390 LEU B O 1
ATOM 8132 N N . LEU B 1 391 ? 22.016 12.453 9.633 1 95.12 391 LEU B N 1
ATOM 8133 C CA . LEU B 1 391 ? 21.078 12.977 10.617 1 95.12 391 LEU B CA 1
ATOM 8134 C C . LEU B 1 391 ? 21.312 14.461 10.859 1 95.12 391 LEU B C 1
ATOM 8136 O O . LEU B 1 391 ? 20.359 15.234 10.992 1 95.12 391 LEU B O 1
ATOM 8140 N N . ARG B 1 392 ? 22.625 14.844 10.93 1 95.25 392 ARG B N 1
ATOM 8141 C CA . ARG B 1 392 ? 22.953 16.25 11.07 1 95.25 392 ARG B CA 1
ATOM 8142 C C . ARG B 1 392 ? 22.422 17.062 9.906 1 95.25 392 ARG B C 1
ATOM 8144 O O . ARG B 1 392 ? 21.812 18.125 10.109 1 95.25 392 ARG B O 1
ATOM 8151 N N . ASP B 1 393 ? 22.625 16.562 8.719 1 95.31 393 ASP B N 1
ATOM 8152 C CA . ASP B 1 393 ? 22.172 17.266 7.527 1 95.31 393 ASP B CA 1
ATOM 8153 C C . ASP B 1 393 ? 20.656 17.375 7.484 1 95.31 393 ASP B C 1
ATOM 8155 O O . ASP B 1 393 ? 20.109 18.406 7.086 1 95.31 393 ASP B O 1
ATOM 8159 N N . GLY B 1 394 ? 20 16.297 7.84 1 96.56 394 GLY B N 1
ATOM 8160 C CA . GLY B 1 394 ? 18.547 16.328 7.918 1 96.56 394 GLY B CA 1
ATOM 8161 C C . GLY B 1 394 ? 18.016 17.328 8.938 1 96.56 394 GLY B C 1
ATOM 8162 O O . GLY B 1 394 ? 17.062 18.062 8.656 1 96.56 394 GLY B O 1
ATOM 8163 N N . LEU B 1 395 ? 18.641 17.375 10.078 1 97 395 LEU B N 1
ATOM 8164 C CA . LEU B 1 395 ? 18.25 18.297 11.148 1 97 395 LEU B CA 1
ATOM 8165 C C . LEU B 1 395 ? 18.438 19.734 10.695 1 97 395 LEU B C 1
ATOM 8167 O O . LEU B 1 395 ? 17.547 20.562 10.891 1 97 395 LEU B O 1
ATOM 8171 N N . LEU B 1 396 ? 19.578 20.016 10.078 1 96.38 396 LEU B N 1
ATOM 8172 C CA . LEU B 1 396 ? 19.875 21.359 9.633 1 96.38 396 LEU B CA 1
ATOM 8173 C C . LEU B 1 396 ? 18.906 21.781 8.523 1 96.38 396 LEU B C 1
ATOM 8175 O O . LEU B 1 396 ? 18.484 22.938 8.469 1 96.38 396 LEU B O 1
ATOM 8179 N N . ALA B 1 397 ? 18.578 20.859 7.676 1 96.94 397 ALA B N 1
ATOM 8180 C CA . ALA B 1 397 ? 17.625 21.141 6.613 1 96.94 397 ALA B CA 1
ATOM 8181 C C . ALA B 1 397 ? 16.25 21.469 7.188 1 96.94 397 ALA B C 1
ATOM 8183 O O . ALA B 1 397 ? 15.594 22.406 6.727 1 96.94 397 ALA B O 1
ATOM 8184 N N . ALA B 1 398 ? 15.781 20.734 8.172 1 97 398 ALA B N 1
ATOM 8185 C CA . ALA B 1 398 ? 14.492 20.969 8.805 1 97 398 ALA B CA 1
ATOM 8186 C C . ALA B 1 398 ? 14.461 22.328 9.508 1 97 398 ALA B C 1
ATOM 8188 O O . ALA B 1 398 ? 13.461 23.047 9.445 1 97 398 ALA B O 1
ATOM 8189 N N . LYS B 1 399 ? 15.516 22.672 10.148 1 94.69 399 LYS B N 1
ATOM 8190 C CA . LYS B 1 399 ? 15.617 23.938 10.891 1 94.69 399 LYS B CA 1
ATOM 8191 C C . LYS B 1 399 ? 15.562 25.125 9.953 1 94.69 399 LYS B C 1
ATOM 8193 O O . LYS B 1 399 ? 14.969 26.156 10.289 1 94.69 399 LYS B O 1
ATOM 8198 N N . SER B 1 400 ? 16.094 24.969 8.781 1 95.19 400 SER B N 1
ATOM 8199 C CA . SER B 1 400 ? 16.25 26.094 7.863 1 95.19 400 SER B CA 1
ATOM 8200 C C . SER B 1 400 ? 14.938 26.438 7.172 1 95.19 400 SER B C 1
ATOM 8202 O O . SER B 1 400 ? 14.797 27.516 6.602 1 95.19 400 SER B O 1
ATOM 8204 N N . ILE B 1 401 ? 13.984 25.625 7.273 1 95.5 401 ILE B N 1
ATOM 8205 C CA . ILE B 1 401 ? 12.742 25.812 6.527 1 95.5 401 ILE B CA 1
ATOM 8206 C C . ILE B 1 401 ? 12 27.031 7.047 1 95.5 401 ILE B C 1
ATOM 8208 O O . ILE B 1 401 ? 11.422 27.797 6.27 1 95.5 401 ILE B O 1
ATOM 8212 N N . THR B 1 402 ? 11.938 27.297 8.336 1 91.62 402 THR B N 1
ATOM 8213 C CA . THR B 1 402 ? 11.18 28.391 8.93 1 91.62 402 THR B CA 1
ATOM 8214 C C . THR B 1 402 ? 11.844 29.734 8.641 1 91.62 402 THR B C 1
ATOM 8216 O O . THR B 1 402 ? 11.211 30.781 8.766 1 91.62 402 THR B O 1
ATOM 8219 N N . ASP B 1 403 ? 13.109 29.656 8.18 1 91.62 403 ASP B N 1
ATOM 8220 C CA . ASP B 1 403 ? 13.82 30.891 7.832 1 91.62 403 ASP B CA 1
ATOM 8221 C C . ASP B 1 403 ? 13.266 31.5 6.539 1 91.62 403 ASP B C 1
ATOM 8223 O O . ASP B 1 403 ? 13.391 32.719 6.312 1 91.62 403 ASP B O 1
ATOM 8227 N N . ASP B 1 404 ? 12.633 30.719 5.738 1 91.31 404 ASP B N 1
ATOM 8228 C CA . ASP B 1 404 ? 12.188 31.172 4.422 1 91.31 404 ASP B CA 1
ATOM 8229 C C . ASP B 1 404 ? 10.695 31.484 4.426 1 91.31 404 ASP B C 1
ATOM 8231 O O . ASP B 1 404 ? 10.117 31.766 3.375 1 91.31 404 ASP B O 1
ATOM 8235 N N . LEU B 1 405 ? 10.031 31.516 5.621 1 94.88 405 LEU B N 1
ATOM 8236 C CA . LEU B 1 405 ? 8.586 31.75 5.695 1 94.88 405 LEU B CA 1
ATOM 8237 C C . LEU B 1 405 ? 8.258 33.219 5.414 1 94.88 405 LEU B C 1
ATOM 8239 O O . LEU B 1 405 ? 8.969 34.125 5.863 1 94.88 405 LEU B O 1
ATOM 8243 N N . PRO B 1 406 ? 7.266 33.5 4.641 1 94.19 406 PRO B N 1
ATOM 8244 C CA . PRO B 1 406 ? 6.785 34.875 4.523 1 94.19 406 PRO B CA 1
ATOM 8245 C C . PRO B 1 406 ? 6.27 35.438 5.848 1 94.19 406 PRO B C 1
ATOM 8247 O O . PRO B 1 406 ? 5.93 34.688 6.754 1 94.19 406 PRO B O 1
ATOM 8250 N N . PRO B 1 407 ? 6.168 36.656 5.98 1 91.25 407 PRO B N 1
ATOM 8251 C CA . PRO B 1 407 ? 5.766 37.281 7.242 1 91.25 407 PRO B CA 1
ATOM 8252 C C . PRO B 1 407 ? 4.391 36.812 7.715 1 91.25 407 PRO B C 1
ATOM 8254 O O . PRO B 1 407 ? 4.156 36.719 8.922 1 91.25 407 PRO B O 1
ATOM 8257 N N . GLU B 1 408 ? 3.496 36.562 6.797 1 90.94 408 GLU B N 1
ATOM 8258 C CA . GLU B 1 408 ? 2.139 36.156 7.148 1 90.94 408 GLU B CA 1
ATOM 8259 C C . GLU B 1 408 ? 2.133 34.812 7.879 1 90.94 408 GLU B C 1
ATOM 8261 O O . GLU B 1 408 ? 1.192 34.5 8.609 1 90.94 408 GLU B O 1
ATOM 8266 N N . LEU B 1 409 ? 3.248 34.031 7.664 1 92.88 409 LEU B N 1
ATOM 8267 C CA . LEU B 1 409 ? 3.281 32.688 8.219 1 92.88 409 LEU B CA 1
ATOM 8268 C C . LEU B 1 409 ? 4.34 32.562 9.312 1 92.88 409 LEU B C 1
ATOM 8270 O O . LEU B 1 409 ? 4.66 31.469 9.766 1 92.88 409 LEU B O 1
ATOM 8274 N N . GLN B 1 410 ? 4.922 33.688 9.719 1 89.69 410 GLN B N 1
ATOM 8275 C CA . GLN B 1 410 ? 5.898 33.688 10.805 1 89.69 410 GLN B CA 1
ATOM 8276 C C . GLN B 1 410 ? 5.211 33.875 12.156 1 89.69 410 GLN B C 1
ATOM 8278 O O . GLN B 1 410 ? 4.098 34.406 12.234 1 89.69 410 GLN B O 1
ATOM 8283 N N . LEU B 1 411 ? 5.969 33.344 13.18 1 79.62 411 LEU B N 1
ATOM 8284 C CA . LEU B 1 411 ? 5.438 33.469 14.523 1 79.62 411 LEU B CA 1
ATOM 8285 C C . LEU B 1 411 ? 5.668 34.906 15.047 1 79.62 411 LEU B C 1
ATOM 8287 O O . LEU B 1 411 ? 6.75 35.469 14.867 1 79.62 411 LEU B O 1
ATOM 8291 N N . GLY B 1 412 ? 4.785 35.812 15.102 1 62.62 412 GLY B N 1
ATOM 8292 C CA . GLY B 1 412 ? 4.957 37.188 15.586 1 62.62 412 GLY B CA 1
ATOM 8293 C C . GLY B 1 412 ? 5 37.25 17.094 1 62.62 412 GLY B C 1
ATOM 8294 O O . GLY B 1 412 ? 4.609 36.312 17.797 1 62.62 412 GLY B O 1
ATOM 8295 N N . PRO B 1 413 ? 5.922 38.25 17.609 1 50.88 413 PRO B N 1
ATOM 8296 C CA . PRO B 1 413 ? 5.863 38.469 19.062 1 50.88 413 PRO B CA 1
ATOM 8297 C C . PRO B 1 413 ? 4.434 38.594 19.578 1 50.88 413 PRO B C 1
ATOM 8299 O O . PRO B 1 413 ? 3.533 39 18.844 1 50.88 413 PRO B O 1
ATOM 8302 N N . GLN B 1 414 ? 4.031 37.719 20.516 1 46.91 414 GLN B N 1
ATOM 8303 C CA . GLN B 1 414 ? 2.713 37.656 21.141 1 46.91 414 GLN B CA 1
ATOM 8304 C C . GLN B 1 414 ? 1.996 39 21.047 1 46.91 414 GLN B C 1
ATOM 8306 O O . GLN B 1 414 ? 0.768 39.062 21.141 1 46.91 414 GLN B O 1
ATOM 8311 N N . GLY B 1 415 ? 2.691 40.062 21.125 1 38.59 415 GLY B N 1
ATOM 8312 C CA . GLY B 1 415 ? 2.078 41.344 21.469 1 38.59 415 GLY B CA 1
ATOM 8313 C C . GLY B 1 415 ? 1.282 41.938 20.328 1 38.59 415 GLY B C 1
ATOM 8314 O O . GLY B 1 415 ? 0.209 42.531 20.547 1 38.59 415 GLY B O 1
ATOM 8315 N N . ASP B 1 416 ? 1.797 42.188 19.203 1 40.62 416 ASP B N 1
ATOM 8316 C CA . ASP B 1 416 ? 1.142 43.094 18.266 1 40.62 416 ASP B CA 1
ATOM 8317 C C . ASP B 1 416 ? 0.007 42.375 17.516 1 40.62 416 ASP B C 1
ATOM 8319 O O . ASP B 1 416 ? -1.096 42.906 17.406 1 40.62 416 ASP B O 1
ATOM 8323 N N . ASP B 1 417 ? 0.234 41.438 16.672 1 41.62 417 ASP B N 1
ATOM 8324 C CA . ASP B 1 417 ? -0.709 40.812 15.742 1 41.62 417 ASP B CA 1
ATOM 8325 C C . ASP B 1 417 ? -1.531 39.719 16.438 1 41.62 417 ASP B C 1
ATOM 8327 O O . ASP B 1 417 ? -2.365 39.062 15.812 1 41.62 417 ASP B O 1
ATOM 8331 N N . ALA B 1 418 ? -1.21 39.125 17.422 1 42 418 ALA B N 1
ATOM 8332 C CA . ALA B 1 418 ? -2 38.344 18.391 1 42 418 ALA B CA 1
ATOM 8333 C C . ALA B 1 418 ? -3.309 39.062 18.703 1 42 418 ALA B C 1
ATOM 8335 O O . ALA B 1 418 ? -4.184 38.5 19.359 1 42 418 ALA B O 1
ATOM 8336 N N . ASN B 1 419 ? -3.285 40.281 18.547 1 37.75 419 ASN B N 1
ATOM 8337 C CA . ASN B 1 419 ? -4.418 41.188 18.766 1 37.75 419 ASN B CA 1
ATOM 8338 C C . ASN B 1 419 ? -5.539 40.906 17.766 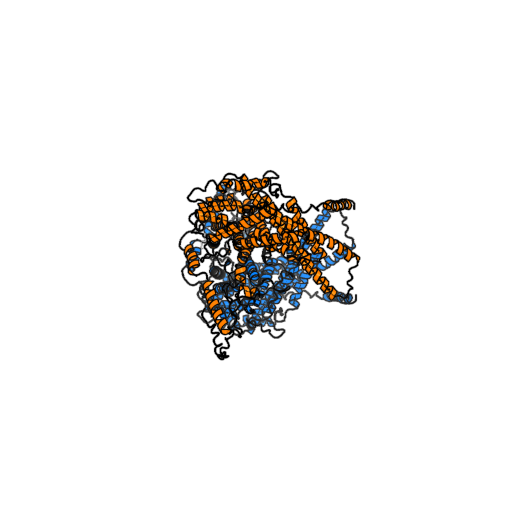1 37.75 419 ASN B C 1
ATOM 8340 O O . ASN B 1 419 ? -6.68 41.312 17.984 1 37.75 419 ASN B O 1
ATOM 8344 N N . SER B 1 420 ? -5.125 40.594 16.656 1 41.84 420 SER B N 1
ATOM 8345 C CA . SER B 1 420 ? -6.227 40.5 15.695 1 41.84 420 SER B CA 1
ATOM 8346 C C . SER B 1 420 ? -7.168 39.344 16.031 1 41.84 420 SER B C 1
ATOM 8348 O O . SER B 1 420 ? -8.391 39.5 15.977 1 41.84 420 SER B O 1
ATOM 8350 N N . LEU B 1 421 ? -6.719 38.094 16.203 1 44.84 421 LEU B N 1
ATOM 8351 C CA . LEU B 1 421 ? -7.637 37 16.531 1 44.84 421 LEU B CA 1
ATOM 8352 C C . LEU B 1 421 ? -8.094 37.094 17.984 1 44.84 421 LEU B C 1
ATOM 8354 O O . LEU B 1 421 ? -9.102 36.5 18.359 1 44.84 421 LEU B O 1
ATOM 8358 N N . ALA B 1 422 ? -7.219 37.719 18.875 1 44.72 422 ALA B N 1
ATOM 8359 C CA . ALA B 1 422 ? -7.691 38.219 20.156 1 44.72 422 ALA B CA 1
ATOM 8360 C C . ALA B 1 422 ? -8.875 39.188 19.984 1 44.72 422 ALA B C 1
ATOM 8362 O O . ALA B 1 422 ? -9.75 39.25 20.844 1 44.72 422 ALA B O 1
ATOM 8363 N N . PHE B 1 423 ? -8.719 39.844 18.938 1 45.59 423 PHE B N 1
ATOM 8364 C CA . PHE B 1 423 ? -9.867 40.656 18.562 1 45.59 423 PHE B CA 1
ATOM 8365 C C . PHE B 1 423 ? -11.109 39.781 18.375 1 45.59 423 PHE B C 1
ATOM 8367 O O . PHE B 1 423 ? -12.211 40.188 18.766 1 45.59 423 PHE B O 1
ATOM 8374 N N . LEU B 1 424 ? -10.961 38.656 17.719 1 50.59 424 LEU B N 1
ATOM 8375 C CA . LEU B 1 424 ? -12.125 37.781 17.562 1 50.59 424 LEU B CA 1
ATOM 8376 C C . LEU B 1 424 ? -12.562 37.219 18.906 1 50.59 424 LEU B C 1
ATOM 8378 O O . LEU B 1 424 ? -13.758 37.031 19.156 1 50.59 424 LEU B O 1
ATOM 8382 N N . ASP B 1 425 ? -11.602 37.031 19.75 1 48.88 425 ASP B N 1
ATOM 8383 C CA . ASP B 1 425 ? -11.93 36.594 21.109 1 48.88 425 ASP B CA 1
ATOM 8384 C C . ASP B 1 425 ? -12.484 37.781 21.922 1 48.88 425 ASP B C 1
ATOM 8386 O O . ASP B 1 425 ? -13.398 37.594 22.734 1 48.88 425 ASP B O 1
ATOM 8390 N N . GLU B 1 426 ? -11.867 38.969 21.766 1 46.91 426 GLU B N 1
ATOM 8391 C CA . GLU B 1 426 ? -12.297 40.156 22.5 1 46.91 426 GLU B CA 1
ATOM 8392 C C . GLU B 1 426 ? -13.594 40.719 21.938 1 46.91 426 GLU B C 1
ATOM 8394 O O . GLU B 1 426 ? -14.328 41.438 22.625 1 46.91 426 GLU B O 1
ATOM 8399 N N . SER B 1 427 ? -13.773 40.594 20.625 1 49.12 427 SER B N 1
ATOM 8400 C CA . SER B 1 427 ? -14.961 41.219 20.031 1 49.12 427 SER B CA 1
ATOM 8401 C C . SER B 1 427 ? -16.234 40.438 20.406 1 49.12 427 SER B C 1
ATOM 8403 O O . SER B 1 427 ? -17.312 40.781 19.922 1 49.12 427 SER B O 1
ATOM 8405 N N . GLY B 1 428 ? -16.141 39.688 21.391 1 51.31 428 GLY B N 1
ATOM 8406 C CA . GLY B 1 428 ? -17.328 38.969 21.828 1 51.31 428 GLY B CA 1
ATOM 8407 C C . GLY B 1 428 ? -17.797 37.906 20.844 1 51.31 428 GLY B C 1
ATOM 8408 O O . GLY B 1 428 ? -18.906 37.406 20.953 1 51.31 428 GLY B O 1
ATOM 8409 N N . LEU B 1 429 ? -17.047 37.844 19.875 1 54.84 429 LEU B N 1
ATOM 8410 C CA . LEU B 1 429 ? -17.438 36.844 18.875 1 54.84 429 LEU B CA 1
ATOM 8411 C C . LEU B 1 429 ? -17.125 35.438 19.359 1 54.84 429 LEU B C 1
ATOM 8413 O O . LEU B 1 429 ? -16.062 35.188 19.938 1 54.84 429 LEU B O 1
ATOM 8417 N N . GLN B 1 430 ? -18.188 34.781 19.562 1 54.66 430 GLN B N 1
ATOM 8418 C CA . GLN B 1 430 ? -18.062 33.406 20 1 54.66 430 GLN B CA 1
ATOM 8419 C C . GLN B 1 430 ? -18.562 32.438 18.953 1 54.66 430 GLN B C 1
ATOM 8421 O O . GLN B 1 430 ? -19.344 32.812 18.078 1 54.66 430 GLN B O 1
ATOM 8426 N N . TYR B 1 431 ? -17.859 31.484 18.75 1 53.53 431 TYR B N 1
ATOM 8427 C CA . TYR B 1 431 ? -18.438 30.438 17.938 1 53.53 431 TYR B CA 1
ATOM 8428 C C . TYR B 1 431 ? -19.812 30.031 18.469 1 53.53 431 TYR B C 1
ATOM 8430 O O . TYR B 1 431 ? -19.938 29.594 19.609 1 53.53 431 TYR B O 1
ATOM 8438 N N . VAL B 1 432 ? -20.828 30.625 17.656 1 51.91 432 VAL B N 1
ATOM 8439 C CA . VAL B 1 432 ? -22.203 30.297 18.047 1 51.91 432 VAL B CA 1
ATOM 8440 C C . VAL B 1 432 ? -22.688 29.078 17.281 1 51.91 432 VAL B C 1
ATOM 8442 O O . VAL B 1 432 ? -22.484 28.984 16.062 1 51.91 432 VAL B O 1
ATOM 8445 N N . PRO B 1 433 ? -23.188 28.156 17.953 1 49.16 433 PRO B N 1
ATOM 8446 C CA . PRO B 1 433 ? -23.766 27 17.281 1 49.16 433 PRO B CA 1
ATOM 8447 C C . PRO B 1 433 ? -24.828 27.375 16.25 1 49.16 433 PRO B C 1
ATOM 8449 O O . PRO B 1 433 ? -25.438 28.438 16.359 1 49.16 433 PRO B O 1
ATOM 8452 N N . PRO B 1 434 ? -24.828 26.719 15 1 49.88 434 PRO B N 1
ATOM 8453 C CA . PRO B 1 434 ? -25.859 27.062 14.023 1 49.88 434 PRO B CA 1
ATOM 8454 C C . PRO B 1 434 ? -27.25 27.188 14.648 1 49.88 434 PRO B C 1
ATOM 8456 O O . PRO B 1 434 ? -27.688 26.297 15.383 1 49.88 434 PRO B O 1
ATOM 8459 N N . ALA B 1 435 ? -27.891 28.297 14.641 1 50.47 435 ALA B N 1
ATOM 8460 C CA . ALA B 1 435 ? -29.172 28.656 15.25 1 50.47 435 ALA B CA 1
ATOM 8461 C C . ALA B 1 435 ? -30.344 28.234 14.367 1 50.47 435 ALA B C 1
ATOM 8463 O O . ALA B 1 435 ? -31.469 28.656 14.578 1 50.47 435 ALA B O 1
ATOM 8464 N N . TRP B 1 436 ? -30.141 27.219 13.516 1 50.62 436 TRP B N 1
ATOM 8465 C CA . TRP B 1 436 ? -31.281 26.859 12.68 1 50.62 436 TRP B CA 1
ATOM 8466 C C . TRP B 1 436 ? -32.438 26.328 13.531 1 50.62 436 TRP B C 1
ATOM 8468 O O . TRP B 1 436 ? -32.219 25.562 14.469 1 50.62 436 TRP B O 1
ATOM 8478 N N . PRO B 1 437 ? -33.562 26.625 13.242 1 56.44 437 PRO B N 1
ATOM 8479 C CA . PRO B 1 437 ? -34.062 27.438 12.117 1 56.44 437 PRO B CA 1
ATOM 8480 C C . PRO B 1 437 ? -33.875 28.938 12.328 1 56.44 437 PRO B C 1
ATOM 8482 O O . PRO B 1 437 ? -34.281 29.734 11.484 1 56.44 437 PRO B O 1
ATOM 8485 N N . ASN B 1 438 ? -33.375 29.141 13.492 1 56.88 438 ASN B N 1
ATOM 8486 C CA . ASN B 1 438 ? -33.219 30.578 13.727 1 56.88 438 ASN B CA 1
ATOM 8487 C C . ASN B 1 438 ? -31.953 31.094 13.031 1 56.88 438 ASN B C 1
ATOM 8489 O O . ASN B 1 438 ? -31.094 30.312 12.625 1 56.88 438 ASN B O 1
ATOM 8493 N N . ALA B 1 439 ? -32 32.312 12.727 1 57.84 439 ALA B N 1
ATOM 8494 C CA . ALA B 1 439 ? -30.859 32.938 12.102 1 57.84 439 ALA B CA 1
ATOM 8495 C C . ALA B 1 439 ? -29.641 32.906 13.023 1 57.84 439 ALA B C 1
ATOM 8497 O O . ALA B 1 439 ? -29.781 33 14.25 1 57.84 439 ALA B O 1
ATOM 8498 N N . GLN B 1 440 ? -28.422 32.469 12.578 1 61.09 440 GLN B N 1
ATOM 8499 C CA . GLN B 1 440 ? -27.172 32.469 13.336 1 61.09 440 GLN B CA 1
ATOM 8500 C C . GLN B 1 440 ? -26.953 33.812 14.023 1 61.09 440 GLN B C 1
ATOM 8502 O O . GLN B 1 440 ? -27.141 34.875 13.406 1 61.09 440 GLN B O 1
ATOM 8507 N N . PRO B 1 441 ? -26.812 33.812 15.273 1 62.53 441 PRO B N 1
ATOM 8508 C CA . PRO B 1 441 ? -26.578 35.094 15.977 1 62.53 441 PRO B CA 1
ATOM 8509 C C . PRO B 1 441 ? -25.438 35.906 15.375 1 62.53 441 PRO B C 1
ATOM 8511 O O . PRO B 1 441 ? -24.5 35.312 14.82 1 62.53 441 PRO B O 1
ATOM 8514 N N . PRO B 1 442 ? -25.547 37.188 15.398 1 62.72 442 PRO B N 1
ATOM 8515 C CA . PRO B 1 442 ? -24.547 38.062 14.781 1 62.72 442 PRO B CA 1
ATOM 8516 C C . PRO B 1 442 ? -23.172 37.906 15.414 1 62.72 442 PRO B C 1
ATOM 8518 O O . PRO B 1 442 ? -22.156 38.219 14.781 1 62.72 442 PRO B O 1
ATOM 8521 N N . HIS B 1 443 ? -23.156 37.344 16.609 1 61.88 443 HIS B N 1
ATOM 8522 C CA . HIS B 1 443 ? -21.875 37.25 17.281 1 61.88 443 HIS B CA 1
ATOM 8523 C C . HIS B 1 443 ? -21.156 35.938 16.922 1 61.88 443 HIS B C 1
ATOM 8525 O O . HIS B 1 443 ? -20.094 35.656 17.469 1 61.88 443 HIS B O 1
ATOM 8531 N N . ASP B 1 444 ? -21.719 35.344 15.984 1 65.06 444 ASP B N 1
ATOM 8532 C CA . ASP B 1 444 ? -21.062 34.125 15.5 1 65.06 444 ASP B CA 1
ATOM 8533 C C . ASP B 1 444 ? -19.859 34.469 14.633 1 65.06 444 ASP B C 1
ATOM 8535 O O . ASP B 1 444 ? -19.969 35.188 13.633 1 65.06 444 ASP B O 1
ATOM 8539 N N . ILE B 1 445 ? -18.75 33.906 15.055 1 68.69 445 ILE B N 1
ATOM 8540 C CA . ILE B 1 445 ? -17.5 34.156 14.352 1 68.69 445 ILE B CA 1
ATOM 8541 C C . ILE B 1 445 ? -17.656 33.781 12.883 1 68.69 445 ILE B C 1
ATOM 8543 O O . ILE B 1 445 ? -17 34.375 12.016 1 68.69 445 ILE B O 1
ATOM 8547 N N . ARG B 1 446 ? -18.547 32.969 12.602 1 69.25 446 ARG B N 1
ATOM 8548 C CA . ARG B 1 446 ? -18.75 32.5 11.234 1 69.25 446 ARG B 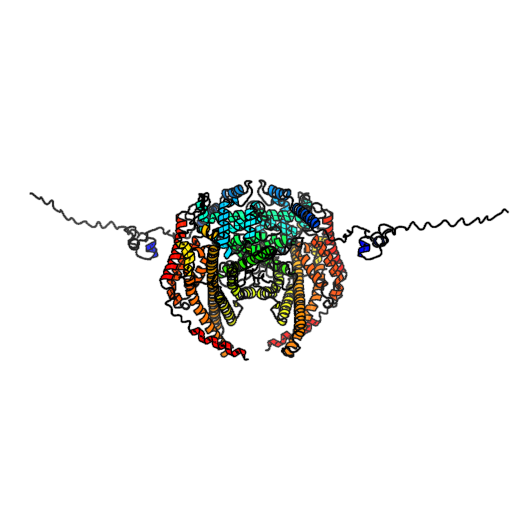CA 1
ATOM 8549 C C . ARG B 1 446 ? -19.312 33.625 10.359 1 69.25 446 ARG B C 1
ATOM 8551 O O . ARG B 1 446 ? -19.047 33.688 9.156 1 69.25 446 ARG B O 1
ATOM 8558 N N . ASN B 1 447 ? -20.094 34.344 11.008 1 69.31 447 ASN B N 1
ATOM 8559 C CA . ASN B 1 447 ? -20.625 35.5 10.273 1 69.31 447 ASN B CA 1
ATOM 8560 C C . ASN B 1 447 ? -19.516 36.469 9.852 1 69.31 447 ASN B C 1
ATOM 8562 O O . ASN B 1 447 ? -19.516 36.969 8.727 1 69.31 447 ASN B O 1
ATOM 8566 N N . VAL B 1 448 ? -18.594 36.562 10.82 1 69.38 448 VAL B N 1
ATOM 8567 C CA . VAL B 1 448 ? -17.484 37.469 10.516 1 69.38 448 VAL B CA 1
ATOM 8568 C C . VAL B 1 448 ? -16.609 36.844 9.43 1 69.38 448 VAL B C 1
ATOM 8570 O O . VAL B 1 448 ? -16.172 37.531 8.5 1 69.38 448 VAL B O 1
ATOM 8573 N N . ILE B 1 449 ? -16.438 35.594 9.492 1 75.56 449 ILE B N 1
ATOM 8574 C CA . ILE B 1 449 ? -15.617 34.875 8.531 1 75.56 449 ILE B CA 1
ATOM 8575 C C . ILE B 1 449 ? -16.266 34.906 7.152 1 75.56 449 ILE B C 1
ATOM 8577 O O . ILE B 1 449 ? -15.594 35.094 6.137 1 75.56 449 ILE B O 1
ATOM 8581 N N . LYS B 1 450 ? -17.547 34.812 7.164 1 72.94 450 LYS B N 1
ATOM 8582 C CA . LYS B 1 450 ? -18.266 34.812 5.898 1 72.94 450 LYS B CA 1
ATOM 8583 C C . LYS B 1 450 ? -18.281 36.188 5.262 1 72.94 450 LYS B C 1
ATOM 8585 O O . LYS B 1 450 ? -18.172 36.312 4.039 1 72.94 450 LYS B O 1
ATOM 8590 N N . THR B 1 451 ? -18.312 37.156 6.07 1 76.44 451 THR B N 1
ATOM 8591 C CA . THR B 1 451 ? -18.5 38.5 5.543 1 76.44 451 THR B CA 1
ATOM 8592 C C . THR B 1 451 ? -17.156 39.188 5.332 1 76.44 451 THR B C 1
ATOM 8594 O O . THR B 1 451 ? -17.062 40.156 4.566 1 76.44 451 THR B O 1
ATOM 8597 N N . GLN B 1 452 ? -16.156 38.688 6.012 1 81.12 452 GLN B N 1
ATOM 8598 C CA . GLN B 1 452 ? -14.836 39.312 5.898 1 81.12 452 GLN B CA 1
ATOM 8599 C C . GLN B 1 452 ? -13.805 38.281 5.418 1 81.12 452 GLN B C 1
ATOM 8601 O O . GLN B 1 452 ? -13.109 37.688 6.227 1 81.12 452 GLN B O 1
ATOM 8606 N N . PRO B 1 453 ? -13.617 38.219 4.176 1 84.88 453 PRO B N 1
ATOM 8607 C CA . PRO B 1 453 ? -12.688 37.25 3.611 1 84.88 453 PRO B CA 1
ATOM 8608 C C . PRO B 1 453 ? -11.258 37.438 4.117 1 84.88 453 PRO B C 1
ATOM 8610 O O . PRO B 1 453 ? -10.516 36.469 4.238 1 84.88 453 PRO B O 1
ATOM 8613 N N . ALA B 1 454 ? -10.906 38.656 4.449 1 85.19 454 ALA B N 1
ATOM 8614 C CA . ALA B 1 454 ? -9.555 38.906 4.941 1 85.19 454 ALA B CA 1
ATOM 8615 C C . ALA B 1 454 ? -9.344 38.281 6.312 1 85.19 454 ALA B C 1
ATOM 8617 O O . ALA B 1 454 ? -8.25 37.812 6.617 1 85.19 454 ALA B O 1
ATOM 8618 N N . GLN B 1 455 ? -10.375 38.312 7.086 1 83.69 455 GLN B N 1
ATOM 8619 C CA . GLN B 1 455 ? -10.289 37.688 8.406 1 83.69 455 GLN B CA 1
ATOM 8620 C C . GLN B 1 455 ? -10.219 36.156 8.312 1 83.69 455 GLN B C 1
ATOM 8622 O O . GLN B 1 455 ? -9.516 35.531 9.094 1 83.69 455 GLN B O 1
ATOM 8627 N N . ARG B 1 456 ? -10.984 35.656 7.406 1 87.94 456 ARG B N 1
ATOM 8628 C CA . ARG B 1 456 ? -10.914 34.219 7.164 1 87.94 456 ARG B CA 1
ATOM 8629 C C . ARG B 1 456 ? -9.508 33.781 6.77 1 87.94 456 ARG B C 1
ATOM 8631 O O . ARG B 1 456 ? -8.992 32.781 7.258 1 87.94 456 ARG B O 1
ATOM 8638 N N . ARG B 1 457 ? -8.938 34.594 5.938 1 90.62 457 ARG B N 1
ATOM 8639 C CA . ARG B 1 457 ? -7.59 34.281 5.469 1 90.62 457 ARG B CA 1
ATOM 8640 C C . ARG B 1 457 ? -6.578 34.375 6.609 1 90.62 457 ARG B C 1
ATOM 8642 O O . ARG B 1 457 ? -5.668 33.531 6.703 1 90.62 457 ARG B O 1
ATOM 8649 N N . ARG B 1 458 ? -6.684 35.312 7.387 1 86.56 458 ARG B N 1
ATOM 8650 C CA . ARG B 1 458 ? -5.797 35.469 8.539 1 86.56 458 ARG B CA 1
ATOM 8651 C C . ARG B 1 458 ? -5.91 34.25 9.461 1 86.56 458 ARG B C 1
ATOM 8653 O O . ARG B 1 458 ? -4.902 33.75 9.984 1 86.56 458 ARG B O 1
ATOM 8660 N N . LEU B 1 459 ? -7.18 33.875 9.68 1 85.75 459 LEU B N 1
ATOM 8661 C CA . LEU B 1 459 ? -7.418 32.688 10.492 1 85.75 459 LEU B CA 1
ATOM 8662 C C . LEU B 1 459 ? -6.766 31.453 9.875 1 85.75 459 LEU B C 1
ATOM 8664 O O . LEU B 1 459 ? -6.148 30.641 10.578 1 85.75 459 LEU B O 1
ATOM 8668 N N . GLN B 1 460 ? -6.883 31.297 8.602 1 91.81 460 GLN B N 1
ATOM 8669 C CA . GLN B 1 460 ? -6.301 30.156 7.891 1 91.81 460 GLN B CA 1
ATOM 8670 C C . GLN B 1 460 ? -4.777 30.188 7.98 1 91.81 460 GLN B C 1
ATOM 8672 O O . GLN B 1 460 ? -4.141 29.141 8.133 1 91.81 460 GLN B O 1
ATOM 8677 N N . TYR B 1 461 ? -4.191 31.391 7.938 1 91.62 461 TYR B N 1
ATOM 8678 C CA . TYR B 1 461 ? -2.748 31.516 8.109 1 91.62 461 TYR B CA 1
ATOM 8679 C C . TYR B 1 461 ? -2.32 31.062 9.5 1 91.62 461 TYR B C 1
ATOM 8681 O O . TYR B 1 461 ? -1.294 30.406 9.656 1 91.62 461 TYR B O 1
ATOM 8689 N N . GLU B 1 462 ? -3.127 31.406 10.492 1 88.38 462 GLU B N 1
ATOM 8690 C CA . GLU B 1 462 ? -2.801 31.031 11.867 1 88.38 462 GLU B CA 1
ATOM 8691 C C . GLU B 1 462 ? -2.816 29.5 12.031 1 88.38 462 GLU B C 1
ATOM 8693 O O . GLU B 1 462 ? -1.97 28.953 12.734 1 88.38 462 GLU B O 1
ATOM 8698 N N . ILE B 1 463 ? -3.771 28.891 11.43 1 89 463 ILE B N 1
ATOM 8699 C CA . ILE B 1 463 ? -3.879 27.438 11.484 1 89 463 ILE B CA 1
ATOM 8700 C C . ILE B 1 463 ? -2.658 26.797 10.828 1 89 463 ILE B C 1
ATOM 8702 O O . ILE B 1 463 ? -2.078 25.844 11.359 1 89 463 ILE B O 1
ATOM 8706 N N . GLN B 1 464 ? -2.266 27.328 9.68 1 93.62 464 GLN B N 1
ATOM 8707 C CA . GLN B 1 464 ? -1.118 26.797 8.953 1 93.62 464 GLN B CA 1
ATOM 8708 C C . GLN B 1 464 ? 0.18 27.047 9.711 1 93.62 464 GLN B C 1
ATOM 8710 O O . GLN B 1 464 ? 1.087 26.203 9.695 1 93.62 464 GLN B O 1
ATOM 8715 N N . LYS B 1 465 ? 0.249 28.219 10.391 1 90.94 465 LYS B N 1
ATOM 8716 C CA . LYS B 1 465 ? 1.413 28.531 11.219 1 90.94 465 LYS B CA 1
ATOM 8717 C C . LYS B 1 465 ? 1.611 27.453 12.297 1 90.94 465 LYS B C 1
ATOM 8719 O O . LYS B 1 465 ? 2.719 26.953 12.469 1 90.94 465 LYS B O 1
ATOM 8724 N N . ALA B 1 466 ? 0.53 27.203 12.93 1 87.38 466 ALA B N 1
ATOM 8725 C CA . ALA B 1 466 ? 0.591 26.188 13.977 1 87.38 466 ALA B CA 1
ATOM 8726 C C . ALA B 1 466 ? 1.056 24.844 13.414 1 87.38 466 ALA B C 1
ATOM 8728 O O . ALA B 1 466 ? 1.885 24.172 14.023 1 87.38 466 ALA B O 1
ATOM 8729 N N . ASN B 1 467 ? 0.544 24.469 12.312 1 92.19 467 ASN B N 1
ATOM 8730 C CA . ASN B 1 467 ? 0.888 23.188 11.688 1 92.19 467 ASN B CA 1
ATOM 8731 C C . ASN B 1 467 ? 2.354 23.156 11.266 1 92.19 467 ASN B C 1
ATOM 8733 O O . ASN B 1 467 ? 3.045 22.156 11.5 1 92.19 467 ASN B O 1
ATOM 8737 N N . ILE B 1 468 ? 2.828 24.234 10.625 1 94.56 468 ILE B N 1
ATOM 8738 C CA . ILE B 1 468 ? 4.184 24.297 10.086 1 94.56 468 ILE B CA 1
ATOM 8739 C C . ILE B 1 468 ? 5.195 24.234 11.227 1 94.56 468 ILE B C 1
ATOM 8741 O O . ILE B 1 468 ? 6.117 23.406 11.195 1 94.56 468 ILE B O 1
ATOM 8745 N N . PHE B 1 469 ? 5.016 25.016 12.234 1 92 469 PHE B N 1
ATOM 8746 C CA . PHE B 1 469 ? 5.988 25.109 13.312 1 92 469 PHE B CA 1
ATOM 8747 C C . PHE B 1 469 ? 5.992 23.844 14.148 1 92 469 PHE B C 1
ATOM 8749 O O . PHE B 1 469 ? 7.055 23.359 14.555 1 92 469 PHE B O 1
ATOM 8756 N N . MET B 1 470 ? 4.836 23.328 14.359 1 90.25 470 MET B N 1
ATOM 8757 C CA . MET B 1 470 ? 4.797 22.094 15.141 1 90.25 470 MET B CA 1
ATOM 8758 C C . MET B 1 470 ? 5.379 20.938 14.344 1 90.25 470 MET B C 1
ATOM 8760 O O . MET B 1 470 ? 6.035 20.062 14.906 1 90.25 470 MET B O 1
ATOM 8764 N N . SER B 1 471 ? 5.047 20.844 13.07 1 93.88 471 SER B N 1
ATOM 8765 C CA . SER B 1 471 ? 5.613 19.797 12.219 1 93.88 471 SER B CA 1
ATOM 8766 C C . SER B 1 471 ? 7.133 19.906 12.156 1 93.88 471 SER B C 1
ATOM 8768 O O . SER B 1 471 ? 7.828 18.891 12.172 1 93.88 471 SER B O 1
ATOM 8770 N N . GLN B 1 472 ? 7.586 21.141 12.023 1 95.56 472 GLN B N 1
ATOM 8771 C CA . GLN B 1 472 ? 9.023 21.375 11.984 1 95.56 472 GLN B CA 1
ATOM 8772 C C . GLN B 1 472 ? 9.688 20.953 13.289 1 95.56 472 GLN B C 1
ATOM 8774 O O . GLN B 1 472 ? 10.75 20.328 13.289 1 95.56 472 GLN B O 1
ATOM 8779 N N . LEU B 1 473 ? 9.07 21.297 14.359 1 92.94 473 LEU B N 1
ATOM 8780 C CA . LEU B 1 473 ? 9.594 20.953 15.68 1 92.94 473 LEU B CA 1
ATOM 8781 C C . LEU B 1 473 ? 9.594 19.438 15.867 1 92.94 473 LEU B C 1
ATOM 8783 O O . LEU B 1 473 ? 10.562 18.875 16.391 1 92.94 473 LEU B O 1
ATOM 8787 N N . ALA B 1 474 ? 8.516 18.844 15.508 1 92.94 474 ALA B N 1
ATOM 8788 C CA . ALA B 1 474 ? 8.406 17.391 15.633 1 92.94 474 ALA B CA 1
ATOM 8789 C C . ALA B 1 474 ? 9.469 16.688 14.789 1 92.94 474 ALA B C 1
ATOM 8791 O O . ALA B 1 474 ? 10.031 15.68 15.203 1 92.94 474 ALA B O 1
ATOM 8792 N N . THR B 1 475 ? 9.727 17.156 13.602 1 96.12 475 THR B N 1
ATOM 8793 C CA . THR B 1 475 ? 10.719 16.578 12.703 1 96.12 475 THR B CA 1
ATOM 8794 C C . THR B 1 475 ? 12.125 16.75 13.281 1 96.12 475 THR B C 1
ATOM 8796 O O . THR B 1 475 ? 12.938 15.828 13.211 1 96.12 475 THR B O 1
ATOM 8799 N N . ARG B 1 476 ? 12.414 17.922 13.828 1 95.62 476 ARG B N 1
ATOM 8800 C CA . ARG B 1 476 ? 13.688 18.156 14.5 1 95.62 476 ARG B CA 1
ATOM 8801 C C . ARG B 1 476 ? 13.875 17.188 15.664 1 95.62 476 ARG B C 1
ATOM 8803 O O . ARG B 1 476 ? 14.938 16.578 15.812 1 95.62 476 ARG B O 1
ATOM 8810 N N . SER B 1 477 ? 12.844 17.109 16.438 1 92.94 477 SER B N 1
ATOM 8811 C CA . SER B 1 477 ? 12.891 16.203 17.578 1 92.94 477 SER B CA 1
ATOM 8812 C C . SER B 1 477 ? 13.125 14.766 17.109 1 92.94 477 SER B C 1
ATOM 8814 O O . SER B 1 477 ? 13.82 13.992 17.781 1 92.94 477 SER B O 1
ATOM 8816 N N . HIS B 1 478 ? 12.523 14.406 16.047 1 92.62 478 HIS B N 1
ATOM 8817 C CA . HIS B 1 478 ? 12.688 13.07 15.484 1 92.62 478 HIS B CA 1
ATOM 8818 C C . HIS B 1 478 ? 14.141 12.805 15.117 1 92.62 478 HIS B C 1
ATOM 8820 O O . HIS B 1 478 ? 14.672 11.727 15.414 1 92.62 478 HIS B O 1
ATOM 8826 N N . PHE B 1 479 ? 14.781 13.734 14.438 1 94.81 479 PHE B N 1
ATOM 8827 C CA . PHE B 1 479 ? 16.172 13.586 14.055 1 94.81 479 PHE B CA 1
ATOM 8828 C C . PHE B 1 479 ? 17.062 13.445 15.289 1 94.81 479 PHE B C 1
ATOM 8830 O O . PHE B 1 479 ? 17.984 12.625 15.305 1 94.81 479 PHE B O 1
ATOM 8837 N N . VAL B 1 480 ? 16.781 14.211 16.281 1 92.81 480 VAL B N 1
ATOM 8838 C CA . VAL B 1 480 ? 17.578 14.203 17.5 1 92.81 480 VAL B CA 1
ATOM 8839 C C . VAL B 1 480 ? 17.422 12.859 18.219 1 92.81 480 VAL B C 1
ATOM 8841 O O . VAL B 1 480 ? 18.406 12.25 18.641 1 92.81 480 VAL B O 1
ATOM 8844 N N . GLU B 1 481 ? 16.219 12.453 18.312 1 88.81 481 GLU B N 1
ATOM 8845 C CA . GLU B 1 481 ? 15.953 11.172 18.953 1 88.81 481 GLU B CA 1
ATOM 8846 C C . GLU B 1 481 ? 16.625 10.023 18.203 1 88.81 481 GLU B C 1
ATOM 8848 O O . GLU B 1 481 ? 17.188 9.125 18.812 1 88.81 481 GLU B O 1
ATOM 8853 N N . LEU B 1 482 ? 16.406 10.039 16.969 1 90.06 482 LEU B N 1
ATOM 8854 C CA . LEU B 1 482 ? 17.016 9 16.141 1 90.06 482 LEU B CA 1
ATOM 8855 C C . LEU B 1 482 ? 18.531 8.984 16.312 1 90.06 482 LEU B C 1
ATOM 8857 O O . LEU B 1 482 ? 19.141 7.91 16.391 1 90.06 482 LEU B O 1
ATOM 8861 N N . TYR B 1 483 ? 19.172 10.156 16.359 1 92.38 483 TYR B N 1
ATOM 8862 C CA . TYR B 1 483 ? 20.625 10.266 16.562 1 92.38 483 TYR B CA 1
ATOM 8863 C C . TYR B 1 483 ? 21.047 9.609 17.875 1 92.38 483 TYR B C 1
ATOM 8865 O O . TYR B 1 483 ? 21.984 8.805 17.891 1 92.38 483 TYR B O 1
ATOM 8873 N N . PHE B 1 484 ? 20.391 9.922 18.922 1 88.88 484 PHE B N 1
ATOM 8874 C CA . PHE B 1 484 ? 20.797 9.422 20.219 1 88.88 484 PHE B CA 1
ATOM 8875 C C . PHE B 1 484 ? 20.516 7.926 20.344 1 88.88 484 PHE B C 1
ATOM 8877 O O . PHE B 1 484 ? 21.297 7.199 20.969 1 88.88 484 PHE B O 1
ATOM 8884 N N . ASN B 1 485 ? 19.438 7.473 19.797 1 84.94 485 ASN B N 1
ATOM 8885 C CA . ASN B 1 485 ? 19.172 6.043 19.781 1 84.94 485 ASN B CA 1
ATOM 8886 C C . ASN B 1 485 ? 20.25 5.27 19.031 1 84.94 485 ASN B C 1
ATOM 8888 O O . ASN B 1 485 ? 20.703 4.227 19.5 1 84.94 485 ASN B O 1
ATOM 8892 N N . LEU B 1 486 ? 20.578 5.762 17.875 1 88.12 486 LEU B N 1
ATOM 8893 C CA . LEU B 1 486 ? 21.594 5.102 17.062 1 88.12 486 LEU B CA 1
ATOM 8894 C C . LEU B 1 486 ? 22.969 5.195 17.719 1 88.12 486 LEU B C 1
ATOM 8896 O O . LEU B 1 486 ? 23.781 4.277 17.609 1 88.12 486 LEU B O 1
ATOM 8900 N N . ARG B 1 487 ? 23.234 6.273 18.359 1 88.56 487 ARG B N 1
ATOM 8901 C CA . ARG B 1 487 ? 24.484 6.438 19.094 1 88.56 487 ARG B CA 1
ATOM 8902 C C . ARG B 1 487 ? 24.578 5.41 20.219 1 88.56 487 ARG B C 1
ATOM 8904 O O . ARG B 1 487 ? 25.656 4.832 20.438 1 88.56 487 ARG B O 1
ATOM 8911 N N . ASP B 1 488 ? 23.547 5.223 20.906 1 84.38 488 ASP B N 1
ATOM 8912 C CA . ASP B 1 488 ? 23.531 4.234 21.984 1 84.38 488 ASP B CA 1
ATOM 8913 C C . ASP B 1 488 ? 23.812 2.834 21.453 1 84.38 488 ASP B C 1
ATOM 8915 O O . ASP B 1 488 ? 24.562 2.068 22.078 1 84.38 488 ASP B O 1
ATOM 8919 N N . ILE B 1 489 ? 23.203 2.549 20.375 1 83.44 489 ILE B N 1
ATOM 8920 C CA . ILE B 1 489 ? 23.438 1.249 19.75 1 83.44 489 ILE B CA 1
ATOM 8921 C C . ILE B 1 489 ? 24.906 1.116 19.375 1 83.44 489 ILE B C 1
ATOM 8923 O O . ILE B 1 489 ? 25.531 0.075 19.609 1 83.44 489 ILE B O 1
ATOM 8927 N N . HIS B 1 490 ? 25.453 2.139 18.812 1 86.06 490 HIS B N 1
ATOM 8928 C CA . HIS B 1 490 ? 26.859 2.15 18.406 1 86.06 490 HIS B CA 1
ATOM 8929 C C . HIS B 1 490 ? 27.781 1.971 19.609 1 86.06 490 HIS B C 1
ATOM 8931 O O . HIS B 1 490 ? 28.75 1.202 19.547 1 86.06 490 HIS B O 1
ATOM 8937 N N . LEU B 1 491 ? 27.469 2.645 20.656 1 85.12 491 LEU B N 1
ATOM 8938 C CA . LEU B 1 491 ? 28.297 2.562 21.859 1 85.12 491 LEU B CA 1
ATOM 8939 C C . LEU B 1 491 ? 28.188 1.176 22.484 1 85.12 491 LEU B C 1
ATOM 8941 O O . LEU B 1 491 ? 29.188 0.641 22.984 1 85.12 491 LEU B O 1
ATOM 8945 N N . ALA B 1 492 ? 27.062 0.645 22.422 1 82.12 492 ALA B N 1
ATOM 8946 C CA . ALA B 1 492 ? 26.875 -0.706 22.938 1 82.12 492 ALA B CA 1
ATOM 8947 C C . ALA B 1 492 ? 27.656 -1.727 22.109 1 82.12 492 ALA B C 1
ATOM 8949 O O . ALA B 1 492 ? 28.234 -2.668 22.656 1 82.12 492 ALA B O 1
ATOM 8950 N N . GLU B 1 493 ? 27.641 -1.578 20.844 1 82.38 493 GLU B N 1
ATOM 8951 C CA . GLU B 1 493 ? 28.359 -2.469 19.953 1 82.38 493 GLU B CA 1
ATOM 8952 C C . GLU B 1 493 ? 29.875 -2.344 20.156 1 82.38 493 GLU B C 1
ATOM 8954 O O . GLU B 1 493 ? 30.594 -3.336 20.078 1 82.38 493 GLU B O 1
ATOM 8959 N N . GLN B 1 494 ? 30.391 -1.179 20.391 1 81.44 494 GLN B N 1
ATOM 8960 C CA . GLN B 1 494 ? 31.797 -0.942 20.656 1 81.44 494 GLN B CA 1
ATOM 8961 C C . GLN B 1 494 ? 32.219 -1.59 21.984 1 81.44 494 GLN B C 1
ATOM 8963 O O . GLN B 1 494 ? 33.344 -2.135 22.078 1 81.44 494 GLN B O 1
ATOM 8968 N N . GLN B 1 495 ? 31.359 -1.468 22.859 1 79.69 495 GLN B N 1
ATOM 8969 C CA . GLN B 1 495 ? 31.656 -2.07 24.156 1 79.69 495 GLN B CA 1
ATOM 8970 C C . GLN B 1 495 ? 31.719 -3.592 24.062 1 79.69 495 GLN B C 1
ATOM 8972 O O . GLN B 1 495 ? 32.562 -4.23 24.672 1 79.69 495 GLN B O 1
ATOM 8977 N N . ASN B 1 496 ? 30.859 -4.113 23.266 1 76.56 496 ASN B N 1
ATOM 8978 C CA . ASN B 1 496 ? 30.828 -5.559 23.062 1 76.56 496 ASN B CA 1
ATOM 8979 C C . ASN B 1 496 ? 32.031 -6.039 22.281 1 76.56 496 ASN B C 1
ATOM 8981 O O . ASN B 1 496 ? 32.562 -7.129 22.531 1 76.56 496 ASN B O 1
ATOM 8985 N N . SER B 1 497 ? 32.406 -5.297 21.219 1 72.44 497 SER B N 1
ATOM 8986 C CA . SER B 1 497 ? 33.562 -5.656 20.422 1 72.44 497 SER B CA 1
ATOM 8987 C C . SER B 1 497 ? 34.844 -5.566 21.25 1 72.44 497 SER B C 1
ATOM 8989 O O . SER B 1 497 ? 35.781 -6.348 21.047 1 72.44 497 SER B O 1
ATOM 8991 N N . LEU B 1 498 ? 34.969 -4.516 22.062 1 64.25 498 LEU B N 1
ATOM 8992 C CA . LEU B 1 498 ? 36.125 -4.379 22.953 1 64.25 498 LEU B CA 1
ATOM 8993 C C . LEU B 1 498 ? 36.219 -5.555 23.922 1 64.25 498 LEU B C 1
ATOM 8995 O O . LEU B 1 498 ? 37.312 -6.012 24.266 1 64.25 498 LEU B O 1
ATOM 8999 N N . VAL B 1 499 ? 35.062 -5.961 24.25 1 60.78 499 VAL B N 1
ATOM 9000 C CA . VAL B 1 499 ? 35.062 -7.102 25.156 1 60.78 499 VAL B CA 1
ATOM 9001 C C . VAL B 1 499 ? 35.469 -8.367 24.406 1 60.78 499 VAL B C 1
ATOM 9003 O O . VAL B 1 499 ? 36.188 -9.211 24.953 1 60.78 499 VAL B O 1
ATOM 9006 N N . GLU B 1 500 ? 34.938 -8.406 23.141 1 59.31 500 GLU B N 1
ATOM 9007 C CA . GLU B 1 500 ? 35.281 -9.594 22.359 1 59.31 500 GLU B CA 1
ATOM 9008 C C . GLU B 1 500 ? 36.688 -9.477 21.75 1 59.31 500 GLU B C 1
ATOM 9010 O O . GLU B 1 500 ? 37.406 -10.469 21.609 1 59.31 500 GLU B O 1
ATOM 9015 N N . SER B 1 501 ? 36.906 -8.344 20.922 1 56.16 501 SER B N 1
ATOM 9016 C CA . SER B 1 501 ? 38.219 -8.211 20.312 1 56.16 501 SER B CA 1
ATOM 9017 C C . SER B 1 501 ? 39.25 -7.676 21.297 1 56.16 501 SER B C 1
ATOM 9019 O O . SER B 1 501 ? 38.938 -6.816 22.125 1 56.16 501 SER B O 1
ATOM 9021 N N . GLY B 1 502 ? 40.062 -8.523 21.953 1 43.06 502 GLY B N 1
ATOM 9022 C CA . GLY B 1 502 ? 41.312 -8.094 22.531 1 43.06 502 GLY B CA 1
ATOM 9023 C C . GLY B 1 502 ? 41.875 -6.848 21.875 1 43.06 502 GLY B C 1
ATOM 9024 O O . GLY B 1 502 ? 41.812 -6.703 20.641 1 43.06 502 GLY B O 1
ATOM 9025 N N . GLY B 1 503 ? 42.281 -5.621 22.266 1 44.81 503 GLY B N 1
ATOM 9026 C CA . GLY B 1 503 ? 42.812 -4.273 22.109 1 44.81 503 GLY B CA 1
ATOM 9027 C C . GLY B 1 503 ? 43.031 -3.881 20.672 1 44.81 503 GLY B C 1
ATOM 9028 O O . GLY B 1 503 ? 43.531 -2.791 20.375 1 44.81 503 GLY B O 1
ATOM 9029 N N . GLY B 1 504 ? 43.406 -4.711 19.703 1 40.56 504 GLY B N 1
ATOM 9030 C CA . GLY B 1 504 ? 44.281 -4.355 18.609 1 40.56 504 GLY B CA 1
ATOM 9031 C C . GLY B 1 504 ? 43.531 -3.74 17.422 1 40.56 504 GLY B C 1
ATOM 9032 O O . GLY B 1 504 ? 44.031 -3.789 16.297 1 40.56 504 GLY B O 1
ATOM 9033 N N . GLY B 1 505 ? 42.344 -3.373 17.422 1 41.72 505 GLY B N 1
ATOM 9034 C CA . GLY B 1 505 ? 41.875 -3.143 16.062 1 41.72 505 GLY B CA 1
ATOM 9035 C C . GLY B 1 505 ? 42.562 -1.978 15.383 1 41.72 505 GLY B C 1
ATOM 9036 O O . GLY B 1 505 ? 43.125 -1.118 16.047 1 41.72 505 GLY B O 1
ATOM 9037 N N . GLY B 1 506 ? 43.094 -2.201 14.07 1 42.66 506 GLY B N 1
ATOM 9038 C CA . GLY B 1 506 ? 44 -1.562 13.141 1 42.66 506 GLY B CA 1
ATOM 9039 C C . GLY B 1 506 ? 43.562 -0.176 12.719 1 42.66 506 GLY B C 1
ATOM 9040 O O . GLY B 1 506 ? 44 0.344 11.695 1 42.66 506 GLY B O 1
ATOM 9041 N N . GLU B 1 507 ? 42.406 0.309 13.039 1 46.84 507 GLU B N 1
ATOM 9042 C CA . GLU B 1 507 ? 42.281 1.657 12.492 1 46.84 507 GLU B CA 1
ATOM 9043 C C . GLU B 1 507 ? 43.375 2.574 13.008 1 46.84 507 GLU B C 1
ATOM 9045 O O . GLU B 1 507 ? 43.844 2.436 14.141 1 46.84 507 GLU B O 1
ATOM 9050 N N . THR B 1 508 ? 44.062 3.205 12.07 1 49.06 508 THR B N 1
ATOM 9051 C CA . THR B 1 508 ? 45.156 4.113 12.406 1 49.06 508 THR B CA 1
ATOM 9052 C C . THR B 1 508 ? 44.719 5.16 13.414 1 49.06 508 THR B C 1
ATOM 9054 O O . THR B 1 508 ? 43.531 5.504 13.477 1 49.06 508 THR B O 1
ATOM 9057 N N . ALA B 1 509 ? 45.531 5.531 14.438 1 48.19 509 ALA B N 1
ATOM 9058 C CA . ALA B 1 509 ? 45.344 6.5 15.516 1 48.19 509 ALA B CA 1
ATOM 9059 C C . ALA B 1 509 ? 44.75 7.805 15 1 48.19 509 ALA B C 1
ATOM 9061 O O . ALA B 1 509 ? 43.906 8.406 15.656 1 48.19 509 ALA B O 1
ATOM 9062 N N . ALA B 1 510 ? 45.125 8.18 13.766 1 48.06 510 ALA B N 1
ATOM 9063 C CA . ALA B 1 510 ? 44.719 9.461 13.211 1 48.06 510 ALA B CA 1
ATOM 9064 C C . ALA B 1 510 ? 43.25 9.414 12.766 1 48.06 510 ALA B C 1
ATOM 9066 O O . ALA B 1 510 ? 42.5 10.352 13.008 1 48.06 510 ALA B O 1
ATOM 9067 N N . ASP B 1 511 ? 42.844 8.359 11.906 1 48.97 511 ASP B N 1
ATOM 9068 C CA . ASP B 1 511 ? 41.469 8.195 11.445 1 48.97 511 ASP B CA 1
ATOM 9069 C C . ASP B 1 511 ? 40.5 8.094 12.617 1 48.97 511 ASP B C 1
ATOM 9071 O O . ASP B 1 511 ? 39.406 8.648 12.57 1 48.97 511 ASP B O 1
ATOM 9075 N N . LYS B 1 512 ? 41 7.594 13.617 1 58.09 512 LYS B N 1
ATOM 9076 C CA . LYS B 1 512 ? 40.219 7.469 14.852 1 58.09 512 LYS B CA 1
ATOM 9077 C C . LYS B 1 512 ? 40.062 8.82 15.539 1 58.09 512 LYS B C 1
ATOM 9079 O O . LYS B 1 512 ? 39 9.133 16.062 1 58.09 512 LYS B O 1
ATOM 9084 N N . THR B 1 513 ? 41.188 9.594 15.438 1 52.62 513 THR B N 1
ATOM 9085 C CA . THR B 1 513 ? 41.156 10.914 16.062 1 52.62 513 THR B CA 1
ATOM 9086 C C . THR B 1 513 ? 40.188 11.828 15.336 1 52.62 513 THR B C 1
ATOM 9088 O O . THR B 1 513 ? 39.406 12.562 15.961 1 52.62 513 THR B O 1
ATOM 9091 N N . PHE B 1 514 ? 40.25 11.914 13.969 1 47.78 514 PHE B N 1
ATOM 9092 C CA . PHE B 1 514 ? 39.344 12.742 13.172 1 47.78 514 PHE B CA 1
ATOM 9093 C C . PHE B 1 514 ? 37.906 12.289 13.344 1 47.78 514 PHE B C 1
ATOM 9095 O O . PHE B 1 514 ? 37 13.117 13.445 1 47.78 514 PHE B O 1
ATOM 9102 N N . GLN B 1 515 ? 37.688 11.039 13.312 1 61.41 515 GLN B N 1
ATOM 9103 C CA . GLN B 1 515 ? 36.344 10.5 13.547 1 61.41 515 GLN B CA 1
ATOM 9104 C C . GLN B 1 515 ? 35.844 10.867 14.938 1 61.41 515 GLN B C 1
ATOM 9106 O O . GLN B 1 515 ? 34.656 11.156 15.109 1 61.41 515 GLN B O 1
ATOM 9111 N N . ASP B 1 516 ? 36.812 11.117 15.641 1 69.44 516 ASP B N 1
ATOM 9112 C CA . ASP B 1 516 ? 36.469 11.445 17.016 1 69.44 516 ASP B CA 1
ATOM 9113 C C . ASP B 1 516 ? 36.094 12.922 17.141 1 69.44 516 ASP B C 1
ATOM 9115 O O . ASP B 1 516 ? 35.125 13.258 17.844 1 69.44 516 ASP B O 1
ATOM 9119 N N . ILE B 1 517 ? 36.844 13.82 16.375 1 70.81 517 ILE B N 1
ATOM 9120 C CA . ILE B 1 517 ? 36.531 15.242 16.453 1 70.81 517 ILE B CA 1
ATOM 9121 C C . ILE B 1 517 ? 35.188 15.516 15.797 1 70.81 517 ILE B C 1
ATOM 9123 O O . ILE B 1 517 ? 34.344 16.234 16.359 1 70.81 517 ILE B O 1
ATOM 9127 N N . ASP B 1 518 ? 35.031 14.969 14.648 1 78.25 518 ASP B N 1
ATOM 9128 C CA . ASP B 1 518 ? 33.75 15.141 13.945 1 78.25 518 ASP B CA 1
ATOM 9129 C C . ASP B 1 518 ? 32.594 14.609 14.781 1 78.25 518 ASP B C 1
ATOM 9131 O O . ASP B 1 518 ? 31.516 15.211 14.812 1 78.25 518 ASP B O 1
ATOM 9135 N N . ASP B 1 519 ? 32.906 13.664 15.438 1 85.75 519 ASP B N 1
ATOM 9136 C CA . ASP B 1 519 ? 31.891 13.055 16.281 1 85.75 519 ASP B CA 1
ATOM 9137 C C . ASP B 1 519 ? 31.531 13.969 17.453 1 85.75 519 ASP B C 1
ATOM 9139 O O . ASP B 1 519 ? 30.359 14.102 17.812 1 85.75 519 ASP B O 1
ATOM 9143 N N . ALA B 1 520 ? 32.5 14.57 17.953 1 86.56 520 ALA B N 1
ATOM 9144 C CA . ALA B 1 520 ? 32.281 15.461 19.094 1 86.56 520 ALA B CA 1
ATOM 9145 C C . ALA B 1 520 ? 31.516 16.719 18.672 1 86.56 520 ALA B C 1
ATOM 9147 O O . ALA B 1 520 ? 30.672 17.219 19.406 1 86.56 520 ALA B O 1
ATOM 9148 N N . GLU B 1 521 ? 31.844 17.172 17.516 1 89.19 521 GLU B N 1
ATOM 9149 C CA . GLU B 1 521 ? 31.156 18.359 17 1 89.19 521 GLU B CA 1
ATOM 9150 C C . GLU B 1 521 ? 29.688 18.078 16.734 1 89.19 521 GLU B C 1
ATOM 9152 O O . GLU B 1 521 ? 28.828 18.891 17.078 1 89.19 521 GLU B O 1
ATOM 9157 N N . ILE B 1 522 ? 29.453 17 16.156 1 92.62 522 ILE B N 1
ATOM 9158 C CA . ILE B 1 522 ? 28.078 16.641 15.844 1 92.62 522 ILE B CA 1
ATOM 9159 C C . ILE B 1 522 ? 27.312 16.359 17.141 1 92.62 522 ILE B C 1
ATOM 9161 O O . ILE B 1 522 ? 26.141 16.734 17.266 1 92.62 522 ILE B O 1
ATOM 9165 N N . TYR B 1 523 ? 27.938 15.742 18.047 1 90.81 523 TYR B N 1
ATOM 9166 C CA . TYR B 1 523 ? 27.328 15.477 19.344 1 90.81 523 TYR B CA 1
ATOM 9167 C C . TYR B 1 523 ? 26.906 16.781 20.016 1 90.81 523 TYR B C 1
ATOM 9169 O O . TYR B 1 523 ? 25.781 16.891 20.516 1 90.81 523 TYR B O 1
ATOM 9177 N N . THR B 1 524 ? 27.781 17.703 20 1 90.56 524 THR B N 1
ATOM 9178 C CA . THR B 1 524 ? 27.484 18.984 20.641 1 90.56 524 THR B CA 1
ATOM 9179 C C . THR B 1 524 ? 26.328 19.688 19.938 1 90.56 524 THR B C 1
ATOM 9181 O O . THR B 1 524 ? 25.453 20.266 20.578 1 90.56 524 THR B O 1
ATOM 9184 N N . LEU B 1 525 ? 26.359 19.625 18.688 1 92.38 525 LEU B N 1
ATOM 9185 C CA . LEU B 1 525 ? 25.312 20.25 17.891 1 92.38 525 LEU B CA 1
ATOM 9186 C C . LEU B 1 525 ? 23.953 19.641 18.219 1 92.38 525 LEU B C 1
ATOM 9188 O O . LEU B 1 525 ? 22.969 20.359 18.406 1 92.38 525 LEU B O 1
ATOM 9192 N N . ILE B 1 526 ? 23.875 18.391 18.281 1 91.81 526 ILE B N 1
ATOM 9193 C CA . ILE B 1 526 ? 22.609 17.688 18.484 1 91.81 526 ILE B CA 1
ATOM 9194 C C . ILE B 1 526 ? 22.156 17.828 19.938 1 91.81 526 ILE B C 1
ATOM 9196 O O . ILE B 1 526 ? 20.969 17.969 20.203 1 91.81 526 ILE B O 1
ATOM 9200 N N . ALA B 1 527 ? 23.109 17.781 20.828 1 87.75 527 ALA B N 1
ATOM 9201 C CA . ALA B 1 527 ? 22.781 17.984 22.25 1 87.75 527 ALA B CA 1
ATOM 9202 C C . ALA B 1 527 ? 22.219 19.375 22.484 1 87.75 527 ALA B C 1
ATOM 9204 O O . ALA B 1 527 ? 21.25 19.547 23.25 1 87.75 527 ALA B O 1
ATOM 9205 N N . ASP B 1 528 ? 22.812 20.312 21.812 1 90.06 528 ASP B N 1
ATOM 9206 C CA . ASP B 1 528 ? 22.328 21.688 21.938 1 90.06 528 ASP B CA 1
ATOM 9207 C C . ASP B 1 528 ? 20.938 21.828 21.312 1 90.06 528 ASP B C 1
ATOM 9209 O O . ASP B 1 528 ? 20.109 22.594 21.812 1 90.06 528 ASP B O 1
ATOM 9213 N N . GLU B 1 529 ? 20.766 21.125 20.266 1 92.06 529 GLU B N 1
ATOM 9214 C CA . GLU B 1 529 ? 19.484 21.188 19.594 1 92.06 529 GLU B CA 1
ATOM 9215 C C . GLU B 1 529 ? 18.359 20.672 20.5 1 92.06 529 GLU B C 1
ATOM 9217 O O . GLU B 1 529 ? 17.234 21.156 20.438 1 92.06 529 GLU B O 1
ATOM 9222 N N . ARG B 1 530 ? 18.672 19.781 21.266 1 87.75 530 ARG B N 1
ATOM 9223 C CA . ARG B 1 530 ? 17.688 19.25 22.203 1 87.75 530 ARG B CA 1
ATOM 9224 C C . ARG B 1 530 ? 17.172 20.344 23.141 1 87.75 530 ARG B C 1
ATOM 9226 O O . ARG B 1 530 ? 15.969 20.422 23.406 1 87.75 530 ARG B O 1
ATOM 9233 N N . GLU B 1 531 ? 18.047 21.172 23.547 1 86.25 531 GLU B N 1
ATOM 9234 C CA . GLU B 1 531 ? 17.672 22.281 24.406 1 86.25 531 GLU B CA 1
ATOM 9235 C C . GLU B 1 531 ? 16.844 23.312 23.656 1 86.25 531 GLU B C 1
ATOM 9237 O O . GLU B 1 531 ? 15.867 23.844 24.203 1 86.25 531 GLU B O 1
ATOM 9242 N N . VAL B 1 532 ? 17.25 23.5 22.484 1 89.75 532 VAL B N 1
ATOM 9243 C CA . VAL B 1 532 ? 16.547 24.484 21.656 1 89.75 532 VAL B CA 1
ATOM 9244 C C . VAL B 1 532 ? 15.125 23.984 21.375 1 89.75 532 VAL B C 1
ATOM 9246 O O . VAL B 1 532 ? 14.188 24.781 21.297 1 89.75 532 VAL B O 1
ATOM 9249 N N . ILE B 1 533 ? 14.969 22.75 21.188 1 90.69 533 ILE B N 1
ATOM 9250 C CA . ILE B 1 533 ? 13.664 22.156 20.891 1 90.69 533 ILE B CA 1
ATOM 9251 C C . ILE B 1 533 ? 12.719 22.359 22.078 1 90.69 533 ILE B C 1
ATOM 9253 O O . ILE B 1 533 ? 11.539 22.672 21.891 1 90.69 533 ILE B O 1
ATOM 9257 N N . VAL B 1 534 ? 13.219 22.219 23.234 1 83.25 534 VAL B N 1
ATOM 9258 C CA . VAL B 1 534 ? 12.406 22.438 24.438 1 83.25 534 VAL B CA 1
ATOM 9259 C C . VAL B 1 534 ? 11.93 23.891 24.484 1 83.25 534 VAL B C 1
ATOM 9261 O O . VAL B 1 534 ? 10.75 24.141 24.719 1 83.25 534 VAL B O 1
ATOM 9264 N N . GLN B 1 535 ? 12.828 24.734 24.172 1 82.94 535 GLN B N 1
ATOM 9265 C CA . GLN B 1 535 ? 12.5 26.156 24.172 1 82.94 535 GLN B CA 1
ATOM 9266 C C . GLN B 1 535 ? 11.461 26.484 23.094 1 82.94 535 GLN B C 1
ATOM 9268 O O . GLN B 1 535 ? 10.492 27.188 23.375 1 82.94 535 GLN B O 1
ATOM 9273 N N . ASN B 1 536 ? 11.742 25.969 22 1 86.94 536 ASN B N 1
ATOM 9274 C CA . ASN B 1 536 ? 10.836 26.25 20.891 1 86.94 536 ASN B CA 1
ATOM 9275 C C . ASN B 1 536 ? 9.461 25.641 21.125 1 86.94 536 ASN B C 1
ATOM 9277 O O . ASN B 1 536 ? 8.453 26.203 20.688 1 86.94 536 ASN B O 1
ATOM 9281 N N . LEU B 1 537 ? 9.43 24.469 21.688 1 86.88 537 LEU B N 1
ATOM 9282 C CA . LEU B 1 537 ? 8.148 23.828 21.984 1 86.88 537 LEU B CA 1
ATOM 9283 C C . LEU B 1 537 ? 7.289 24.734 22.875 1 86.88 537 LEU B C 1
ATOM 9285 O O . LEU B 1 537 ? 6.109 24.953 22.594 1 86.88 537 LEU B O 1
ATOM 9289 N N . LEU B 1 538 ? 7.898 25.281 23.828 1 77.75 538 LEU B N 1
ATOM 9290 C CA . LEU B 1 538 ? 7.191 26.141 24.781 1 77.75 538 LEU B CA 1
ATOM 9291 C C . LEU B 1 538 ? 6.793 27.453 24.125 1 77.75 538 LEU B C 1
ATOM 9293 O O . LEU B 1 538 ? 5.711 27.984 24.375 1 77.75 538 LEU B O 1
ATOM 9297 N N . GLU B 1 539 ? 7.633 27.891 23.25 1 78.75 539 GLU B N 1
ATOM 9298 C CA . GLU B 1 539 ? 7.34 29.125 22.531 1 78.75 539 GLU B CA 1
ATOM 9299 C C . GLU B 1 539 ? 6.164 28.938 21.562 1 78.75 539 GLU B C 1
ATOM 9301 O O . GLU B 1 539 ? 5.273 29.781 21.5 1 78.75 539 GLU B O 1
ATOM 9306 N N . VAL B 1 540 ? 6.199 27.891 20.891 1 80.94 540 VAL B N 1
ATOM 9307 C CA . VAL B 1 540 ? 5.152 27.609 19.906 1 80.94 540 VAL B CA 1
ATOM 9308 C C . VAL B 1 540 ? 3.822 27.375 20.625 1 80.94 540 VAL B C 1
ATOM 9310 O O . VAL B 1 540 ? 2.783 27.875 20.188 1 80.94 540 VAL B O 1
ATOM 9313 N N . LEU B 1 541 ? 3.855 26.688 21.672 1 77.81 541 LEU B N 1
ATOM 9314 C CA . LEU B 1 541 ? 2.643 26.406 22.438 1 77.81 541 LEU B CA 1
ATOM 9315 C C . LEU B 1 541 ? 2.045 27.688 23 1 77.81 541 LEU B C 1
ATOM 9317 O O . LEU B 1 541 ? 0.824 27.828 23.094 1 77.81 541 LEU B O 1
ATOM 9321 N N . GLY B 1 542 ? 2.92 28.531 23.359 1 72.56 542 GLY B N 1
ATOM 9322 C CA . GLY B 1 542 ? 2.461 29.797 23.906 1 72.56 542 GLY B CA 1
ATOM 9323 C C . GLY B 1 542 ? 1.893 30.734 22.844 1 72.56 542 GLY B C 1
ATOM 9324 O O . GLY B 1 542 ? 1.087 31.609 23.141 1 72.56 542 GLY B O 1
ATOM 9325 N N . SER B 1 543 ? 2.248 30.438 21.609 1 72.12 543 SER B N 1
ATOM 9326 C CA . SER B 1 543 ? 1.887 31.359 20.531 1 72.12 543 SER B CA 1
ATOM 9327 C C . SER B 1 543 ? 0.654 30.875 19.781 1 72.12 543 SER B C 1
ATOM 9329 O O . SER B 1 543 ? 0.079 31.609 18.969 1 72.12 543 SER B O 1
ATOM 9331 N N . ILE B 1 544 ? 0.201 29.672 20.016 1 73.31 544 ILE B N 1
ATOM 9332 C CA . ILE B 1 544 ? -0.913 29.125 19.25 1 73.31 544 ILE B CA 1
ATOM 9333 C C . ILE B 1 544 ? -2.174 29.125 20.109 1 73.31 544 ILE B C 1
ATOM 9335 O O . ILE B 1 544 ? -2.162 28.609 21.234 1 73.31 544 ILE B O 1
ATOM 9339 N N . SER B 1 545 ? -3.184 29.766 19.531 1 70.5 545 SER B N 1
ATOM 9340 C CA . SER B 1 545 ? -4.461 29.766 20.234 1 70.5 545 SER B CA 1
ATOM 9341 C C . SER B 1 545 ? -5.152 28.406 20.125 1 70.5 545 SER B C 1
ATOM 9343 O O . SER B 1 545 ? -4.852 27.625 19.219 1 70.5 545 SER B O 1
ATOM 9345 N N . GLN B 1 546 ? -6.016 28.156 21.094 1 67 546 GLN B N 1
ATOM 9346 C CA . GLN B 1 546 ? -6.781 26.922 21.109 1 67 546 GLN B CA 1
ATOM 9347 C C . GLN B 1 546 ? -7.543 26.719 19.812 1 67 546 GLN B C 1
ATOM 9349 O O . GLN B 1 546 ? -7.57 25.609 19.266 1 67 546 GLN B O 1
ATOM 9354 N N . ARG B 1 547 ? -8.094 27.703 19.375 1 65.19 547 ARG B N 1
ATOM 9355 C CA . ARG B 1 547 ? -8.922 27.641 18.172 1 65.19 547 ARG B CA 1
ATOM 9356 C C . ARG B 1 547 ? -8.094 27.219 16.953 1 65.19 547 ARG B C 1
ATOM 9358 O O . ARG B 1 547 ? -8.617 26.594 16.031 1 65.19 547 ARG B O 1
ATOM 9365 N N . ASN B 1 548 ? -6.875 27.609 17.078 1 68.38 548 ASN B N 1
ATOM 9366 C CA . ASN B 1 548 ? -6 27.312 15.953 1 68.38 548 ASN B CA 1
ATOM 9367 C C . ASN B 1 548 ? -5.352 25.938 16.094 1 68.38 548 ASN B C 1
ATOM 9369 O O . ASN B 1 548 ? -4.805 25.391 15.133 1 68.38 548 ASN B O 1
ATOM 9373 N N . MET B 1 549 ? -5.562 25.406 17.266 1 73.38 549 MET B N 1
ATOM 9374 C CA . MET B 1 549 ? -4.988 24.094 17.516 1 73.38 549 MET B CA 1
ATOM 9375 C C . MET B 1 549 ? -5.992 22.984 17.203 1 73.38 549 MET B C 1
ATOM 9377 O O . MET B 1 549 ? -5.617 21.922 16.719 1 73.38 549 MET B O 1
ATOM 9381 N N . GLU B 1 550 ? -7.191 23.281 17.359 1 71.81 550 GLU B N 1
ATOM 9382 C CA . GLU B 1 550 ? -8.234 22.25 17.281 1 71.81 550 GLU B CA 1
ATOM 9383 C C . GLU B 1 550 ? -8.375 21.703 15.875 1 71.81 550 GLU B C 1
ATOM 9385 O O . GLU B 1 550 ? -8.523 20.5 15.688 1 71.81 550 GLU B O 1
ATOM 9390 N N . PRO B 1 551 ? -8.266 22.562 14.969 1 72.5 551 PRO B N 1
ATOM 9391 C CA . PRO B 1 551 ? -8.406 22.016 13.617 1 72.5 551 PRO B CA 1
ATOM 9392 C C . PRO B 1 551 ? -7.316 21.016 13.258 1 72.5 551 PRO B C 1
ATOM 9394 O O . PRO B 1 551 ? -7.52 20.156 12.391 1 72.5 551 PRO B O 1
ATOM 9397 N N . ASN B 1 552 ? -6.18 21.25 13.867 1 75.5 552 ASN B N 1
ATOM 9398 C CA . ASN B 1 552 ? -5.094 20.312 13.609 1 75.5 552 ASN B CA 1
ATOM 9399 C C . ASN B 1 552 ? -5.34 18.969 14.281 1 75.5 552 ASN B C 1
ATOM 9401 O O . ASN B 1 552 ? -4.672 17.984 13.977 1 75.5 552 ASN B O 1
ATOM 9405 N N . GLY B 1 553 ? -6.332 19 15.094 1 65 553 GLY B N 1
ATOM 9406 C CA . GLY B 1 553 ? -6.867 17.766 15.648 1 65 553 GLY B CA 1
ATOM 9407 C C . GLY B 1 553 ? -5.852 16.984 16.453 1 65 553 GLY B C 1
ATOM 9408 O O . GLY B 1 553 ? -5.059 17.562 17.203 1 65 553 GLY B O 1
ATOM 9409 N N . PHE B 1 554 ? -6 15.758 16.328 1 71.75 554 PHE B N 1
ATOM 9410 C CA . PHE B 1 554 ? -5.195 14.766 17.031 1 71.75 554 PHE B CA 1
ATOM 9411 C C . PHE B 1 554 ? -3.742 14.82 16.578 1 71.75 554 PHE B C 1
ATOM 9413 O O . PHE B 1 554 ? -2.83 14.562 17.375 1 71.75 554 PHE B O 1
ATOM 9420 N N . SER B 1 555 ? -3.555 15.211 15.398 1 78.06 555 SER B N 1
ATOM 9421 C CA . SER B 1 555 ? -2.199 15.227 14.859 1 78.06 555 SER B CA 1
ATOM 9422 C C . SER B 1 555 ? -1.305 16.188 15.648 1 78.06 555 SER B C 1
ATOM 9424 O O . SER B 1 555 ? -0.198 15.812 16.047 1 78.06 555 SER B O 1
ATOM 9426 N N . LEU B 1 556 ? -1.814 17.375 15.898 1 78.06 556 LEU B N 1
ATOM 9427 C CA . LEU B 1 556 ? -1.03 18.375 16.609 1 78.06 556 LEU B CA 1
ATOM 9428 C C . LEU B 1 556 ? -0.806 17.969 18.062 1 78.06 556 LEU B C 1
ATOM 9430 O O . LEU B 1 556 ? 0.303 18.094 18.578 1 78.06 556 LEU B O 1
ATOM 9434 N N . ILE B 1 557 ? -1.797 17.484 18.625 1 75.75 557 ILE B N 1
ATOM 9435 C CA . ILE B 1 557 ? -1.72 17.062 20.016 1 75.75 557 ILE B CA 1
ATOM 9436 C C . ILE B 1 557 ? -0.727 15.914 20.172 1 75.75 557 ILE B C 1
ATOM 9438 O O . ILE B 1 557 ? 0.101 15.906 21.078 1 75.75 557 ILE B O 1
ATOM 9442 N N . SER B 1 558 ? -0.861 15.062 19.281 1 78.19 558 SER B N 1
ATOM 9443 C CA . SER B 1 558 ? 0.023 13.898 19.328 1 78.19 558 SER B CA 1
ATOM 9444 C C . SER B 1 558 ? 1.477 14.305 19.109 1 78.19 558 SER B C 1
ATOM 9446 O O . SER B 1 558 ? 2.381 13.766 19.734 1 78.19 558 SER B O 1
ATOM 9448 N N . LYS B 1 559 ? 1.684 15.195 18.266 1 82.5 559 LYS B N 1
ATOM 9449 C CA . LYS B 1 559 ? 3.035 15.672 17.984 1 82.5 559 LYS B CA 1
ATOM 9450 C C . LYS B 1 559 ? 3.641 16.359 19.219 1 82.5 559 LYS B C 1
ATOM 9452 O O . LYS B 1 559 ? 4.789 16.094 19.578 1 82.5 559 LYS B O 1
ATOM 9457 N N . ILE B 1 560 ? 2.857 17.172 19.828 1 80.38 560 ILE B N 1
ATOM 9458 C CA . ILE B 1 560 ? 3.322 17.906 21 1 80.38 560 ILE B CA 1
ATOM 9459 C C . ILE B 1 560 ? 3.635 16.906 22.125 1 80.38 560 ILE B C 1
ATOM 9461 O O . ILE B 1 560 ? 4.68 17.016 22.766 1 80.38 560 ILE B O 1
ATOM 9465 N N . ARG B 1 561 ? 2.762 16.062 22.234 1 81.62 561 ARG B N 1
ATOM 9466 C CA . ARG B 1 561 ? 2.945 15.07 23.281 1 81.62 561 ARG B CA 1
ATOM 9467 C C . ARG B 1 561 ? 4.203 14.25 23.047 1 81.62 561 ARG B C 1
ATOM 9469 O O . ARG B 1 561 ? 4.961 13.984 23.984 1 81.62 561 ARG B O 1
ATOM 9476 N N . GLN B 1 562 ? 4.375 13.852 21.891 1 81.38 562 GLN B N 1
ATOM 9477 C CA . GLN B 1 562 ? 5.535 13.023 21.562 1 81.38 562 GLN B CA 1
ATOM 9478 C C . GLN B 1 562 ? 6.836 13.789 21.812 1 81.38 562 GLN B C 1
ATOM 9480 O O . GLN B 1 562 ? 7.777 13.242 22.391 1 81.38 562 GLN B O 1
ATOM 9485 N N . VAL B 1 563 ? 6.887 14.961 21.406 1 83.25 563 VAL B N 1
ATOM 9486 C CA . VAL B 1 563 ? 8.078 15.781 21.594 1 83.25 563 VAL B CA 1
ATOM 9487 C C . VAL B 1 563 ? 8.328 16 23.078 1 83.25 563 VAL B C 1
ATOM 9489 O O . VAL B 1 563 ? 9.445 15.805 23.562 1 83.25 563 VAL B O 1
ATOM 9492 N N . ALA B 1 564 ? 7.238 16.297 23.734 1 81.56 564 ALA B N 1
ATOM 9493 C CA . ALA B 1 564 ? 7.359 16.547 25.172 1 81.56 564 ALA B CA 1
ATOM 9494 C C . ALA B 1 564 ? 7.777 15.289 25.906 1 81.56 564 ALA B C 1
ATOM 9496 O O . ALA B 1 564 ? 8.625 15.344 26.812 1 81.56 564 ALA B O 1
ATOM 9497 N N . SER B 1 565 ? 7.246 14.203 25.516 1 80.5 565 SER B N 1
ATOM 9498 C CA . SER B 1 565 ? 7.547 12.938 26.172 1 80.5 565 SER B CA 1
ATOM 9499 C C . SER B 1 565 ? 8.992 12.516 25.938 1 80.5 565 SER B C 1
ATOM 9501 O O . SER B 1 565 ? 9.648 11.969 26.828 1 80.5 565 SER B O 1
ATOM 9503 N N . THR B 1 566 ? 9.391 12.703 24.781 1 77.94 566 THR B N 1
ATOM 9504 C CA . THR B 1 566 ? 10.766 12.367 24.438 1 77.94 566 THR B CA 1
ATOM 9505 C C . THR B 1 566 ? 11.75 13.219 25.234 1 77.94 566 THR B C 1
ATOM 9507 O O . THR B 1 566 ? 12.781 12.727 25.703 1 77.94 566 THR B O 1
ATOM 9510 N N . LEU B 1 567 ? 11.391 14.453 25.422 1 78.31 567 LEU B N 1
ATOM 9511 C CA . LEU B 1 567 ? 12.258 15.375 26.156 1 78.31 567 LEU B CA 1
ATOM 9512 C C . LEU B 1 567 ? 12.25 15.055 27.641 1 78.31 567 LEU B C 1
ATOM 9514 O O . LEU B 1 567 ? 13.281 15.172 28.312 1 78.31 567 LEU B O 1
ATOM 9518 N N . LEU B 1 568 ? 11.141 14.562 28.031 1 78.75 568 LEU B N 1
ATOM 9519 C CA . LEU B 1 568 ? 11 14.273 29.453 1 78.75 568 LEU B CA 1
ATOM 9520 C C . LEU B 1 568 ? 11.672 12.953 29.812 1 78.75 568 LEU B C 1
ATOM 9522 O O . LEU B 1 568 ? 12.273 12.828 30.891 1 78.75 568 LEU B O 1
ATOM 9526 N N . ASN B 1 569 ? 11.594 11.922 28.969 1 74.81 569 ASN B N 1
ATOM 9527 C CA . ASN B 1 569 ? 12.047 10.57 29.281 1 74.81 569 ASN B CA 1
ATOM 9528 C C . ASN B 1 569 ? 13.531 10.391 28.938 1 74.81 569 ASN B C 1
ATOM 9530 O O . ASN B 1 569 ? 14.078 9.297 29.109 1 74.81 569 ASN B O 1
ATOM 9534 N N . ASP B 1 570 ? 14.141 11.336 28.641 1 74.31 570 ASP B N 1
ATOM 9535 C CA . ASP B 1 570 ? 15.562 11.242 28.312 1 74.31 570 ASP B CA 1
ATOM 9536 C C . ASP B 1 570 ? 16.391 11.055 29.578 1 74.31 570 ASP B C 1
ATOM 9538 O O . ASP B 1 570 ? 15.969 11.406 30.688 1 74.31 570 ASP B O 1
ATOM 9542 N N . SER B 1 571 ? 17.484 10.352 29.359 1 73.94 571 SER B N 1
ATOM 9543 C CA . SER B 1 571 ? 18.391 10.148 30.469 1 73.94 571 SER B CA 1
ATOM 9544 C C . SER B 1 571 ? 18.844 11.477 31.078 1 73.94 571 SER B C 1
ATOM 9546 O O . SER B 1 571 ? 18.984 12.469 30.359 1 73.94 571 SER B O 1
ATOM 9548 N N . GLN B 1 572 ? 18.969 11.469 32.344 1 73.06 572 GLN B N 1
ATOM 9549 C CA . GLN B 1 572 ? 19.344 12.672 33.094 1 73.06 572 GLN B CA 1
ATOM 9550 C C . GLN B 1 572 ? 20.672 13.227 32.625 1 73.06 572 GLN B C 1
ATOM 9552 O O . GLN B 1 572 ? 20.891 14.438 32.625 1 73.06 572 GLN B O 1
ATOM 9557 N N . ASP B 1 573 ? 21.469 12.289 32.125 1 72.75 573 ASP B N 1
ATOM 9558 C CA . ASP B 1 573 ? 22.797 12.703 31.672 1 72.75 573 ASP B CA 1
ATOM 9559 C C . ASP B 1 573 ? 22.734 13.477 30.359 1 72.75 573 ASP B C 1
ATOM 9561 O O . ASP B 1 573 ? 23.641 14.25 30.047 1 72.75 573 ASP B O 1
ATOM 9565 N N . ARG B 1 574 ? 21.641 13.406 29.703 1 76.38 574 ARG B N 1
ATOM 9566 C CA . ARG B 1 574 ? 21.5 14.031 28.391 1 76.38 574 ARG B CA 1
ATOM 9567 C C . ARG B 1 574 ? 20.719 15.336 28.484 1 76.38 574 ARG B C 1
ATOM 9569 O O . ARG B 1 574 ? 20.672 16.109 27.516 1 76.38 574 ARG B O 1
ATOM 9576 N N . LYS B 1 575 ? 20.188 15.508 29.719 1 78 575 LYS B N 1
ATOM 9577 C CA . LYS B 1 575 ? 19.344 16.688 29.859 1 78 575 LYS B CA 1
ATOM 9578 C C . LYS B 1 575 ? 20.188 17.922 30.172 1 78 575 LYS B C 1
ATOM 9580 O O . LYS B 1 575 ? 21.031 17.891 31.078 1 78 575 LYS B O 1
ATOM 9585 N N . GLY B 1 576 ? 20 18.938 29.453 1 75.94 576 GLY B N 1
ATOM 9586 C CA . GLY B 1 576 ? 20.625 20.234 29.719 1 75.94 576 GLY B CA 1
ATOM 9587 C C . GLY B 1 576 ? 19.891 21.047 30.75 1 75.94 576 GLY B C 1
ATOM 9588 O O . GLY B 1 576 ? 18.922 20.578 31.359 1 75.94 576 GLY B O 1
ATOM 9589 N N . PRO B 1 577 ? 20.359 22.219 30.953 1 77.62 577 PRO B N 1
ATOM 9590 C CA . PRO B 1 577 ? 19.766 23.062 31.984 1 77.62 577 PRO B CA 1
ATOM 9591 C C . PRO B 1 577 ? 18.328 23.438 31.688 1 77.62 577 PRO B C 1
ATOM 9593 O O . PRO B 1 577 ? 17.484 23.469 32.594 1 77.62 577 PRO B O 1
ATOM 9596 N N . VAL B 1 578 ? 18.047 23.688 30.5 1 77.75 578 VAL B N 1
ATOM 9597 C CA . VAL B 1 578 ? 16.703 24.094 30.125 1 77.75 578 VAL B CA 1
ATOM 9598 C C . VAL B 1 578 ? 15.742 22.922 30.281 1 77.75 578 VAL B C 1
ATOM 9600 O O . VAL B 1 578 ? 14.633 23.078 30.797 1 77.75 578 VAL B O 1
ATOM 9603 N N . ALA B 1 579 ? 16.188 21.828 29.859 1 78.38 579 ALA B N 1
ATOM 9604 C CA . ALA B 1 579 ? 15.367 20.625 29.969 1 78.38 579 ALA B CA 1
ATOM 9605 C C . ALA B 1 579 ? 15.062 20.297 31.422 1 78.38 579 ALA B C 1
ATOM 9607 O O . ALA B 1 579 ? 13.938 19.906 31.766 1 78.38 579 ALA B O 1
ATOM 9608 N N . LEU B 1 580 ? 16.031 20.453 32.25 1 78.25 580 LEU B N 1
ATOM 9609 C CA . LEU B 1 580 ? 15.867 20.141 33.688 1 78.25 580 LEU B CA 1
ATOM 9610 C C . LEU B 1 580 ? 14.898 21.125 34.344 1 78.25 580 LEU B C 1
ATOM 9612 O O . LEU B 1 580 ? 14.055 20.719 35.125 1 78.25 580 LEU B O 1
ATOM 9616 N N . LYS B 1 581 ? 14.984 22.344 33.875 1 78.88 581 LYS B N 1
ATOM 9617 C CA . LYS B 1 581 ? 14.133 23.391 34.438 1 78.88 581 LYS B CA 1
ATOM 9618 C C . LYS B 1 581 ? 12.688 23.234 33.969 1 78.88 581 LYS B C 1
ATOM 9620 O O . LYS B 1 581 ? 11.75 23.625 34.656 1 78.88 581 LYS B O 1
ATOM 9625 N N . SER B 1 582 ? 12.586 22.656 32.875 1 79 582 SER B N 1
ATOM 9626 C CA . SER B 1 582 ? 11.273 22.594 32.25 1 79 582 SER B CA 1
ATOM 9627 C C . SER B 1 582 ? 10.594 21.25 32.5 1 79 582 SER B C 1
ATOM 9629 O O . SER B 1 582 ? 9.531 20.969 31.922 1 79 582 SER B O 1
ATOM 9631 N N . GLU B 1 583 ? 11.109 20.453 33.25 1 82.19 583 GLU B N 1
ATOM 9632 C CA . GLU B 1 583 ? 10.594 19.109 33.469 1 82.19 583 GLU B CA 1
ATOM 9633 C C . GLU B 1 583 ? 9.18 19.141 34.031 1 82.19 583 GLU B C 1
ATOM 9635 O O . GLU B 1 583 ? 8.312 18.359 33.625 1 82.19 583 GLU B O 1
ATOM 9640 N N . GLU B 1 584 ? 9.055 19.984 34.969 1 80.19 584 GLU B N 1
ATOM 9641 C CA . GLU B 1 584 ? 7.738 20.078 35.562 1 80.19 584 GLU B CA 1
ATOM 9642 C C . GLU B 1 584 ? 6.703 20.594 34.594 1 80.19 584 GLU B C 1
ATOM 9644 O O . GLU B 1 584 ? 5.578 20.094 34.531 1 80.19 584 GLU B O 1
ATOM 9649 N N . ALA B 1 585 ? 7.125 21.594 33.906 1 78.06 585 ALA B N 1
ATOM 9650 C CA . ALA B 1 585 ? 6.23 22.172 32.906 1 78.06 585 ALA B CA 1
ATOM 9651 C C . ALA B 1 585 ? 5.883 21.156 31.828 1 78.06 585 ALA B C 1
ATOM 9653 O O . ALA B 1 585 ? 4.73 21.078 31.391 1 78.06 585 ALA B O 1
ATOM 9654 N N . LEU B 1 586 ? 6.805 20.453 31.453 1 81.75 586 LEU B N 1
ATOM 9655 C CA . LEU B 1 586 ? 6.594 19.453 30.422 1 81.75 586 LEU B CA 1
ATOM 9656 C C . LEU B 1 586 ? 5.688 18.328 30.922 1 81.75 586 LEU B C 1
ATOM 9658 O O . LEU B 1 586 ? 4.828 17.844 30.188 1 81.75 586 LEU B O 1
ATOM 9662 N N . SER B 1 587 ? 5.887 17.938 32.094 1 82.94 587 SER B N 1
ATOM 9663 C CA . SER B 1 587 ? 5.059 16.891 32.688 1 82.94 587 SER B CA 1
ATOM 9664 C C . SER B 1 587 ? 3.598 17.328 32.75 1 82.94 587 SER B C 1
ATOM 9666 O O . SER B 1 587 ? 2.693 16.531 32.5 1 82.94 587 SER B O 1
ATOM 9668 N N . GLN B 1 588 ? 3.445 18.531 33.156 1 81.94 588 GLN B N 1
ATOM 9669 C CA . GLN B 1 588 ? 2.096 19.078 33.219 1 81.94 588 GLN B CA 1
ATOM 9670 C C . GLN B 1 588 ? 1.449 19.141 31.859 1 81.94 588 GLN B C 1
ATOM 9672 O O . GLN B 1 588 ? 0.262 18.844 31.703 1 81.94 588 GLN B O 1
ATOM 9677 N N . LEU B 1 589 ? 2.193 19.594 30.984 1 80.88 589 LEU B N 1
ATOM 9678 C CA . LEU B 1 589 ? 1.708 19.672 29.609 1 80.88 589 LEU B CA 1
ATOM 9679 C C . LEU B 1 589 ? 1.279 18.297 29.109 1 80.88 589 LEU B C 1
ATOM 9681 O O . LEU B 1 589 ? 0.206 18.156 28.516 1 80.88 589 LEU B O 1
ATOM 9685 N N . ILE B 1 590 ? 2.076 17.344 29.312 1 81.88 590 ILE B N 1
ATOM 9686 C CA . ILE B 1 590 ? 1.791 15.984 28.875 1 81.88 590 ILE B CA 1
ATOM 9687 C C . ILE B 1 590 ? 0.492 15.492 29.5 1 81.88 590 ILE B C 1
ATOM 9689 O O . ILE B 1 590 ? -0.345 14.891 28.828 1 81.88 590 ILE B O 1
ATOM 9693 N N . ASP B 1 591 ? 0.357 15.797 30.734 1 80.56 591 ASP B N 1
ATOM 9694 C CA . ASP B 1 591 ? -0.849 15.383 31.453 1 80.56 591 ASP B CA 1
ATOM 9695 C C . ASP B 1 591 ? -2.098 15.992 30.812 1 80.56 591 ASP B C 1
ATOM 9697 O O . ASP B 1 591 ? -3.119 15.32 30.672 1 80.56 591 ASP B O 1
ATOM 9701 N N . ILE B 1 592 ? -1.978 17.219 30.5 1 79.94 592 ILE B N 1
ATOM 9702 C CA . ILE B 1 592 ? -3.088 17.922 29.875 1 79.94 592 ILE B CA 1
ATOM 9703 C C . ILE B 1 592 ? -3.381 17.312 28.5 1 79.94 592 ILE B C 1
ATOM 9705 O O . ILE B 1 592 ? -4.539 17.078 28.156 1 79.94 592 ILE B O 1
ATOM 9709 N N . LEU B 1 593 ? -2.342 17.094 27.828 1 79.25 593 LEU B N 1
ATOM 9710 C CA . LEU B 1 593 ? -2.492 16.609 26.469 1 79.25 593 LEU B CA 1
ATOM 9711 C C . LEU B 1 593 ? -3.053 15.18 26.453 1 79.25 593 LEU B C 1
ATOM 9713 O O . LEU B 1 593 ? -3.844 14.828 25.578 1 79.25 593 LEU B O 1
ATOM 9717 N N . ILE B 1 594 ? -2.686 14.398 27.391 1 77.25 594 ILE B N 1
ATOM 9718 C CA . ILE B 1 594 ? -3.213 13.047 27.531 1 77.25 594 ILE B CA 1
ATOM 9719 C C . ILE B 1 594 ? -4.719 13.102 27.781 1 77.25 594 ILE B C 1
ATOM 9721 O O . ILE B 1 594 ? -5.48 12.328 27.203 1 77.25 594 ILE B O 1
ATOM 9725 N N . LYS B 1 595 ? -5.094 14 28.594 1 75 595 LYS B N 1
ATOM 9726 C CA . LYS B 1 595 ? -6.512 14.172 28.906 1 75 595 LYS B CA 1
ATOM 9727 C C . LYS B 1 595 ? -7.285 14.641 27.672 1 75 595 LYS B C 1
ATOM 9729 O O . LYS B 1 595 ? -8.406 14.195 27.438 1 75 595 LYS B O 1
ATOM 9734 N N . LEU B 1 596 ? -6.664 15.477 26.922 1 73.44 596 LEU B N 1
ATOM 9735 C CA . LEU B 1 596 ? -7.293 16 25.719 1 73.44 596 LEU B CA 1
ATOM 9736 C C . LEU B 1 596 ? -7.434 14.906 24.672 1 73.44 596 LEU B C 1
ATOM 9738 O O . LEU B 1 596 ? -8.422 14.867 23.938 1 73.44 596 LEU B O 1
ATOM 9742 N N . GLU B 1 597 ? -6.449 14.125 24.641 1 71 597 GLU B N 1
ATOM 9743 C CA . GLU B 1 597 ? -6.469 13.031 23.672 1 71 597 GLU B CA 1
ATOM 9744 C C . GLU B 1 597 ? -7.578 12.039 23.984 1 71 597 GLU B C 1
ATOM 9746 O O . GLU B 1 597 ? -8.156 11.438 23.078 1 71 597 GLU B O 1
ATOM 9751 N N . LYS B 1 598 ? -7.785 11.867 25.203 1 64.12 598 LYS B N 1
ATOM 9752 C CA . LYS B 1 598 ? -8.797 10.914 25.641 1 64.12 598 LYS B CA 1
ATOM 9753 C C . LYS B 1 598 ? -10.203 11.469 25.438 1 64.12 598 LYS B C 1
ATOM 9755 O O . LYS B 1 598 ? -11.18 10.719 25.406 1 64.12 598 LYS B O 1
ATOM 9760 N N . THR B 1 599 ? -10.297 12.75 25.422 1 59.5 599 THR B N 1
ATOM 9761 C CA . THR B 1 599 ? -11.602 13.383 25.281 1 59.5 599 THR B CA 1
ATOM 9762 C C . THR B 1 599 ? -11.922 13.641 23.812 1 59.5 599 THR B C 1
ATOM 9764 O O . THR B 1 599 ? -12.961 14.219 23.5 1 59.5 599 THR B O 1
ATOM 9767 N N . GLY B 1 600 ? -11.109 13.328 23 1 57.19 600 GLY B N 1
ATOM 9768 C CA . GLY B 1 600 ? -11.414 13.562 21.594 1 57.19 600 GLY B CA 1
ATOM 9769 C C . GLY B 1 600 ? -12.578 12.742 21.094 1 57.19 600 GLY B C 1
ATOM 9770 O O . GLY B 1 600 ? -13.367 12.219 21.891 1 57.19 600 GLY B O 1
ATOM 9771 N N . ALA B 1 601 ? -12.875 12.766 19.859 1 54.69 601 ALA B N 1
ATOM 9772 C CA . ALA B 1 601 ? -14.031 12.117 19.234 1 54.69 601 ALA B CA 1
ATOM 9773 C C . ALA B 1 601 ? -14.164 10.672 19.719 1 54.69 601 ALA B C 1
ATOM 9775 O O . ALA B 1 601 ? -15.281 10.156 19.828 1 54.69 601 ALA B O 1
ATOM 9776 N N . ALA B 1 602 ? -13.102 10.07 20.188 1 54.97 602 ALA B N 1
ATOM 9777 C CA . ALA B 1 602 ? -13.117 8.648 20.516 1 54.97 602 ALA B CA 1
ATOM 9778 C C . ALA B 1 602 ? -13.297 8.438 22.016 1 54.97 602 ALA B C 1
ATOM 9780 O O . ALA B 1 602 ? -13.258 7.301 22.5 1 54.97 602 ALA B O 1
ATOM 9781 N N . ALA B 1 603 ? -13.469 9.508 22.781 1 57.62 603 ALA B N 1
ATOM 9782 C CA . ALA B 1 603 ? -13.445 9.391 24.234 1 57.62 603 ALA B CA 1
ATOM 9783 C C . ALA B 1 603 ? -14.688 8.656 24.75 1 57.62 603 ALA B C 1
ATOM 9785 O O . ALA B 1 603 ? -15.789 8.867 24.234 1 57.62 603 ALA B O 1
ATOM 9786 N N . ALA B 1 604 ? -14.422 7.535 25.453 1 52.91 604 ALA B N 1
ATOM 9787 C CA . ALA B 1 604 ? -15.508 6.809 26.109 1 52.91 604 ALA B CA 1
ATOM 9788 C C . ALA B 1 604 ? -16.281 7.715 27.062 1 52.91 604 ALA B C 1
ATOM 9790 O O . ALA B 1 604 ? -15.688 8.469 27.844 1 52.91 604 ALA B O 1
ATOM 9791 N N . GLY B 1 605 ? -17.469 8.117 26.688 1 53.16 605 GLY B N 1
ATOM 9792 C CA . GLY B 1 605 ? -18.297 8.992 27.516 1 53.16 605 GLY B CA 1
ATOM 9793 C C . GLY B 1 605 ? -18.781 8.32 28.781 1 53.16 605 GLY B C 1
ATOM 9794 O O . GLY B 1 605 ? -18.688 7.102 28.922 1 53.16 605 GLY B O 1
ATOM 9795 N N . ARG B 1 606 ? -18.984 9.078 29.828 1 51.5 606 ARG B N 1
ATOM 9796 C CA . ARG B 1 606 ? -19.547 8.625 31.094 1 51.5 606 ARG B CA 1
ATOM 9797 C C . ARG B 1 606 ? -21.016 8.227 30.938 1 51.5 606 ARG B C 1
ATOM 9799 O O . ARG B 1 606 ? -21.594 7.605 31.828 1 51.5 606 ARG B O 1
ATOM 9806 N N . ALA B 1 607 ? -21.484 8.461 29.812 1 53.16 607 ALA B N 1
ATOM 9807 C CA . ALA B 1 607 ? -22.906 8.141 29.641 1 53.16 607 ALA B CA 1
ATOM 9808 C C . ALA B 1 607 ? -23.109 6.641 29.453 1 53.16 607 ALA B C 1
ATOM 9810 O O . ALA B 1 607 ? -22.234 5.953 28.906 1 53.16 607 ALA B O 1
ATOM 9811 N N . PRO B 1 608 ? -24.109 6.055 30.141 1 50.16 608 PRO B N 1
ATOM 9812 C CA . PRO B 1 608 ? -24.406 4.633 29.938 1 50.16 608 PRO B CA 1
ATOM 9813 C C . PRO B 1 608 ? -24.469 4.246 28.469 1 50.16 608 PRO B C 1
ATOM 9815 O O . PRO B 1 608 ? -24.062 3.141 28.094 1 50.16 608 PRO B O 1
ATOM 9818 N N . ASP B 1 609 ? -24.859 5.27 27.719 1 54.09 609 ASP B N 1
ATOM 9819 C CA . ASP B 1 609 ? -24.875 5.086 26.266 1 54.09 609 ASP B CA 1
ATOM 9820 C C . ASP B 1 609 ? -23.641 5.695 25.609 1 54.09 609 ASP B C 1
ATOM 9822 O O . ASP B 1 609 ? -23.438 6.91 25.672 1 54.09 609 ASP B O 1
ATOM 9826 N N . PRO B 1 610 ? -22.797 4.891 25.156 1 55.84 610 PRO B N 1
ATOM 9827 C CA . PRO B 1 610 ? -21.531 5.367 24.609 1 55.84 610 PRO B CA 1
ATOM 9828 C C . PRO B 1 610 ? -21.734 6.387 23.484 1 55.84 610 PRO B C 1
ATOM 9830 O O . PRO B 1 610 ? -20.797 7.133 23.156 1 55.84 610 PRO B O 1
ATOM 9833 N N . SER B 1 611 ? -23 6.457 23.078 1 55.81 611 SER B N 1
ATOM 9834 C CA . SER B 1 611 ? -23.266 7.391 21.984 1 55.81 611 SER B CA 1
ATOM 9835 C C . SER B 1 611 ? -23.672 8.758 22.531 1 55.81 611 SER B C 1
ATOM 9837 O O . SER B 1 611 ? -23.797 9.719 21.766 1 55.81 611 SER B O 1
ATOM 9839 N N . GLN B 1 612 ? -23.844 8.867 23.844 1 57.59 612 GLN B N 1
ATOM 9840 C CA . GLN B 1 612 ? -24.328 10.109 24.422 1 57.59 612 GLN B CA 1
ATOM 9841 C C . GLN B 1 612 ? -23.219 10.828 25.188 1 57.59 612 GLN B C 1
ATOM 9843 O O . GLN B 1 612 ? -22.297 10.188 25.703 1 57.59 612 GLN B O 1
ATOM 9848 N N . MET B 1 613 ? -23.047 12.094 24.938 1 60.69 613 MET B N 1
ATOM 9849 C CA . MET B 1 613 ? -22.156 12.922 25.75 1 60.69 613 MET B CA 1
ATOM 9850 C C . MET B 1 613 ? -22.953 13.648 26.828 1 60.69 613 MET B C 1
ATOM 9852 O O . MET B 1 613 ? -23.984 14.258 26.547 1 60.69 613 MET B O 1
ATOM 9856 N N . THR B 1 614 ? -22.562 13.336 28.031 1 59.72 614 THR B N 1
ATOM 9857 C CA . THR B 1 614 ? -23.188 14.078 29.125 1 59.72 614 THR B CA 1
ATOM 9858 C C . THR B 1 614 ? -22.641 15.508 29.188 1 59.72 614 THR B C 1
ATOM 9860 O O . THR B 1 614 ? -21.625 15.812 28.562 1 59.72 614 THR B O 1
ATOM 9863 N N . ALA B 1 615 ? -23.469 16.438 29.594 1 59.78 615 ALA B N 1
ATOM 9864 C CA . ALA B 1 615 ? -23.016 17.812 29.844 1 59.78 615 ALA B CA 1
ATOM 9865 C C . ALA B 1 615 ? -21.688 17.828 30.578 1 59.78 615 ALA B C 1
ATOM 9867 O O . ALA B 1 615 ? -20.859 18.703 30.344 1 59.78 615 ALA B O 1
ATOM 9868 N N . GLU B 1 616 ? -21.516 16.766 31.266 1 62.94 616 GLU B N 1
ATOM 9869 C CA . GLU B 1 616 ? -20.281 16.688 32.031 1 62.94 616 GLU B CA 1
ATOM 9870 C C . GLU B 1 616 ? -19.094 16.375 31.156 1 62.94 616 GLU B C 1
ATOM 9872 O O . GLU B 1 616 ? -17.984 16.891 31.375 1 62.94 616 GLU B O 1
ATOM 9877 N N . ASP B 1 617 ? -19.359 15.633 30.172 1 67.5 617 ASP B N 1
ATOM 9878 C CA . ASP B 1 617 ? -18.281 15.297 29.25 1 67.5 617 ASP B CA 1
ATOM 9879 C C . ASP B 1 617 ? -17.812 16.531 28.469 1 67.5 617 ASP B C 1
ATOM 9881 O O . ASP B 1 617 ? -16.625 16.734 28.266 1 67.5 617 ASP B O 1
ATOM 9885 N N . GLU B 1 618 ? -18.781 17.266 28.141 1 65.81 618 GLU B N 1
ATOM 9886 C CA . GLU B 1 618 ? -18.484 18.5 27.422 1 65.81 618 GLU B CA 1
ATOM 9887 C C . GLU B 1 618 ? -17.703 19.484 28.297 1 65.81 618 GLU B C 1
ATOM 9889 O O . GLU B 1 618 ? -16.766 20.109 27.828 1 65.81 618 GLU B O 1
ATOM 9894 N N . GLU B 1 619 ? -18.188 19.562 29.422 1 65.25 619 GLU B N 1
ATOM 9895 C CA . GLU B 1 619 ? -17.531 20.453 30.359 1 65.25 619 GLU B CA 1
ATOM 9896 C C . GLU B 1 619 ? -16.109 20 30.641 1 65.25 619 GLU B C 1
ATOM 9898 O O . GLU B 1 619 ? -15.203 20.844 30.812 1 65.25 619 GLU B O 1
ATOM 9903 N N . GLU B 1 620 ? -15.977 18.766 30.625 1 71.44 620 GLU B N 1
ATOM 9904 C CA . GLU B 1 620 ? -14.648 18.219 30.891 1 71.44 620 GLU B CA 1
ATOM 9905 C C . GLU B 1 620 ? -13.695 18.531 29.734 1 71.44 620 GLU B C 1
ATOM 9907 O O . GLU B 1 620 ? -12.531 18.875 29.953 1 71.44 620 GLU B O 1
ATOM 9912 N N . GLU B 1 621 ? -14.211 18.375 28.609 1 71.62 621 GLU B N 1
ATOM 9913 C CA . GLU B 1 621 ? -13.383 18.688 27.453 1 71.62 621 GLU B CA 1
ATOM 9914 C C . GLU B 1 621 ? -12.992 20.156 27.438 1 71.62 621 GLU B C 1
ATOM 9916 O O . GLU B 1 621 ? -11.828 20.5 27.203 1 71.62 621 GLU B O 1
ATOM 9921 N N . LEU B 1 622 ? -13.984 21 27.719 1 67.19 622 LEU B N 1
ATOM 9922 C CA . LEU B 1 622 ? -13.727 22.438 27.766 1 67.19 622 LEU B CA 1
ATOM 9923 C C . LEU B 1 622 ? -12.75 22.766 28.875 1 67.19 622 LEU B C 1
ATOM 9925 O O . LEU B 1 622 ? -11.914 23.672 28.719 1 67.19 622 LEU B O 1
ATOM 9929 N N . SER B 1 623 ? -12.906 22 29.859 1 72.06 623 SER B N 1
ATOM 9930 C CA . SER B 1 623 ? -12.008 22.234 30.984 1 72.06 623 SER B CA 1
ATOM 9931 C C . SER B 1 623 ? -10.57 21.875 30.625 1 72.06 623 SER B C 1
ATOM 9933 O O . SER B 1 623 ? -9.633 22.547 31.047 1 72.06 623 SER B O 1
ATOM 9935 N N . HIS B 1 624 ? -10.461 20.859 29.859 1 74.81 624 HIS B N 1
ATOM 9936 C CA . HIS B 1 624 ? -9.117 20.438 29.484 1 74.81 624 HIS B CA 1
ATOM 9937 C C . HIS B 1 624 ? -8.477 21.453 28.531 1 74.81 624 HIS B C 1
ATOM 9939 O O . HIS B 1 624 ? -7.281 21.734 28.625 1 74.81 624 HIS B O 1
ATOM 9945 N N . TRP B 1 625 ? -9.242 21.984 27.719 1 71.88 625 TRP B N 1
ATOM 9946 C CA . TRP B 1 625 ? -8.742 23.047 26.844 1 71.88 625 TRP B CA 1
ATOM 9947 C C . TRP B 1 625 ? -8.398 24.297 27.625 1 71.88 625 TRP B C 1
ATOM 9949 O O . TRP B 1 625 ? -7.418 24.984 27.328 1 71.88 625 TRP B O 1
ATOM 9959 N N . ALA B 1 626 ? -9.203 24.547 28.594 1 71.38 626 ALA B N 1
ATOM 9960 C CA . ALA B 1 626 ? -8.922 25.688 29.484 1 71.38 626 ALA B CA 1
ATOM 9961 C C . ALA B 1 626 ? -7.621 25.469 30.25 1 71.38 626 ALA B C 1
ATOM 9963 O O . ALA B 1 626 ? -6.863 26.422 30.453 1 71.38 626 ALA B O 1
ATOM 9964 N N . ASP B 1 627 ? -7.434 24.266 30.609 1 74.88 627 ASP B N 1
ATOM 9965 C CA . ASP B 1 627 ? -6.184 23.953 31.297 1 74.88 627 ASP B CA 1
ATOM 9966 C C . ASP B 1 627 ? -4.984 24.203 30.391 1 74.88 627 ASP B C 1
ATOM 9968 O O . ASP B 1 627 ? -3.945 24.688 30.844 1 74.88 627 ASP B O 1
ATOM 9972 N N . LEU B 1 628 ? -5.121 23.828 29.25 1 75.5 628 LEU B N 1
ATOM 9973 C CA . LEU B 1 628 ? -4.043 24.062 28.297 1 75.5 628 LEU B CA 1
ATOM 9974 C C . LEU B 1 628 ? -3.805 25.562 28.109 1 75.5 628 LEU B C 1
ATOM 9976 O O . LEU B 1 628 ? -2.658 26 28.031 1 75.5 628 LEU B O 1
ATOM 9980 N N . ARG B 1 629 ? -4.879 26.266 28.078 1 72.81 629 ARG B N 1
ATOM 9981 C CA . ARG B 1 629 ? -4.77 27.703 27.922 1 72.81 629 ARG B CA 1
ATOM 9982 C C . ARG B 1 629 ? -4.094 28.328 29.141 1 72.81 629 ARG B C 1
ATOM 9984 O O . ARG B 1 629 ? -3.25 29.219 29 1 72.81 629 ARG B O 1
ATOM 9991 N N . GLU B 1 630 ? -4.547 27.859 30.25 1 71.19 630 GLU B N 1
ATOM 9992 C CA . GLU B 1 630 ? -3.93 28.359 31.469 1 71.19 630 GLU B CA 1
ATOM 9993 C C . GLU B 1 630 ? -2.436 28.047 31.5 1 71.19 630 GLU B C 1
ATOM 9995 O O . GLU B 1 630 ? -1.631 28.875 31.922 1 71.19 630 GLU B O 1
ATOM 10000 N N . TYR B 1 631 ? -2.174 26.922 31.156 1 74.44 631 TYR B N 1
ATOM 10001 C CA . TYR B 1 631 ? -0.77 26.531 31.047 1 74.44 631 TYR B CA 1
ATOM 10002 C C . TYR B 1 631 ? -0.017 27.469 30.109 1 74.44 631 TYR B C 1
ATOM 10004 O O . TYR B 1 631 ? 1.088 27.922 30.422 1 74.44 631 TYR B O 1
ATOM 10012 N N . GLN B 1 632 ? -0.567 27.812 29.031 1 70 632 GLN B N 1
ATOM 10013 C CA . GLN B 1 632 ? 0.037 28.688 28.031 1 70 632 GLN B CA 1
ATOM 10014 C C . GLN B 1 632 ? 0.235 30.094 28.594 1 70 632 GLN B C 1
ATOM 10016 O O . GLN B 1 632 ? 1.278 30.719 28.375 1 70 632 GLN B O 1
ATOM 10021 N N . LEU B 1 633 ? -0.779 30.516 29.281 1 67.75 633 LEU B N 1
ATOM 10022 C CA . LEU B 1 633 ? -0.732 31.844 29.859 1 67.75 633 LEU B CA 1
ATOM 10023 C C . LEU B 1 633 ? 0.326 31.938 30.953 1 67.75 633 LEU B C 1
ATOM 10025 O O . LEU B 1 633 ? 1.048 32.938 31.047 1 67.75 633 LEU B O 1
ATOM 10029 N N . ARG B 1 634 ? 0.367 30.953 31.781 1 68.88 634 ARG B N 1
ATOM 10030 C CA . ARG B 1 634 ? 1.38 30.906 32.844 1 68.88 634 ARG B CA 1
ATOM 10031 C C . ARG B 1 634 ? 2.785 30.922 32.25 1 68.88 634 ARG B C 1
ATOM 10033 O O . ARG B 1 634 ? 3.682 31.578 32.75 1 68.88 634 ARG B O 1
ATOM 10040 N N . PHE B 1 635 ? 2.883 30.25 31.266 1 66.12 635 PHE B N 1
ATOM 10041 C CA . PHE B 1 635 ? 4.18 30.234 30.594 1 66.12 635 PHE B CA 1
ATOM 10042 C C . PHE B 1 635 ? 4.512 31.594 30 1 66.12 635 PHE B C 1
ATOM 10044 O O . PHE B 1 635 ? 5.652 32.062 30.094 1 66.12 635 PHE B O 1
ATOM 10051 N N . ALA B 1 636 ? 3.568 32.188 29.391 1 62.12 636 ALA B N 1
ATOM 10052 C CA . ALA B 1 636 ? 3.758 33.5 28.812 1 62.12 636 ALA B CA 1
ATOM 10053 C C . ALA B 1 636 ? 4.094 34.531 29.891 1 62.12 636 ALA B C 1
ATOM 10055 O O . ALA B 1 636 ? 4.926 35.406 29.672 1 62.12 636 ALA B O 1
ATOM 10056 N N . ALA B 1 637 ? 3.387 34.406 31.016 1 56 637 ALA B N 1
ATOM 10057 C CA . ALA B 1 637 ? 3.564 35.344 32.125 1 56 637 ALA B CA 1
ATOM 10058 C C . ALA B 1 637 ? 4.934 35.188 32.781 1 56 637 ALA B C 1
ATOM 10060 O O . ALA B 1 637 ? 5.508 36.125 33.281 1 56 637 ALA B O 1
ATOM 10061 N N . SER B 1 638 ? 5.277 33.969 33.031 1 54.81 638 SER B N 1
ATOM 10062 C CA . SER B 1 638 ? 6.547 33.719 33.719 1 54.81 638 SER B CA 1
ATOM 10063 C C . SER B 1 638 ? 7.723 34.156 32.844 1 54.81 638 SER B C 1
ATOM 10065 O O . SER B 1 638 ? 8.883 34 33.25 1 54.81 638 SER B O 1
ATOM 10067 N N . GLY B 1 639 ? 7.602 35.219 31.891 1 48.72 639 GLY B N 1
ATOM 10068 C CA . GLY B 1 639 ? 8.641 35.844 31.094 1 48.72 639 GLY B CA 1
ATOM 10069 C C . GLY B 1 639 ? 9.156 34.969 29.969 1 48.72 639 GLY B C 1
ATOM 10070 O O . GLY B 1 639 ? 10.195 35.25 29.375 1 48.72 639 GLY B O 1
ATOM 10071 N N . GLY B 1 640 ? 8.305 34.062 29.406 1 48.41 640 GLY B N 1
ATOM 10072 C CA . GLY B 1 640 ? 8.867 33.219 28.375 1 48.41 640 GLY B CA 1
ATOM 10073 C C . GLY B 1 640 ? 10.305 32.812 28.656 1 48.41 640 GLY B C 1
ATOM 10074 O O . GLY B 1 640 ? 10.805 33 29.766 1 48.41 640 GLY B O 1
ATOM 10075 N N . PHE B 1 641 ? 11.109 31.953 27.984 1 42.78 641 PHE B N 1
ATOM 10076 C CA . PHE B 1 641 ? 12.539 31.812 28.219 1 42.78 641 PHE B CA 1
ATOM 10077 C C . PHE B 1 641 ? 13.25 33.156 28.109 1 42.78 641 PHE B C 1
ATOM 10079 O O . PHE B 1 641 ? 14.445 33.188 27.812 1 42.78 641 PHE B O 1
ATOM 10086 N N . ALA B 1 642 ? 12.852 34.25 28.141 1 35.97 642 ALA B N 1
ATOM 10087 C CA . ALA B 1 642 ? 13.594 35.5 28.141 1 35.97 642 ALA B CA 1
ATOM 10088 C C . ALA B 1 642 ? 14.758 35.469 29.125 1 35.97 642 ALA B C 1
ATOM 10090 O O . ALA B 1 642 ? 15.727 36.219 28.984 1 35.97 642 ALA B O 1
ATOM 10091 N N . GLY B 1 643 ? 14.656 35.031 30.312 1 32.75 643 GLY B N 1
ATOM 10092 C CA . GLY B 1 643 ? 15.797 35.062 31.203 1 32.75 643 GLY B CA 1
ATOM 10093 C C . GLY B 1 643 ? 16.938 34.156 30.766 1 32.75 643 GLY B C 1
ATOM 10094 O O . GLY B 1 643 ? 17.953 34.062 31.469 1 32.75 643 GLY B O 1
ATOM 10095 N N . VAL B 1 644 ? 16.797 33.188 30.047 1 31.45 644 VAL B N 1
ATOM 10096 C CA . VAL B 1 644 ? 18.016 32.5 29.625 1 31.45 644 VAL B CA 1
ATOM 10097 C C . VAL B 1 644 ? 18.734 33.375 28.594 1 31.45 644 VAL B C 1
ATOM 10099 O O . VAL B 1 644 ? 18.156 33.75 27.562 1 31.45 644 VAL B O 1
ATOM 10102 N N . GLU B 1 645 ? 19.828 34.156 28.875 1 28.44 645 GLU B N 1
ATOM 10103 C CA . GLU B 1 645 ? 20.859 34.875 28.109 1 28.44 645 GLU B CA 1
ATOM 10104 C C . GLU B 1 645 ? 21.109 34.188 26.766 1 28.44 645 GLU B C 1
ATOM 10106 O O . GLU B 1 645 ? 21.188 32.969 26.688 1 28.44 645 GLU B O 1
ATOM 10111 N N . ALA B 1 646 ? 20.859 34.875 25.672 1 28.38 646 ALA B N 1
ATOM 10112 C CA . ALA B 1 646 ? 21.25 34.625 24.281 1 28.38 646 ALA B CA 1
ATOM 10113 C C . ALA B 1 646 ? 22.672 34.094 24.203 1 28.38 646 ALA B C 1
ATOM 10115 O O . ALA B 1 646 ? 23.641 34.844 24.312 1 28.38 646 ALA B O 1
ATOM 10116 N N . TYR B 1 647 ? 23.109 33.094 24.719 1 26.64 647 TYR B N 1
ATOM 10117 C CA . TYR B 1 647 ? 24.422 32.594 24.344 1 26.64 647 TYR B CA 1
ATOM 10118 C C . TYR B 1 647 ? 24.516 32.406 22.828 1 26.64 647 TYR B C 1
ATOM 10120 O O . TYR B 1 647 ? 24.469 31.297 22.312 1 26.64 647 TYR B O 1
ATOM 10128 N N . GLY B 1 648 ? 23.688 32.969 22 1 27.52 648 GLY B N 1
ATOM 10129 C CA . GLY B 1 648 ? 23.938 32.875 20.578 1 27.52 648 GLY B CA 1
ATOM 10130 C C . GLY B 1 648 ? 25.234 33.562 20.141 1 27.52 648 GLY B C 1
ATOM 10131 O O . GLY B 1 648 ? 25.453 33.781 18.953 1 27.52 648 GLY B O 1
ATOM 10132 N N . SER B 1 649 ? 26.078 34.156 20.922 1 25.73 649 SER B N 1
ATOM 10133 C CA . SER B 1 649 ? 27.172 34.875 20.281 1 25.73 649 SER B CA 1
ATOM 10134 C C . SER B 1 649 ? 28.078 33.938 19.5 1 25.73 649 SER B C 1
ATOM 10136 O O . SER B 1 649 ? 29.125 34.344 19 1 25.73 649 SER B O 1
ATOM 10138 N N . CYS B 1 650 ? 28.016 32.688 19.703 1 25.69 650 CYS B N 1
ATOM 10139 C CA . CYS B 1 650 ? 29.078 31.984 19 1 25.69 650 CYS B CA 1
ATOM 10140 C C . CYS B 1 650 ? 28.766 31.875 17.516 1 25.69 650 CYS B C 1
ATOM 10142 O O . CYS B 1 650 ? 29.438 31.141 16.797 1 25.69 650 CYS B O 1
ATOM 10144 N N . GLU B 1 651 ? 27.828 32.5 16.938 1 26.56 651 GLU B N 1
ATOM 10145 C CA . GLU B 1 651 ? 27.672 32.469 15.492 1 26.56 651 GLU B CA 1
ATOM 10146 C C . GLU B 1 651 ? 28.906 33.031 14.797 1 26.56 651 GLU B C 1
ATOM 10148 O O . GLU B 1 651 ? 29.031 32.969 13.578 1 26.56 651 GLU B O 1
ATOM 10153 N N . LYS B 1 652 ? 29.766 33.844 15.32 1 28.59 652 LYS B N 1
ATOM 10154 C CA . LYS B 1 652 ? 30.812 34.5 14.555 1 28.59 652 LYS B CA 1
ATOM 10155 C C . LYS B 1 652 ? 31.875 33.5 14.102 1 28.59 652 LYS B C 1
ATOM 10157 O O . LYS B 1 652 ? 32.625 33.75 13.141 1 28.59 652 LYS B O 1
ATOM 10162 N N . GLY B 1 653 ? 32.188 32.469 14.703 1 25.03 653 GLY B N 1
ATOM 10163 C CA . GLY B 1 653 ? 33.375 31.766 14.242 1 25.03 653 GLY B CA 1
ATOM 10164 C C . GLY B 1 653 ? 33.156 30.953 12.984 1 25.03 653 GLY B C 1
ATOM 10165 O O . GLY B 1 653 ? 34.094 30.703 12.219 1 25.03 653 GLY B O 1
ATOM 10166 N N . LEU B 1 654 ? 32.062 30.359 12.805 1 23.7 654 LEU B N 1
ATOM 10167 C CA . LEU B 1 654 ? 32.094 29.422 11.688 1 23.7 654 LEU B CA 1
ATOM 10168 C C . LEU B 1 654 ? 31.844 30.156 10.367 1 23.7 654 LEU B C 1
ATOM 10170 O O . LEU B 1 654 ? 31.812 29.531 9.305 1 23.7 654 LEU B O 1
ATOM 10174 N N . LEU B 1 655 ? 31.609 31.453 10.258 1 23.7 655 LEU B N 1
ATOM 10175 C CA . LEU B 1 655 ? 31.562 32.125 8.969 1 23.7 655 LEU B CA 1
ATOM 10176 C C . LEU B 1 655 ? 32.938 32.062 8.289 1 23.7 655 LEU B C 1
ATOM 10178 O O . LEU B 1 655 ? 33.031 32.25 7.07 1 23.7 655 LEU B O 1
ATOM 10182 N N . THR B 1 656 ? 34 32.031 8.969 1 25.11 656 THR B N 1
ATOM 10183 C CA . THR B 1 656 ? 35.312 32.156 8.328 1 25.11 656 THR B CA 1
ATOM 10184 C C . THR B 1 656 ? 35.625 30.906 7.496 1 25.11 656 THR B C 1
ATOM 10186 O O . THR B 1 656 ? 36.5 30.938 6.645 1 25.11 656 THR B O 1
ATOM 10189 N N . ILE B 1 657 ? 35.031 29.797 7.723 1 24.22 657 ILE B N 1
ATOM 10190 C CA . ILE B 1 657 ? 35.625 28.734 6.895 1 24.22 657 ILE B CA 1
ATOM 10191 C C . ILE B 1 657 ? 35 28.797 5.496 1 24.22 657 ILE B C 1
ATOM 10193 O O . ILE B 1 657 ? 35.469 28.094 4.586 1 24.22 657 ILE B O 1
ATOM 10197 N N . ARG B 1 658 ? 34 29.547 5.148 1 24.3 658 ARG B N 1
ATOM 10198 C CA . ARG B 1 658 ? 33.656 29.609 3.729 1 24.3 658 ARG B CA 1
ATOM 10199 C C . ARG B 1 658 ? 34.75 30.328 2.938 1 24.3 658 ARG B C 1
ATOM 10201 O O . ARG B 1 658 ? 34.812 30.203 1.712 1 24.3 658 ARG B O 1
ATOM 10208 N N . ALA B 1 659 ? 35.438 31.281 3.434 1 24.47 659 ALA B N 1
ATOM 10209 C CA . ALA B 1 659 ? 36.25 32.094 2.51 1 24.47 659 ALA B CA 1
ATOM 10210 C C . ALA B 1 659 ? 37.375 31.25 1.931 1 24.47 659 ALA B C 1
ATOM 10212 O O . ALA B 1 659 ? 37.906 31.562 0.854 1 24.47 659 ALA B O 1
ATOM 10213 N N . CYS B 1 660 ? 37.938 30.312 2.598 1 23.77 660 CYS B N 1
ATOM 10214 C CA . CYS B 1 660 ? 39.188 29.859 1.994 1 23.77 660 CYS B CA 1
ATOM 10215 C C . CYS B 1 660 ? 38.906 28.922 0.824 1 23.77 660 CYS B C 1
ATOM 10217 O O . CYS B 1 660 ? 39.781 28.734 -0.039 1 23.77 660 CYS B O 1
ATOM 10219 N N . LYS B 1 661 ? 38 28 0.741 1 22.56 661 LYS B N 1
ATOM 10220 C CA . LYS B 1 661 ? 38.219 27.031 -0.327 1 22.56 661 LYS B CA 1
ATOM 10221 C C . LYS B 1 661 ? 37.781 27.578 -1.677 1 22.56 661 LYS B C 1
ATOM 10223 O O . LYS B 1 661 ? 37.656 26.828 -2.654 1 22.56 661 LYS B O 1
ATOM 10228 N N . ASN B 1 662 ? 37.375 28.891 -1.822 1 21.5 662 ASN B N 1
ATOM 10229 C CA . ASN B 1 662 ? 37.312 29.297 -3.219 1 21.5 662 ASN B CA 1
ATOM 10230 C C . ASN B 1 662 ? 38.656 29.094 -3.924 1 21.5 662 ASN B C 1
ATOM 10232 O O . ASN B 1 662 ? 38.75 29.266 -5.141 1 21.5 662 ASN B O 1
ATOM 10236 N N . GLU B 1 663 ? 39.781 29.344 -3.248 1 23.75 663 GLU B N 1
ATOM 10237 C CA . GLU B 1 663 ? 41 29.453 -4.047 1 23.75 663 GLU B CA 1
ATOM 10238 C C . GLU B 1 663 ? 41.5 28.078 -4.488 1 23.75 663 GLU B C 1
ATOM 10240 O O . GLU B 1 663 ? 42.25 27.953 -5.457 1 23.75 663 GLU B O 1
ATOM 10245 N N . LEU B 1 664 ? 41.344 26.938 -3.738 1 21.42 664 LEU B N 1
ATOM 10246 C CA . LEU B 1 664 ? 41.969 25.844 -4.477 1 21.42 664 LEU B CA 1
ATOM 10247 C C . LEU B 1 664 ? 40.969 25.203 -5.434 1 21.42 664 LEU B C 1
ATOM 10249 O O . LEU B 1 664 ? 39.812 25 -5.078 1 21.42 664 LEU B O 1
#

Secondary structure (DSSP, 8-state):
-----------------TT------------HHHHHHT----TTSSSPHHHHHHT------------S---HHHHHHHHHHHHHHHHHHSS--HHHHHHHHHHHHSSS---GGGTS-HHHHHHHHHHIIIIITTTS--S-HHHHHHHHHTTGGGT-HHHHHHHHHHHHHHHHH-HHHHHHHHIIIIITTT-SSHHHHHHHHHHHHHHHH-TTGGG-SS--HHHHHHHHHHHHHHHHTT-HHHHHHHHHHHHHHHHHHH-PPPSSTTPPP-SS--TT-SS-PPP-HHHHHHHHHHHHHHHHHHHHHHHTT-S-TT---PPP-SSSPPPPPPPS--GGGB-SS-B----TT---HHHHHHHHHHHHHTTHHHHHHHHHT-GGGS-HHHHHHHHHHHHHHHHHGGGG--GGGS---TTTSHHHHHHHHHTT-B-----TTSPPPTTBHHHHHHH-HHHHHHHHHHHHHHHHHHHHHHHHHHHHHHHHHHHHHHHHHHHHHHHHS-S-----HHHHHHHHHHHHHHHHHHHHHHHHHHHHHHHHHHHS-HHHHGGGHHHHHHHHHHHHHHHHSS-GGG--HHHHHTHHHHHHHHHHHHHHHHTSTT---SSSSTT---HHHHHHHHHHHHHHHHHHHHHHHTTGGGSS----GGGGTGGGHHHHTTT-/-----------------TT------------HHHHHHT-----SSSSPHHHHHHT------------S---HHHHHHHHHHHHHHHHHHSS--HHHHHHHHHHHHSSS---GGGTS-HHHHHHHHHHIIIIITTTS--S-HHHHHHHHHTTGGGT-HHHHHHHHHHHHHHHHH-HHHHHHHHIIIIITTT-SSHHHHHHHHHHHHHHHH-TTGGG-SS--HHHHHHHHHHHHHHHHTT-HHHHHHHHHHHHHHHHHHH-PPPSSTTPPP-SS--TT-SS-PPP-HHHHHHHHHHHHHHHHHHHHHHHTT-S-TT---PPP-SSSPPPPPPPS--GGGB-SS-B----TT---HHHHHHHHHHHHHTTHHHHHHHHHT-GGGS-HHHHHHHHHHHHHHHHHGGGG--GGGS---TTTTHHHHHHHHHTT-B-----TTSPPPTTBHHHHHHH-HHHHHHHHHHHHHHHHHHHHHHHHHHHHHHHHHHHHHHHHHHHHHHHHS-S-----HHHHHHHHHHHHHHHHHHHHHHHHHHHHHHHHHHHS-HHHHGGGHHHHHHHHHHHHHHHHSS-GGG--HHHHHTHHHHHHHHHHHHHHHHTSTT---SSSSTT---HHHHHHHHHHHHHHHHHHHHHHHTTGGGGS----GGGGGGGGHHHHTTT-

pLDDT: mean 73.21, std 22.5, range [16.42, 98.69]

Solvent-accessible surface area (backbone atoms only — not comparable to full-atom values): 72584 Å² total; per-residue (Å²): 134,84,74,76,76,83,72,72,87,74,72,84,80,77,73,72,73,74,73,67,62,70,67,75,66,71,77,68,77,54,32,49,56,32,52,71,66,72,45,87,50,49,81,87,50,92,53,24,58,64,30,53,77,69,73,45,81,54,42,70,75,70,78,75,77,74,84,66,84,74,62,63,64,62,53,47,50,50,48,48,48,46,47,48,48,48,56,54,65,64,38,66,56,68,60,58,59,46,44,49,48,46,57,57,61,40,86,68,86,79,34,62,62,77,74,40,56,66,75,56,47,52,52,50,52,52,46,31,64,52,55,42,23,44,78,45,73,53,74,56,56,68,64,48,53,51,40,57,74,67,49,34,29,71,75,34,45,49,51,30,16,25,52,25,13,48,51,17,28,38,26,33,24,29,36,66,66,45,43,31,37,36,46,37,47,75,29,38,78,72,46,43,22,46,38,45,49,27,50,47,14,47,49,52,19,33,56,45,51,37,47,61,41,73,73,53,77,80,79,49,69,46,48,30,52,19,28,39,27,45,10,50,29,19,48,38,46,68,35,53,72,45,12,51,51,23,43,52,49,21,51,53,43,49,40,71,58,18,55,60,82,60,91,48,91,83,58,56,41,52,32,23,57,56,86,83,47,87,54,87,59,72,62,24,44,44,48,25,41,40,46,30,40,50,51,52,49,49,52,46,50,43,53,52,35,46,74,66,60,68,46,55,92,70,78,75,78,70,42,64,16,85,88,50,52,59,51,62,80,54,68,74,43,46,58,92,35,46,34,52,85,44,71,55,75,70,65,87,86,65,83,36,60,35,47,52,41,52,52,43,49,54,40,54,57,39,44,38,67,60,52,19,37,42,46,34,56,18,61,83,71,46,56,66,76,58,46,54,50,52,39,50,51,31,33,53,52,31,63,52,53,71,74,71,51,53,76,80,51,46,89,66,70,71,72,69,70,52,42,58,65,41,37,43,58,67,67,61,30,37,86,53,37,44,29,47,92,45,74,61,59,82,44,14,42,62,53,50,36,71,73,31,61,68,57,37,49,52,51,30,34,49,33,36,31,47,51,40,53,49,51,34,49,40,52,40,47,46,36,45,50,52,49,54,54,52,48,52,53,50,52,51,50,50,53,50,42,56,70,66,45,73,91,65,78,76,73,53,74,61,66,53,46,53,55,44,50,55,45,50,53,51,48,51,52,48,54,50,44,54,44,49,48,54,51,48,51,55,50,51,53,51,67,50,52,68,79,39,42,36,45,51,21,52,61,49,51,50,41,51,40,49,48,41,48,54,66,61,69,46,56,73,87,71,49,49,73,60,47,63,70,38,42,66,58,40,51,51,49,41,54,43,46,52,54,46,62,48,56,37,41,56,30,83,38,89,31,94,46,69,55,33,44,41,74,62,51,52,50,47,47,51,45,39,53,46,49,49,47,48,52,28,47,52,45,54,67,71,50,48,82,63,81,63,75,79,78,60,71,71,65,68,65,71,64,61,66,66,67,60,64,75,75,111,134,82,84,75,82,78,74,74,75,83,70,79,76,76,74,74,72,74,72,72,60,72,70,72,69,70,76,70,77,54,32,48,56,33,53,72,67,72,45,88,50,49,83,86,51,91,52,24,58,64,30,54,78,69,72,44,81,55,42,71,76,69,77,76,77,73,84,66,83,74,61,63,64,63,52,47,50,48,47,48,48,45,48,49,48,48,58,57,65,65,39,66,59,66,62,60,60,45,44,51,48,46,59,57,66,38,92,69,85,80,34,62,62,76,73,40,56,65,75,58,47,52,52,50,50,51,45,32,62,49,53,42,25,45,76,45,72,52,75,56,57,67,65,47,53,50,40,58,74,66,49,34,28,69,76,33,44,49,50,30,16,26,53,25,14,50,52,16,28,38,26,35,25,29,35,66,66,46,42,32,36,35,46,38,47,75,29,35,77,71,44,42,21,47,39,45,49,26,50,46,16,48,50,51,19,33,57,44,51,37,48,62,40,75,74,52,77,81,79,49,68,46,50,30,52,19,28,39,26,46,10,50,28,20,49,39,46,69,34,54,71,45,12,50,51,23,43,52,48,20,52,53,41,50,41,70,58,18,55,61,83,60,92,47,91,82,58,58,42,52,30,23,56,58,86,84,47,88,54,90,59,71,62,24,44,42,47,23,42,41,45,30,41,51,51,52,47,50,51,45,49,45,53,51,34,45,73,66,60,68,45,54,93,71,76,76,79,70,42,63,17,86,88,51,51,58,52,62,78,54,67,74,44,47,59,91,34,46,35,52,84,45,73,57,75,71,66,87,87,64,83,38,59,35,47,52,41,51,52,43,48,53,41,55,56,41,44,38,66,59,51,19,38,43,46,36,54,18,62,84,69,45,57,66,76,57,46,53,50,51,39,50,52,32,34,54,52,31,62,52,53,71,74,71,50,54,75,79,51,46,90,66,69,71,72,69,70,52,42,58,64,42,37,44,59,67,66,61,32,37,86,54,37,43,28,47,93,46,73,60,58,85,44,14,43,61,55,50,36,70,73,30,62,69,57,37,50,51,52,30,34,48,32,36,31,46,50,39,52,49,51,33,49,39,50,38,48,47,36,45,49,50,49,53,53,52,47,51,52,50,52,52,50,50,54,50,43,56,69,66,44,73,91,65,78,78,72,53,74,62,65,52,47,54,54,44,50,57,45,50,54,52,49,49,52,46,54,49,44,53,44,49,49,54,51,48,52,54,51,51,54,51,67,50,52,68,80,40,43,36,46,50,22,51,60,50,51,50,41,51,39,51,47,41,48,56,66,61,71,46,56,74,89,72,50,47,72,61,46,62,70,36,40,64,58,40,52,52,48,41,53,44,47,52,53,46,61,48,55,37,41,56,29,82,38,90,31,94,46,70,56,34,43,41,74,62,51,54,48,46,45,52,47,39,52,47,48,49,48,48,52,27,49,51,45,54,66,72,51,48,76,66,79,62,76,79,78,61,71,70,66,68,65,70,63,61,68,66,66,60,64,76,75,111

InterPro domains:
  IPR001138 Zn(2)Cys(6) fungal-type DNA-binding domain [PF00172] (29-66)
  IPR001138 Zn(2)Cys(6) fungal-type DNA-binding domain [PS00463] (30-58)
  IPR001138 Zn(2)Cys(6) fungal-type DNA-binding domain [PS50048] (30-60)
  IPR001138 Zn(2)Cys(6) fungal-type DNA-binding domain [SM00066] (25-69)
  IPR001138 Zn(2)Cys(6) fungal-type DNA-binding domain [cd00067] (26-60)
  IPR036864 Zn(2)-C6 fungal-type DNA-binding domain superfamily [G3DSA:4.10.240.10] (28-111)
  IPR036864 Zn(2)-C6 fungal-type DNA-binding domain superfamily [SSF57701] (20-69)
  IPR051439 Xylanolytic/arabinanolytic transcriptional activator XlnR/araR [PTHR47663] (105-499)

Foldseek 3Di:
DCPPCPDDPDDDDPPPPPPCPVPPPPPPDQFPVCVVVVHDFQPPDPVTVVCVVVVHHRHRPDDDPDPDDPPVVVVVVVVVVVCVVCVVVVPPPPCVVCVVVVVVPPPDQLFLCLLPDLVLLVVLLLQLCQQVCLLQVDDLNVVLVVCSVVRCRRVQLLNRLLSLLSSLLQCLLFVVLSLLQCVLAVNCVVFQFSLLSSVSSLVSNDVSCPPCNVVDPPDALSNLNSLQSQLSSCVSLVVNVSNVVSLVVSVVNLCVQWVDPDPDQQDFTFRQFDPPDPDRDDRFQSRRLSSLSSVLSSQLVQLLCVLLVNDDVPDDDAAADSVRHRHDHRDQDHSVQGGGHDGHDDDPPDHHSCNLVVLSSQLSCLCNLVRNCCVPPRLLVDDLLVSLVSLLSSLVSLVCSLVPDPPLLHQDDCPDCVVVVVCLVVVQQDQRHCNVVDHGDPSHVSVVVVVPVVSSVSLSSLLSSLSSLLSSLLSNLSSLVVSVVVVVVVVVVVVVCCVVDPPDDPDDPVVVVVSVVVVVVSLVVSLVVLLVSLLSLLVSLLRHAPSSNSSVRPSSLSSSLSSLVSLQPDDPVSHDPNSVVCNVLSVQSNVLSVQLSCLRSNNQAPDPDSSRHDPVSVVSNVVSSVSSNVSSVVCVVVVRVVPPPCPVVVPPPPVPVVPPPVPD/DDDDPCPDDPDDDPDPPPPPPVPPPPPPDFFPVCVVVVHDFQPPDPVTVVCVVVVHHRHRPDDDPDPDDPPVVVVVVVCVVVVVVCVVVVPPPCCVVVVVVCVVPPDDQLFLCLLPDLVLLVVLLLLLCQFVCLLQVDDLNVVLVVCVVVRCRRVQLLNVLLSLLSSLLQCLLFVVLSCLQCVLAVNCVVFQFSLLSSVSSLVSNDVSCPPCNVVDPPDALSNLNSLQSQLSSCVSLVVNVSNVVSLVVSVVNLCVQWVDPDPDQQDFTFRQFDPPDPDRDDRFQSRRLSSLSSVLSSQLVQLLCVLLVNDDVPDDDAAADSVRHRHDHRDQDHSVQGGGHDGHDDDPPDHHSCNLVVLSSQLSCLCNLVRNCCVPPRLLVDDLLVSLVSLLSSLVSLVCSLVPDDPLLHQDDCPDCVVVVVCLVVVQQDQRHCNVVDHGDPSHVSVVVVVPVVSSVSLSSLLSSLSSLLSSLLSNLSSLVVSVVVVVVVVVVVVVCCVVDPPDDPDDPVVVVVSVVVVVVSLVVSLVVLLVSLLSLLVSLLRHAPVSNSSVRPSSLSSSLSSLVSLQPDDPVSHDPNSVVCNVLSVQSNVLSVQLSCLRSNNQAPDPDSSRHDPVSVVSNVVSSVSSNVSSVVCVVVVRVVPPPCPVVVPPPPVPVVPPPVPD

Organism: Ustilaginoidea virens (NCBI:txid1159556)

Nearest PDB structures (foldseek):
  8fbj-assembly1_A  TM=3.343E-01  e=6.294E+00  synthetic construct
  7rdr-assembly1_A  TM=1.952E-01  e=6.294E+00  unidentified
  8fbj-assembly1_A  TM=3.344E-01  e=5.439E+00  synthetic construct
  7nn2-assembly1_A-2  TM=1.816E-01  e=9.635E+00  Homo sapiens